Protein AF-0000000072549263 (afdb_homodimer)

Structure (mmCIF, N/CA/C/O backbone):
data_AF-0000000072549263-model_v1
#
loop_
_entity.id
_entity.type
_entity.pdbx_description
1 polymer 'Repressor protein'
#
loop_
_atom_site.group_PDB
_atom_site.id
_atom_site.type_symbol
_atom_site.label_atom_id
_atom_site.label_alt_id
_atom_site.label_comp_id
_atom_site.label_asym_id
_atom_site.label_entity_id
_atom_site.label_seq_id
_atom_site.pdbx_PDB_ins_code
_atom_site.Cartn_x
_atom_site.Cartn_y
_atom_site.Cartn_z
_atom_site.occupancy
_atom_site.B_iso_or_equiv
_atom_site.auth_seq_id
_atom_site.auth_comp_id
_atom_site.auth_asym_id
_atom_site.auth_atom_id
_atom_site.pdbx_PDB_model_num
ATOM 1 N N . MET A 1 1 ? -26.625 1.422 23.172 1 47.59 1 MET A N 1
ATOM 2 C CA . MET A 1 1 ? -27.391 1.879 22.016 1 47.59 1 MET A CA 1
ATOM 3 C C . MET A 1 1 ? -27.984 0.698 21.266 1 47.59 1 MET A C 1
ATOM 5 O O . MET A 1 1 ? -27.297 -0.292 21 1 47.59 1 MET A O 1
ATOM 9 N N . GLY A 1 2 ? -29.234 0.65 21.203 1 61.12 2 GLY A N 1
ATOM 10 C CA . GLY A 1 2 ? -29.891 -0.464 20.531 1 61.12 2 GLY A CA 1
ATOM 11 C C . GLY A 1 2 ? -29.547 -0.559 19.062 1 61.12 2 GLY A C 1
ATOM 12 O O . GLY A 1 2 ? -29.109 0.419 18.453 1 61.12 2 GLY A O 1
ATOM 13 N N . LYS A 1 3 ? -29.609 -1.632 18.422 1 66.19 3 LYS A N 1
ATOM 14 C CA . LYS A 1 3 ? -29.312 -1.928 17.016 1 66.19 3 LYS A CA 1
ATOM 15 C C . LYS A 1 3 ? -29.953 -0.903 16.094 1 66.19 3 LYS A C 1
ATOM 17 O O . LYS A 1 3 ? -29.344 -0.476 15.109 1 66.19 3 LYS A O 1
ATOM 22 N N . LYS A 1 4 ? -31.141 -0.53 16.391 1 68.31 4 LYS A N 1
ATOM 23 C CA . LYS A 1 4 ? -31.875 0.451 15.594 1 68.31 4 LYS A CA 1
ATOM 24 C C . LYS A 1 4 ? -31.203 1.82 15.664 1 68.31 4 LYS A C 1
ATOM 26 O O . LYS A 1 4 ? -31.109 2.523 14.656 1 68.31 4 LYS A O 1
ATOM 31 N N . GLU A 1 5 ? -30.766 2.271 16.812 1 77.12 5 GLU A N 1
ATOM 32 C CA . GLU A 1 5 ? -30.078 3.549 17 1 77.12 5 GLU A CA 1
ATOM 33 C C . GLU A 1 5 ? -28.75 3.576 16.25 1 77.12 5 GLU A C 1
ATOM 35 O O . GLU A 1 5 ? -28.391 4.594 15.648 1 77.12 5 GLU A O 1
ATOM 40 N N . GLU A 1 6 ? -28.109 2.506 16.281 1 81.38 6 GLU A N 1
ATOM 41 C CA . GLU A 1 6 ? -26.844 2.387 15.578 1 81.38 6 GLU A CA 1
ATOM 42 C C . GLU A 1 6 ? -27.031 2.496 14.07 1 81.38 6 GLU A C 1
ATOM 44 O O . GLU A 1 6 ? -26.219 3.123 13.383 1 81.38 6 GLU A O 1
ATOM 49 N N . THR A 1 7 ? -28.078 1.923 13.594 1 83.44 7 THR A N 1
ATOM 50 C CA . THR A 1 7 ? -28.375 1.986 12.164 1 83.44 7 THR A CA 1
ATOM 51 C C . THR A 1 7 ? -28.688 3.42 11.742 1 83.44 7 THR A C 1
ATOM 53 O O . THR A 1 7 ? -28.203 3.883 10.703 1 83.44 7 THR A O 1
ATOM 56 N N . ILE A 1 8 ? -29.406 4.086 12.602 1 85.06 8 ILE A N 1
ATOM 57 C CA . ILE A 1 8 ? -29.781 5.469 12.32 1 85.06 8 ILE A CA 1
ATOM 58 C C . ILE A 1 8 ? -28.531 6.344 12.305 1 85.06 8 ILE A C 1
ATOM 60 O O . ILE A 1 8 ? -28.359 7.18 11.414 1 85.06 8 ILE A O 1
ATOM 64 N N . ARG A 1 9 ? -27.703 6.105 13.25 1 87.75 9 ARG A N 1
ATOM 65 C CA . ARG A 1 9 ? -26.453 6.863 13.352 1 87.75 9 ARG A CA 1
ATOM 66 C C . ARG A 1 9 ? -25.578 6.641 12.117 1 87.75 9 ARG A C 1
ATOM 68 O O . ARG A 1 9 ? -25 7.586 11.594 1 87.75 9 ARG A O 1
ATOM 75 N N . ASN A 1 10 ? -25.594 5.461 11.688 1 90.25 10 ASN A N 1
ATOM 76 C CA . ASN A 1 10 ? -24.797 5.125 10.516 1 90.25 10 ASN A CA 1
ATOM 77 C C . ASN A 1 10 ? -25.328 5.785 9.25 1 90.25 10 ASN A C 1
ATOM 79 O O . ASN A 1 10 ? -24.562 6.32 8.453 1 90.25 10 ASN A O 1
ATOM 83 N N . ILE A 1 11 ? -26.609 5.781 9.133 1 92.44 11 ILE A N 1
ATOM 84 C CA . ILE A 1 11 ? -27.234 6.383 7.957 1 92.44 11 ILE A CA 1
ATOM 85 C C . ILE A 1 11 ? -27.047 7.898 7.992 1 92.44 11 ILE A C 1
ATOM 87 O O . ILE A 1 11 ? -26.703 8.508 6.977 1 92.44 11 ILE A O 1
ATOM 91 N N . SER A 1 12 ? -27.203 8.445 9.18 1 94 12 SER A N 1
ATOM 92 C CA . SER A 1 12 ? -27 9.875 9.352 1 94 12 SER A CA 1
ATOM 93 C C . SER A 1 12 ? -25.578 10.273 8.969 1 94 12 SER A C 1
ATOM 95 O O . SER A 1 12 ? -25.375 11.234 8.219 1 94 12 SER A O 1
ATOM 97 N N . GLY A 1 13 ? -24.656 9.531 9.508 1 94.94 13 GLY A N 1
ATOM 98 C CA . GLY A 1 13 ? -23.25 9.797 9.203 1 94.94 13 GLY A CA 1
ATOM 99 C C . GLY A 1 13 ? -22.938 9.734 7.723 1 94.94 13 GLY A C 1
ATOM 100 O O . GLY A 1 13 ? -22.219 10.586 7.195 1 94.94 13 GLY A O 1
ATOM 101 N N . ASN A 1 14 ? -23.531 8.789 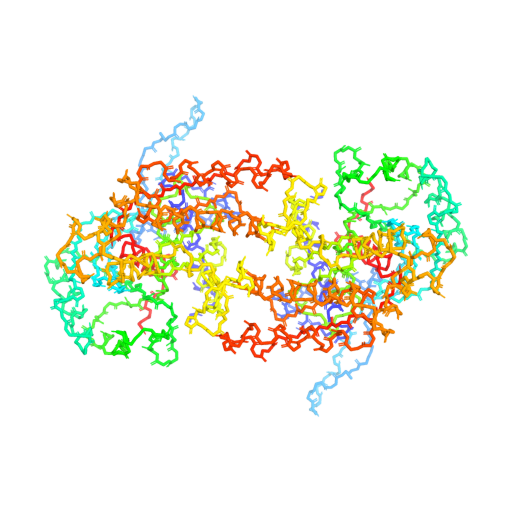7.062 1 94.88 14 ASN A N 1
ATOM 102 C CA . ASN A 1 14 ? -23.297 8.625 5.633 1 94.88 14 ASN A CA 1
ATOM 103 C C . ASN A 1 14 ? -23.922 9.773 4.832 1 94.88 14 ASN A C 1
ATOM 105 O O . ASN A 1 14 ? -23.344 10.219 3.838 1 94.88 14 ASN A O 1
ATOM 109 N N . ILE A 1 15 ? -25.031 10.195 5.246 1 95.31 15 ILE A N 1
ATOM 110 C CA . ILE A 1 15 ? -25.688 11.32 4.594 1 95.31 15 ILE A CA 1
ATOM 111 C C . ILE A 1 15 ? -24.844 12.578 4.758 1 95.31 15 ILE A C 1
ATOM 113 O O . ILE A 1 15 ? -24.594 13.297 3.785 1 95.31 15 ILE A O 1
ATOM 117 N N . LEU A 1 16 ? -24.406 12.805 5.969 1 96.38 16 LEU A N 1
ATOM 118 C CA . LEU A 1 16 ? -23.594 13.984 6.242 1 96.38 16 LEU A CA 1
ATOM 119 C C . LEU A 1 16 ? -22.297 13.953 5.445 1 96.38 16 LEU A C 1
ATOM 121 O O . LEU A 1 16 ? -21.891 14.969 4.871 1 96.38 16 LEU A O 1
ATOM 125 N N . LYS A 1 17 ? -21.656 12.781 5.465 1 95.31 17 LYS A N 1
ATOM 126 C CA . LYS A 1 17 ? -20.438 12.633 4.664 1 95.31 17 LYS A CA 1
ATOM 127 C C . LYS A 1 17 ? -20.703 12.977 3.201 1 95.31 17 LYS A C 1
ATOM 129 O O . LYS A 1 17 ? -19.906 13.688 2.578 1 95.31 17 LYS A O 1
ATOM 134 N N . THR A 1 18 ? -21.844 12.5 2.688 1 94.5 18 THR A N 1
ATOM 135 C CA . THR A 1 18 ? -22.219 12.773 1.305 1 94.5 18 THR A CA 1
ATOM 136 C C . THR A 1 18 ? -22.406 14.273 1.084 1 94.5 18 THR A C 1
ATOM 138 O O . THR A 1 18 ? -21.984 14.812 0.061 1 94.5 18 THR A O 1
ATOM 141 N N . LEU A 1 19 ? -22.984 14.922 2.033 1 94.69 19 LEU A N 1
ATOM 142 C CA . LEU A 1 19 ? -23.25 16.344 1.913 1 94.69 19 LEU A CA 1
ATOM 143 C C . LEU A 1 19 ? -21.969 17.156 2 1 94.69 19 LEU A C 1
ATOM 145 O O . LEU A 1 19 ? -21.859 18.234 1.399 1 94.69 19 LEU A O 1
ATOM 149 N N . PHE A 1 20 ? -21 16.672 2.789 1 95.06 20 PHE A N 1
ATOM 150 C CA . PHE A 1 20 ? -19.688 17.312 2.799 1 95.06 20 PHE A CA 1
ATOM 151 C C . PHE A 1 20 ? -19.031 17.219 1.429 1 95.06 20 PHE A C 1
ATOM 153 O O . PHE A 1 20 ? -18.406 18.172 0.963 1 95.06 20 PHE A O 1
ATOM 160 N N . ARG A 1 21 ? -19.219 16.062 0.81 1 93.5 21 ARG A N 1
ATOM 161 C CA . ARG A 1 21 ? -18.562 15.789 -0.471 1 93.5 21 ARG A CA 1
ATOM 162 C C . ARG A 1 21 ? -19.266 16.531 -1.604 1 93.5 21 ARG A C 1
ATOM 164 O O . ARG A 1 21 ? -18.625 16.969 -2.562 1 93.5 21 ARG A O 1
ATOM 171 N N . HIS A 1 22 ? -20.594 16.625 -1.344 1 90.5 22 HIS A N 1
ATOM 172 C CA . HIS A 1 22 ? -21.438 17.297 -2.326 1 90.5 22 HIS A CA 1
ATOM 173 C C . HIS A 1 22 ? -22.312 18.359 -1.67 1 90.5 22 HIS A C 1
ATOM 175 O O . HIS A 1 22 ? -23.453 18.094 -1.316 1 90.5 22 HIS A O 1
ATOM 181 N N . GLN A 1 23 ? -21.844 19.656 -1.488 1 81.94 23 GLN A N 1
ATOM 182 C CA . GLN A 1 23 ? -22.422 20.703 -0.657 1 81.94 23 GLN A CA 1
ATOM 183 C C . GLN A 1 23 ? -23.812 21.094 -1.14 1 81.94 23 GLN A C 1
ATOM 185 O O . GLN A 1 23 ? -24.625 21.609 -0.363 1 81.94 23 GLN A O 1
ATOM 190 N N . LYS A 1 24 ? -24.391 20.688 -2.252 1 85.12 24 LYS A N 1
ATOM 191 C CA . LYS A 1 24 ? -25.719 20.969 -2.799 1 85.12 24 LYS A CA 1
ATOM 192 C C . LYS A 1 24 ? -26.297 19.75 -3.504 1 85.12 24 LYS A C 1
ATOM 194 O O . LYS A 1 24 ? -26.156 19.594 -4.719 1 85.12 24 LYS A O 1
ATOM 199 N N . SER A 1 25 ? -26.859 18.938 -2.537 1 90.25 25 SER A N 1
ATOM 200 C CA . SER A 1 25 ? -27.359 17.688 -3.102 1 90.25 25 SER A CA 1
ATOM 201 C C . SER A 1 25 ? -28.859 17.562 -2.93 1 90.25 25 SER A C 1
ATOM 203 O O . SER A 1 25 ? -29.438 18.109 -1.984 1 90.25 25 SER A O 1
ATOM 205 N N . SER A 1 26 ? -29.469 16.938 -3.844 1 90.31 26 SER A N 1
ATOM 206 C CA . SER A 1 26 ? -30.891 16.625 -3.717 1 90.31 26 SER A CA 1
ATOM 207 C C . SER A 1 26 ? -31.109 15.305 -2.986 1 90.31 26 SER A C 1
ATOM 209 O O . SER A 1 26 ? -30.188 14.492 -2.873 1 90.31 26 SER A O 1
ATOM 211 N N . ARG A 1 27 ? -32.375 15.203 -2.463 1 90.06 27 ARG A N 1
ATOM 212 C CA . ARG A 1 27 ? -32.719 13.953 -1.811 1 90.06 27 ARG A CA 1
ATOM 213 C C . ARG A 1 27 ? -32.531 12.766 -2.754 1 90.06 27 ARG A C 1
ATOM 215 O O . ARG A 1 27 ? -32.062 11.711 -2.338 1 90.06 27 ARG A O 1
ATOM 222 N N . THR A 1 28 ? -32.812 13.008 -3.984 1 90.12 28 THR A N 1
ATOM 223 C CA . THR A 1 28 ? -32.688 11.953 -4.988 1 90.12 28 THR A CA 1
ATOM 224 C C . THR A 1 28 ? -31.234 11.562 -5.191 1 90.12 28 THR A C 1
ATOM 226 O O . THR A 1 28 ? -30.906 10.375 -5.27 1 90.12 28 THR A O 1
ATOM 229 N N . ARG A 1 29 ? -30.469 12.5 -5.25 1 90.75 29 ARG A N 1
ATOM 230 C CA . ARG A 1 29 ? -29.031 12.234 -5.438 1 90.75 29 ARG A CA 1
ATOM 231 C C . ARG A 1 29 ? -28.453 11.477 -4.246 1 90.75 29 ARG A C 1
ATOM 233 O O . ARG A 1 29 ? -27.672 10.547 -4.426 1 90.75 29 ARG A O 1
ATOM 240 N N . ILE A 1 30 ? -28.828 11.867 -3.119 1 93.5 30 ILE A N 1
ATOM 241 C CA . ILE A 1 30 ? -28.328 11.219 -1.906 1 93.5 30 ILE A CA 1
ATOM 242 C C . ILE A 1 30 ? -28.797 9.766 -1.872 1 93.5 30 ILE A C 1
ATOM 244 O O . ILE A 1 30 ? -28.016 8.867 -1.556 1 93.5 30 ILE A O 1
ATOM 248 N N . SER A 1 31 ? -30.047 9.609 -2.186 1 93.38 31 SER A N 1
ATOM 249 C CA . SER A 1 31 ? -30.625 8.266 -2.227 1 93.38 31 SER A CA 1
ATOM 250 C C . SER A 1 31 ? -29.859 7.367 -3.195 1 93.38 31 SER A C 1
ATOM 252 O O . SER A 1 31 ? -29.5 6.234 -2.855 1 93.38 31 SER A O 1
ATOM 254 N N . LYS A 1 32 ? -29.594 7.836 -4.332 1 91.56 32 LYS A N 1
ATOM 255 C CA . LYS A 1 32 ? -28.875 7.086 -5.352 1 91.56 32 LYS A CA 1
ATOM 256 C C . LYS A 1 32 ? -27.438 6.801 -4.906 1 91.56 32 LYS A C 1
ATOM 258 O O . LYS A 1 32 ? -26.953 5.676 -5.055 1 91.56 32 LYS A O 1
ATOM 263 N N . SER A 1 33 ? -26.844 7.762 -4.336 1 91 33 SER A N 1
ATOM 264 C CA . SER A 1 33 ? -25.453 7.648 -3.932 1 91 33 SER A CA 1
ATOM 265 C C . SER A 1 33 ? -25.281 6.617 -2.822 1 91 33 SER A C 1
ATOM 267 O O . SER A 1 33 ? -24.297 5.871 -2.812 1 91 33 SER A O 1
ATOM 269 N N . LEU A 1 34 ? -26.234 6.547 -1.96 1 92.56 34 LEU A N 1
ATOM 270 C CA . LEU A 1 34 ? -26.094 5.684 -0.789 1 92.56 34 LEU A CA 1
ATOM 271 C C . LEU A 1 34 ? -26.828 4.367 -0.994 1 92.56 34 LEU A C 1
ATOM 273 O O . LEU A 1 34 ? -26.734 3.457 -0.171 1 92.56 34 LEU A O 1
ATOM 277 N N . LYS A 1 35 ? -27.547 4.312 -2.059 1 90.62 35 LYS A N 1
ATOM 278 C CA . LYS A 1 35 ? -28.359 3.137 -2.352 1 90.62 35 LYS A CA 1
ATOM 279 C C . LYS A 1 35 ? -29.328 2.836 -1.208 1 90.62 35 LYS A C 1
ATOM 281 O O . LYS A 1 35 ? -29.406 1.699 -0.741 1 90.62 35 LYS A O 1
ATOM 286 N N . ILE A 1 36 ? -29.875 3.863 -0.693 1 91.12 36 ILE A N 1
ATOM 287 C CA . ILE A 1 36 ? -30.891 3.807 0.342 1 91.12 36 ILE A CA 1
ATOM 288 C C . ILE A 1 36 ? -32.219 4.289 -0.227 1 91.12 36 ILE A C 1
ATOM 290 O O . ILE A 1 36 ? -32.25 5.184 -1.073 1 91.12 36 ILE A O 1
ATOM 294 N N . THR A 1 37 ? -33.25 3.738 0.19 1 91.19 37 THR A N 1
ATOM 295 C CA . THR A 1 37 ? -34.562 4.031 -0.379 1 91.19 37 THR A CA 1
ATOM 296 C C . THR A 1 37 ? -34.906 5.504 -0.189 1 91.19 37 THR A C 1
ATOM 298 O O . THR A 1 37 ? -34.562 6.105 0.827 1 91.19 37 THR A O 1
ATOM 301 N N . PRO A 1 38 ? -35.656 6.066 -1.153 1 92.62 38 PRO A N 1
ATOM 302 C CA . PRO A 1 38 ? -36.094 7.465 -1.048 1 92.62 38 PRO A CA 1
ATOM 303 C C . PRO A 1 38 ? -36.875 7.75 0.226 1 92.62 38 PRO A C 1
ATOM 305 O O . PRO A 1 38 ? -36.719 8.805 0.837 1 92.62 38 PRO A O 1
ATOM 308 N N . ALA A 1 39 ? -37.656 6.852 0.618 1 92.62 39 ALA A N 1
ATOM 309 C CA . ALA A 1 39 ? -38.469 7.039 1.818 1 92.62 39 ALA A CA 1
ATOM 310 C C . ALA A 1 39 ? -37.562 7.203 3.055 1 92.62 39 ALA A C 1
ATOM 312 O O . ALA A 1 39 ? -37.781 8.102 3.867 1 92.62 39 ALA A O 1
ATOM 313 N N . THR A 1 40 ? -36.594 6.367 3.156 1 93.5 40 THR 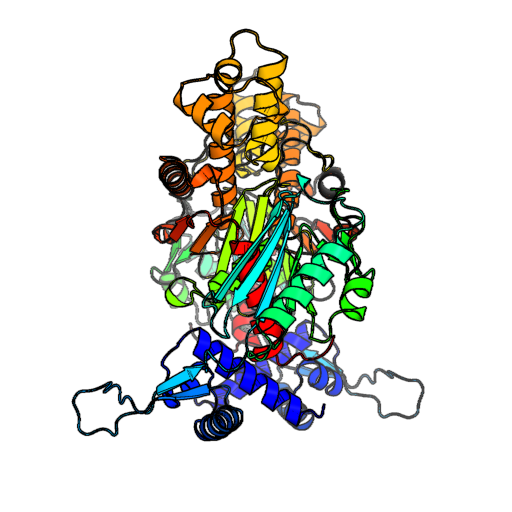A N 1
ATOM 314 C CA . THR A 1 40 ? -35.688 6.414 4.281 1 93.5 40 THR A CA 1
ATOM 315 C C . THR A 1 40 ? -34.875 7.711 4.258 1 93.5 40 THR A C 1
ATOM 317 O O . THR A 1 40 ? -34.688 8.344 5.301 1 93.5 40 THR A O 1
ATOM 320 N N . ILE A 1 41 ? -34.5 8.117 3.1 1 95.06 41 ILE A N 1
ATOM 321 C CA . ILE A 1 41 ? -33.719 9.336 2.951 1 95.06 41 ILE A CA 1
ATOM 322 C C . ILE A 1 41 ? -34.562 10.547 3.346 1 95.06 41 ILE A C 1
ATOM 324 O O . ILE A 1 41 ? -34.062 11.438 4.051 1 95.06 41 ILE A O 1
ATOM 328 N N . THR A 1 42 ? -35.719 10.523 2.918 1 93.12 42 THR A N 1
ATOM 329 C CA . THR A 1 42 ? -36.625 11.633 3.23 1 93.12 42 THR A CA 1
ATOM 330 C C . THR A 1 42 ? -36.812 11.758 4.738 1 93.12 42 THR A C 1
ATOM 332 O O . THR A 1 42 ? -36.75 12.859 5.289 1 93.12 42 THR A O 1
ATOM 335 N N . ASN A 1 43 ? -37 10.656 5.379 1 94.94 43 ASN A N 1
ATOM 336 C CA . ASN A 1 43 ? -37.156 10.648 6.828 1 94.94 43 ASN A CA 1
ATOM 337 C C . ASN A 1 43 ? -35.906 11.125 7.543 1 94.94 43 ASN A C 1
ATOM 339 O O . ASN A 1 43 ? -35.969 11.898 8.5 1 94.94 43 ASN A O 1
ATOM 343 N N . MET A 1 44 ? -34.844 10.664 7.066 1 95.44 44 MET A N 1
ATOM 344 C CA . MET A 1 44 ? -33.562 10.992 7.699 1 95.44 44 MET A CA 1
ATOM 345 C C . MET A 1 44 ? -33.219 12.461 7.492 1 95.44 44 MET A C 1
ATOM 347 O O . MET A 1 44 ? -32.719 13.117 8.398 1 95.44 44 MET A O 1
ATOM 351 N N . ILE A 1 45 ? -33.531 12.961 6.34 1 94.62 45 ILE A N 1
ATOM 352 C CA . ILE A 1 45 ? -33.25 14.367 6.059 1 94.62 45 ILE A CA 1
ATOM 353 C C . ILE A 1 45 ? -34.125 15.25 6.93 1 94.62 45 ILE A C 1
ATOM 355 O O . ILE A 1 45 ? -33.688 16.266 7.465 1 94.62 45 ILE A O 1
ATOM 359 N N . SER A 1 46 ? -35.344 14.836 7.047 1 94.38 46 SER A N 1
ATOM 360 C CA . SER A 1 46 ? -36.25 15.57 7.922 1 94.38 46 SER A CA 1
ATOM 361 C C . SER A 1 46 ? -35.719 15.594 9.359 1 94.38 46 SER A C 1
ATOM 363 O O . SER A 1 46 ? -35.812 16.625 10.031 1 94.38 46 SER A O 1
ATOM 365 N N . TYR A 1 47 ? -35.25 14.523 9.688 1 94.62 47 TYR A N 1
ATOM 366 C CA . TYR A 1 47 ? -34.656 14.422 11.023 1 94.62 47 TYR A CA 1
ATOM 367 C C . TYR A 1 47 ? -33.438 15.352 11.164 1 94.62 47 TYR A C 1
ATOM 369 O O . TYR A 1 47 ? -33.344 16.094 12.148 1 94.62 47 TYR A O 1
ATOM 377 N N . LEU A 1 48 ? -32.594 15.391 10.234 1 95.94 48 LEU A N 1
ATOM 378 C CA . LEU A 1 48 ? -31.359 16.188 10.266 1 95.94 48 LEU A CA 1
ATOM 379 C C . LEU A 1 48 ? -31.688 17.688 10.188 1 95.94 48 LEU A C 1
ATOM 381 O O . LEU A 1 48 ? -30.984 18.5 10.781 1 95.94 48 LEU A O 1
ATOM 385 N N . VAL A 1 49 ? -32.75 18 9.5 1 95 49 VAL A N 1
ATOM 386 C CA . VAL A 1 49 ? -33.219 19.375 9.43 1 95 49 VAL A CA 1
ATOM 387 C C . VAL A 1 49 ? -33.781 19.797 10.789 1 95 49 VAL A C 1
ATOM 389 O O . VAL A 1 49 ? -33.5 20.906 11.266 1 95 49 VAL A O 1
ATOM 392 N N . ALA A 1 50 ? -34.531 18.891 11.352 1 95.25 50 ALA A N 1
ATOM 393 C CA . ALA A 1 50 ? -35.062 19.172 12.672 1 95.25 50 ALA A CA 1
ATOM 394 C C . ALA A 1 50 ? -33.969 19.375 13.711 1 95.25 50 ALA A C 1
ATOM 396 O O . ALA A 1 50 ? -34.094 20.203 14.617 1 95.25 50 ALA A O 1
ATOM 397 N N . GLU A 1 51 ? -32.938 18.656 13.531 1 94.69 51 GLU A N 1
ATOM 398 C CA . GLU A 1 51 ? -31.797 18.766 14.438 1 94.69 51 GLU A CA 1
ATOM 399 C C . GLU A 1 51 ? -30.906 19.953 14.07 1 94.69 51 GLU A C 1
ATOM 401 O O . GLU A 1 51 ? -29.906 20.203 14.719 1 94.69 51 GLU A O 1
ATOM 406 N N . LYS A 1 52 ? -31.141 20.656 12.938 1 95.88 52 LYS A N 1
ATOM 407 C CA . LYS A 1 52 ? -30.453 21.844 12.453 1 95.88 52 LYS A CA 1
ATOM 408 C C . LYS A 1 52 ? -29.062 21.5 11.938 1 95.88 52 LYS A C 1
ATOM 410 O O . LYS A 1 52 ? -28.172 22.359 11.891 1 95.88 52 LYS A O 1
ATOM 415 N N . LYS A 1 53 ? -28.844 20.266 11.633 1 96.56 53 LYS A N 1
ATOM 416 C CA . LYS A 1 53 ? -27.562 19.828 11.109 1 96.56 53 LYS A CA 1
ATOM 417 C C . LYS A 1 53 ? -27.438 20.125 9.617 1 96.56 53 LYS A C 1
ATOM 419 O O . LYS A 1 53 ? -26.344 20.328 9.102 1 96.56 53 LYS A O 1
ATOM 424 N N . VAL A 1 54 ? -28.609 20.047 8.961 1 96.44 54 VAL A N 1
ATOM 425 C CA . VAL A 1 54 ? -28.656 20.328 7.531 1 96.44 54 VAL A CA 1
ATOM 426 C C . VAL A 1 54 ? -29.734 21.375 7.242 1 96.44 54 VAL A C 1
ATOM 428 O O . VAL A 1 54 ? -30.656 21.562 8.039 1 96.44 54 VAL A O 1
ATOM 431 N N . ILE A 1 55 ? -29.531 22.047 6.164 1 94.06 55 ILE A N 1
ATOM 432 C CA . ILE A 1 55 ? -30.484 23.078 5.719 1 94.06 55 ILE A CA 1
ATOM 433 C C . ILE A 1 55 ? -31 22.719 4.328 1 94.06 55 ILE A C 1
ATOM 435 O O . ILE A 1 55 ? -30.234 22.281 3.463 1 94.06 55 ILE A O 1
ATOM 439 N N . GLU A 1 56 ? -32.25 22.797 4.188 1 89.31 56 GLU A N 1
ATOM 440 C CA . GLU A 1 56 ? -32.844 22.641 2.871 1 89.31 56 GLU A CA 1
ATOM 441 C C . GLU A 1 56 ? -33.031 23.984 2.188 1 89.31 56 GLU A C 1
ATOM 443 O O . GLU A 1 56 ? -33.719 24.875 2.73 1 89.31 56 GLU A O 1
ATOM 448 N N . THR A 1 57 ? -32.156 24.203 1.182 1 77.12 57 THR A N 1
ATOM 449 C CA . THR A 1 57 ? -32.188 25.516 0.533 1 77.12 57 THR A CA 1
ATOM 450 C C . THR A 1 57 ? -33.25 25.547 -0.558 1 77.12 57 THR A C 1
ATOM 452 O O . THR A 1 57 ? -33.594 24.5 -1.123 1 77.12 57 THR A O 1
ATOM 455 N N . GLY A 1 58 ? -34.156 26.438 -0.643 1 62.66 58 GLY A N 1
ATOM 456 C CA . GLY A 1 58 ? -35.188 26.625 -1.65 1 62.66 58 GLY A CA 1
ATOM 457 C C . GLY A 1 58 ? -34.625 26.734 -3.057 1 62.66 58 GLY A C 1
ATOM 458 O O . GLY A 1 58 ? -35.406 26.922 -4.016 1 62.66 58 GLY A O 1
ATOM 459 N N . ASP A 1 59 ? -33.375 26.844 -3.271 1 54.44 59 ASP A N 1
ATOM 460 C CA . ASP A 1 59 ? -32.938 27.125 -4.633 1 54.44 59 ASP A CA 1
ATOM 461 C C . ASP A 1 59 ? -33.156 25.922 -5.547 1 54.44 59 ASP A C 1
ATOM 463 O O . ASP A 1 59 ? -32.969 24.781 -5.125 1 54.44 59 ASP A O 1
ATOM 467 N N . GLU A 1 60 ? -34.062 26.047 -6.496 1 47.06 60 GLU A N 1
ATOM 468 C CA . GLU A 1 60 ? -34.406 25.016 -7.477 1 47.06 60 GLU A CA 1
ATOM 469 C C . GLU A 1 60 ? -33.312 24.828 -8.5 1 47.06 60 GLU A C 1
ATOM 471 O O . GLU A 1 60 ? -32.812 25.797 -9.086 1 47.06 60 GLU A O 1
ATOM 476 N N . VAL A 1 61 ? -32.406 24.188 -8.289 1 42.94 61 VAL A N 1
ATOM 477 C CA . VAL A 1 61 ? -31.531 23.938 -9.43 1 42.94 61 VAL A CA 1
ATOM 478 C C . VAL A 1 61 ? -32.25 23.062 -10.453 1 42.94 61 VAL A C 1
ATOM 480 O O . VAL A 1 61 ? -32.844 22.047 -10.094 1 42.94 61 VAL A O 1
ATOM 483 N N . ARG A 1 62 ? -32.656 23.656 -11.648 1 42.03 62 ARG A N 1
ATOM 484 C CA . ARG A 1 62 ? -33.312 23.016 -12.789 1 42.03 62 ARG A CA 1
ATOM 485 C C . ARG A 1 62 ? -32.375 21.984 -13.422 1 42.03 62 ARG A C 1
ATOM 487 O O . ARG A 1 62 ? -31.312 22.328 -13.93 1 42.03 62 ARG A O 1
ATOM 494 N N . ASP A 1 63 ? -32.281 20.828 -12.883 1 41.25 63 ASP A N 1
ATOM 495 C CA . ASP A 1 63 ? -31.469 20.016 -13.773 1 41.25 63 ASP A CA 1
ATOM 496 C C . ASP A 1 63 ? -31.812 20.281 -15.234 1 41.25 63 ASP A C 1
ATOM 498 O O . ASP A 1 63 ? -30.938 20.344 -16.094 1 41.25 63 ASP A O 1
ATOM 502 N N . TYR A 1 64 ? -33 19.531 -15.797 1 38.09 64 TYR A N 1
ATOM 503 C CA . TYR A 1 64 ? -33.438 19.672 -17.172 1 38.09 64 TYR A CA 1
ATOM 504 C C . TYR A 1 64 ? -34.344 20.875 -17.344 1 38.09 64 TYR A C 1
ATOM 506 O O . TYR A 1 64 ? -34.969 21.312 -16.375 1 38.09 64 TYR A O 1
ATOM 514 N N . ILE A 1 65 ? -34.469 21.594 -18.594 1 38.44 65 ILE A N 1
ATOM 515 C CA . ILE A 1 65 ? -35.406 22.578 -19.172 1 38.44 65 ILE A CA 1
ATOM 516 C C . ILE A 1 65 ? -36.812 22.281 -18.734 1 38.44 65 ILE A C 1
ATOM 518 O O . ILE A 1 65 ? -37.75 23.031 -19.047 1 38.44 65 ILE A O 1
ATOM 522 N N . GLY A 1 66 ? -37.344 20.953 -18.688 1 39.59 66 GLY A N 1
ATOM 523 C CA . GLY A 1 66 ? -38.781 20.781 -18.641 1 39.59 66 GLY A CA 1
ATOM 524 C C . GLY A 1 66 ? -39.406 21.188 -17.312 1 39.59 66 GLY A C 1
ATOM 525 O O . GLY A 1 66 ? -38.688 21.547 -16.375 1 39.59 66 GLY A O 1
ATOM 526 N N . SER A 1 67 ? -40.781 21.422 -17.172 1 40.38 67 SER A N 1
ATOM 527 C CA . SER A 1 67 ? -41.75 21.781 -16.141 1 40.38 67 SER A CA 1
ATOM 528 C C . SER A 1 67 ? -41.406 21.094 -14.82 1 40.38 67 SER A C 1
ATOM 530 O O . SER A 1 67 ? -42.219 21.062 -13.898 1 40.38 67 SER A O 1
ATOM 532 N N . GLY A 1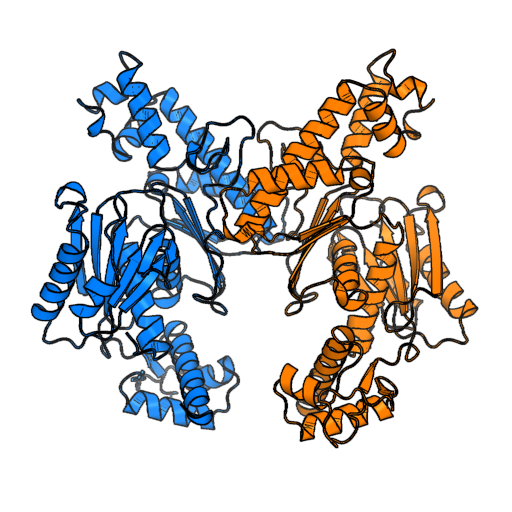 68 ? -40.406 20.359 -14.672 1 42.06 68 GLY A N 1
ATOM 533 C CA . GLY A 1 68 ? -40.312 19.547 -13.469 1 42.06 68 GLY A CA 1
ATOM 534 C C . GLY A 1 68 ? -40.031 20.359 -12.219 1 42.06 68 GLY A C 1
ATOM 535 O O . GLY A 1 68 ? -39.531 21.484 -12.297 1 42.06 68 GLY A O 1
ATOM 536 N N . ARG A 1 69 ? -40.75 20.109 -11.094 1 44.84 69 ARG A N 1
ATOM 537 C CA . ARG A 1 69 ? -40.688 20.734 -9.773 1 44.84 69 ARG A CA 1
ATOM 538 C C . ARG A 1 69 ? -39.25 21 -9.367 1 44.84 69 ARG A C 1
ATOM 540 O O . ARG A 1 69 ? -38.344 20.219 -9.688 1 44.84 69 ARG A O 1
ATOM 547 N N . SER A 1 70 ? -38.906 22.188 -9.07 1 51 70 SER A N 1
ATOM 548 C CA . SER A 1 70 ? -37.594 22.641 -8.594 1 51 70 SER A CA 1
ATOM 549 C C . SER A 1 70 ? -37.125 21.797 -7.418 1 51 70 SER A C 1
ATOM 551 O O . SER A 1 70 ? -37.875 21.531 -6.488 1 51 70 SER A O 1
ATOM 553 N N . ARG A 1 71 ? -36.188 20.891 -7.535 1 63.09 71 ARG A N 1
ATOM 554 C CA . ARG A 1 71 ? -35.719 20.031 -6.453 1 63.09 71 ARG A CA 1
ATOM 555 C C . ARG A 1 71 ? -35 20.828 -5.383 1 63.09 71 ARG A C 1
ATOM 557 O O . ARG A 1 71 ? -34.156 21.703 -5.695 1 63.09 71 ARG A O 1
ATOM 564 N N . ARG A 1 72 ? -35.438 20.812 -4.086 1 78.94 72 ARG A N 1
ATOM 565 C CA . ARG A 1 72 ? -34.812 21.422 -2.912 1 78.94 72 ARG A CA 1
ATOM 566 C C . ARG A 1 72 ? -33.406 20.859 -2.682 1 78.94 72 ARG A C 1
ATOM 568 O O . ARG A 1 72 ? -33.188 19.656 -2.805 1 78.94 72 ARG A O 1
ATOM 575 N N . LEU A 1 73 ? -32.406 21.828 -2.572 1 89.75 73 LEU A N 1
ATOM 576 C CA . LEU A 1 73 ? -31.031 21.406 -2.32 1 89.75 73 LEU A CA 1
ATOM 577 C C . LEU A 1 73 ? -30.734 21.359 -0.825 1 89.75 73 LEU A C 1
ATOM 579 O O . LEU A 1 73 ? -31.281 22.172 -0.062 1 89.75 73 LEU A O 1
ATOM 583 N N . ILE A 1 74 ? -30.094 20.391 -0.422 1 93.56 74 ILE A N 1
ATOM 584 C CA . ILE A 1 74 ? -29.734 20.156 0.971 1 93.56 74 ILE A CA 1
ATOM 585 C C . ILE A 1 74 ? -28.234 20.406 1.162 1 93.56 74 ILE A C 1
ATOM 587 O O . ILE A 1 74 ? -27.422 19.984 0.337 1 93.56 74 ILE A O 1
ATOM 591 N N . THR A 1 75 ? -27.875 21.188 2.213 1 94.62 75 THR A N 1
ATOM 592 C CA . THR A 1 75 ? -26.469 21.438 2.555 1 94.62 75 THR A CA 1
ATOM 593 C C . THR A 1 75 ? -26.25 21.312 4.059 1 94.62 75 THR A C 1
ATOM 595 O O . THR A 1 75 ? -27.203 21.344 4.836 1 94.62 75 THR A O 1
ATOM 598 N N . VAL A 1 76 ? -25.016 21.078 4.438 1 96 76 VAL A N 1
ATOM 599 C CA . VAL A 1 76 ? -24.641 21.078 5.848 1 96 76 VAL A CA 1
ATOM 600 C C . VAL A 1 76 ? -24.828 22.484 6.438 1 96 76 VAL A C 1
ATOM 602 O O . VAL A 1 76 ? -24.516 23.484 5.793 1 96 76 VAL A O 1
ATOM 605 N N . ASN A 1 77 ? -25.391 22.531 7.59 1 95.94 77 ASN A N 1
ATOM 606 C CA . ASN A 1 77 ? -25.469 23.797 8.312 1 95.94 77 ASN A CA 1
ATOM 607 C C . ASN A 1 77 ? -24.109 24.219 8.836 1 95.94 77 ASN A C 1
ATOM 609 O O . ASN A 1 77 ? -23.641 23.703 9.852 1 95.94 77 ASN A O 1
ATOM 613 N N . SER A 1 78 ? -23.516 25.188 8.18 1 95.19 78 SER A N 1
ATOM 614 C CA . SER A 1 78 ? -22.156 25.609 8.516 1 95.19 78 SER A CA 1
ATOM 615 C C . SER A 1 78 ? -22.094 26.203 9.922 1 95.19 78 SER A C 1
ATOM 617 O O . SER A 1 78 ? -21.031 26.203 10.547 1 95.19 78 SER A O 1
ATOM 619 N N . GLN A 1 79 ? -23.234 26.641 10.461 1 94.75 79 GLN A N 1
ATOM 620 C CA . GLN A 1 79 ? -23.25 27.328 11.742 1 94.75 79 GLN A CA 1
ATOM 621 C C . GLN A 1 79 ? -23.766 26.406 12.852 1 94.75 79 GLN A C 1
ATOM 623 O O . GLN A 1 79 ? -24.016 26.859 13.969 1 94.75 79 GLN A O 1
ATOM 628 N N . TYR A 1 80 ? -23.922 25.172 12.461 1 95.81 80 TYR A N 1
ATOM 629 C CA . TYR A 1 80 ? -24.422 24.219 13.453 1 95.81 80 TYR A CA 1
ATOM 630 C C . TYR A 1 80 ? -23.562 24.25 14.719 1 95.81 80 TYR A C 1
ATOM 632 O O . TYR A 1 80 ? -24.078 24.438 15.82 1 95.81 80 TYR A O 1
ATOM 640 N N . ARG A 1 81 ? -22.344 24.031 14.609 1 97.31 81 ARG A N 1
ATOM 641 C CA . ARG A 1 81 ? -21.344 24.094 15.68 1 97.31 81 ARG A CA 1
ATOM 642 C C . ARG A 1 81 ? -20.016 24.625 15.156 1 97.31 81 ARG A C 1
ATOM 644 O O . ARG A 1 81 ? -19.812 24.734 13.945 1 97.31 81 ARG A O 1
ATOM 651 N N . HIS A 1 82 ? -19.234 24.969 16.125 1 98.5 82 HIS A N 1
ATOM 652 C CA . HIS A 1 82 ? -17.844 25.359 15.836 1 98.5 82 HIS A CA 1
ATOM 653 C C . HIS A 1 82 ? -16.859 24.375 16.469 1 98.5 82 HIS A C 1
ATOM 655 O O . HIS A 1 82 ? -17.219 23.641 17.391 1 98.5 82 HIS A O 1
ATOM 661 N N . TYR A 1 83 ? -15.727 24.328 15.891 1 98.75 83 TYR A N 1
ATOM 662 C CA . TYR A 1 83 ? -14.75 23.328 16.328 1 98.75 83 TYR A CA 1
ATOM 663 C C . TYR A 1 83 ? -13.375 23.969 16.516 1 98.75 83 TYR A C 1
ATOM 665 O O . TYR A 1 83 ? -13 24.875 15.773 1 98.75 83 TYR A O 1
ATOM 673 N N . ILE A 1 84 ? -12.664 23.484 17.516 1 98.81 84 ILE A N 1
ATOM 674 C CA . ILE A 1 84 ? -11.297 23.922 17.797 1 98.81 84 ILE A CA 1
ATOM 675 C C . ILE A 1 84 ? -10.312 22.844 17.375 1 98.81 84 ILE A C 1
ATOM 677 O O . ILE A 1 84 ? -10.523 21.656 17.656 1 98.81 84 ILE A O 1
ATOM 681 N N . GLY A 1 85 ? -9.32 23.188 16.609 1 98.88 85 GLY A N 1
ATOM 682 C CA . GLY A 1 85 ? -8.188 22.328 16.312 1 98.88 85 GLY A CA 1
ATOM 683 C C . GLY A 1 85 ? -6.879 22.828 16.891 1 98.88 85 GLY A C 1
ATOM 684 O O . GLY A 1 85 ? -6.566 24.016 16.797 1 98.88 85 GLY A O 1
ATOM 685 N N . ILE A 1 86 ? -6.125 21.953 17.531 1 98.62 86 ILE A N 1
ATOM 686 C CA . ILE A 1 86 ? -4.793 22.25 18.047 1 98.62 86 ILE A CA 1
ATOM 687 C C . ILE A 1 86 ? -3.771 21.312 17.406 1 98.62 86 ILE A C 1
ATOM 689 O O . ILE A 1 86 ? -4.02 20.125 17.266 1 98.62 86 ILE A O 1
ATOM 693 N N . GLU A 1 87 ? -2.697 21.844 16.969 1 98.31 87 GLU A N 1
ATOM 694 C CA . GLU A 1 87 ? -1.558 21.047 16.547 1 98.31 87 GLU A CA 1
ATOM 695 C C . GLU A 1 87 ? -0.339 21.312 17.422 1 98.31 87 GLU A C 1
ATOM 697 O O . GLU A 1 87 ? -0.001 22.469 17.688 1 98.31 87 GLU A O 1
ATOM 702 N N . ILE A 1 88 ? 0.213 20.25 17.891 1 95.5 88 ILE A N 1
ATOM 703 C CA . ILE A 1 88 ? 1.521 20.297 18.531 1 95.5 88 ILE A CA 1
ATOM 704 C C . ILE A 1 88 ? 2.594 19.812 17.562 1 95.5 88 ILE A C 1
ATOM 706 O O . ILE A 1 88 ? 2.471 18.719 16.984 1 95.5 88 ILE A O 1
ATOM 710 N N . ASN A 1 89 ? 3.562 20.609 17.297 1 92.56 89 ASN A N 1
ATOM 711 C CA . ASN A 1 89 ? 4.668 20.156 16.469 1 92.56 89 ASN A CA 1
ATOM 712 C C . ASN A 1 89 ? 5.996 20.766 16.906 1 92.56 89 ASN A C 1
ATOM 714 O O . ASN A 1 89 ? 6.078 21.375 17.984 1 92.56 89 ASN A O 1
ATOM 718 N N . ALA A 1 90 ? 7.082 20.547 16.172 1 87.38 90 ALA A N 1
ATOM 719 C CA . ALA A 1 90 ? 8.438 20.922 16.562 1 87.38 90 ALA A CA 1
ATOM 720 C C . ALA A 1 90 ? 8.594 22.438 16.641 1 87.38 90 ALA A C 1
ATOM 722 O O . ALA A 1 90 ? 9.516 22.953 17.281 1 87.38 90 ALA A O 1
ATOM 723 N N . ASN A 1 91 ? 7.633 23.141 16 1 90.62 91 ASN A N 1
ATOM 724 C CA . ASN A 1 91 ? 7.754 24.594 15.945 1 90.62 91 ASN A CA 1
ATOM 725 C C . ASN A 1 91 ? 6.895 25.266 17 1 90.62 91 ASN A C 1
ATOM 727 O O . ASN A 1 91 ? 7.074 26.453 17.281 1 90.62 91 ASN A O 1
ATOM 731 N N . GLY A 1 92 ? 5.965 24.531 17.562 1 94.06 92 GLY A N 1
ATOM 732 C CA . GLY A 1 92 ? 5.129 25.109 18.609 1 94.06 92 GLY A CA 1
ATOM 733 C C . GLY A 1 92 ? 3.723 24.547 18.625 1 94.06 92 GLY A C 1
ATOM 734 O O . GLY A 1 92 ? 3.512 23.375 18.281 1 94.06 92 GLY A O 1
ATOM 735 N N . ILE A 1 93 ? 2.85 25.328 19.203 1 97.44 93 ILE A N 1
ATOM 736 C CA . ILE A 1 93 ? 1.442 24.953 19.328 1 97.44 93 ILE A CA 1
ATOM 737 C C . ILE A 1 93 ? 0.589 25.891 18.469 1 97.44 93 ILE A C 1
ATOM 739 O O . ILE A 1 93 ? 0.741 27.125 18.547 1 97.44 93 ILE A O 1
ATOM 743 N N . TYR A 1 94 ? -0.222 25.297 17.656 1 98.56 94 TYR A N 1
ATOM 744 C CA . TYR A 1 94 ? -1.061 26.047 16.719 1 98.56 94 TYR A CA 1
ATOM 745 C C . TYR A 1 94 ? -2.537 25.781 16.984 1 98.56 94 TYR A C 1
ATOM 747 O O . TYR A 1 94 ? -2.93 24.641 17.25 1 98.56 94 TYR A O 1
ATOM 755 N N . LEU A 1 95 ? -3.354 26.812 16.922 1 98.81 95 LEU A N 1
ATOM 756 C CA . LEU A 1 95 ? -4.789 26.719 17.172 1 98.81 95 LEU A CA 1
ATOM 757 C C . LEU A 1 95 ? -5.586 27.297 16 1 98.81 95 LEU A C 1
ATOM 759 O O . LEU A 1 95 ? -5.219 28.328 15.453 1 98.81 95 LEU A O 1
ATOM 763 N N . ALA A 1 96 ? -6.637 26.609 15.617 1 98.88 96 ALA A N 1
ATOM 764 C CA . ALA A 1 96 ? -7.598 27.109 14.633 1 98.88 96 ALA A CA 1
ATOM 765 C C . ALA A 1 96 ? -9.031 26.844 15.094 1 98.88 96 ALA A C 1
ATOM 767 O O . ALA A 1 96 ? -9.328 25.797 15.672 1 98.88 96 ALA A O 1
ATOM 768 N N . VAL A 1 97 ? -9.875 27.797 14.891 1 98.88 97 VAL A N 1
ATOM 769 C CA . VAL A 1 97 ? -11.312 27.641 15.102 1 98.88 97 VAL A CA 1
ATOM 770 C C . VAL A 1 97 ? -12.039 27.688 13.758 1 98.88 97 VAL A C 1
ATOM 772 O O . VAL A 1 97 ? -11.82 28.594 12.953 1 98.88 97 VAL A O 1
ATOM 775 N N . THR A 1 98 ? -12.828 26.688 13.539 1 98.69 98 THR A N 1
ATOM 776 C CA . THR A 1 98 ? -13.57 26.641 12.289 1 98.69 98 THR A CA 1
ATOM 777 C C . THR A 1 98 ? -15.062 26.453 12.555 1 98.69 98 THR A C 1
ATOM 779 O O . THR A 1 98 ? -15.461 26.062 13.656 1 98.69 98 THR A O 1
ATOM 782 N N . ASP A 1 99 ? -15.812 26.75 11.547 1 98.38 99 ASP A N 1
ATOM 783 C CA . ASP A 1 99 ? -17.203 26.297 11.594 1 98.38 99 ASP A CA 1
ATOM 784 C C . ASP A 1 99 ? -17.312 24.844 11.18 1 98.38 99 ASP A C 1
ATOM 786 O O . ASP A 1 99 ? -16.312 24.125 11.094 1 98.38 99 ASP A O 1
ATOM 790 N N . THR A 1 100 ? -18.531 24.391 10.914 1 97.94 100 THR A N 1
ATOM 791 C CA . THR A 1 100 ? -18.797 22.969 10.703 1 97.94 100 THR A CA 1
ATOM 792 C C . THR A 1 100 ? -18.203 22.5 9.375 1 97.94 100 THR A C 1
ATOM 794 O O . THR A 1 100 ? -17.828 21.328 9.234 1 97.94 100 THR A O 1
ATOM 797 N N . ILE A 1 101 ? -18.031 23.422 8.406 1 96.81 101 ILE A N 1
ATOM 798 C CA . ILE A 1 101 ? -17.594 23 7.086 1 96.81 101 ILE A CA 1
ATOM 799 C C . ILE A 1 101 ? -16.156 23.469 6.844 1 96.81 101 ILE A C 1
ATOM 801 O O . ILE A 1 101 ? -15.656 23.391 5.723 1 96.81 101 ILE A O 1
ATOM 805 N N . GLY A 1 102 ? -15.484 24.062 7.855 1 97.5 102 GLY A N 1
ATOM 806 C CA . GLY A 1 102 ? -14.047 24.266 7.77 1 97.5 102 GLY A CA 1
ATOM 807 C C . GLY A 1 102 ? -13.664 25.719 7.531 1 97.5 102 GLY A C 1
ATOM 808 O O . GLY A 1 102 ? -12.484 26.031 7.398 1 97.5 102 GLY A O 1
ATOM 809 N N . ASN A 1 103 ? -14.641 26.609 7.48 1 97.62 103 ASN A N 1
ATOM 810 C CA . ASN A 1 103 ? -14.289 28.031 7.379 1 97.62 103 ASN A CA 1
ATOM 811 C C . ASN A 1 103 ? -13.57 28.516 8.633 1 97.62 103 ASN A C 1
ATOM 813 O O . ASN A 1 103 ? -14.062 28.328 9.75 1 97.62 103 ASN A O 1
ATOM 817 N N . LEU A 1 104 ? -12.445 29.156 8.398 1 98.19 104 LEU A N 1
ATOM 818 C CA . LEU A 1 104 ? -11.602 29.609 9.5 1 98.19 104 LEU A CA 1
ATOM 819 C C . LEU A 1 104 ? -12.195 30.844 10.172 1 98.19 104 LEU A C 1
ATOM 821 O O . LEU A 1 104 ? -12.516 31.828 9.492 1 98.19 104 LEU A O 1
ATOM 825 N N . ILE A 1 105 ? -12.344 30.828 11.406 1 98.12 105 ILE A N 1
ATOM 826 C CA . ILE A 1 105 ? -12.844 31.953 12.188 1 98.12 105 ILE A CA 1
ATOM 827 C C . ILE A 1 105 ? -11.672 32.719 12.797 1 98.12 105 ILE A C 1
ATOM 829 O O . ILE A 1 105 ? -11.625 33.969 12.727 1 98.12 105 ILE A O 1
ATOM 833 N N . THR A 1 106 ? -10.789 31.984 13.391 1 98.06 106 THR A N 1
ATOM 834 C CA . THR A 1 106 ? -9.594 32.594 13.969 1 98.06 106 THR A CA 1
ATOM 835 C C . THR A 1 106 ? -8.477 31.562 14.094 1 98.06 106 THR A C 1
ATOM 837 O O . THR A 1 106 ? -8.719 30.359 13.961 1 98.06 106 THR A O 1
ATOM 840 N N . ASN A 1 107 ? -7.293 31.984 14.156 1 98.25 107 ASN A N 1
ATOM 841 C CA . ASN A 1 107 ? -6.129 31.156 14.43 1 98.25 107 ASN A CA 1
ATOM 842 C C . ASN A 1 107 ? -5.09 31.891 15.266 1 98.25 107 ASN A C 1
ATOM 844 O O . ASN A 1 107 ? -5.117 33.125 15.359 1 98.25 107 ASN A O 1
ATOM 848 N N . SER A 1 108 ? -4.293 31.203 16.016 1 97.94 108 SER A N 1
ATOM 849 C CA . SER A 1 108 ? -3.193 31.719 16.812 1 97.94 108 SER A CA 1
ATOM 850 C C . SER A 1 108 ? -2.119 30.656 17.031 1 97.94 108 SER A C 1
ATOM 852 O O . SER A 1 108 ? -2.322 29.484 16.703 1 97.94 108 SER A O 1
ATOM 854 N N . ASN A 1 109 ? -0.981 31.047 17.406 1 97.5 109 ASN A N 1
ATOM 855 C CA . ASN A 1 109 ? 0.089 30.094 17.672 1 97.5 109 ASN A CA 1
ATOM 856 C C . ASN A 1 109 ? 1.017 30.578 18.781 1 97.5 109 ASN A C 1
ATOM 858 O O . ASN A 1 109 ? 1.018 31.766 19.125 1 97.5 109 ASN A O 1
ATOM 862 N N . ILE A 1 110 ? 1.652 29.688 19.422 1 97.19 110 ILE A N 1
ATOM 863 C CA . ILE A 1 110 ? 2.725 29.906 20.391 1 97.19 110 ILE A CA 1
ATOM 864 C C . ILE A 1 110 ? 3.982 29.156 19.938 1 97.19 110 ILE A C 1
ATOM 866 O O . ILE A 1 110 ? 3.963 27.938 19.781 1 97.19 110 ILE A O 1
ATOM 870 N N . LYS A 1 111 ? 5.055 29.922 19.781 1 94.44 111 LYS A N 1
ATOM 871 C CA . LYS A 1 111 ? 6.309 29.328 19.344 1 94.44 111 LYS A CA 1
ATOM 872 C C . LYS A 1 111 ? 6.895 28.422 20.422 1 94.44 111 LYS A C 1
ATOM 874 O O . LYS A 1 111 ? 6.695 28.672 21.625 1 94.44 111 LYS A O 1
ATOM 879 N N . ILE A 1 112 ? 7.641 27.469 19.953 1 90.19 112 ILE A N 1
ATOM 880 C CA . ILE A 1 112 ? 8.227 26.484 20.859 1 90.19 112 ILE A CA 1
ATOM 881 C C . ILE A 1 112 ? 9.164 27.172 21.844 1 90.19 112 ILE A C 1
ATOM 883 O O . ILE A 1 112 ? 9.352 26.703 22.969 1 90.19 112 ILE A O 1
ATOM 887 N N . THR A 1 113 ? 9.719 28.297 21.531 1 89.62 113 THR A N 1
ATOM 888 C CA . THR A 1 113 ? 10.672 29.031 22.359 1 89.62 113 THR A CA 1
ATOM 889 C C . THR A 1 113 ? 9.945 29.875 23.406 1 89.62 113 THR A C 1
ATOM 891 O O . THR A 1 113 ? 10.578 30.422 24.312 1 89.62 113 THR A O 1
ATOM 894 N N . GLU A 1 114 ? 8.641 29.828 23.344 1 93.25 114 GLU A N 1
ATOM 895 C CA . GLU A 1 114 ? 7.883 30.75 24.188 1 93.25 114 GLU A CA 1
ATOM 896 C C . GLU A 1 114 ? 7.289 30.016 25.391 1 93.25 114 GLU A C 1
ATOM 898 O O . GLU A 1 114 ? 6.609 30.641 26.219 1 93.25 114 GLU A O 1
ATOM 903 N N . TYR A 1 115 ? 7.48 28.766 25.5 1 91.56 115 TYR A N 1
ATOM 904 C CA . TYR A 1 115 ? 6.984 28.031 26.656 1 91.56 115 TYR A CA 1
ATOM 905 C C . TYR A 1 115 ? 7.895 26.859 26.984 1 91.56 115 TYR A C 1
ATOM 907 O O . TYR A 1 115 ? 8.664 26.391 26.141 1 91.56 115 TYR A O 1
ATOM 915 N N . ASP A 1 116 ? 7.836 26.406 28.25 1 92.38 116 ASP A N 1
ATOM 916 C CA . ASP A 1 116 ? 8.531 25.219 28.719 1 92.38 116 ASP A CA 1
ATOM 917 C C . ASP A 1 116 ? 7.746 23.953 28.359 1 92.38 116 ASP A C 1
ATOM 919 O O . ASP A 1 116 ? 6.539 23.875 28.594 1 92.38 116 ASP A O 1
ATOM 923 N N . SER A 1 117 ? 8.484 22.984 27.781 1 89.94 117 SER A N 1
ATOM 924 C CA . SER A 1 117 ? 7.844 21.734 27.391 1 89.94 117 SER A CA 1
ATOM 925 C C . SER A 1 117 ? 7.086 21.109 28.562 1 89.94 117 SER A C 1
ATOM 927 O O . SER A 1 117 ? 6.07 20.438 28.359 1 89.94 117 SER A O 1
ATOM 929 N N . LYS A 1 118 ? 7.484 21.359 29.781 1 92.62 118 LYS A N 1
ATOM 930 C CA . LYS A 1 118 ? 6.836 20.828 30.984 1 92.62 118 LYS A CA 1
ATOM 931 C C . LYS A 1 118 ? 5.441 21.438 31.156 1 92.62 118 LYS A C 1
ATOM 933 O O . LYS A 1 118 ? 4.602 20.859 31.859 1 92.62 118 LYS A O 1
ATOM 938 N N . GLN A 1 119 ? 5.27 22.531 30.484 1 95.19 119 GLN A N 1
ATOM 939 C CA . GLN A 1 119 ? 4.016 23.266 30.656 1 95.19 119 GLN A CA 1
ATOM 940 C C . GLN A 1 119 ? 3.084 23.047 29.469 1 95.19 119 GLN A C 1
ATOM 942 O O . GLN A 1 119 ? 2.1 23.781 29.312 1 95.19 119 GLN A O 1
ATOM 947 N N . ILE A 1 120 ? 3.379 22.094 28.656 1 95 120 ILE A N 1
ATOM 948 C CA . ILE A 1 120 ? 2.66 21.906 27.406 1 95 120 ILE A CA 1
ATOM 949 C C . ILE A 1 120 ? 1.169 21.734 27.688 1 95 120 ILE A C 1
ATOM 951 O O . ILE A 1 120 ? 0.328 22.312 26.984 1 95 120 ILE A O 1
ATOM 955 N N . ASN A 1 121 ? 0.796 21.016 28.734 1 96.38 121 ASN A N 1
ATOM 956 C CA . ASN A 1 121 ? -0.605 20.781 29.062 1 96.38 121 ASN A CA 1
ATOM 957 C C . ASN A 1 121 ? -1.295 22.062 29.516 1 96.38 121 ASN A C 1
ATOM 959 O O . ASN A 1 121 ? -2.395 22.375 29.047 1 96.38 121 ASN A O 1
ATOM 963 N N . GLU A 1 122 ? -0.638 22.766 30.312 1 96.88 122 GLU A N 1
ATOM 964 C CA . GLU A 1 122 ? -1.176 24.016 30.812 1 96.88 122 GLU A CA 1
ATOM 965 C C . GLU A 1 122 ? -1.388 25.016 29.688 1 96.88 122 GLU A C 1
ATOM 967 O O . GLU A 1 122 ? -2.389 25.734 29.672 1 96.88 122 GLU A O 1
ATOM 972 N N . ILE A 1 123 ? -0.463 25.047 28.781 1 96.81 123 ILE A N 1
ATOM 973 C CA . ILE A 1 123 ? -0.53 25.969 27.656 1 96.81 123 ILE A CA 1
ATOM 974 C C . ILE A 1 123 ? -1.719 25.609 26.766 1 96.81 123 ILE A C 1
ATOM 976 O O . ILE A 1 123 ? -2.475 26.484 26.344 1 96.81 123 ILE A O 1
ATOM 980 N N . ILE A 1 124 ? -1.889 24.359 26.484 1 97.38 124 ILE A N 1
ATOM 981 C CA . ILE A 1 124 ? -2.994 23.906 25.641 1 97.38 124 ILE A CA 1
ATOM 982 C C . ILE A 1 124 ? -4.324 24.25 26.312 1 97.38 124 ILE A C 1
ATOM 984 O O . ILE A 1 124 ? -5.223 24.797 25.688 1 97.38 124 ILE A O 1
ATOM 988 N N . ILE A 1 125 ? -4.438 23.938 27.641 1 98.06 125 ILE A N 1
ATOM 989 C CA . ILE A 1 125 ? -5.652 24.203 28.391 1 98.06 125 ILE A CA 1
ATOM 990 C C . ILE A 1 125 ? -5.969 25.703 28.359 1 98.06 125 ILE A C 1
ATOM 992 O O . ILE A 1 125 ? -7.113 26.094 28.125 1 98.06 125 ILE A O 1
ATOM 996 N N . GLN A 1 126 ? -4.957 26.438 28.531 1 97.81 126 GLN A N 1
ATOM 997 C CA . GLN A 1 126 ? -5.129 27.891 28.531 1 97.81 126 GLN A CA 1
ATOM 998 C C . GLN A 1 126 ? -5.613 28.391 27.172 1 97.81 126 GLN A C 1
ATOM 1000 O O . GLN A 1 126 ? -6.555 29.188 27.094 1 97.81 126 GLN A O 1
ATOM 1005 N N . LEU A 1 127 ? -5.004 27.938 26.109 1 97.69 127 LEU A N 1
ATOM 1006 C CA . LEU A 1 127 ? -5.375 28.344 24.766 1 97.69 127 LEU A CA 1
ATOM 1007 C C . LEU A 1 127 ? -6.832 27.984 24.469 1 97.69 127 LEU A C 1
ATOM 1009 O O . LEU A 1 127 ? -7.578 28.812 23.938 1 97.69 127 LEU A O 1
ATOM 1013 N N . VAL A 1 128 ? -7.219 26.828 24.859 1 98.19 128 VAL A N 1
ATOM 1014 C CA . VAL A 1 128 ? -8.57 26.344 24.578 1 98.19 128 VAL A CA 1
ATOM 1015 C C . VAL A 1 128 ? -9.578 27.109 25.422 1 98.19 128 VAL A C 1
ATOM 1017 O O . VAL A 1 128 ? -10.602 27.578 24.922 1 98.19 128 VAL A O 1
ATOM 1020 N N . THR A 1 129 ? -9.305 27.25 26.734 1 97.75 129 THR A N 1
ATOM 1021 C CA . THR A 1 129 ? -10.227 27.922 27.641 1 97.75 129 THR A CA 1
ATOM 1022 C C . THR A 1 129 ? -10.406 29.391 27.25 1 97.75 129 THR A C 1
ATOM 1024 O O . THR A 1 129 ? -11.531 29.906 27.266 1 97.75 129 THR A O 1
ATOM 1027 N N . GLU A 1 130 ? -9.305 30.031 26.906 1 97.81 130 GLU A N 1
ATOM 1028 C CA . GLU A 1 130 ? -9.375 31.422 26.469 1 97.81 130 GLU A CA 1
ATOM 1029 C C . GLU A 1 130 ? -10.211 31.547 25.188 1 97.81 130 GLU A C 1
ATOM 1031 O O . GLU A 1 130 ? -10.969 32.5 25.031 1 97.81 130 GLU A O 1
ATOM 1036 N N . THR A 1 131 ? -10.055 30.609 24.297 1 98.06 131 THR A N 1
ATOM 1037 C CA . THR A 1 131 ? -10.812 30.609 23.062 1 98.06 131 THR A CA 1
ATOM 1038 C C . THR A 1 131 ? -12.305 30.422 23.328 1 98.06 131 THR A C 1
ATOM 1040 O O . THR A 1 131 ? -13.141 31.141 22.797 1 98.06 131 THR A O 1
ATOM 1043 N N . LEU A 1 132 ? -12.625 29.469 24.219 1 97.44 132 LEU A N 1
ATOM 1044 C CA . LEU A 1 132 ? -14.016 29.203 24.578 1 97.44 132 LEU A CA 1
ATOM 1045 C C . LEU A 1 132 ? -14.656 30.422 25.234 1 97.44 132 LEU A C 1
ATOM 1047 O O . LEU A 1 132 ? -15.82 30.734 24.984 1 97.44 132 LEU A O 1
ATOM 1051 N N . ASP A 1 133 ? -13.875 31.094 26.016 1 97.12 133 ASP A N 1
ATOM 1052 C CA . ASP A 1 133 ? -14.367 32.281 26.688 1 97.12 133 ASP A CA 1
ATOM 1053 C C . ASP A 1 133 ? -14.57 33.438 25.703 1 97.12 133 ASP A C 1
ATOM 1055 O O . ASP A 1 133 ? -15.609 34.094 25.719 1 97.12 133 ASP A O 1
ATOM 1059 N N . LYS A 1 134 ? -13.555 33.656 24.875 1 97.5 134 LYS A N 1
ATOM 1060 C CA . LYS A 1 134 ? -13.602 34.75 23.906 1 97.5 134 LYS A CA 1
ATOM 1061 C C . LYS A 1 134 ? -14.781 34.594 22.953 1 97.5 134 LYS A C 1
ATOM 1063 O O . LYS A 1 134 ? -15.398 35.594 22.547 1 97.5 134 LYS A O 1
ATOM 1068 N N . PHE A 1 135 ? -15.07 33.375 22.625 1 97.38 135 PHE A N 1
ATOM 1069 C CA . PHE A 1 135 ? -16.141 33.094 21.672 1 97.38 135 PHE A CA 1
ATOM 1070 C C . PHE A 1 135 ? -17.312 32.375 22.359 1 97.38 135 PHE A C 1
ATOM 1072 O O . PHE A 1 135 ? -17.891 31.453 21.812 1 97.38 135 PHE A O 1
ATOM 1079 N N . SER A 1 136 ? -17.578 32.781 23.516 1 95.69 136 SER A N 1
ATOM 1080 C CA . SER A 1 136 ? -18.625 32.156 24.328 1 95.69 136 SER A CA 1
ATOM 1081 C C . SER A 1 136 ? -19.984 32.25 23.656 1 95.69 136 SER A C 1
ATOM 1083 O O . SER A 1 136 ? -20.922 31.516 24 1 95.69 136 SER A O 1
ATOM 1085 N N . TYR A 1 137 ? -20.094 33.125 22.641 1 95.44 137 TYR A N 1
ATOM 1086 C CA . TYR A 1 137 ? -21.359 33.281 21.922 1 95.44 137 TYR A CA 1
ATOM 1087 C C . TYR A 1 137 ? -21.547 32.188 20.875 1 95.44 137 TYR A C 1
ATOM 1089 O O . TYR A 1 137 ? -22.641 32 20.344 1 95.44 137 TYR A O 1
ATOM 1097 N N . LEU A 1 138 ? -20.531 31.469 20.609 1 96.56 138 LEU A N 1
ATOM 1098 C CA . LEU A 1 138 ? -20.578 30.344 19.688 1 96.56 138 LEU A CA 1
ATOM 1099 C C . LEU A 1 138 ? -20.781 29.031 20.438 1 96.56 138 LEU A C 1
ATOM 1101 O O . LEU A 1 138 ? -20.391 28.906 21.594 1 96.56 138 LEU A O 1
ATOM 1105 N N . GLU A 1 139 ? -21.391 28.078 19.828 1 96.62 139 GLU A N 1
ATOM 1106 C CA . GLU A 1 139 ? -21.484 26.719 20.359 1 96.62 139 GLU A CA 1
ATOM 1107 C C . GLU A 1 139 ? -20.375 25.828 19.812 1 96.62 139 GLU A C 1
ATOM 1109 O O . GLU A 1 139 ? -20.266 25.641 18.594 1 96.62 139 GLU A O 1
ATOM 1114 N N . PHE A 1 140 ? -19.609 25.281 20.734 1 97.75 140 PHE A N 1
ATOM 1115 C CA . PHE A 1 140 ? -18.484 24.438 20.312 1 97.75 140 PHE A CA 1
ATOM 1116 C C . PHE A 1 140 ? -18.859 22.969 20.438 1 97.75 140 PHE A C 1
ATOM 1118 O O . PHE A 1 140 ? -19.453 22.547 21.438 1 97.75 140 PHE A O 1
ATOM 1125 N N . GLY A 1 141 ? -18.531 22.234 19.406 1 97.62 141 GLY A N 1
ATOM 1126 C CA . GLY A 1 141 ? -18.859 20.812 19.375 1 97.62 141 GLY A CA 1
ATOM 1127 C C . GLY A 1 141 ? -17.781 19.938 19.984 1 97.62 141 GLY A C 1
ATOM 1128 O O . GLY A 1 141 ? -18.078 19.031 20.781 1 97.62 141 GLY A O 1
ATOM 1129 N N . ALA A 1 142 ? -16.547 20.156 19.609 1 98.44 142 ALA A N 1
ATOM 1130 C CA . ALA A 1 142 ? -15.445 19.297 20.047 1 98.44 142 ALA A CA 1
ATOM 1131 C C . ALA A 1 142 ? -14.094 19.953 19.781 1 98.44 142 ALA A C 1
ATOM 1133 O O . ALA A 1 142 ? -14.016 20.984 19.109 1 98.44 142 ALA A O 1
ATOM 1134 N N . LEU A 1 143 ? -13.125 19.375 20.406 1 98.44 143 LEU A N 1
ATOM 1135 C CA . LEU A 1 143 ? -11.727 19.75 20.234 1 98.44 143 LEU A CA 1
ATOM 1136 C C . LEU A 1 143 ? -10.945 18.609 19.578 1 98.44 143 LEU A C 1
ATOM 1138 O O . LEU A 1 143 ? -11.023 17.469 20 1 98.44 143 LEU A O 1
ATOM 1142 N N . GLY A 1 144 ? -10.328 18.938 18.406 1 98.31 144 GLY A N 1
ATOM 1143 C CA . GLY A 1 144 ? -9.352 18.031 17.828 1 98.31 144 GLY A CA 1
ATOM 1144 C C . GLY A 1 144 ? -7.918 18.406 18.172 1 98.31 144 GLY A C 1
ATOM 1145 O O . GLY A 1 144 ? -7.566 19.578 18.172 1 98.31 144 GLY A O 1
ATOM 1146 N N . ILE A 1 145 ? -7.09 17.438 18.453 1 97.62 145 ILE A N 1
ATOM 1147 C CA . ILE A 1 145 ? -5.672 17.656 18.719 1 97.62 145 ILE A CA 1
ATOM 1148 C C . ILE A 1 145 ? -4.828 16.812 17.766 1 97.62 145 ILE A C 1
ATOM 1150 O O . ILE A 1 145 ? -4.957 15.586 17.734 1 97.62 145 ILE A O 1
ATOM 1154 N N . ALA A 1 146 ? -4.027 17.469 16.984 1 97.12 146 ALA A N 1
ATOM 1155 C CA . ALA A 1 146 ? -3.061 16.828 16.094 1 97.12 146 ALA A CA 1
ATOM 1156 C C . ALA A 1 146 ? -1.69 16.734 16.766 1 97.12 146 ALA A C 1
ATOM 1158 O O . ALA A 1 146 ? -1.113 17.734 17.172 1 97.12 146 ALA A O 1
ATOM 1159 N N . VAL A 1 147 ? -1.194 15.555 16.859 1 94.19 147 VAL A N 1
ATOM 1160 C CA . VAL A 1 147 ? 0.053 15.352 17.594 1 94.19 147 VAL A CA 1
ATOM 1161 C C . VAL A 1 147 ? 1.107 14.758 16.656 1 94.19 147 VAL A C 1
ATOM 1163 O O . VAL A 1 147 ? 0.772 14.078 15.68 1 94.19 147 VAL A O 1
ATOM 1166 N N . PRO A 1 148 ? 2.385 15.086 16.953 1 90.38 148 PRO A N 1
ATOM 1167 C CA . PRO A 1 148 ? 3.457 14.422 16.203 1 90.38 148 PRO A CA 1
ATOM 1168 C C . PRO A 1 148 ? 3.619 12.953 16.578 1 90.38 148 PRO A C 1
ATOM 1170 O O . PRO A 1 148 ? 3.27 12.547 17.688 1 90.38 148 PRO A O 1
ATOM 1173 N N . GLY A 1 149 ? 3.996 12.188 15.727 1 83.69 149 GLY A N 1
ATOM 1174 C CA . GLY A 1 149 ? 4.219 10.781 16.016 1 83.69 149 GLY A CA 1
ATOM 1175 C C . GLY A 1 149 ? 2.934 10.008 16.234 1 83.69 149 GLY A C 1
ATOM 1176 O O . GLY A 1 149 ? 1.958 10.188 15.508 1 83.69 149 GLY A O 1
ATOM 1177 N N . HIS A 1 150 ? 3.078 9.078 17.234 1 80.06 150 HIS A N 1
ATOM 1178 C CA . HIS A 1 150 ? 1.924 8.219 17.5 1 80.06 150 HIS A CA 1
ATOM 1179 C C . HIS A 1 150 ? 1.387 8.422 18.906 1 80.06 150 HIS A C 1
ATOM 1181 O O . HIS A 1 150 ? 2.162 8.547 19.859 1 80.06 150 HIS A O 1
ATOM 1187 N N . PHE A 1 151 ? 0.081 8.578 18.891 1 80.56 151 PHE A N 1
ATOM 1188 C CA . PHE A 1 151 ? -0.595 8.68 20.172 1 80.56 151 PHE A CA 1
ATOM 1189 C C . PHE A 1 151 ? -1.014 7.301 20.672 1 80.56 151 PHE A C 1
ATOM 1191 O O . PHE A 1 151 ? -1.592 6.512 19.922 1 80.56 151 PHE A O 1
ATOM 1198 N N . ASP A 1 152 ? -0.653 6.996 21.891 1 77.75 152 ASP A N 1
ATOM 1199 C CA . ASP A 1 152 ? -1.077 5.762 22.547 1 77.75 152 ASP A CA 1
ATOM 1200 C C . ASP A 1 152 ? -2.293 6 23.438 1 77.75 152 ASP A C 1
ATOM 1202 O O . ASP A 1 152 ? -2.172 6.574 24.516 1 77.75 152 ASP A O 1
ATOM 1206 N N . SER A 1 153 ? -3.373 5.469 22.969 1 76.94 153 SER A N 1
ATOM 1207 C CA . SER A 1 153 ? -4.617 5.715 23.688 1 76.94 153 SER A CA 1
ATOM 1208 C C . SER A 1 153 ? -4.605 5.031 25.047 1 76.94 153 SER A C 1
ATOM 1210 O O . SER A 1 153 ? -5.301 5.469 25.969 1 76.94 153 SER A O 1
ATOM 1212 N N . LYS A 1 154 ? -3.875 3.939 25.156 1 76.81 154 LYS A N 1
ATOM 1213 C CA . LYS A 1 154 ? -3.812 3.223 26.438 1 76.81 154 LYS A CA 1
ATOM 1214 C C . LYS A 1 154 ? -3.064 4.035 27.484 1 76.81 154 LYS A C 1
ATOM 1216 O O . LYS A 1 154 ? -3.549 4.203 28.609 1 76.81 154 LYS A O 1
ATOM 1221 N N . SER A 1 155 ? -1.977 4.637 27.094 1 75.19 155 SER A N 1
ATOM 1222 C CA . SER A 1 155 ? -1.159 5.375 28.062 1 75.19 155 SER A CA 1
ATOM 1223 C C . SER A 1 155 ? -1.559 6.848 28.109 1 75.19 155 SER A C 1
ATOM 1225 O O . SER A 1 155 ? -1.254 7.547 29.078 1 75.19 155 SER A O 1
ATOM 1227 N N . GLY A 1 156 ? -2.182 7.301 27 1 77.5 156 GLY A N 1
ATOM 1228 C CA . GLY A 1 156 ? -2.537 8.711 26.906 1 77.5 156 GLY A CA 1
ATOM 1229 C C . GLY A 1 156 ? -1.362 9.602 26.562 1 77.5 156 GLY A C 1
ATOM 1230 O O . GLY A 1 156 ? -1.397 10.812 26.797 1 77.5 156 GLY A O 1
ATOM 1231 N N . HIS A 1 157 ? -0.324 8.992 26.078 1 81.19 157 HIS A N 1
ATOM 1232 C CA . HIS A 1 157 ? 0.899 9.734 25.781 1 81.19 157 HIS A CA 1
ATOM 1233 C C . HIS A 1 157 ? 1.273 9.617 24.312 1 81.19 157 HIS A C 1
ATOM 1235 O O . HIS A 1 157 ? 0.752 8.75 23.594 1 81.19 157 HIS A O 1
ATOM 1241 N N . ILE A 1 158 ? 2.08 10.602 23.938 1 80.75 158 ILE A N 1
ATOM 1242 C CA . ILE A 1 158 ? 2.621 10.594 22.594 1 80.75 158 ILE A CA 1
ATOM 1243 C C . ILE A 1 158 ? 3.871 9.711 22.547 1 80.75 158 ILE A C 1
ATOM 1245 O O . ILE A 1 158 ? 4.793 9.891 23.344 1 80.75 158 ILE A O 1
ATOM 1249 N N . ILE A 1 159 ? 3.832 8.758 21.688 1 75.12 159 ILE A N 1
ATOM 1250 C CA . ILE A 1 159 ? 5.012 7.938 21.438 1 75.12 159 ILE A CA 1
ATOM 1251 C C . ILE A 1 159 ? 5.863 8.586 20.344 1 75.12 159 ILE A C 1
ATOM 1253 O O . ILE A 1 159 ? 5.469 8.617 19.188 1 75.12 159 ILE A O 1
ATOM 1257 N N . SER A 1 160 ? 6.949 9.172 20.781 1 71.06 160 SER A N 1
ATOM 1258 C CA . SER A 1 160 ? 7.852 9.867 19.875 1 71.06 160 SER A CA 1
ATOM 1259 C C . SER A 1 160 ? 9.297 9.789 20.359 1 71.06 160 SER A C 1
ATOM 1261 O O . SER A 1 160 ? 9.547 9.594 21.547 1 71.06 160 SER A O 1
ATOM 1263 N N . ASN A 1 161 ? 10.211 9.93 19.438 1 65.12 161 ASN A N 1
ATOM 1264 C CA . ASN A 1 161 ? 11.617 10.008 19.797 1 65.12 161 ASN A CA 1
ATOM 1265 C C . ASN A 1 161 ? 12 11.406 20.281 1 65.12 161 ASN A C 1
ATOM 1267 O O . ASN A 1 161 ? 13.102 11.609 20.797 1 65.12 161 ASN A O 1
ATOM 1271 N N . ASN A 1 162 ? 11.039 12.242 20.094 1 69.5 162 ASN A N 1
ATOM 1272 C CA . ASN A 1 162 ? 11.305 13.617 20.516 1 69.5 162 ASN A CA 1
ATOM 1273 C C . ASN A 1 162 ? 10.867 13.867 21.953 1 69.5 162 ASN A C 1
ATOM 1275 O O . ASN A 1 162 ? 9.68 13.781 22.266 1 69.5 162 ASN A O 1
ATOM 1279 N N . VAL A 1 163 ? 11.805 14.281 22.719 1 70.38 163 VAL A N 1
ATOM 1280 C CA . VAL A 1 163 ? 11.602 14.414 24.156 1 70.38 163 VAL A CA 1
ATOM 1281 C C . VAL A 1 163 ? 10.727 15.633 24.453 1 70.38 163 VAL A C 1
ATOM 1283 O O . VAL A 1 163 ? 10.172 15.766 25.547 1 70.38 163 VAL A O 1
ATOM 1286 N N . LYS A 1 164 ? 10.469 16.422 23.438 1 74.94 164 LYS A N 1
ATOM 1287 C CA . LYS A 1 164 ? 9.781 17.688 23.672 1 74.94 164 LYS A CA 1
ATOM 1288 C C . LYS A 1 164 ? 8.312 17.469 24 1 74.94 164 LYS A C 1
ATOM 1290 O O . LYS A 1 164 ? 7.656 18.359 24.562 1 74.94 164 LYS A O 1
ATOM 1295 N N . TRP A 1 165 ? 7.812 16.281 23.734 1 82.44 165 TRP A N 1
ATOM 1296 C CA . TRP A 1 165 ? 6.383 16.078 23.938 1 82.44 165 TRP A CA 1
ATOM 1297 C C . TRP A 1 165 ? 6.133 15.016 25 1 82.44 165 TRP A C 1
ATOM 1299 O O . TRP A 1 165 ? 5 14.555 25.188 1 82.44 165 TRP A O 1
ATOM 1309 N N . ILE A 1 166 ? 7.125 14.68 25.734 1 82.81 166 ILE A N 1
ATOM 1310 C CA . ILE A 1 166 ? 7.035 13.578 26.688 1 82.81 166 ILE A CA 1
ATOM 1311 C C . ILE A 1 166 ? 6.062 13.945 27.812 1 82.81 166 ILE A C 1
ATOM 1313 O O . ILE A 1 166 ? 5.477 13.062 28.438 1 82.81 166 ILE A O 1
ATOM 1317 N N . TYR A 1 167 ? 5.832 15.227 28 1 88.5 167 TYR A N 1
ATOM 1318 C CA . TYR A 1 167 ? 5.031 15.688 29.125 1 88.5 167 TYR A CA 1
ATOM 1319 C C . TYR A 1 167 ? 3.559 15.789 28.75 1 88.5 167 TYR A C 1
ATOM 1321 O O . TYR A 1 167 ? 2.701 16.016 29.594 1 88.5 167 TYR A O 1
ATOM 1329 N N . PHE A 1 168 ? 3.32 15.625 27.484 1 92.5 168 PHE A N 1
ATOM 1330 C CA . PHE A 1 168 ? 1.93 15.688 27.047 1 92.5 168 PHE A CA 1
ATOM 1331 C C . PHE A 1 168 ? 1.104 14.594 27.719 1 92.5 168 PHE A C 1
ATOM 1333 O O . PHE A 1 168 ? 1.491 13.422 27.719 1 92.5 168 PHE A O 1
ATOM 1340 N N . ASP A 1 169 ? -0.026 14.961 28.328 1 92.75 169 ASP A N 1
ATOM 1341 C CA . ASP A 1 169 ? -0.928 14.031 29 1 92.75 169 ASP A CA 1
ATOM 1342 C C . ASP A 1 169 ? -2.387 14.383 28.719 1 92.75 169 ASP A C 1
ATOM 1344 O O . ASP A 1 169 ? -2.916 15.352 29.266 1 92.75 169 ASP A O 1
ATOM 1348 N N . LEU A 1 170 ? -2.986 13.547 27.906 1 92.75 170 LEU A N 1
ATOM 1349 C CA . LEU A 1 170 ? -4.363 13.797 27.5 1 92.75 170 LEU A CA 1
ATOM 1350 C C . LEU A 1 170 ? -5.297 13.82 28.703 1 92.75 170 LEU A C 1
ATOM 1352 O O . LEU A 1 170 ? -6.273 14.57 28.719 1 92.75 170 LEU A O 1
ATOM 1356 N N . ALA A 1 171 ? -5.039 13.062 29.688 1 92 171 ALA A N 1
ATOM 1357 C CA . ALA A 1 171 ? -5.891 12.984 30.875 1 92 171 ALA A CA 1
ATOM 1358 C C . ALA A 1 171 ? -5.969 14.328 31.578 1 92 171 ALA A C 1
ATOM 1360 O O . ALA A 1 171 ? -7.031 14.727 32.062 1 92 171 ALA A O 1
ATOM 1361 N N . VAL A 1 172 ? -4.863 14.969 31.641 1 94.12 172 VAL A N 1
ATOM 1362 C CA . VAL A 1 172 ? -4.797 16.281 32.281 1 94.12 172 VAL A CA 1
ATOM 1363 C C . VAL A 1 172 ? -5.66 17.281 31.5 1 94.12 172 VAL A C 1
ATOM 1365 O O . VAL A 1 172 ? -6.398 18.062 32.094 1 94.12 172 VAL A O 1
ATOM 1368 N N . ILE A 1 173 ? -5.609 17.234 30.219 1 95.25 173 ILE A N 1
ATOM 1369 C CA . ILE A 1 173 ? -6.352 18.141 29.359 1 95.25 173 ILE A CA 1
ATOM 1370 C C . ILE A 1 173 ? -7.848 17.875 29.484 1 95.25 173 ILE A C 1
ATOM 1372 O O . ILE A 1 173 ? -8.648 18.797 29.609 1 95.25 173 ILE A O 1
ATOM 1376 N N . LYS A 1 174 ? -8.203 16.594 29.484 1 93.81 174 LYS A N 1
ATOM 1377 C CA . LYS A 1 174 ? -9.602 16.172 29.531 1 93.81 174 LYS A CA 1
ATOM 1378 C C . LYS A 1 174 ? -10.258 16.625 30.828 1 93.81 174 LYS A C 1
ATOM 1380 O O . LYS A 1 174 ? -11.461 16.875 30.875 1 93.81 174 LYS A O 1
ATOM 1385 N N . GLN A 1 175 ? -9.531 16.766 31.875 1 94.81 175 GLN A N 1
ATOM 1386 C CA . GLN A 1 175 ? -10.055 17.188 33.156 1 94.81 175 GLN A CA 1
ATOM 1387 C C . GLN A 1 175 ? -10.445 18.656 33.156 1 94.81 175 GLN A C 1
ATOM 1389 O O . GLN A 1 175 ? -11.336 19.078 33.875 1 94.81 175 GLN A O 1
ATOM 1394 N N . SER A 1 176 ? -9.828 19.359 32.281 1 95.19 176 SER A N 1
ATOM 1395 C CA . SER A 1 176 ? -10 20.812 32.312 1 95.19 176 SER A CA 1
ATOM 1396 C C . SER A 1 176 ? -10.891 21.281 31.156 1 95.19 176 SER A C 1
ATOM 1398 O O . SER A 1 176 ? -11.32 22.438 31.141 1 95.19 176 SER A O 1
ATOM 1400 N N . ILE A 1 177 ? -11.133 20.469 30.203 1 95.19 177 ILE A N 1
ATOM 1401 C CA . ILE A 1 177 ? -11.898 20.844 29.016 1 95.19 177 ILE A CA 1
ATOM 1402 C C . ILE A 1 177 ? -13.195 20.031 28.969 1 95.19 177 ILE A C 1
ATOM 1404 O O . ILE A 1 177 ? -13.172 18.797 29.031 1 95.19 177 ILE A O 1
ATOM 1408 N N . SER A 1 178 ? -14.312 20.703 28.781 1 91.12 178 SER A N 1
ATOM 1409 C CA . SER A 1 178 ? -15.625 20.078 28.953 1 91.12 178 SER A CA 1
ATOM 1410 C C . SER A 1 178 ? -16.156 19.516 27.641 1 91.12 178 SER A C 1
ATOM 1412 O O . SER A 1 178 ? -17.094 18.719 27.625 1 91.12 178 SER A O 1
ATOM 14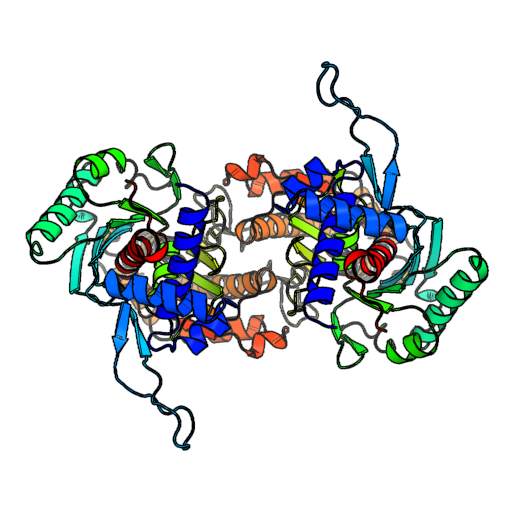14 N N . ILE A 1 179 ? -15.602 19.875 26.562 1 95.44 179 ILE A N 1
ATOM 1415 C CA . ILE A 1 179 ? -16.078 19.391 25.281 1 95.44 179 ILE A CA 1
ATOM 1416 C C . ILE A 1 179 ? -15.305 18.141 24.875 1 95.44 179 ILE A C 1
ATOM 1418 O O . ILE A 1 179 ? -14.18 17.922 25.344 1 95.44 179 ILE A O 1
ATOM 1422 N N . PRO A 1 180 ? -15.898 17.25 24 1 97.19 180 PRO A N 1
ATOM 1423 C CA . PRO A 1 180 ? -15.203 16.047 23.547 1 97.19 180 PRO A CA 1
ATOM 1424 C C . PRO A 1 180 ? -13.867 16.359 22.875 1 97.19 180 PRO A C 1
ATOM 1426 O O . PRO A 1 180 ? -13.742 17.359 22.188 1 97.19 180 PRO A O 1
ATOM 1429 N N . ILE A 1 181 ? -12.867 15.461 23.156 1 97.06 181 ILE A N 1
ATOM 1430 C CA . ILE A 1 181 ? -11.531 15.648 22.609 1 97.06 181 ILE A CA 1
ATOM 1431 C C . ILE A 1 181 ? -11.156 14.438 21.75 1 97.06 181 ILE A C 1
ATOM 1433 O O . ILE A 1 181 ? -11.336 13.297 22.172 1 97.06 181 ILE A O 1
ATOM 1437 N N . PHE A 1 182 ? -10.727 14.664 20.531 1 95.62 182 PHE A N 1
ATOM 1438 C CA . PHE A 1 182 ? -10.242 13.625 19.641 1 95.62 182 PHE A CA 1
ATOM 1439 C C . PHE A 1 182 ? -8.797 13.891 19.234 1 95.62 182 PHE A C 1
ATOM 1441 O O . PHE A 1 182 ? -8.406 15.031 19.016 1 95.62 182 PHE A O 1
ATOM 1448 N N . LEU A 1 183 ? -8.031 12.852 19.219 1 94.81 183 LEU A N 1
ATOM 1449 C CA . LEU A 1 183 ? -6.605 12.977 18.938 1 94.81 183 LEU A CA 1
ATOM 1450 C C . LEU A 1 183 ? -6.199 12.094 17.75 1 94.81 183 LEU A C 1
ATOM 1452 O O . LEU A 1 183 ? -6.703 10.984 17.609 1 94.81 183 LEU A O 1
ATOM 1456 N N . GLU A 1 184 ? -5.297 12.586 16.938 1 94 184 GLU A N 1
ATOM 1457 C CA . GLU A 1 184 ? -4.75 11.844 15.812 1 94 184 GLU A CA 1
ATOM 1458 C C . GLU A 1 184 ? -3.404 12.422 15.375 1 94 184 GLU A C 1
ATOM 1460 O O . GLU A 1 184 ? -3.041 13.531 15.766 1 94 184 GLU A O 1
ATOM 1465 N N . ASN A 1 185 ? -2.645 11.672 14.602 1 93.62 185 ASN A N 1
ATOM 1466 C CA . ASN A 1 185 ? -1.422 12.156 13.969 1 93.62 185 ASN A CA 1
ATOM 1467 C C . ASN A 1 185 ? -1.682 13.406 13.125 1 93.62 185 ASN A C 1
ATOM 1469 O O . ASN A 1 185 ? -2.693 13.484 12.43 1 93.62 185 ASN A O 1
ATOM 1473 N N . ASN A 1 186 ? -0.802 14.367 13.203 1 96.12 186 ASN A N 1
ATOM 1474 C CA . ASN A 1 186 ? -1.022 15.656 12.555 1 96.12 186 ASN A CA 1
ATOM 1475 C C . ASN A 1 186 ? -1.16 15.508 11.047 1 96.12 186 ASN A C 1
ATOM 1477 O O . ASN A 1 186 ? -1.985 16.188 10.422 1 96.12 186 ASN A O 1
ATOM 1481 N N . ILE A 1 187 ? -0.366 14.586 10.445 1 96.75 187 ILE A N 1
ATOM 1482 C CA . ILE A 1 187 ? -0.446 14.438 9 1 96.75 187 ILE A CA 1
ATOM 1483 C C . ILE A 1 187 ? -1.761 13.758 8.617 1 96.75 187 ILE A C 1
ATOM 1485 O O . ILE A 1 187 ? -2.395 14.133 7.629 1 96.75 187 ILE A O 1
ATOM 1489 N N . ASN A 1 188 ? -2.203 12.805 9.375 1 96.5 188 ASN A N 1
ATOM 1490 C CA . ASN A 1 188 ? -3.521 12.219 9.156 1 96.5 188 ASN A CA 1
ATOM 1491 C C . ASN A 1 188 ? -4.629 13.258 9.305 1 96.5 188 ASN A C 1
ATOM 1493 O O . ASN A 1 188 ? -5.605 13.234 8.547 1 96.5 188 ASN A O 1
ATOM 1497 N N . CYS A 1 189 ? -4.461 14.141 10.242 1 97.62 189 CYS A N 1
ATOM 1498 C CA . CYS A 1 189 ? -5.43 15.219 10.398 1 97.62 189 CYS A CA 1
ATOM 1499 C C . CYS A 1 189 ? -5.469 16.109 9.164 1 97.62 189 CYS A C 1
ATOM 1501 O O . CYS A 1 189 ? -6.547 16.5 8.703 1 97.62 189 CYS A O 1
ATOM 1503 N N . MET A 1 190 ? -4.293 16.406 8.664 1 98.44 190 MET A N 1
ATOM 1504 C CA . MET A 1 190 ? -4.23 17.219 7.457 1 98.44 190 MET A CA 1
ATOM 1505 C C . MET A 1 190 ? -4.941 16.531 6.297 1 98.44 190 MET A C 1
ATOM 1507 O O . MET A 1 190 ? -5.645 17.172 5.52 1 98.44 190 MET A O 1
ATOM 1511 N N . ALA A 1 191 ? -4.766 15.25 6.195 1 98.19 191 ALA A N 1
ATOM 1512 C CA . ALA A 1 191 ? -5.438 14.477 5.152 1 98.19 191 ALA A CA 1
ATOM 1513 C C . ALA A 1 191 ? -6.953 14.531 5.316 1 98.19 191 ALA A C 1
ATOM 1515 O O . ALA A 1 191 ? -7.68 14.75 4.348 1 98.19 191 ALA A O 1
ATOM 1516 N N . ILE A 1 192 ? -7.398 14.367 6.535 1 98.06 192 ILE A N 1
ATOM 1517 C CA . ILE A 1 192 ? -8.828 14.461 6.809 1 98.06 192 ILE A CA 1
ATOM 1518 C C . ILE A 1 192 ? -9.344 15.844 6.434 1 98.06 192 ILE A C 1
ATOM 1520 O O . ILE A 1 192 ? -10.422 15.977 5.848 1 98.06 192 ILE A O 1
ATOM 1524 N N . GLY A 1 193 ? -8.555 16.844 6.762 1 98.25 193 GLY A N 1
ATOM 1525 C CA . GLY A 1 193 ? -8.914 18.203 6.406 1 98.25 193 GLY A CA 1
ATOM 1526 C C . GLY A 1 193 ? -9.086 18.406 4.91 1 98.25 193 GLY A C 1
ATOM 1527 O O . GLY A 1 193 ? -10.039 19.047 4.473 1 98.25 193 GLY A O 1
ATOM 1528 N N . SER A 1 194 ? -8.156 17.812 4.145 1 97.56 194 SER A N 1
ATOM 1529 C CA . SER A 1 194 ? -8.258 17.906 2.691 1 97.56 194 SER A CA 1
ATOM 1530 C C . SER A 1 194 ? -9.523 17.234 2.186 1 97.56 194 SER A C 1
ATOM 1532 O O . SER A 1 194 ? -10.195 17.75 1.287 1 97.56 194 SER A O 1
ATOM 1534 N N . TYR A 1 195 ? -9.867 16.156 2.764 1 97.62 195 TYR A N 1
ATOM 1535 C CA . TYR A 1 195 ? -11.016 15.375 2.338 1 97.62 195 TYR A CA 1
ATOM 1536 C C . TYR A 1 195 ? -12.32 16.078 2.699 1 97.62 195 TYR A C 1
ATOM 1538 O O . TYR A 1 195 ? -13.219 16.203 1.862 1 97.62 195 TYR A O 1
ATOM 1546 N N . LEU A 1 196 ? -12.391 16.609 3.91 1 97.19 196 LEU A N 1
ATOM 1547 C CA . LEU A 1 196 ? -13.656 17.109 4.438 1 97.19 196 LEU A CA 1
ATOM 1548 C C . LEU A 1 196 ? -13.867 18.562 4.043 1 97.19 196 LEU A C 1
ATOM 1550 O O . LEU A 1 196 ? -14.969 18.953 3.658 1 97.19 196 LEU A O 1
ATOM 1554 N N . PHE A 1 197 ? -12.836 19.344 4.125 1 97.19 197 PHE A N 1
ATOM 1555 C CA . PHE A 1 197 ? -12.992 20.797 4.012 1 97.19 197 PHE A CA 1
ATOM 1556 C C . PHE A 1 197 ? -12.703 21.25 2.588 1 97.19 197 PHE A C 1
ATOM 1558 O O . PHE A 1 197 ? -13.031 22.391 2.219 1 97.19 197 PHE A O 1
ATOM 1565 N N . HIS A 1 198 ? -12.094 20.375 1.771 1 95.5 198 HIS A N 1
ATOM 1566 C CA . HIS A 1 198 ? -11.812 20.703 0.376 1 95.5 198 HIS A CA 1
ATOM 1567 C C . HIS A 1 198 ? -12.297 19.578 -0.55 1 95.5 198 HIS A C 1
ATOM 1569 O O . HIS A 1 198 ? -11.508 19.016 -1.312 1 95.5 198 HIS A O 1
ATOM 1575 N N . PRO A 1 199 ? -13.602 19.328 -0.558 1 93.12 199 PRO A N 1
ATOM 1576 C CA . PRO A 1 199 ? -14.148 18.219 -1.322 1 93.12 199 PRO A CA 1
ATOM 1577 C C . PRO A 1 199 ? -13.961 18.375 -2.83 1 93.12 199 PRO A C 1
ATOM 1579 O O . PRO A 1 199 ? -13.875 17.391 -3.557 1 93.12 199 PRO A O 1
ATOM 1582 N N . GLU A 1 200 ? -13.852 19.562 -3.295 1 91.62 200 GLU A N 1
ATOM 1583 C CA . GLU A 1 200 ? -13.742 19.828 -4.727 1 91.62 200 GLU A CA 1
ATOM 1584 C C . GLU A 1 200 ? -12.391 19.375 -5.273 1 91.62 200 GLU A C 1
ATOM 1586 O O . GLU A 1 200 ? -12.266 19.062 -6.457 1 91.62 200 GLU A O 1
ATOM 1591 N N . SER A 1 201 ? -11.516 19.266 -4.402 1 92.62 201 SER A N 1
ATOM 1592 C CA . SER A 1 201 ? -10.164 18.984 -4.883 1 92.62 201 SER A CA 1
ATOM 1593 C C . SER A 1 201 ? -9.719 17.594 -4.477 1 92.62 201 SER A C 1
ATOM 1595 O O . SER A 1 201 ? -8.688 17.094 -4.945 1 92.62 201 SER A O 1
ATOM 1597 N N . SER A 1 202 ? -10.414 16.969 -3.602 1 94.88 202 SER A N 1
ATOM 1598 C CA . SER A 1 202 ? -9.914 15.703 -3.061 1 94.88 202 SER A CA 1
ATOM 1599 C C . SER A 1 202 ? -10.781 14.531 -3.51 1 94.88 202 SER A C 1
ATOM 1601 O O . SER A 1 202 ? -12.008 14.625 -3.523 1 94.88 202 SER A O 1
ATOM 1603 N N . PRO A 1 203 ? -10.141 13.469 -3.984 1 96.06 203 PRO A N 1
ATOM 1604 C CA . PRO A 1 203 ? -10.867 12.227 -4.258 1 96.06 203 PRO A CA 1
ATOM 1605 C C . PRO A 1 203 ? -11.102 11.391 -3.002 1 96.06 203 PRO A C 1
ATOM 1607 O O . PRO A 1 203 ? -10.766 11.828 -1.896 1 96.06 203 PRO A O 1
ATOM 1610 N N . GLU A 1 204 ? -11.742 10.219 -3.188 1 95.69 204 GLU A N 1
ATOM 1611 C CA . GLU A 1 204 ? -12.062 9.328 -2.076 1 95.69 204 GLU A CA 1
ATOM 1612 C C . GLU A 1 204 ? -10.812 8.656 -1.525 1 95.69 204 GLU A C 1
ATOM 1614 O O . GLU A 1 204 ? -10.797 8.203 -0.379 1 95.69 204 GLU A O 1
ATOM 1619 N N . GLN A 1 205 ? -9.82 8.531 -2.424 1 95.25 205 GLN A N 1
ATOM 1620 C CA . GLN A 1 205 ? -8.531 7.965 -2.051 1 95.25 205 GLN A CA 1
ATOM 1621 C C . GLN A 1 205 ? -7.383 8.828 -2.572 1 95.25 205 GLN A C 1
ATOM 1623 O O . GLN A 1 205 ? -7.426 9.305 -3.709 1 95.25 205 GLN A O 1
ATOM 1628 N N . PHE A 1 206 ? -6.422 9.109 -1.695 1 97.19 206 PHE A N 1
ATOM 1629 C CA . PHE A 1 206 ? -5.254 9.867 -2.121 1 97.19 206 PHE A CA 1
ATOM 1630 C C . PHE A 1 206 ? -4.105 9.695 -1.134 1 97.19 206 PHE A C 1
ATOM 1632 O O . PHE A 1 206 ? -4.301 9.18 -0.031 1 97.19 206 PHE A O 1
ATOM 1639 N N . LEU A 1 207 ? -2.912 10.078 -1.562 1 97.75 207 LEU A N 1
ATOM 1640 C CA . LEU A 1 207 ? -1.751 10.172 -0.684 1 97.75 207 LEU A CA 1
ATOM 1641 C C . LEU A 1 207 ? -1.556 11.602 -0.191 1 97.75 207 LEU A C 1
ATOM 1643 O O . LEU A 1 207 ? -1.728 12.555 -0.955 1 97.75 207 LEU A O 1
ATOM 1647 N N . PHE A 1 208 ? -1.322 11.758 1.062 1 98.5 208 PHE A N 1
ATOM 1648 C CA . PHE A 1 208 ? -0.923 13.047 1.629 1 98.5 208 PHE A CA 1
ATOM 1649 C C . PHE A 1 208 ? 0.489 12.969 2.197 1 98.5 208 PHE A C 1
ATOM 1651 O O . PHE A 1 208 ? 0.702 12.398 3.27 1 98.5 208 PHE A O 1
ATOM 1658 N N . ILE A 1 209 ? 1.434 13.555 1.509 1 98.69 209 ILE A N 1
ATOM 1659 C CA . ILE A 1 209 ? 2.842 13.5 1.889 1 98.69 209 ILE A CA 1
ATOM 1660 C C . ILE A 1 209 ? 3.248 14.805 2.566 1 98.69 209 ILE A C 1
ATOM 1662 O O . ILE A 1 209 ? 3.008 15.891 2.031 1 98.69 209 ILE A O 1
ATOM 1666 N N . HIS A 1 210 ? 3.773 14.648 3.725 1 98.38 210 HIS A N 1
ATOM 1667 C CA . HIS A 1 210 ? 4.293 15.789 4.465 1 98.38 210 HIS A CA 1
ATOM 1668 C C . HIS A 1 210 ? 5.812 15.719 4.598 1 98.38 210 HIS A C 1
ATOM 1670 O O . HIS A 1 210 ? 6.355 14.695 5.02 1 98.38 210 HIS A O 1
ATOM 1676 N N . ILE A 1 211 ? 6.438 16.766 4.176 1 98.06 211 ILE A N 1
ATOM 1677 C CA . ILE A 1 211 ? 7.879 16.922 4.359 1 98.06 211 ILE A CA 1
ATOM 1678 C C . ILE A 1 211 ? 8.156 18.062 5.344 1 98.06 211 ILE A C 1
ATOM 1680 O O . ILE A 1 211 ? 7.949 19.234 5.027 1 98.06 211 ILE A O 1
ATOM 1684 N N . GLY A 1 212 ? 8.492 17.75 6.5 1 95.94 212 GLY A N 1
ATOM 1685 C CA . GLY A 1 212 ? 8.875 18.656 7.57 1 95.94 212 GLY A CA 1
ATOM 1686 C C . GLY A 1 212 ? 10.109 18.219 8.32 1 95.94 212 GLY A C 1
ATOM 1687 O O . GLY A 1 212 ? 11.141 17.922 7.711 1 95.94 212 GLY A O 1
ATOM 1688 N N . PRO A 1 213 ? 10.047 18.234 9.641 1 92.69 213 PRO A N 1
ATOM 1689 C CA . PRO A 1 213 ? 11.203 17.688 10.367 1 92.69 213 PRO A CA 1
ATOM 1690 C C . PRO A 1 213 ? 11.555 16.266 9.938 1 92.69 213 PRO A C 1
ATOM 1692 O O . PRO A 1 213 ? 12.727 15.898 9.938 1 92.69 213 PRO A O 1
ATOM 1695 N N . GLY A 1 214 ? 10.578 15.531 9.656 1 94.06 214 GLY A N 1
ATOM 1696 C CA . GLY A 1 214 ? 10.664 14.227 9.023 1 94.06 214 GLY A CA 1
ATOM 1697 C C . GLY A 1 214 ? 9.766 14.094 7.809 1 94.06 214 GLY A C 1
ATOM 1698 O O . GLY A 1 214 ? 9.398 15.094 7.191 1 94.06 214 GLY A O 1
ATOM 1699 N N . LEU A 1 215 ? 9.547 12.914 7.371 1 96.94 215 LEU A N 1
ATOM 1700 C CA . LEU A 1 215 ? 8.594 12.656 6.297 1 96.94 215 LEU A CA 1
ATOM 1701 C C . LEU A 1 215 ? 7.543 11.641 6.734 1 96.94 215 LEU A C 1
ATOM 1703 O O . LEU A 1 215 ? 7.863 10.664 7.418 1 96.94 215 LEU A O 1
ATOM 1707 N N . PHE A 1 216 ? 6.324 11.898 6.355 1 96.56 216 PHE A N 1
ATOM 1708 C CA . PHE A 1 216 ? 5.215 10.992 6.621 1 96.56 216 PHE A CA 1
ATOM 1709 C C . PHE A 1 216 ? 4.227 10.992 5.457 1 96.56 216 PHE A C 1
ATOM 1711 O O . PHE A 1 216 ? 4.043 12.016 4.793 1 96.56 216 PHE A O 1
ATOM 1718 N N . CYS A 1 217 ? 3.699 9.867 5.18 1 97.56 217 CYS A N 1
ATOM 1719 C CA . CYS A 1 217 ? 2.684 9.734 4.141 1 97.56 217 CYS A CA 1
ATOM 1720 C C . CYS A 1 217 ? 1.4 9.133 4.707 1 97.56 217 CYS A C 1
ATOM 1722 O O . CYS A 1 217 ? 1.416 8.039 5.262 1 97.56 217 CYS A O 1
ATOM 1724 N N . SER A 1 218 ? 0.355 9.891 4.648 1 96.81 218 SER A N 1
ATOM 1725 C CA . SER A 1 218 ? -0.961 9.344 4.973 1 96.81 218 SER A CA 1
ATOM 1726 C C . SER A 1 218 ? -1.59 8.664 3.762 1 96.81 218 SER A C 1
ATOM 1728 O O . SER A 1 218 ? -1.712 9.273 2.695 1 96.81 218 SER A O 1
ATOM 1730 N N . PHE A 1 219 ? -1.875 7.402 3.861 1 95.94 219 PHE A N 1
ATOM 1731 C CA . PHE A 1 219 ? -2.623 6.664 2.852 1 95.94 219 PHE A CA 1
ATOM 1732 C C . PHE A 1 219 ? -4.125 6.781 3.098 1 95.94 219 PHE A C 1
ATOM 1734 O O . PHE A 1 219 ? -4.727 5.902 3.723 1 95.94 219 PHE A O 1
ATOM 1741 N N . PHE A 1 220 ? -4.711 7.852 2.566 1 96.5 220 PHE A N 1
ATOM 1742 C CA . PHE A 1 220 ? -6.078 8.203 2.93 1 96.5 220 PHE A CA 1
ATOM 1743 C C . PHE A 1 220 ? -7.078 7.395 2.109 1 96.5 220 PHE A C 1
ATOM 1745 O O . PHE A 1 220 ? -6.953 7.301 0.886 1 96.5 220 PHE A O 1
ATOM 1752 N N . ASP A 1 221 ? -7.965 6.852 2.75 1 94.5 221 ASP A N 1
ATOM 1753 C CA . ASP A 1 221 ? -9.094 6.125 2.18 1 94.5 221 ASP A CA 1
ATOM 1754 C C . ASP A 1 221 ? -10.391 6.453 2.916 1 94.5 221 ASP A C 1
ATOM 1756 O O . ASP A 1 221 ? -10.531 6.156 4.105 1 94.5 221 ASP A O 1
ATOM 1760 N N . SER A 1 222 ? -11.312 7.051 2.201 1 95 222 SER A N 1
ATOM 1761 C CA . SER A 1 222 ? -12.547 7.539 2.809 1 95 222 SER A CA 1
ATOM 1762 C C . SER A 1 222 ? -13.344 6.395 3.428 1 95 222 SER A C 1
ATOM 1764 O O . SER A 1 222 ? -14.203 6.625 4.289 1 95 222 SER A O 1
ATOM 1766 N N . GLU A 1 223 ? -13.086 5.137 3.074 1 90.62 223 GLU A N 1
ATOM 1767 C CA . GLU A 1 223 ? -13.812 3.99 3.609 1 90.62 223 GLU A CA 1
ATOM 1768 C C . GLU A 1 223 ? -13.203 3.514 4.926 1 90.62 223 GLU A C 1
ATOM 1770 O O . GLU A 1 223 ? -13.836 2.76 5.672 1 90.62 223 GLU A O 1
ATOM 1775 N N . HIS A 1 224 ? -11.984 3.969 5.172 1 91.19 224 HIS A N 1
ATOM 1776 C CA . HIS A 1 224 ? -11.281 3.479 6.355 1 91.19 224 HIS A CA 1
ATOM 1777 C C . HIS A 1 224 ? -10.641 4.625 7.125 1 91.19 224 HIS A C 1
ATOM 1779 O O . HIS A 1 224 ? -9.469 4.535 7.52 1 91.19 224 HIS A O 1
ATOM 1785 N N . ILE A 1 225 ? -11.414 5.621 7.309 1 90.88 225 ILE A N 1
ATOM 1786 C CA . ILE A 1 225 ? -10.875 6.781 8.008 1 90.88 225 ILE A CA 1
ATOM 1787 C C . ILE A 1 225 ? -10.578 6.418 9.461 1 90.88 225 ILE A C 1
ATOM 1789 O O . ILE A 1 225 ? -11.438 5.871 10.156 1 90.88 225 ILE A O 1
ATOM 1793 N N . LEU A 1 226 ? -9.359 6.598 9.977 1 81.25 226 LEU A N 1
ATOM 1794 C CA . LEU A 1 226 ? -8.938 6.469 11.367 1 81.25 226 LEU A CA 1
ATOM 1795 C C . LEU A 1 226 ? -8.922 5.004 11.805 1 81.25 226 LEU A C 1
ATOM 1797 O O . LEU A 1 226 ? -9.078 4.703 12.984 1 81.25 226 LEU A O 1
ATOM 1801 N N . GLN A 1 227 ? -8.781 4.105 10.844 1 77.06 227 GLN A N 1
ATOM 1802 C CA . GLN A 1 227 ? -8.859 2.686 11.18 1 77.06 227 GLN A CA 1
ATOM 1803 C C . GLN A 1 227 ? -7.473 2.057 11.25 1 77.06 227 GLN A C 1
ATOM 1805 O O . GLN A 1 227 ? -7.328 0.904 11.664 1 77.06 227 GLN A O 1
ATOM 1810 N N . ASN A 1 228 ? -6.508 2.834 10.898 1 72.06 228 ASN A N 1
ATOM 1811 C CA . ASN A 1 228 ? -5.168 2.262 10.914 1 72.06 228 ASN A CA 1
ATOM 1812 C C . ASN A 1 228 ? -4.66 2.064 12.344 1 72.06 228 ASN A C 1
ATOM 1814 O O . ASN A 1 228 ? -4.555 3.025 13.109 1 72.06 228 ASN A O 1
ATOM 1818 N N . LYS A 1 229 ? -4.391 0.801 12.633 1 71.69 229 LYS A N 1
ATOM 1819 C CA . LYS A 1 229 ? -3.938 0.479 13.984 1 71.69 229 LYS A CA 1
ATOM 1820 C C . LYS A 1 229 ? -2.414 0.424 14.055 1 71.69 229 LYS A C 1
ATOM 1822 O O . LYS A 1 229 ? -1.834 0.491 15.141 1 71.69 229 LYS A O 1
ATOM 1827 N N . ASN A 1 230 ? -1.838 0.277 12.93 1 81.25 230 ASN A N 1
ATOM 1828 C CA . ASN A 1 230 ? -0.38 0.23 12.875 1 81.25 230 ASN A CA 1
ATOM 1829 C C . ASN A 1 230 ? 0.217 1.612 12.625 1 81.25 230 ASN A C 1
ATOM 1831 O O . ASN A 1 230 ? 0.193 2.111 11.5 1 81.25 230 ASN A O 1
ATOM 1835 N N . PHE A 1 231 ? 0.828 2.158 13.617 1 80.12 231 PHE A N 1
ATOM 1836 C CA . PHE A 1 231 ? 1.274 3.547 13.602 1 80.12 231 PHE A CA 1
ATOM 1837 C C . PHE A 1 231 ? 2.498 3.713 12.711 1 80.12 231 PHE A C 1
ATOM 1839 O O . PHE A 1 231 ? 2.885 4.836 12.383 1 80.12 231 PHE A O 1
ATOM 1846 N N . TYR A 1 232 ? 2.996 2.658 12.273 1 84.06 232 TYR A N 1
ATOM 1847 C CA . TYR A 1 232 ? 4.23 2.766 11.5 1 84.06 232 TYR A CA 1
ATOM 1848 C C . TYR A 1 232 ? 3.93 2.861 10.008 1 84.06 232 TYR A C 1
ATOM 1850 O O . TYR A 1 232 ? 4.809 3.205 9.211 1 84.06 232 TYR A O 1
ATOM 1858 N N . ILE A 1 233 ? 2.701 2.516 9.703 1 88.75 233 ILE A N 1
ATOM 1859 C CA . ILE A 1 233 ? 2.299 2.684 8.312 1 88.75 233 ILE A CA 1
ATOM 1860 C C . ILE A 1 233 ? 2.322 4.164 7.941 1 88.75 233 ILE A C 1
ATOM 1862 O O . ILE A 1 233 ? 1.72 4.992 8.625 1 88.75 233 ILE A O 1
ATOM 1866 N N . GLY A 1 234 ? 3.145 4.5 6.969 1 92.81 234 GLY A N 1
ATOM 1867 C CA . GLY A 1 234 ? 3.223 5.879 6.516 1 92.81 234 GLY A CA 1
ATOM 1868 C C . GLY A 1 234 ? 4.52 6.562 6.906 1 92.81 234 GLY A C 1
ATOM 1869 O O . GLY A 1 234 ? 4.824 7.656 6.426 1 92.81 234 GLY A O 1
ATOM 1870 N N . GLU A 1 235 ? 5.309 5.91 7.738 1 93.25 235 GLU A N 1
ATOM 1871 C CA . GLU A 1 235 ? 6.605 6.461 8.109 1 93.25 235 GLU A CA 1
ATOM 1872 C C . GLU A 1 235 ? 7.609 6.336 6.969 1 93.25 235 GLU A C 1
ATOM 1874 O O . GLU A 1 235 ? 8.695 5.781 7.148 1 93.25 235 GLU A O 1
ATOM 1879 N N . ILE A 1 236 ? 7.273 6.973 5.871 1 96.81 236 ILE A N 1
ATOM 1880 C CA . ILE A 1 236 ? 8.055 6.812 4.648 1 96.81 236 ILE A CA 1
ATOM 1881 C C . ILE A 1 236 ? 9.43 7.445 4.828 1 96.81 236 ILE A C 1
ATOM 1883 O O . ILE A 1 236 ? 10.367 7.121 4.098 1 96.81 236 ILE A O 1
ATOM 1887 N N . GLY A 1 237 ? 9.547 8.367 5.766 1 96.94 237 GLY A N 1
ATOM 1888 C CA . GLY A 1 237 ? 10.852 8.938 6.078 1 96.94 237 GLY A CA 1
ATOM 1889 C C . GLY A 1 237 ? 11.875 7.902 6.484 1 96.94 237 GLY A C 1
ATOM 1890 O O . GLY A 1 237 ? 13.078 8.109 6.32 1 96.94 237 GLY A O 1
ATOM 1891 N N . HIS A 1 238 ? 11.406 6.766 6.934 1 95.62 238 HIS A N 1
ATOM 1892 C CA . HIS A 1 238 ? 12.297 5.73 7.438 1 95.62 238 HIS A CA 1
ATOM 1893 C C . HIS A 1 238 ? 12.422 4.578 6.449 1 95.62 238 HIS A C 1
ATOM 1895 O O . HIS A 1 238 ? 12.945 3.516 6.785 1 95.62 238 HIS A O 1
ATOM 1901 N N . THR A 1 239 ? 11.93 4.734 5.27 1 97.25 239 THR A N 1
ATOM 1902 C CA . THR A 1 239 ? 12.297 3.811 4.203 1 97.25 239 THR A CA 1
ATOM 1903 C C . THR A 1 239 ? 13.742 4.023 3.773 1 97.25 239 THR A C 1
ATOM 1905 O O . THR A 1 239 ? 14.219 5.16 3.707 1 97.25 239 THR A O 1
ATOM 1908 N N . VAL A 1 240 ? 14.398 2.953 3.49 1 98.06 240 VAL A N 1
ATOM 1909 C CA . VAL A 1 240 ? 15.805 3.012 3.098 1 98.06 240 VAL A CA 1
ATOM 1910 C C . VAL A 1 240 ? 15.906 3.266 1.595 1 98.06 240 VAL A C 1
ATOM 1912 O O . VAL A 1 240 ? 15.359 2.51 0.791 1 98.06 240 VAL A O 1
ATOM 1915 N N . VAL A 1 241 ? 16.656 4.312 1.208 1 98.19 241 VAL A N 1
ATOM 1916 C CA . VAL A 1 241 ? 16.781 4.672 -0.2 1 98.19 241 VAL A CA 1
ATOM 1917 C C . VAL A 1 241 ? 18.234 4.523 -0.636 1 98.19 241 VAL A C 1
ATOM 1919 O O . VAL A 1 241 ? 18.547 4.539 -1.832 1 98.19 241 VAL A O 1
ATOM 1922 N N . ASP A 1 242 ? 19.094 4.383 0.305 1 97.75 242 ASP A N 1
ATOM 1923 C CA . ASP A 1 242 ? 20.531 4.23 0.062 1 97.75 242 ASP A CA 1
ATOM 1924 C C . ASP A 1 242 ? 21.188 3.352 1.13 1 97.75 242 ASP A C 1
ATOM 1926 O O . ASP A 1 242 ? 21.438 3.809 2.244 1 97.75 242 ASP A O 1
ATOM 1930 N N . LEU A 1 243 ? 21.562 2.133 0.779 1 96 243 LEU A N 1
ATOM 1931 C CA . LEU A 1 243 ? 22.094 1.171 1.739 1 96 243 LEU A CA 1
ATOM 1932 C C . LEU A 1 243 ? 23.375 1.695 2.385 1 96 243 LEU A C 1
ATOM 1934 O O . LEU A 1 243 ? 23.734 1.282 3.492 1 96 243 LEU A O 1
ATOM 1938 N N . ASN A 1 244 ? 24 2.572 1.722 1 95.25 244 ASN A N 1
ATOM 1939 C CA . ASN A 1 244 ? 25.266 3.107 2.217 1 95.25 244 ASN A CA 1
ATOM 1940 C C . ASN A 1 244 ? 25.109 4.555 2.684 1 95.25 244 ASN A C 1
ATOM 1942 O O . ASN A 1 244 ? 26.109 5.281 2.781 1 95.25 244 ASN A O 1
ATOM 1946 N N . GLY A 1 245 ? 23.922 4.984 2.951 1 97.06 245 GLY A N 1
ATOM 1947 C CA . GLY A 1 245 ? 23.641 6.363 3.32 1 97.06 245 GLY A CA 1
ATOM 1948 C C . GLY A 1 245 ? 23.953 6.668 4.773 1 97.06 245 GLY A C 1
ATOM 1949 O O . GLY A 1 245 ? 24.547 5.848 5.469 1 97.06 245 GLY A O 1
ATOM 1950 N N . PRO A 1 246 ? 23.625 7.848 5.191 1 97.06 246 PRO A N 1
ATOM 1951 C CA . PRO A 1 246 ? 23.906 8.266 6.566 1 97.06 246 PRO A CA 1
ATOM 1952 C C . PRO A 1 246 ? 23.109 7.473 7.602 1 97.06 246 PRO A C 1
ATOM 1954 O O . PRO A 1 246 ? 22.062 6.922 7.289 1 97.06 246 PRO A O 1
ATOM 1957 N N . SER A 1 247 ? 23.609 7.477 8.836 1 96.56 247 SER A N 1
ATOM 1958 C CA . SER A 1 247 ? 22.891 6.859 9.945 1 96.56 247 SER A CA 1
ATOM 1959 C C . SER A 1 247 ? 21.656 7.672 10.32 1 96.56 247 SER A C 1
ATOM 1961 O O . SER A 1 247 ? 21.703 8.898 10.359 1 96.56 247 SER A O 1
ATOM 1963 N N . CYS A 1 248 ? 20.641 6.977 10.523 1 94.94 248 CYS A N 1
ATOM 1964 C CA . CYS A 1 248 ? 19.391 7.586 10.945 1 94.94 248 CYS A CA 1
ATOM 1965 C C . CYS A 1 248 ? 19.141 7.352 12.43 1 94.94 248 CYS A C 1
ATOM 1967 O O . CYS A 1 248 ? 19.656 6.387 13.008 1 94.94 248 CYS A O 1
ATOM 1969 N N . GLU A 1 249 ? 18.375 8.172 13.055 1 89.44 249 GLU A N 1
ATOM 1970 C CA . GLU A 1 249 ? 18.062 8.023 14.469 1 89.44 249 GLU A CA 1
ATOM 1971 C C . GLU A 1 249 ? 17.234 6.762 14.727 1 89.44 249 GLU A C 1
ATOM 1973 O O . GLU A 1 249 ? 17.141 6.297 15.859 1 89.44 249 GLU A O 1
ATOM 1978 N N . CYS A 1 250 ? 16.656 6.168 13.688 1 89.75 250 CYS A N 1
ATOM 1979 C CA . CYS A 1 250 ? 15.852 4.965 13.859 1 89.75 250 CYS A CA 1
ATOM 1980 C C . CYS A 1 250 ? 16.734 3.727 13.945 1 89.75 250 CYS A C 1
ATOM 1982 O O . CYS A 1 250 ? 16.25 2.627 14.211 1 89.75 250 CYS A O 1
ATOM 1984 N N . GLY A 1 251 ? 18.016 3.842 13.703 1 90.62 251 GLY A N 1
ATOM 1985 C CA . GLY A 1 251 ? 18.953 2.738 13.797 1 90.62 251 GLY A CA 1
ATOM 1986 C C . GLY A 1 251 ? 19.391 2.205 12.445 1 90.62 251 GLY A C 1
ATOM 1987 O O . GLY A 1 251 ? 20.375 1.467 12.344 1 90.62 251 GLY A O 1
ATOM 1988 N N . LYS A 1 252 ? 18.781 2.635 11.367 1 93.94 252 LYS A N 1
ATOM 1989 C CA . LYS A 1 252 ? 19.125 2.191 10.023 1 93.94 252 LYS A CA 1
ATOM 1990 C C . LYS A 1 252 ? 20.047 3.191 9.336 1 93.94 252 LYS A C 1
ATOM 1992 O O . LYS A 1 252 ? 20.406 4.219 9.922 1 93.94 252 LYS A O 1
ATOM 1997 N N . ARG A 1 253 ? 20.469 2.807 8.195 1 95.56 253 ARG A N 1
ATOM 1998 C CA . ARG A 1 253 ? 21.219 3.705 7.324 1 95.56 253 ARG A CA 1
ATOM 1999 C C . ARG A 1 253 ? 20.438 4.012 6.047 1 95.56 253 ARG A C 1
ATOM 2001 O O . ARG A 1 253 ? 19.75 3.143 5.512 1 95.56 253 ARG A O 1
ATOM 2008 N N . GLY A 1 254 ? 20.578 5.23 5.625 1 97.5 254 GLY A N 1
ATOM 2009 C CA . GLY A 1 254 ? 20.109 5.59 4.297 1 97.5 254 GLY A CA 1
ATOM 2010 C C . GLY A 1 254 ? 18.609 5.812 4.23 1 97.5 254 GLY A C 1
ATOM 2011 O O . GLY A 1 254 ? 18 5.641 3.174 1 97.5 254 GLY A O 1
ATOM 2012 N N . CYS A 1 255 ? 17.984 6.188 5.375 1 98 255 CYS A N 1
ATOM 2013 C CA . CYS A 1 255 ? 16.562 6.523 5.359 1 98 255 CYS A CA 1
ATOM 2014 C C . CYS A 1 255 ? 16.312 7.777 4.527 1 98 255 CYS A C 1
ATOM 2016 O O . CYS A 1 255 ? 17.125 8.695 4.512 1 98 255 CYS A O 1
ATOM 2018 N N . LEU A 1 256 ? 15.18 7.812 3.938 1 98.69 256 LEU A N 1
ATOM 2019 C CA . LEU A 1 256 ? 14.805 8.898 3.043 1 98.69 256 LEU A CA 1
ATOM 2020 C C . LEU A 1 256 ? 14.914 10.25 3.752 1 98.69 256 LEU A C 1
ATOM 2022 O O . LEU A 1 256 ? 15.414 11.219 3.18 1 98.69 256 LEU A O 1
ATOM 2026 N N . GLN A 1 257 ? 14.508 10.359 5.012 1 98.12 257 GLN A N 1
ATOM 2027 C CA . GLN A 1 257 ? 14.453 11.641 5.707 1 98.12 257 GLN A CA 1
ATOM 2028 C C . GLN A 1 257 ? 15.852 12.203 5.941 1 98.12 257 GLN A C 1
ATOM 2030 O O . GLN A 1 257 ? 16.031 13.414 6.074 1 98.12 257 GLN A O 1
ATOM 2035 N N . THR A 1 258 ? 16.875 11.336 5.965 1 98.31 258 THR A N 1
ATOM 2036 C CA . THR A 1 258 ? 18.25 11.805 6.176 1 98.31 258 THR A CA 1
ATOM 2037 C C . THR A 1 258 ? 18.734 12.602 4.973 1 98.31 258 THR A C 1
ATOM 2039 O O . THR A 1 258 ? 19.75 13.297 5.051 1 98.31 258 THR A O 1
ATOM 2042 N N . TYR A 1 259 ? 18 12.594 3.9 1 98.5 259 TYR A N 1
ATOM 2043 C CA . TYR A 1 259 ? 18.422 13.281 2.682 1 98.5 259 TYR A CA 1
ATOM 2044 C C . TYR A 1 259 ? 17.594 14.539 2.445 1 98.5 259 TYR A C 1
ATOM 2046 O O . TYR A 1 259 ? 18.078 15.5 1.854 1 98.5 259 TYR A O 1
ATOM 2054 N N . ILE A 1 260 ? 16.312 14.508 2.9 1 98.44 260 ILE A N 1
ATOM 2055 C CA . ILE A 1 260 ? 15.5 15.555 2.299 1 98.44 260 ILE A CA 1
ATOM 2056 C C . ILE A 1 260 ? 14.586 16.172 3.357 1 98.44 260 ILE A C 1
ATOM 2058 O O . ILE A 1 260 ? 13.812 17.078 3.062 1 98.44 260 ILE A O 1
ATOM 2062 N N . SER A 1 261 ? 14.578 15.711 4.594 1 98 261 SER A N 1
ATOM 2063 C CA . SER A 1 261 ? 13.773 16.359 5.629 1 98 261 SER A CA 1
ATOM 2064 C C . SER A 1 261 ? 14.336 17.734 5.98 1 98 261 SER A C 1
ATOM 2066 O O . SER A 1 261 ? 15.523 18 5.785 1 98 261 SER A O 1
ATOM 2068 N N . ASP A 1 262 ? 13.492 18.609 6.516 1 97.31 262 ASP A N 1
ATOM 2069 C CA . ASP A 1 262 ? 13.938 19.938 6.926 1 97.31 262 ASP A CA 1
ATOM 2070 C C . ASP A 1 262 ? 15.047 19.844 7.969 1 97.31 262 ASP A C 1
ATOM 2072 O O . ASP A 1 262 ? 16.047 20.562 7.875 1 97.31 262 ASP A O 1
ATOM 2076 N N . THR A 1 263 ? 14.875 18.922 8.891 1 95.25 263 THR A N 1
ATOM 2077 C CA . THR A 1 263 ? 15.828 18.781 9.977 1 95.25 263 THR A CA 1
ATOM 2078 C C . THR A 1 263 ? 17.203 18.422 9.438 1 95.25 263 THR A C 1
ATOM 2080 O O . THR A 1 263 ? 18.219 19.031 9.812 1 95.25 263 THR A O 1
ATOM 2083 N N . TRP A 1 264 ? 17.266 17.516 8.57 1 97.31 264 TRP A N 1
ATOM 2084 C CA . TRP A 1 264 ? 18.562 17.031 8.078 1 97.31 264 TRP A CA 1
ATOM 2085 C C . TRP A 1 264 ? 19.203 18.047 7.148 1 97.31 264 TRP A C 1
ATOM 2087 O O . TRP A 1 264 ? 20.422 18.219 7.152 1 97.31 264 TRP A O 1
ATOM 2097 N N . LEU A 1 265 ? 18.406 18.766 6.371 1 98.25 265 LEU A N 1
ATOM 2098 C CA . LEU A 1 265 ? 18.953 19.828 5.527 1 98.25 265 LEU A CA 1
ATOM 2099 C C . LEU A 1 265 ? 19.531 20.938 6.375 1 98.25 265 LEU A C 1
ATOM 2101 O O . LEU A 1 265 ? 20.625 21.438 6.086 1 98.25 265 LEU A O 1
ATOM 2105 N N . ILE A 1 266 ? 18.859 21.328 7.426 1 97.81 266 ILE A N 1
ATOM 2106 C CA . ILE A 1 266 ? 19.328 22.359 8.328 1 97.81 266 ILE A CA 1
ATOM 2107 C C . ILE A 1 266 ? 20.594 21.891 9.047 1 97.81 266 ILE A C 1
ATOM 2109 O O . ILE A 1 266 ? 21.562 22.641 9.164 1 97.81 266 ILE A O 1
ATOM 2113 N N . ASN A 1 267 ? 20.594 20.641 9.477 1 97.19 267 ASN A N 1
ATOM 2114 C CA . ASN A 1 267 ? 21.766 20.094 10.141 1 97.19 267 ASN A CA 1
ATOM 2115 C C . ASN A 1 267 ? 22.969 20.078 9.211 1 97.19 267 ASN A C 1
ATOM 2117 O O . ASN A 1 267 ? 24.094 20.359 9.641 1 97.19 267 ASN A O 1
ATOM 2121 N N . ASN A 1 268 ? 22.766 19.703 7.996 1 97.19 268 ASN A N 1
ATOM 2122 C CA . ASN A 1 268 ? 23.844 19.75 7.016 1 97.19 268 ASN A CA 1
ATOM 2123 C C . ASN A 1 268 ? 24.391 21.172 6.852 1 97.19 268 ASN A C 1
ATOM 2125 O O . ASN A 1 268 ? 25.594 21.359 6.742 1 97.19 268 ASN A O 1
ATOM 2129 N N . ALA A 1 269 ? 23.5 22.141 6.832 1 98 269 ALA A N 1
ATOM 2130 C CA . ALA A 1 269 ? 23.922 23.547 6.734 1 98 269 ALA A CA 1
ATOM 2131 C C . ALA A 1 269 ? 24.703 23.969 7.973 1 98 269 ALA A C 1
ATOM 2133 O O . ALA A 1 269 ? 25.688 24.688 7.867 1 98 269 ALA A O 1
ATOM 2134 N N . ARG A 1 270 ? 24.219 23.531 9.086 1 97.62 270 ARG A N 1
ATOM 2135 C CA . ARG A 1 270 ? 24.938 23.828 10.328 1 97.62 270 ARG A CA 1
ATOM 2136 C C . ARG A 1 270 ? 26.328 23.219 10.312 1 97.62 270 ARG A C 1
ATOM 2138 O O . ARG A 1 270 ? 27.297 23.875 10.734 1 97.62 270 ARG A O 1
ATOM 2145 N N . PHE A 1 271 ? 26.391 21.969 9.883 1 96.31 271 PHE A N 1
ATOM 2146 C CA . PHE A 1 271 ? 27.672 21.312 9.734 1 96.31 271 PHE A CA 1
ATOM 2147 C C . PHE A 1 271 ? 28.609 22.125 8.852 1 96.31 271 PHE A C 1
ATOM 2149 O O . PHE A 1 271 ? 29.781 22.328 9.188 1 96.31 271 PHE A O 1
ATOM 2156 N N . LEU A 1 272 ? 28.078 22.562 7.75 1 95.38 272 LEU A N 1
ATOM 2157 C CA . LEU A 1 272 ? 28.859 23.391 6.824 1 95.38 272 LEU A CA 1
ATOM 2158 C C . LEU A 1 272 ? 29.312 24.672 7.5 1 95.38 272 LEU A C 1
ATOM 2160 O O . LEU A 1 272 ? 30.469 25.078 7.359 1 95.38 272 LEU A O 1
ATOM 2164 N N . PHE A 1 273 ? 28.453 25.328 8.219 1 96.25 273 PHE A N 1
ATOM 2165 C CA . PHE A 1 273 ? 28.734 26.578 8.93 1 96.25 273 PHE A CA 1
ATOM 2166 C C . PHE A 1 273 ? 29.875 26.375 9.914 1 96.25 273 PHE A C 1
ATOM 2168 O O . PHE A 1 273 ? 30.781 27.219 9.984 1 96.25 273 PHE A O 1
ATOM 2175 N N . GLU A 1 274 ? 29.891 25.312 10.586 1 96.06 274 GLU A N 1
ATOM 2176 C CA . GLU A 1 274 ? 30.828 25.078 11.672 1 96.06 274 GLU A CA 1
ATOM 2177 C C . GLU A 1 274 ? 32.188 24.609 11.133 1 96.06 274 GLU A C 1
ATOM 2179 O O . GLU A 1 274 ? 33.219 24.875 11.75 1 96.06 274 GLU A O 1
ATOM 2184 N N . ASN A 1 275 ? 32.25 23.984 9.938 1 94.75 275 ASN A N 1
ATOM 2185 C CA . ASN A 1 275 ? 33.469 23.281 9.539 1 94.75 275 ASN A CA 1
ATOM 2186 C C . ASN A 1 275 ? 34.094 23.938 8.32 1 94.75 275 ASN A C 1
ATOM 2188 O O . ASN A 1 275 ? 35.25 23.641 8 1 94.75 275 ASN A O 1
ATOM 2192 N N . VAL A 1 276 ? 33.438 24.672 7.582 1 93.12 276 VAL A N 1
ATOM 2193 C CA . VAL A 1 276 ? 33.969 25.266 6.363 1 93.12 276 VAL A CA 1
ATOM 2194 C C . VAL A 1 276 ? 34.031 26.781 6.496 1 93.12 276 VAL A C 1
ATOM 2196 O O . VAL A 1 276 ? 32.969 27.438 6.535 1 93.12 276 VAL A O 1
ATOM 2199 N N . GLN A 1 277 ? 35.281 27.141 6.395 1 87.88 277 GLN A N 1
ATOM 2200 C CA . GLN A 1 277 ? 35.469 28.594 6.441 1 87.88 277 GLN A CA 1
ATOM 2201 C C . GLN A 1 277 ? 35.062 29.234 5.117 1 87.88 277 GLN A C 1
ATOM 2203 O O . GLN A 1 277 ? 35.312 28.688 4.047 1 87.88 277 GLN A O 1
ATOM 2208 N N . GLY A 1 278 ? 34.344 30.312 5.059 1 88.44 278 GLY A N 1
ATOM 2209 C CA . GLY A 1 278 ? 34 31.031 3.846 1 88.44 278 GLY A CA 1
ATOM 2210 C C . GLY A 1 278 ? 32.719 30.516 3.193 1 88.44 278 GLY A C 1
ATOM 2211 O O . GLY A 1 278 ? 32.438 30.844 2.045 1 88.44 278 GLY A O 1
ATOM 2212 N N . SER A 1 279 ? 32.125 29.531 3.842 1 91.62 279 SER A N 1
ATOM 2213 C CA . SER A 1 279 ? 30.875 29.031 3.287 1 91.62 279 SER A CA 1
ATOM 2214 C C . SER A 1 279 ? 29.859 30.172 3.084 1 91.62 279 SER A C 1
ATOM 2216 O O . SER A 1 279 ? 29.875 31.156 3.826 1 91.62 279 SER A O 1
ATOM 2218 N N . ILE A 1 280 ? 29.047 30.016 2.105 1 95.88 280 ILE A N 1
ATOM 2219 C CA . ILE A 1 280 ? 28.016 31 1.787 1 95.88 280 ILE A CA 1
ATOM 2220 C C . ILE A 1 280 ? 27.078 31.156 2.975 1 95.88 280 ILE A C 1
ATOM 2222 O O . ILE A 1 280 ? 26.594 32.25 3.246 1 95.88 280 ILE A O 1
ATOM 2226 N N . ILE A 1 281 ? 26.828 30.109 3.754 1 96.19 281 ILE A N 1
ATOM 2227 C CA . ILE A 1 281 ? 25.906 30.125 4.879 1 96.19 281 ILE A CA 1
ATOM 2228 C C . ILE A 1 281 ? 26.344 31.172 5.902 1 96.19 281 ILE A C 1
ATOM 2230 O O . ILE A 1 281 ? 25.516 31.828 6.531 1 96.19 281 ILE A O 1
ATOM 2234 N N . LYS A 1 282 ? 27.656 31.375 6.062 1 95.31 282 LYS A N 1
ATOM 2235 C CA . LYS A 1 282 ? 28.203 32.281 7.051 1 95.31 282 LYS A CA 1
ATOM 2236 C C . LYS A 1 282 ? 27.938 33.75 6.656 1 95.31 282 LYS A C 1
ATOM 2238 O O . LYS A 1 282 ? 28.031 34.656 7.492 1 95.31 282 LYS A O 1
ATOM 2243 N N . THR A 1 283 ? 27.734 33.969 5.43 1 96 283 THR A N 1
ATOM 2244 C CA . THR A 1 283 ? 27.391 35.312 4.984 1 96 283 THR A CA 1
ATOM 2245 C C . THR A 1 283 ? 25.906 35.594 5.223 1 96 283 THR A C 1
ATOM 2247 O O . THR A 1 283 ? 25.484 36.75 5.152 1 96 283 THR A O 1
ATOM 2250 N N . LEU A 1 284 ? 25.125 34.625 5.496 1 96.94 284 LEU A N 1
ATOM 2251 C CA . LEU A 1 284 ? 23.672 34.75 5.594 1 96.94 284 LEU A CA 1
ATOM 2252 C C . LEU A 1 284 ? 23.234 34.844 7.047 1 96.94 284 LEU A C 1
ATOM 2254 O O . LEU A 1 284 ? 22.203 35.438 7.348 1 96.94 284 LEU A O 1
ATOM 2258 N N . VAL A 1 285 ? 23.984 34.188 7.918 1 96.69 285 VAL A N 1
ATOM 2259 C CA . VAL A 1 285 ? 23.641 34.219 9.336 1 96.69 285 VAL A CA 1
ATOM 2260 C C . VAL A 1 285 ? 24.922 34.344 10.172 1 96.69 285 VAL A C 1
ATOM 2262 O O . VAL A 1 285 ? 26 33.938 9.727 1 96.69 285 VAL A O 1
ATOM 2265 N N . GLU A 1 286 ? 24.75 34.812 11.438 1 95 286 GLU A N 1
ATOM 2266 C CA . GLU A 1 286 ? 25.891 35 12.328 1 95 286 GLU A CA 1
ATOM 2267 C C . GLU A 1 286 ? 26.125 33.781 13.219 1 95 286 GLU A C 1
ATOM 2269 O O . GLU A 1 286 ? 27.25 33.531 13.625 1 95 286 GLU A O 1
ATOM 2274 N N . LYS A 1 287 ? 25.031 33.125 13.477 1 95.69 287 LYS A N 1
ATOM 2275 C CA . LYS A 1 287 ? 25.078 31.969 14.375 1 95.69 287 LYS A CA 1
ATOM 2276 C C . LYS A 1 287 ? 24.406 30.75 13.766 1 95.69 287 LYS A C 1
ATOM 2278 O O . LYS A 1 287 ? 23.422 30.891 13.031 1 95.69 287 LYS A O 1
ATOM 2283 N N . PRO A 1 288 ? 24.953 29.594 14.086 1 95.25 288 PRO A N 1
ATOM 2284 C CA . PRO A 1 288 ? 24.359 28.375 13.523 1 95.25 288 PRO A CA 1
ATOM 2285 C C . PRO A 1 288 ? 22.906 28.188 13.953 1 95.25 288 PRO A C 1
ATOM 2287 O O . PRO A 1 288 ? 22.109 27.609 13.195 1 95.25 288 PRO A O 1
ATOM 2290 N N . GLU A 1 289 ? 22.484 28.672 15.125 1 92.56 289 GLU A N 1
ATOM 2291 C CA . GLU A 1 289 ? 21.125 28.516 15.656 1 92.56 289 GLU A CA 1
ATOM 2292 C C . GLU A 1 289 ? 20.125 29.281 14.805 1 92.56 289 GLU A C 1
ATOM 2294 O O . GLU A 1 289 ? 18.922 29.031 14.883 1 92.56 289 GLU A O 1
ATOM 2299 N N . ASP A 1 290 ? 20.625 30.203 13.961 1 95.12 290 ASP A N 1
ATOM 2300 C CA . ASP A 1 290 ? 19.75 31.047 13.148 1 95.12 290 ASP A CA 1
ATOM 2301 C C . ASP A 1 290 ? 19.484 30.422 11.781 1 95.12 290 ASP A C 1
ATOM 2303 O O . ASP A 1 290 ? 18.75 30.984 10.969 1 95.12 290 ASP A O 1
ATOM 2307 N N . ILE A 1 291 ? 20.078 29.266 11.539 1 97.12 291 ILE A N 1
ATOM 2308 C CA . ILE A 1 291 ? 19.906 28.609 10.25 1 97.12 291 ILE A CA 1
ATOM 2309 C C . ILE A 1 291 ? 18.516 28 10.164 1 97.12 291 ILE A C 1
ATOM 2311 O O . ILE A 1 291 ? 18.156 27.141 10.969 1 97.12 291 ILE A O 1
ATOM 2315 N N . THR A 1 292 ? 17.734 28.484 9.25 1 96.12 292 THR A N 1
ATOM 2316 C CA . THR A 1 292 ? 16.406 28 8.93 1 96.12 292 THR A CA 1
ATOM 2317 C C . THR A 1 292 ? 16.359 27.438 7.512 1 96.12 292 THR A C 1
ATOM 2319 O O . THR A 1 292 ? 17.359 27.484 6.789 1 96.12 292 THR A O 1
ATOM 2322 N N . LEU A 1 293 ? 15.242 26.906 7.184 1 96.81 293 LEU A N 1
ATOM 2323 C CA . LEU A 1 293 ? 15.086 26.391 5.828 1 96.81 293 LEU A CA 1
ATOM 2324 C C . LEU A 1 293 ? 15.234 27.516 4.805 1 96.81 293 LEU A C 1
ATOM 2326 O O . LEU A 1 293 ? 15.75 27.297 3.707 1 96.81 293 LEU A O 1
ATOM 2330 N N . ASP A 1 294 ? 14.797 28.703 5.188 1 97.38 294 ASP A N 1
ATOM 2331 C CA . ASP A 1 294 ? 14.961 29.875 4.32 1 97.38 294 ASP A CA 1
ATOM 2332 C C . ASP A 1 294 ? 16.438 30.141 4.051 1 97.38 294 ASP A C 1
ATOM 2334 O O . ASP A 1 294 ? 16.828 30.469 2.924 1 97.38 294 ASP A O 1
ATOM 2338 N N . VAL A 1 295 ? 17.203 30.016 5.086 1 97.94 295 VAL A N 1
ATOM 2339 C CA . VAL A 1 295 ? 18.641 30.234 4.953 1 97.94 295 VAL A CA 1
ATOM 2340 C C . VAL A 1 295 ? 19.25 29.172 4.035 1 97.94 295 VAL A C 1
ATOM 2342 O O . VAL A 1 295 ? 20.062 29.484 3.16 1 97.94 295 VAL A O 1
ATOM 2345 N N . VAL A 1 296 ? 18.844 27.938 4.195 1 98.25 296 VAL A N 1
ATOM 2346 C CA . VAL A 1 296 ? 19.297 26.828 3.371 1 98.25 296 VAL A CA 1
ATOM 2347 C C . VAL A 1 296 ? 18.969 27.094 1.906 1 98.25 296 VAL A C 1
ATOM 2349 O O . VAL A 1 296 ? 19.812 26.938 1.027 1 98.25 296 VAL A O 1
ATOM 2352 N N . TYR A 1 297 ? 17.766 27.562 1.623 1 97.94 297 TYR A N 1
ATOM 2353 C CA . TYR A 1 297 ? 17.312 27.844 0.262 1 97.94 297 TYR A CA 1
ATOM 2354 C C . TYR A 1 297 ? 18.125 29 -0.339 1 97.94 297 TYR A C 1
ATOM 2356 O O . TYR A 1 297 ? 18.484 28.953 -1.516 1 97.94 297 TYR A O 1
ATOM 2364 N N . ASN A 1 298 ? 18.297 30 0.497 1 98.06 298 ASN A N 1
ATOM 2365 C CA . ASN A 1 298 ? 19.094 31.125 0.014 1 98.06 298 ASN A CA 1
ATOM 2366 C C . ASN A 1 298 ? 20.5 30.703 -0.364 1 98.06 298 ASN A C 1
ATOM 2368 O O . ASN A 1 298 ? 21.062 31.172 -1.361 1 98.06 298 ASN A O 1
ATOM 2372 N N . ALA A 1 299 ? 21.094 29.875 0.447 1 98.06 299 ALA A N 1
ATOM 2373 C CA . ALA A 1 299 ? 22.422 29.344 0.113 1 98.06 299 ALA A CA 1
ATOM 2374 C C . ALA A 1 299 ? 22.375 28.562 -1.198 1 98.06 299 ALA A C 1
ATOM 2376 O O . ALA A 1 299 ? 23.297 28.656 -2.014 1 98.06 299 ALA A O 1
ATOM 2377 N N . TYR A 1 300 ? 21.344 27.766 -1.392 1 97.88 300 TYR A N 1
ATOM 2378 C CA . TYR A 1 300 ? 21.125 27.047 -2.637 1 97.88 300 TYR A CA 1
ATOM 2379 C C . TYR A 1 300 ? 21.062 28 -3.82 1 97.88 300 TYR A C 1
ATOM 2381 O O . TYR A 1 300 ? 21.734 27.797 -4.832 1 97.88 300 TYR A O 1
ATOM 2389 N N . ARG A 1 301 ? 20.328 29.078 -3.695 1 97.5 301 ARG A N 1
ATOM 2390 C CA . ARG A 1 301 ? 20.141 30.062 -4.754 1 97.5 301 ARG A CA 1
ATOM 2391 C C . ARG A 1 301 ? 21.438 30.781 -5.074 1 97.5 301 ARG A C 1
ATOM 2393 O O . ARG A 1 301 ? 21.688 31.141 -6.227 1 97.5 301 ARG A O 1
ATOM 2400 N N . LEU A 1 302 ? 22.188 30.922 -4.062 1 97.5 302 LEU A N 1
ATOM 2401 C CA . LEU A 1 302 ? 23.438 31.656 -4.219 1 97.5 302 LEU A CA 1
ATOM 2402 C C . LEU A 1 302 ? 24.547 30.75 -4.734 1 97.5 302 LEU A C 1
ATOM 2404 O O . LEU A 1 302 ? 25.688 31.203 -4.945 1 97.5 302 LEU A O 1
ATOM 2408 N N . GLY A 1 303 ? 24.266 29.438 -4.871 1 96.81 303 GLY A N 1
ATOM 2409 C CA . GLY A 1 303 ? 25.172 28.547 -5.574 1 96.81 303 GLY A CA 1
ATOM 2410 C C . GLY A 1 303 ? 26.125 27.812 -4.645 1 96.81 303 GLY A C 1
ATOM 2411 O O . GLY A 1 303 ? 27.234 27.438 -5.047 1 96.81 303 GLY A O 1
ATOM 2412 N N . ASP A 1 304 ? 25.797 27.734 -3.369 1 96.5 304 ASP A N 1
ATOM 2413 C CA . ASP A 1 304 ? 26.625 26.922 -2.479 1 96.5 304 ASP A CA 1
ATOM 2414 C C . ASP A 1 304 ? 26.656 25.453 -2.934 1 96.5 304 ASP A C 1
ATOM 2416 O O . ASP A 1 304 ? 25.641 24.766 -2.863 1 96.5 304 ASP A O 1
ATOM 2420 N N . GLY A 1 305 ? 27.781 24.984 -3.301 1 96.38 305 GLY A N 1
ATOM 2421 C CA . GLY A 1 305 ? 27.922 23.672 -3.912 1 96.38 305 GLY A CA 1
ATOM 2422 C C . GLY A 1 305 ? 27.484 22.547 -2.998 1 96.38 305 GLY A C 1
ATOM 2423 O O . GLY A 1 305 ? 26.859 21.578 -3.443 1 96.38 305 GLY A O 1
ATOM 2424 N N . PHE A 1 306 ? 27.844 22.641 -1.704 1 96.94 306 PHE A N 1
ATOM 2425 C CA . PHE A 1 306 ? 27.484 21.609 -0.734 1 96.94 306 PHE A CA 1
ATOM 2426 C C . PHE A 1 306 ?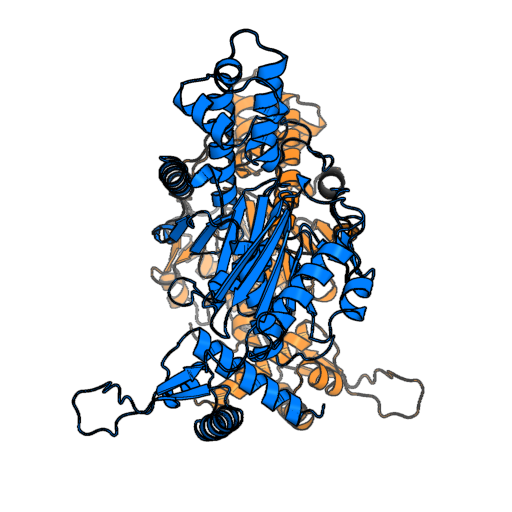 25.984 21.547 -0.54 1 96.94 306 PHE A C 1
ATOM 2428 O O . PHE A 1 306 ? 25.391 20.453 -0.584 1 96.94 306 PHE A O 1
ATOM 2435 N N . ILE A 1 307 ? 25.359 22.641 -0.374 1 97.81 307 ILE A N 1
ATOM 2436 C CA . ILE A 1 307 ? 23.922 22.703 -0.147 1 97.81 307 ILE A CA 1
ATOM 2437 C C . ILE A 1 307 ? 23.172 22.25 -1.401 1 97.81 307 ILE A C 1
ATOM 2439 O O . ILE A 1 307 ? 22.188 21.531 -1.313 1 97.81 307 ILE A O 1
ATOM 2443 N N . ILE A 1 308 ? 23.688 22.656 -2.584 1 98.12 308 ILE A N 1
ATOM 2444 C CA . ILE A 1 308 ? 23.094 22.234 -3.85 1 98.12 308 ILE A CA 1
ATOM 2445 C C . ILE A 1 308 ? 23.109 20.719 -3.953 1 98.12 308 ILE A C 1
ATOM 2447 O O . ILE A 1 308 ? 22.094 20.094 -4.266 1 98.12 308 ILE A O 1
ATOM 2451 N N . GLU A 1 309 ? 24.188 20.188 -3.65 1 98.06 309 GLU A N 1
ATOM 2452 C CA . GLU A 1 309 ? 24.312 18.734 -3.729 1 98.06 309 GLU A CA 1
ATOM 2453 C C . GLU A 1 309 ? 23.344 18.047 -2.787 1 98.06 309 GLU A C 1
ATOM 2455 O O . GLU A 1 309 ? 22.703 17.062 -3.164 1 98.06 309 GLU A O 1
ATOM 2460 N N . LYS A 1 310 ? 23.219 18.5 -1.554 1 98.12 310 LYS A N 1
ATOM 2461 C CA . LYS A 1 310 ? 22.328 17.906 -0.565 1 98.12 310 LYS A CA 1
ATOM 2462 C C . LYS A 1 310 ? 20.875 18 -1.005 1 98.12 310 LYS A C 1
ATOM 2464 O O . LYS A 1 310 ? 20.141 17 -0.958 1 98.12 310 LYS A O 1
ATOM 2469 N N . ILE A 1 311 ? 20.469 19.125 -1.49 1 98.5 311 ILE A N 1
ATOM 2470 C CA . ILE A 1 311 ? 19.078 19.328 -1.871 1 98.5 311 ILE A CA 1
ATOM 2471 C C . ILE A 1 311 ? 18.75 18.531 -3.131 1 98.5 311 ILE A C 1
ATOM 2473 O O . ILE A 1 311 ? 17.734 17.828 -3.195 1 98.5 311 ILE A O 1
ATOM 2477 N N . GLU A 1 312 ? 19.656 18.562 -4.129 1 98.31 312 GLU A N 1
ATOM 2478 C CA . GLU A 1 312 ? 19.438 17.875 -5.391 1 98.31 312 GLU A CA 1
ATOM 2479 C C . GLU A 1 312 ? 19.375 16.359 -5.184 1 98.31 312 GLU A C 1
ATOM 2481 O O . GLU A 1 312 ? 18.484 15.688 -5.727 1 98.31 312 GLU A O 1
ATOM 2486 N N . SER A 1 313 ? 20.297 15.836 -4.398 1 98.06 313 SER A N 1
ATOM 2487 C CA . SER A 1 313 ? 20.266 14.414 -4.078 1 98.06 313 SER A CA 1
ATOM 2488 C C . SER A 1 313 ? 19 14.055 -3.322 1 98.06 313 SER A C 1
ATOM 2490 O O . SER A 1 313 ? 18.391 13.016 -3.586 1 98.06 313 SER A O 1
ATOM 2492 N N . GLY A 1 314 ? 18.625 14.898 -2.375 1 98.5 314 GLY A N 1
ATOM 2493 C CA . GLY A 1 314 ? 17.391 14.695 -1.638 1 98.5 314 GLY A CA 1
ATOM 2494 C C . GLY A 1 314 ? 16.172 14.648 -2.531 1 98.5 314 GLY A C 1
ATOM 2495 O O . GLY A 1 314 ? 15.297 13.797 -2.348 1 98.5 314 GLY A O 1
ATOM 2496 N N . ILE A 1 315 ? 16.141 15.523 -3.502 1 98.62 315 ILE A N 1
ATOM 2497 C CA . ILE A 1 315 ? 15.023 15.594 -4.441 1 98.62 315 ILE A CA 1
ATOM 2498 C C . ILE A 1 315 ? 14.977 14.32 -5.289 1 98.62 315 ILE A C 1
ATOM 2500 O O . ILE A 1 315 ? 13.906 13.766 -5.531 1 98.62 315 ILE A O 1
ATOM 2504 N N . ASP A 1 316 ? 16.141 13.852 -5.703 1 98.31 316 ASP A N 1
ATOM 2505 C CA . ASP A 1 316 ? 16.219 12.617 -6.48 1 98.31 316 ASP A CA 1
ATOM 2506 C C . ASP A 1 316 ? 15.648 11.438 -5.695 1 98.31 316 ASP A C 1
ATOM 2508 O O . ASP A 1 316 ? 14.844 10.664 -6.215 1 98.31 316 ASP A O 1
ATOM 2512 N N . PHE A 1 317 ? 16.031 11.352 -4.449 1 98.62 317 PHE A N 1
ATOM 2513 C CA . PHE A 1 317 ? 15.555 10.258 -3.613 1 98.62 317 PHE A CA 1
ATOM 2514 C C . PHE A 1 317 ? 14.07 10.398 -3.311 1 98.62 317 PHE A C 1
ATOM 2516 O O . PHE A 1 317 ? 13.336 9.406 -3.281 1 98.62 317 PHE A O 1
ATOM 2523 N N . LEU A 1 318 ? 13.641 11.586 -3.092 1 98.69 318 LEU A N 1
ATOM 2524 C CA . LEU A 1 318 ? 12.227 11.836 -2.824 1 98.69 318 LEU A CA 1
ATOM 2525 C C . LEU A 1 318 ? 11.367 11.391 -4 1 98.69 318 LEU A C 1
ATOM 2527 O O . LEU A 1 318 ? 10.398 10.648 -3.82 1 98.69 318 LEU A O 1
ATOM 2531 N N . THR A 1 319 ? 11.734 11.828 -5.207 1 98.31 319 THR A N 1
ATOM 2532 C CA . THR A 1 319 ? 10.93 11.539 -6.395 1 98.31 319 THR A CA 1
ATOM 2533 C C . THR A 1 319 ? 10.945 10.047 -6.699 1 98.31 319 THR A C 1
ATOM 2535 O O . THR A 1 319 ? 9.922 9.484 -7.098 1 98.31 319 THR A O 1
ATOM 2538 N N . THR A 1 320 ? 12.07 9.422 -6.484 1 97.75 320 THR A N 1
ATOM 2539 C CA . THR A 1 320 ? 12.172 7.973 -6.641 1 97.75 320 THR A CA 1
ATOM 2540 C C . THR A 1 320 ? 11.266 7.258 -5.641 1 97.75 320 THR A C 1
ATOM 2542 O O . THR A 1 320 ? 10.562 6.312 -5.996 1 97.75 320 THR A O 1
ATOM 2545 N N . SER A 1 321 ? 11.266 7.754 -4.41 1 98.25 321 SER A N 1
ATOM 2546 C CA . SER A 1 321 ? 10.445 7.168 -3.361 1 98.25 321 SER A CA 1
ATOM 2547 C C . SER A 1 321 ? 8.961 7.312 -3.676 1 98.25 321 SER A C 1
ATOM 2549 O O . SER A 1 321 ? 8.172 6.395 -3.436 1 98.25 321 SER A O 1
ATOM 2551 N N . ILE A 1 322 ? 8.578 8.461 -4.184 1 97.62 322 ILE A N 1
ATOM 2552 C CA . ILE A 1 322 ? 7.188 8.688 -4.574 1 97.62 322 ILE A CA 1
ATOM 2553 C C . ILE A 1 322 ? 6.793 7.707 -5.672 1 97.62 322 ILE A C 1
ATOM 2555 O O . ILE A 1 322 ? 5.754 7.051 -5.582 1 97.62 322 ILE A O 1
ATOM 2559 N N . ALA A 1 323 ? 7.621 7.562 -6.664 1 96.06 323 ALA A N 1
ATOM 2560 C CA . ALA A 1 323 ? 7.348 6.645 -7.77 1 96.06 323 ALA A CA 1
ATOM 2561 C C . ALA A 1 323 ? 7.25 5.203 -7.273 1 96.06 323 ALA A C 1
ATOM 2563 O O . ALA A 1 323 ? 6.34 4.469 -7.668 1 96.06 323 ALA A O 1
ATOM 2564 N N . ASN A 1 324 ? 8.219 4.809 -6.43 1 97.06 324 ASN A N 1
ATOM 2565 C CA . ASN A 1 324 ? 8.172 3.471 -5.852 1 97.06 324 ASN A CA 1
ATOM 2566 C C . ASN A 1 324 ? 6.875 3.234 -5.082 1 97.06 324 ASN A C 1
ATOM 2568 O O . ASN A 1 324 ? 6.277 2.162 -5.184 1 97.06 324 ASN A O 1
ATOM 2572 N N . THR A 1 325 ? 6.465 4.258 -4.301 1 96.88 325 THR A N 1
ATOM 2573 C CA . THR A 1 325 ? 5.238 4.164 -3.518 1 96.88 325 THR A CA 1
ATOM 2574 C C . THR A 1 325 ? 4.035 3.922 -4.422 1 96.88 325 THR A C 1
ATOM 2576 O O . THR A 1 325 ? 3.156 3.119 -4.094 1 96.88 325 THR A O 1
ATOM 2579 N N . LEU A 1 326 ? 4.035 4.488 -5.582 1 94.25 326 LEU A N 1
ATOM 2580 C CA . LEU A 1 326 ? 2.906 4.402 -6.5 1 94.25 326 LEU A CA 1
ATOM 2581 C C . LEU A 1 326 ? 2.857 3.037 -7.18 1 94.25 326 LEU A C 1
ATOM 2583 O O . LEU A 1 326 ? 1.831 2.658 -7.75 1 94.25 326 LEU A O 1
ATOM 2587 N N . ILE A 1 327 ? 3.936 2.281 -7.133 1 93.38 327 ILE A N 1
ATOM 2588 C CA . ILE A 1 327 ? 3.965 0.917 -7.648 1 93.38 327 ILE A CA 1
ATOM 2589 C C . ILE A 1 327 ? 3.346 -0.035 -6.629 1 93.38 327 ILE A C 1
ATOM 2591 O O . ILE A 1 327 ? 2.803 -1.081 -6.996 1 93.38 327 ILE A O 1
ATOM 2595 N N . ILE A 1 328 ? 3.4 0.366 -5.398 1 93.88 328 ILE A N 1
ATOM 2596 C CA . ILE A 1 328 ? 2.922 -0.454 -4.293 1 93.88 328 ILE A CA 1
ATOM 2597 C C . ILE A 1 328 ? 1.477 -0.088 -3.963 1 93.88 328 ILE A C 1
ATOM 2599 O O . ILE A 1 328 ? 0.669 -0.959 -3.631 1 93.88 328 ILE A O 1
ATOM 2603 N N . TYR A 1 329 ? 1.167 1.178 -4.066 1 92.31 329 TYR A N 1
ATOM 2604 C CA . TYR A 1 329 ? -0.141 1.708 -3.695 1 92.31 329 TYR A CA 1
ATOM 2605 C C . TYR A 1 329 ? -0.743 2.518 -4.84 1 92.31 329 TYR A C 1
ATOM 2607 O O . TYR A 1 329 ? -0.173 3.527 -5.258 1 92.31 329 TYR A O 1
ATOM 2615 N N . ASP A 1 330 ? -1.882 2.086 -5.297 1 88.88 330 ASP A N 1
ATOM 2616 C CA . ASP A 1 330 ? -2.525 2.713 -6.449 1 88.88 330 ASP A CA 1
ATOM 2617 C C . ASP A 1 330 ? -3.225 4.012 -6.047 1 88.88 330 ASP A C 1
ATOM 2619 O O . ASP A 1 330 ? -4.293 3.982 -5.434 1 88.88 330 ASP A O 1
ATOM 2623 N N . SER A 1 331 ? -2.59 5.125 -6.316 1 92.12 331 SER A N 1
ATOM 2624 C CA . SER A 1 331 ? -3.199 6.43 -6.07 1 92.12 331 SER A CA 1
ATOM 2625 C C . SER A 1 331 ? -3.111 7.324 -7.301 1 92.12 331 SER A C 1
ATOM 2627 O O . SER A 1 331 ? -2.068 7.391 -7.953 1 92.12 331 SER A O 1
ATOM 2629 N N . LYS A 1 332 ? -4.199 8.016 -7.578 1 92.19 332 LYS A N 1
ATOM 2630 C CA . LYS A 1 332 ? -4.219 8.922 -8.727 1 92.19 332 LYS A CA 1
ATOM 2631 C C . LYS A 1 332 ? -3.998 10.367 -8.281 1 92.19 332 LYS A C 1
ATOM 2633 O O . LYS A 1 332 ? -3.857 11.266 -9.117 1 92.19 332 LYS A O 1
ATOM 2638 N N . LYS A 1 333 ? -4.02 10.609 -6.996 1 96.88 333 LYS A N 1
ATOM 2639 C CA . LYS A 1 333 ? -3.861 11.953 -6.453 1 96.88 333 LYS A CA 1
ATOM 2640 C C . LYS A 1 333 ? -2.875 11.969 -5.289 1 96.88 333 LYS A C 1
ATOM 2642 O O . LYS A 1 333 ? -2.918 11.086 -4.426 1 96.88 333 LYS A O 1
ATOM 2647 N N . ILE A 1 334 ? -1.949 12.906 -5.328 1 98 334 ILE A N 1
ATOM 2648 C CA . ILE A 1 334 ? -1.006 13.125 -4.238 1 98 334 ILE A CA 1
ATOM 2649 C C . ILE A 1 334 ? -1.048 14.594 -3.805 1 98 334 ILE A C 1
ATOM 2651 O O . ILE A 1 334 ? -0.925 15.492 -4.637 1 98 334 ILE A O 1
ATOM 2655 N N . PHE A 1 335 ? -1.307 14.805 -2.541 1 98.69 335 PHE A N 1
ATOM 2656 C CA . PHE A 1 335 ? -1.083 16.109 -1.944 1 98.69 335 PHE A CA 1
ATOM 2657 C C . PHE A 1 335 ? 0.277 16.172 -1.257 1 98.69 335 PHE A C 1
ATOM 2659 O O . PHE A 1 335 ? 0.652 15.242 -0.535 1 98.69 335 PHE A O 1
ATOM 2666 N N . ILE A 1 336 ? 1.031 17.234 -1.494 1 98.62 336 ILE A N 1
ATOM 2667 C CA . ILE A 1 336 ? 2.326 17.391 -0.844 1 98.62 336 ILE A CA 1
ATOM 2668 C C . ILE A 1 336 ? 2.334 18.688 -0.022 1 98.62 336 ILE A C 1
ATOM 2670 O O . ILE A 1 336 ? 2.094 19.766 -0.555 1 98.62 336 ILE A O 1
ATOM 2674 N N . ASN A 1 337 ? 2.465 18.516 1.249 1 98.56 337 ASN A N 1
ATOM 2675 C CA . ASN A 1 337 ? 2.662 19.625 2.18 1 98.56 337 ASN A CA 1
ATOM 2676 C C . ASN A 1 337 ? 4.129 19.781 2.576 1 98.56 337 ASN A C 1
ATOM 2678 O O . ASN A 1 337 ? 4.664 18.938 3.299 1 98.56 337 ASN A O 1
ATOM 2682 N N . SER A 1 338 ? 4.816 20.828 2.064 1 98.38 338 SER A N 1
ATOM 2683 C CA . SER A 1 338 ? 6.25 21.031 2.266 1 98.38 338 SER A CA 1
ATOM 2684 C C . SER A 1 338 ? 6.641 22.484 2.088 1 98.38 338 SER A C 1
ATOM 2686 O O . SER A 1 338 ? 6.324 23.109 1.067 1 98.38 338 SER A O 1
ATOM 2688 N N . GLN A 1 339 ? 7.289 23.016 3.113 1 97.75 339 GLN A N 1
ATOM 2689 C CA . GLN A 1 339 ? 7.836 24.359 2.941 1 97.75 339 GLN A CA 1
ATOM 2690 C C . GLN A 1 339 ? 8.914 24.375 1.859 1 97.75 339 GLN A C 1
ATOM 2692 O O . GLN A 1 339 ? 8.906 25.25 0.993 1 97.75 339 GLN A O 1
ATOM 2697 N N . LEU A 1 340 ? 9.75 23.422 1.851 1 97.69 340 LEU A N 1
ATOM 2698 C CA . LEU A 1 340 ? 10.859 23.312 0.907 1 97.69 340 LEU A CA 1
ATOM 2699 C C . LEU A 1 340 ? 10.352 23.328 -0.531 1 97.69 340 LEU A C 1
ATOM 2701 O O . LEU A 1 340 ? 10.859 24.094 -1.359 1 97.69 340 LEU A O 1
ATOM 2705 N N . LEU A 1 341 ? 9.305 22.562 -0.794 1 98.25 341 LEU A N 1
ATOM 2706 C CA . LEU A 1 341 ? 8.852 22.375 -2.17 1 98.25 341 LEU A CA 1
ATOM 2707 C C . LEU A 1 341 ? 7.977 23.547 -2.619 1 98.25 341 LEU A C 1
ATOM 2709 O O . LEU A 1 341 ? 7.562 23.609 -3.781 1 98.25 341 LEU A O 1
ATOM 2713 N N . ASN A 1 342 ? 7.742 24.484 -1.682 1 97.94 342 ASN A N 1
ATOM 2714 C CA . ASN A 1 342 ? 7.02 25.703 -2.045 1 97.94 342 ASN A CA 1
ATOM 2715 C C . ASN A 1 342 ? 7.969 26.781 -2.533 1 97.94 342 ASN A C 1
ATOM 2717 O O . ASN A 1 342 ? 7.527 27.797 -3.09 1 97.94 342 ASN A O 1
ATOM 2721 N N . TYR A 1 343 ? 9.297 26.562 -2.312 1 97.75 343 TYR A N 1
ATOM 2722 C CA . TYR A 1 343 ? 10.242 27.516 -2.904 1 97.75 343 TYR A CA 1
ATOM 2723 C C . TYR A 1 343 ? 10.227 27.422 -4.426 1 97.75 343 TYR A C 1
ATOM 2725 O O . TYR A 1 343 ? 9.953 26.359 -4.984 1 97.75 343 TYR A O 1
ATOM 2733 N N . PRO A 1 344 ? 10.492 28.469 -5.086 1 96.56 344 PRO A N 1
ATOM 2734 C CA . PRO A 1 344 ? 10.391 28.516 -6.547 1 96.56 344 PRO A CA 1
ATOM 2735 C C . PRO A 1 344 ? 11.219 27.422 -7.23 1 96.56 344 PRO A C 1
ATOM 2737 O O . PRO A 1 344 ? 12.383 27.234 -6.887 1 96.56 344 PRO A O 1
ATOM 2740 N N . GLY A 1 345 ? 10.602 26.734 -8.125 1 96.38 345 GLY A N 1
ATOM 2741 C CA . GLY A 1 345 ? 11.289 25.797 -9.008 1 96.38 345 GLY A CA 1
ATOM 2742 C C . GLY A 1 345 ? 11.25 24.375 -8.508 1 96.38 345 GLY A C 1
ATOM 2743 O O . GLY A 1 345 ? 11.352 23.422 -9.297 1 96.38 345 GLY A O 1
ATOM 2744 N N . PHE A 1 346 ? 11.07 24.156 -7.266 1 97.88 346 PHE A N 1
ATOM 2745 C CA . PHE A 1 346 ? 11.203 22.812 -6.703 1 97.88 346 PHE A CA 1
ATOM 2746 C C . PHE A 1 346 ? 9.992 21.953 -7.047 1 97.88 346 PHE A C 1
ATOM 2748 O O . PHE A 1 346 ? 10.133 20.766 -7.344 1 97.88 346 PHE A O 1
ATOM 2755 N N . SER A 1 347 ? 8.773 22.516 -7 1 97.69 347 SER A N 1
ATOM 2756 C CA . SER A 1 347 ? 7.566 21.75 -7.316 1 97.69 347 SER A CA 1
ATOM 2757 C C . SER A 1 347 ? 7.605 21.234 -8.75 1 97.69 347 SER A C 1
ATOM 2759 O O . SER A 1 347 ? 7.301 20.062 -9 1 97.69 347 SER A O 1
ATOM 2761 N N . GLU A 1 348 ? 8 22.078 -9.695 1 97.06 348 GLU A N 1
ATOM 2762 C CA . GLU A 1 348 ? 8.117 21.672 -11.094 1 97.06 348 GLU A CA 1
ATOM 2763 C C . GLU A 1 348 ? 9.156 20.578 -11.273 1 97.06 348 GLU A C 1
ATOM 2765 O O . GLU A 1 348 ? 8.93 19.609 -12.008 1 97.06 348 GLU A O 1
ATOM 2770 N N . LYS A 1 349 ? 10.242 20.797 -10.617 1 97.44 349 LYS A N 1
ATOM 2771 C CA . LYS A 1 349 ? 11.32 19.812 -10.688 1 97.44 349 LYS A CA 1
ATOM 2772 C C . LYS A 1 349 ? 10.852 18.438 -10.195 1 97.44 349 LYS A C 1
ATOM 2774 O O . LYS A 1 349 ? 11.078 17.422 -10.859 1 97.44 349 LYS A O 1
ATOM 2779 N N . VAL A 1 350 ? 10.203 18.391 -9.07 1 97.81 350 VAL A N 1
ATOM 2780 C CA . VAL A 1 350 ? 9.703 17.156 -8.492 1 97.81 350 VAL A CA 1
ATOM 2781 C C . VAL A 1 350 ? 8.695 16.5 -9.438 1 97.81 350 VAL A C 1
ATOM 2783 O O . VAL A 1 350 ? 8.766 15.305 -9.711 1 97.81 350 VAL A O 1
ATOM 2786 N N . ASN A 1 351 ? 7.754 17.297 -9.938 1 96.12 351 ASN A N 1
ATOM 2787 C CA . ASN A 1 351 ? 6.75 16.781 -10.859 1 96.12 351 ASN A CA 1
ATOM 2788 C C . ASN A 1 351 ? 7.391 16.125 -12.086 1 96.12 351 ASN A C 1
ATOM 2790 O O . ASN A 1 351 ? 7.004 15.031 -12.484 1 96.12 351 ASN A O 1
ATOM 2794 N N . ASN A 1 352 ? 8.352 16.797 -12.68 1 95.5 352 ASN A N 1
ATOM 2795 C CA . ASN A 1 352 ? 9.031 16.297 -13.867 1 95.5 352 ASN A CA 1
ATOM 2796 C C . ASN A 1 352 ? 9.773 15 -13.586 1 95.5 352 ASN A C 1
ATOM 2798 O O . ASN A 1 352 ? 9.719 14.062 -14.383 1 95.5 352 ASN A O 1
ATOM 2802 N N . LEU A 1 353 ? 10.445 14.984 -12.5 1 95.94 353 LEU A N 1
ATOM 2803 C CA . LEU A 1 353 ? 11.242 13.805 -12.156 1 95.94 353 LEU A CA 1
ATOM 2804 C C . LEU A 1 353 ? 10.344 12.609 -11.852 1 95.94 353 LEU A C 1
ATOM 2806 O O . LEU A 1 353 ? 10.656 11.484 -12.227 1 95.94 353 LEU A O 1
ATOM 2810 N N . VAL A 1 354 ? 9.219 12.828 -11.156 1 95.25 354 VAL A N 1
ATOM 2811 C CA . VAL A 1 354 ? 8.281 11.75 -10.875 1 95.25 354 VAL A CA 1
ATOM 2812 C C . VAL A 1 354 ? 7.703 11.219 -12.18 1 95.25 354 VAL A C 1
ATOM 2814 O O . VAL A 1 354 ? 7.617 10 -12.383 1 95.25 354 VAL A O 1
ATOM 2817 N N . ASP A 1 355 ? 7.34 12.109 -13.062 1 91.75 355 ASP A N 1
ATOM 2818 C CA . ASP A 1 355 ? 6.809 11.719 -14.367 1 91.75 355 ASP A CA 1
ATOM 2819 C C . ASP A 1 355 ? 7.805 10.844 -15.133 1 91.75 355 ASP A C 1
ATOM 2821 O O . ASP A 1 355 ? 7.418 9.844 -15.734 1 91.75 355 ASP A O 1
ATOM 2825 N N . ASN A 1 356 ? 9.039 11.242 -15.078 1 91.06 356 ASN A N 1
ATOM 2826 C CA . ASN A 1 356 ? 10.086 10.492 -15.766 1 91.06 356 ASN A CA 1
ATOM 2827 C C . ASN A 1 356 ? 10.227 9.086 -15.195 1 91.06 356 ASN A C 1
ATOM 2829 O O . ASN A 1 356 ? 10.445 8.125 -15.938 1 91.06 356 ASN A O 1
ATOM 2833 N N . GLN A 1 357 ? 10.07 8.969 -13.922 1 90.69 357 GLN A N 1
ATOM 2834 C CA . GLN A 1 357 ? 10.219 7.68 -13.25 1 90.69 357 GLN A CA 1
ATOM 2835 C C . GLN A 1 357 ? 9.047 6.758 -13.57 1 90.69 357 GLN A C 1
ATOM 2837 O O . GLN A 1 357 ? 9.164 5.535 -13.461 1 90.69 357 GLN A O 1
ATOM 2842 N N . LEU A 1 358 ? 7.918 7.32 -13.984 1 87.94 358 LEU A N 1
ATOM 2843 C CA . LEU A 1 358 ? 6.707 6.527 -14.148 1 87.94 358 LEU A CA 1
ATOM 2844 C C . LEU A 1 358 ? 6.383 6.332 -15.625 1 87.94 358 LEU A C 1
ATOM 2846 O O . LEU A 1 358 ? 5.309 5.828 -15.969 1 87.94 358 LEU A O 1
ATOM 2850 N N . GLN A 1 359 ? 7.234 6.648 -16.5 1 82.25 359 GLN A N 1
ATOM 2851 C CA . GLN A 1 359 ? 6.996 6.59 -17.938 1 82.25 359 GLN A CA 1
ATOM 2852 C C . GLN A 1 359 ? 6.684 5.164 -18.391 1 82.25 359 GLN A C 1
ATOM 2854 O O . GLN A 1 359 ? 5.98 4.957 -19.375 1 82.25 359 GLN A O 1
ATOM 2859 N N . PHE A 1 360 ? 7.129 4.223 -17.672 1 78.44 360 PHE A N 1
ATOM 2860 C CA . PHE A 1 360 ? 6.926 2.826 -18.047 1 78.44 360 PHE A CA 1
ATOM 2861 C C . PHE A 1 360 ? 5.512 2.373 -17.703 1 78.44 360 PHE A C 1
ATOM 2863 O O . PHE A 1 360 ? 5.07 1.311 -18.141 1 78.44 360 PHE A O 1
ATOM 2870 N N . ILE A 1 361 ? 4.785 3.166 -16.906 1 71.88 361 ILE A N 1
ATOM 2871 C CA . ILE A 1 361 ? 3.404 2.875 -16.547 1 71.88 361 ILE A CA 1
ATOM 2872 C C . ILE A 1 361 ? 2.451 3.688 -17.406 1 71.88 361 ILE A C 1
ATOM 2874 O O . ILE A 1 361 ? 2.314 4.898 -17.234 1 71.88 361 ILE A O 1
ATOM 2878 N N . PRO A 1 362 ? 1.84 3.02 -18.406 1 63.75 362 PRO A N 1
ATOM 2879 C CA . PRO A 1 362 ? 0.95 3.805 -19.266 1 63.75 362 PRO A CA 1
ATOM 2880 C C . PRO A 1 362 ? -0.182 4.473 -18.484 1 63.75 362 PRO A C 1
ATOM 2882 O O . PRO A 1 362 ? -0.59 5.586 -18.812 1 63.75 362 PRO A O 1
ATOM 2885 N N . SER A 1 363 ? -0.833 3.809 -17.516 1 58.03 363 SER A N 1
ATOM 2886 C CA . SER A 1 363 ? -1.993 4.312 -16.781 1 58.03 363 SER A CA 1
ATOM 2887 C C . SER A 1 363 ? -1.633 5.535 -15.945 1 58.03 363 SER A C 1
ATOM 2889 O O . SER A 1 363 ? -2.5 6.344 -15.617 1 58.03 363 SER A O 1
ATOM 2891 N N . LYS A 1 364 ? -0.375 5.648 -15.5 1 57.59 364 LYS A N 1
ATOM 2892 C CA . LYS A 1 364 ? -0.01 6.754 -14.617 1 57.59 364 LYS A CA 1
ATOM 2893 C C . LYS A 1 364 ? 0.015 8.078 -15.375 1 57.59 364 LYS A C 1
ATOM 2895 O O . LYS A 1 364 ? 0.299 9.125 -14.797 1 57.59 364 LYS A O 1
ATOM 2900 N N . ASN A 1 365 ? -0.469 8.016 -16.609 1 62 365 ASN A N 1
ATOM 2901 C CA . ASN A 1 365 ? -0.472 9.234 -17.406 1 62 365 ASN A CA 1
ATOM 2902 C C . ASN A 1 365 ? -1.497 10.242 -16.875 1 62 365 ASN A C 1
ATOM 2904 O O . ASN A 1 365 ? -1.483 11.406 -17.281 1 62 365 ASN A O 1
ATOM 2908 N N . ASN A 1 366 ? -2.1 9.852 -15.695 1 78.31 366 ASN A N 1
ATOM 2909 C CA . ASN A 1 366 ? -3.066 10.812 -15.172 1 78.31 366 ASN A CA 1
ATOM 2910 C C . ASN A 1 366 ? -2.828 11.109 -13.695 1 78.31 366 ASN A C 1
ATOM 2912 O O . ASN A 1 366 ? -3.766 11.43 -12.961 1 78.31 366 ASN A O 1
ATOM 2916 N N . LEU A 1 367 ? -1.57 11 -13.273 1 88.88 367 LEU A N 1
ATOM 2917 C CA . LEU A 1 367 ? -1.261 11.305 -11.883 1 88.88 367 LEU A CA 1
ATOM 2918 C C . LEU A 1 367 ? -1.377 12.797 -11.602 1 88.88 367 LEU A C 1
ATOM 2920 O O . LEU A 1 367 ? -0.849 13.617 -12.359 1 88.88 367 LEU A O 1
ATOM 2924 N N . ASP A 1 368 ? -2.105 13.172 -10.602 1 95.12 368 ASP A N 1
ATOM 2925 C CA . ASP A 1 368 ? -2.281 14.555 -10.172 1 95.12 368 ASP A CA 1
ATOM 2926 C C . ASP A 1 368 ? -1.528 14.828 -8.875 1 95.12 368 ASP A C 1
ATOM 2928 O O . ASP A 1 368 ? -1.977 14.43 -7.797 1 95.12 368 ASP A O 1
ATOM 2932 N N . ILE A 1 369 ? -0.394 15.438 -9.023 1 97 369 ILE A N 1
ATOM 2933 C CA . ILE A 1 369 ? 0.361 15.859 -7.852 1 97 369 ILE A CA 1
ATOM 2934 C C . ILE A 1 369 ? 0.068 17.328 -7.551 1 97 369 ILE A C 1
ATOM 2936 O O . ILE A 1 369 ? 0.363 18.203 -8.367 1 97 369 ILE A O 1
ATOM 2940 N N . GLU A 1 370 ? -0.488 17.578 -6.449 1 97.81 370 GLU A N 1
ATOM 2941 C CA . GLU A 1 370 ? -0.792 18.953 -6.043 1 97.81 370 GLU A CA 1
ATOM 2942 C C . GLU A 1 370 ? 0.091 19.391 -4.879 1 97.81 370 GLU A C 1
ATOM 2944 O O . GLU A 1 370 ? 0.03 18.812 -3.791 1 97.81 370 GLU A O 1
ATOM 2949 N N . PHE A 1 371 ? 0.9 20.375 -5.125 1 98.19 371 PHE A N 1
ATOM 2950 C CA . PHE A 1 371 ? 1.688 21 -4.07 1 98.19 371 PHE A CA 1
ATOM 2951 C C . PHE A 1 371 ? 0.868 22.047 -3.332 1 98.19 371 PHE A C 1
ATOM 2953 O O . PHE A 1 371 ? 0.549 23.094 -3.891 1 98.19 371 PHE A O 1
ATOM 2960 N N . LEU A 1 372 ? 0.586 21.766 -2.086 1 98.12 372 LEU A N 1
ATOM 2961 C CA . LEU A 1 372 ? -0.241 22.672 -1.31 1 98.12 372 LEU A CA 1
ATOM 2962 C C . LEU A 1 372 ? 0.557 23.906 -0.891 1 98.12 372 LEU A C 1
ATOM 2964 O O . LEU A 1 372 ? 1.729 23.797 -0.526 1 98.12 372 LEU A O 1
ATOM 2968 N N . SER A 1 373 ? -0.128 25.062 -0.978 1 97.62 373 SER A N 1
ATOM 2969 C CA . SER A 1 373 ? 0.512 26.234 -0.408 1 97.62 373 SER A CA 1
ATOM 2970 C C . SER A 1 373 ? 0.865 26.016 1.06 1 97.62 373 SER A C 1
ATOM 2972 O O . SER A 1 373 ? 0.062 25.484 1.825 1 97.62 373 SER A O 1
ATOM 2974 N N . PHE A 1 374 ? 2.068 26.453 1.359 1 96.44 374 PHE A N 1
ATOM 2975 C CA . PHE A 1 374 ? 2.521 26.172 2.717 1 96.44 374 PHE A CA 1
ATOM 2976 C C . PHE A 1 374 ? 1.772 27.031 3.727 1 96.44 374 PHE A C 1
ATOM 2978 O O . PHE A 1 374 ? 1.716 28.25 3.586 1 96.44 374 PHE A O 1
ATOM 2985 N N . ASN A 1 375 ? 1.073 26.406 4.652 1 97.12 375 ASN A N 1
ATOM 2986 C CA . ASN A 1 375 ? 0.267 27.016 5.703 1 97.12 375 ASN A CA 1
ATOM 2987 C C . ASN A 1 375 ? 0.591 26.406 7.07 1 97.12 375 ASN A C 1
ATOM 2989 O O . ASN A 1 375 ? 0.311 25.234 7.324 1 97.12 375 ASN A O 1
ATOM 2993 N N . ILE A 1 376 ? 1.115 27.297 7.98 1 96.75 376 ILE A N 1
ATOM 2994 C CA . ILE A 1 376 ? 1.599 26.797 9.266 1 96.75 376 ILE A CA 1
ATOM 2995 C C . ILE A 1 376 ? 0.419 26.344 10.117 1 96.75 376 ILE A C 1
ATOM 2997 O O . ILE A 1 376 ? 0.604 25.656 11.133 1 96.75 376 ILE A O 1
ATOM 3001 N N . PHE A 1 377 ? -0.84 26.609 9.742 1 98.44 377 PHE A N 1
ATOM 3002 C CA . PHE A 1 377 ? -2.01 26.266 10.547 1 98.44 377 PHE A CA 1
ATOM 3003 C C . PHE A 1 377 ? -2.709 25.031 9.969 1 98.44 377 PHE A C 1
ATOM 3005 O O . PHE A 1 377 ? -3.758 24.625 10.469 1 98.44 377 PHE A O 1
ATOM 3012 N N . ARG A 1 378 ? -2.195 24.406 8.914 1 98.44 378 ARG A N 1
ATOM 3013 C CA . ARG A 1 378 ? -2.873 23.297 8.242 1 98.44 378 ARG A CA 1
ATOM 3014 C C . ARG A 1 378 ? -3.148 22.156 9.211 1 98.44 378 ARG A C 1
ATOM 3016 O O . ARG A 1 378 ? -4.219 21.547 9.164 1 98.44 378 ARG A O 1
ATOM 3023 N N . GLY A 1 379 ? -2.141 21.875 10.047 1 98.5 379 GLY A N 1
ATOM 3024 C CA . GLY A 1 379 ? -2.33 20.828 11.031 1 98.5 379 GLY A CA 1
ATOM 3025 C C . GLY A 1 379 ? -3.453 21.109 12.008 1 98.5 379 GLY A C 1
ATOM 3026 O O . GLY A 1 379 ? -4.25 20.234 12.336 1 98.5 379 GLY A O 1
ATOM 3027 N N . ALA A 1 380 ? -3.547 22.359 12.469 1 98.88 380 ALA A N 1
ATOM 3028 C CA . ALA A 1 380 ? -4.602 22.766 13.398 1 98.88 380 ALA A CA 1
ATOM 3029 C C . ALA A 1 380 ? -5.973 22.719 12.727 1 98.88 380 ALA A C 1
ATOM 3031 O O . ALA A 1 380 ? -6.941 22.25 13.32 1 98.88 380 ALA A O 1
ATOM 3032 N N . ILE A 1 381 ? -6 23.172 11.516 1 98.81 381 ILE A N 1
ATOM 3033 C CA . ILE A 1 381 ? -7.242 23.094 10.75 1 98.81 381 ILE A CA 1
ATOM 3034 C C . ILE A 1 381 ? -7.629 21.641 10.523 1 98.81 381 ILE A C 1
ATOM 3036 O O . ILE A 1 381 ? -8.805 21.281 10.648 1 98.81 381 ILE A O 1
ATOM 3040 N N . GLY A 1 382 ? -6.602 20.828 10.219 1 98.81 382 GLY A N 1
ATOM 3041 C CA . GLY A 1 382 ? -6.828 19.391 10.117 1 98.81 382 GLY A CA 1
ATOM 3042 C C . GLY A 1 382 ? -7.383 18.797 11.391 1 98.81 382 GLY A C 1
ATOM 3043 O O . GLY A 1 382 ? -8.258 17.922 11.344 1 98.81 382 GLY A O 1
ATOM 3044 N N . ALA A 1 383 ? -6.887 19.25 12.492 1 98.69 383 ALA A N 1
ATOM 3045 C CA . ALA A 1 383 ? -7.375 18.781 13.781 1 98.69 383 ALA A CA 1
ATOM 3046 C C . ALA A 1 383 ? -8.836 19.156 13.992 1 98.69 383 ALA A C 1
ATOM 3048 O O . ALA A 1 383 ? -9.617 18.391 14.547 1 98.69 383 ALA A O 1
ATOM 3049 N N . ALA A 1 384 ? -9.195 20.344 13.555 1 98.81 384 ALA A N 1
ATOM 3050 C CA . ALA A 1 384 ? -10.602 20.75 13.609 1 98.81 384 ALA A CA 1
ATOM 3051 C C . ALA A 1 384 ? -11.469 19.812 12.766 1 98.81 384 ALA A C 1
ATOM 3053 O O . ALA A 1 384 ? -12.57 19.453 13.164 1 98.81 384 ALA A O 1
ATOM 3054 N N . SER A 1 385 ? -10.93 19.438 11.617 1 98.69 385 SER A N 1
ATOM 3055 C CA . SER A 1 385 ? -11.664 18.516 10.758 1 98.69 385 SER A CA 1
ATOM 3056 C C . SER A 1 385 ? -11.836 17.156 11.414 1 98.69 385 SER A C 1
ATOM 3058 O O . SER A 1 385 ? -12.859 16.484 11.227 1 98.69 385 SER A O 1
ATOM 3060 N N . LEU A 1 386 ? -10.836 16.719 12.141 1 98.19 386 LEU A N 1
ATOM 3061 C CA . LEU A 1 386 ? -10.93 15.492 12.93 1 98.19 386 LEU A CA 1
ATOM 3062 C C . LEU A 1 386 ? -12.094 15.57 13.914 1 98.19 386 LEU A C 1
ATOM 3064 O O . LEU A 1 386 ? -12.859 14.617 14.055 1 98.19 386 LEU A O 1
ATOM 3068 N N . ALA A 1 387 ? -12.211 16.688 14.562 1 98.38 387 ALA A N 1
ATOM 3069 C CA . ALA A 1 387 ? -13.297 16.922 15.523 1 98.38 387 ALA A CA 1
ATOM 3070 C C . ALA A 1 387 ? -14.656 16.875 14.828 1 98.38 387 ALA A C 1
ATOM 3072 O O . ALA A 1 387 ? -15.602 16.266 15.328 1 98.38 387 ALA A O 1
ATOM 3073 N N . VAL A 1 388 ? -14.734 17.516 13.68 1 98.06 388 VAL A N 1
ATOM 3074 C CA . VAL A 1 388 ? -15.969 17.531 12.898 1 98.06 388 VAL A CA 1
ATOM 3075 C C . VAL A 1 388 ? -16.359 16.094 12.523 1 98.06 388 VAL A C 1
ATOM 3077 O O . VAL A 1 388 ? -17.5 15.688 12.711 1 98.06 388 VAL A O 1
ATOM 3080 N N . TYR A 1 389 ? -15.406 15.375 12.055 1 97.81 389 TYR A N 1
ATOM 3081 C CA . TYR A 1 389 ? -15.656 14.016 11.586 1 97.81 389 TYR A CA 1
ATOM 3082 C C . TYR A 1 389 ? -16.188 13.133 12.711 1 97.81 389 TYR A C 1
ATOM 3084 O O . TYR A 1 389 ? -17.203 12.445 12.547 1 97.81 389 TYR A O 1
ATOM 3092 N N . ASN A 1 390 ? -15.531 13.211 13.828 1 96.88 390 ASN A N 1
ATOM 3093 C CA . ASN A 1 390 ? -15.891 12.344 14.945 1 96.88 390 ASN A CA 1
ATOM 3094 C C . ASN A 1 390 ? -17.188 12.797 15.617 1 96.88 390 ASN A C 1
ATOM 3096 O O . ASN A 1 390 ? -18.078 11.992 15.867 1 96.88 390 ASN A O 1
ATOM 3100 N N . HIS A 1 391 ? -17.344 14.062 15.844 1 96.69 391 HIS A N 1
ATOM 3101 C CA . HIS A 1 391 ? -18.438 14.594 16.641 1 96.69 391 HIS A CA 1
ATOM 3102 C C . HIS A 1 391 ? -19.688 14.789 15.789 1 96.69 391 HIS A C 1
ATOM 3104 O O . HIS A 1 391 ? -20.781 14.383 16.172 1 96.69 391 HIS A O 1
ATOM 3110 N N . PHE A 1 392 ? -19.484 15.422 14.625 1 96.69 392 PHE A N 1
ATOM 3111 C CA . PHE A 1 392 ? -20.625 15.82 13.812 1 96.69 392 PHE A CA 1
ATOM 3112 C C . PHE A 1 392 ? -21.078 14.672 12.922 1 96.69 392 PHE A C 1
ATOM 3114 O O . PHE A 1 392 ? -22.281 14.383 12.836 1 96.69 392 PHE A O 1
ATOM 3121 N N . ILE A 1 393 ? -20.156 13.961 12.344 1 95.88 393 ILE A N 1
ATOM 3122 C CA . ILE A 1 393 ? -20.5 12.938 11.359 1 95.88 393 ILE A CA 1
ATOM 3123 C C . ILE A 1 393 ? -20.734 11.602 12.062 1 95.88 393 ILE A C 1
ATOM 3125 O O . ILE A 1 393 ? -21.766 10.969 11.867 1 95.88 393 ILE A O 1
ATOM 3129 N N . LEU A 1 394 ? -19.797 11.219 12.922 1 93.88 394 LEU A N 1
ATOM 3130 C CA . LEU A 1 394 ? -19.906 9.922 13.57 1 93.88 394 LEU A CA 1
ATOM 3131 C C . LEU A 1 394 ? -20.75 10.016 14.836 1 93.88 394 LEU A C 1
ATOM 3133 O O . LEU A 1 394 ? -21.156 9 15.391 1 93.88 394 LEU A O 1
ATOM 3137 N N . GLU A 1 395 ? -21 11.195 15.336 1 92.5 395 GLU A N 1
ATOM 3138 C CA . GLU A 1 395 ? -21.812 11.469 16.516 1 92.5 395 GLU A CA 1
ATOM 3139 C C . GLU A 1 395 ? -21.188 10.828 17.766 1 92.5 395 GLU A C 1
ATOM 3141 O O . GLU A 1 395 ? -21.906 10.25 18.578 1 92.5 395 GLU A O 1
ATOM 3146 N N . ASN A 1 396 ? -19.859 10.883 17.719 1 86.5 396 ASN A N 1
ATOM 3147 C CA . ASN A 1 396 ? -19.156 10.492 18.938 1 86.5 396 ASN A CA 1
ATOM 3148 C C . ASN A 1 396 ? -19.109 11.625 19.953 1 86.5 396 ASN A C 1
ATOM 3150 O O . ASN A 1 396 ? -18.609 12.711 19.641 1 86.5 396 ASN A O 1
ATOM 3154 N N . ASN A 1 397 ? -19.734 11.445 21.109 1 79.56 397 ASN A N 1
ATOM 3155 C CA . ASN A 1 397 ? -19.781 12.516 22.109 1 79.56 397 ASN A CA 1
ATOM 3156 C C . ASN A 1 397 ? -18.953 12.18 23.344 1 79.56 397 ASN A C 1
ATOM 3158 O O . ASN A 1 397 ? -18.938 12.93 24.312 1 79.56 397 ASN A O 1
ATOM 3162 N N . SER A 1 398 ? -18.375 10.961 23.219 1 66.44 398 SER A N 1
ATOM 3163 C CA . SER A 1 398 ? -17.719 10.555 24.453 1 66.44 398 SER A CA 1
ATOM 3164 C C . SER A 1 398 ? -16.281 11.055 24.531 1 66.44 398 SER A C 1
ATOM 3166 O O . SER A 1 398 ? -15.586 11.094 23.516 1 66.44 398 SER A O 1
ATOM 3168 N N . ASN A 1 399 ? -16.031 11.781 25.719 1 60.22 399 ASN A N 1
ATOM 3169 C CA . ASN A 1 399 ? -14.672 12.156 26.062 1 60.22 399 ASN A CA 1
ATOM 3170 C C . ASN A 1 399 ? -13.859 10.945 26.516 1 60.22 399 ASN A C 1
ATOM 3172 O O . ASN A 1 399 ? -14.367 10.086 27.234 1 60.22 399 ASN A O 1
ATOM 3176 N N . MET B 1 1 ? -30.438 -10.602 -14.977 1 48.16 1 MET B N 1
ATOM 3177 C CA . MET B 1 1 ? -30.656 -11.211 -13.672 1 48.16 1 MET B CA 1
ATOM 3178 C C . MET B 1 1 ? -31.328 -10.227 -12.719 1 48.16 1 MET B C 1
ATOM 3180 O O . MET B 1 1 ? -30.938 -9.062 -12.648 1 48.16 1 MET B O 1
ATOM 3184 N N . GLY B 1 2 ? -32.469 -10.539 -12.281 1 61.47 2 GLY B N 1
ATOM 3185 C CA . GLY B 1 2 ? -33.219 -9.648 -11.406 1 61.47 2 GLY B CA 1
ATOM 3186 C C . GLY B 1 2 ? -32.5 -9.383 -10.086 1 61.47 2 GLY B C 1
ATOM 3187 O O . GLY B 1 2 ? -31.625 -10.156 -9.68 1 61.47 2 GLY B O 1
ATOM 3188 N N . LYS B 1 3 ? -32.688 -8.352 -9.406 1 66.44 3 LYS B N 1
ATOM 3189 C CA . LYS B 1 3 ? -32.094 -7.922 -8.141 1 66.44 3 LYS B CA 1
ATOM 3190 C C . LYS B 1 3 ? -32.125 -9.047 -7.113 1 66.44 3 LYS B C 1
ATOM 3192 O O . LYS B 1 3 ? -31.141 -9.234 -6.375 1 66.44 3 LYS B O 1
ATOM 3197 N N . LYS B 1 4 ? -33.188 -9.742 -7.07 1 68.06 4 LYS B N 1
ATOM 3198 C CA . LYS B 1 4 ? -33.344 -10.859 -6.145 1 68.06 4 LYS B CA 1
ATOM 3199 C C . LYS B 1 4 ? -32.344 -11.969 -6.461 1 68.06 4 LYS B C 1
ATOM 3201 O O . LYS B 1 4 ? -31.766 -12.562 -5.551 1 68.06 4 LYS B O 1
ATOM 3206 N N . GLU B 1 5 ? -32.125 -12.328 -7.695 1 77.38 5 GLU B N 1
ATOM 3207 C CA . GLU B 1 5 ? -31.188 -13.352 -8.117 1 77.38 5 GLU B CA 1
ATOM 3208 C C . GLU B 1 5 ? -29.75 -12.945 -7.781 1 77.38 5 GLU B C 1
ATOM 3210 O O . GLU B 1 5 ? -28.953 -13.773 -7.359 1 77.38 5 GLU B O 1
ATOM 3215 N N . GLU B 1 6 ? -29.484 -11.734 -7.953 1 81.69 6 GLU B N 1
ATOM 3216 C CA . GLU B 1 6 ? -28.172 -11.203 -7.637 1 81.69 6 GLU B CA 1
ATOM 3217 C C . GLU B 1 6 ? -27.875 -11.297 -6.141 1 81.69 6 GLU B C 1
ATOM 3219 O O . GLU B 1 6 ? -26.75 -11.617 -5.742 1 81.69 6 GLU B O 1
ATOM 3224 N N . THR B 1 7 ? -28.859 -11.047 -5.348 1 83.62 7 THR B N 1
ATOM 3225 C CA . THR B 1 7 ? -28.703 -11.133 -3.9 1 83.62 7 THR B CA 1
ATOM 3226 C C . THR B 1 7 ? -28.422 -12.57 -3.473 1 83.62 7 THR B C 1
ATOM 3228 O O . THR B 1 7 ? -27.547 -12.82 -2.645 1 83.62 7 THR B O 1
ATOM 3231 N N . ILE B 1 8 ? -29.141 -13.453 -4.125 1 85.25 8 ILE B N 1
ATOM 3232 C CA . ILE B 1 8 ? -28.969 -14.867 -3.809 1 85.25 8 ILE B CA 1
ATOM 3233 C C . ILE B 1 8 ? -27.562 -15.328 -4.195 1 85.25 8 ILE B C 1
ATOM 3235 O O . ILE B 1 8 ? -26.906 -16.031 -3.43 1 85.25 8 ILE B O 1
ATOM 3239 N N . ARG B 1 9 ? -27.156 -14.891 -5.328 1 87.75 9 ARG B N 1
ATOM 3240 C CA . ARG B 1 9 ? -25.828 -15.234 -5.812 1 87.75 9 ARG B CA 1
ATOM 3241 C C . ARG B 1 9 ? -24.75 -14.703 -4.871 1 87.75 9 ARG B C 1
ATOM 3243 O O . ARG B 1 9 ? -23.781 -15.406 -4.578 1 87.75 9 ARG B O 1
ATOM 3250 N N . ASN B 1 10 ? -25 -13.57 -4.402 1 90.31 10 ASN B N 1
ATOM 3251 C CA . ASN B 1 10 ? -24.031 -12.945 -3.502 1 90.31 10 ASN B CA 1
ATOM 3252 C C . ASN B 1 10 ? -23.953 -13.68 -2.166 1 90.31 10 ASN B C 1
ATOM 3254 O O . ASN B 1 10 ? -22.875 -13.93 -1.644 1 90.31 10 ASN B O 1
ATOM 3258 N N . ILE B 1 11 ? -25.094 -14.062 -1.678 1 92.38 11 ILE B N 1
ATOM 3259 C CA . ILE B 1 11 ? -25.141 -14.773 -0.402 1 92.38 11 ILE B CA 1
ATOM 3260 C C . ILE B 1 11 ? -24.516 -16.156 -0.557 1 92.38 11 ILE B C 1
ATOM 3262 O O . ILE B 1 11 ? -23.734 -16.594 0.292 1 92.38 11 ILE B O 1
ATOM 3266 N N . SER B 1 12 ? -24.844 -16.781 -1.673 1 94.06 12 SER B N 1
ATOM 3267 C CA . SER B 1 12 ? -24.266 -18.078 -1.963 1 94.06 12 SER B CA 1
ATOM 3268 C C . SER B 1 12 ? -22.734 -18.016 -2.02 1 94.06 12 SER B C 1
ATOM 3270 O O . SER B 1 12 ? -22.062 -18.844 -1.407 1 94.06 12 SER B O 1
ATOM 3272 N N . GLY B 1 13 ? -22.281 -17.047 -2.766 1 94.94 13 GLY B N 1
ATOM 3273 C CA . GLY B 1 13 ? -20.844 -16.859 -2.883 1 94.94 13 GLY B CA 1
ATOM 3274 C C . GLY B 1 13 ? -20.156 -16.641 -1.546 1 94.94 13 GLY B C 1
ATOM 3275 O O . GLY B 1 13 ? -19.094 -17.203 -1.288 1 94.94 13 GLY B O 1
ATOM 3276 N N . ASN B 1 14 ? -20.781 -15.898 -0.705 1 94.81 14 ASN B N 1
ATOM 3277 C CA . ASN B 1 14 ? -20.219 -15.609 0.609 1 94.81 14 ASN B CA 1
ATOM 3278 C C . ASN B 1 14 ? -20.203 -16.859 1.497 1 94.81 14 ASN B C 1
ATOM 3280 O O . ASN B 1 14 ? -19.266 -17.062 2.266 1 94.81 14 ASN B O 1
ATOM 3284 N N . ILE B 1 15 ? -21.219 -17.594 1.401 1 95.25 15 ILE B N 1
ATOM 3285 C CA . ILE B 1 15 ? -21.281 -18.844 2.164 1 95.25 15 ILE B CA 1
ATOM 3286 C C . ILE B 1 15 ? -20.172 -19.781 1.709 1 95.25 15 ILE B C 1
ATOM 3288 O O . ILE B 1 15 ? -19.453 -20.359 2.533 1 95.25 15 ILE B O 1
ATOM 3292 N N . LEU B 1 16 ? -20.062 -19.938 0.408 1 96.31 16 LEU B N 1
ATOM 3293 C CA . LEU B 1 16 ? -19.047 -20.828 -0.137 1 96.31 16 LEU B CA 1
ATOM 3294 C C . LEU B 1 16 ? -17.641 -20.359 0.259 1 96.31 16 LEU B C 1
ATOM 3296 O O . LEU B 1 16 ? -16.812 -21.172 0.647 1 96.31 16 LEU B O 1
ATOM 3300 N N . LYS B 1 17 ? -17.422 -19.047 0.114 1 95.19 17 LYS B N 1
ATOM 3301 C CA . LYS B 1 17 ? -16.141 -18.5 0.538 1 95.19 17 LYS B CA 1
ATOM 3302 C C . LYS B 1 17 ? -15.852 -18.844 1.997 1 95.19 17 LYS B C 1
ATOM 3304 O O . LYS B 1 17 ? -14.734 -19.25 2.336 1 95.19 17 LYS B O 1
ATOM 3309 N N . THR B 1 18 ? -16.875 -18.719 2.84 1 94.38 18 THR B N 1
ATOM 3310 C CA . THR B 1 18 ? -16.734 -19.031 4.258 1 94.38 18 THR B CA 1
ATOM 3311 C C . THR B 1 18 ? -16.391 -20.5 4.457 1 94.38 18 THR B C 1
ATOM 3313 O O . THR B 1 18 ? -15.547 -20.828 5.289 1 94.38 18 THR B O 1
ATOM 3316 N N . LEU B 1 19 ? -16.984 -21.328 3.674 1 94.56 19 LEU B N 1
ATOM 3317 C CA . LEU B 1 19 ? -16.781 -22.766 3.805 1 94.56 19 LEU B CA 1
ATOM 3318 C C . LEU B 1 19 ? -15.383 -23.156 3.318 1 94.56 19 LEU B C 1
ATOM 3320 O O . LEU B 1 19 ? -14.789 -24.109 3.816 1 94.56 19 LEU B O 1
ATOM 3324 N N . PHE B 1 20 ? -14.867 -22.422 2.309 1 94.94 20 PHE B N 1
ATOM 3325 C CA . PHE B 1 20 ? -13.484 -22.641 1.898 1 94.94 20 PHE B CA 1
ATOM 3326 C C . PHE B 1 20 ? -12.523 -22.297 3.025 1 94.94 20 PHE B C 1
ATOM 3328 O O . PHE B 1 20 ? -11.531 -22.984 3.252 1 94.94 20 PHE B O 1
ATOM 3335 N N . ARG B 1 21 ? -12.859 -21.219 3.73 1 93.31 21 ARG B N 1
ATOM 3336 C CA . ARG B 1 21 ? -11.984 -20.703 4.785 1 93.31 21 ARG B CA 1
ATOM 3337 C C . ARG B 1 21 ? -12.078 -21.578 6.035 1 93.31 21 ARG B C 1
ATOM 3339 O O . ARG B 1 21 ? -11.086 -21.75 6.742 1 93.31 21 ARG B O 1
ATOM 3346 N N . HIS B 1 22 ? -13.336 -22.047 6.191 1 90.25 22 HIS B N 1
ATOM 3347 C CA . HIS B 1 22 ? -13.617 -22.906 7.34 1 90.25 22 HIS B CA 1
ATOM 3348 C C . HIS B 1 22 ? -14.281 -24.203 6.914 1 90.25 22 HIS B C 1
ATOM 3350 O O . HIS B 1 22 ? -15.508 -24.312 6.902 1 90.25 22 HIS B O 1
ATOM 3356 N N . GLN B 1 23 ? -13.531 -25.25 6.59 1 82.19 23 GLN B N 1
ATOM 3357 C CA . GLN B 1 23 ? -13.953 -26.469 5.898 1 82.19 23 GLN B CA 1
ATOM 3358 C C . GLN B 1 23 ? -14.992 -27.234 6.715 1 82.19 23 GLN B C 1
ATOM 3360 O O . GLN B 1 23 ? -15.75 -28.031 6.168 1 82.19 23 GLN B O 1
ATOM 3365 N N . LYS B 1 24 ? -15.18 -27.016 7.988 1 84.5 24 LYS B N 1
ATOM 3366 C CA . LYS B 1 24 ? -16.172 -27.656 8.828 1 84.5 24 LYS B CA 1
ATOM 3367 C C . LYS B 1 24 ? -16.891 -26.641 9.719 1 84.5 24 LYS B C 1
ATOM 3369 O O . LYS B 1 24 ? -16.422 -26.344 10.82 1 84.5 24 LYS B O 1
ATOM 3374 N N . SER B 1 25 ? -17.969 -26.109 8.984 1 89.88 25 SER B N 1
ATOM 3375 C CA . SER B 1 25 ? -18.641 -25.047 9.719 1 89.88 25 SER B CA 1
ATOM 3376 C C . SER B 1 25 ? -20.109 -25.406 9.992 1 89.88 25 SER B C 1
ATOM 3378 O O . SER B 1 25 ? -20.719 -26.172 9.234 1 89.88 25 SER B O 1
ATOM 3380 N N . SER B 1 26 ? -20.594 -24.922 11.039 1 90 26 SER B N 1
ATOM 3381 C CA . SER B 1 26 ? -22.016 -25.062 11.336 1 90 26 SER B CA 1
ATOM 3382 C C . SER B 1 26 ? -22.828 -23.906 10.766 1 90 26 SER B C 1
ATOM 3384 O O . SER B 1 26 ? -22.266 -22.859 10.43 1 90 26 SER B O 1
ATOM 3386 N N . ARG B 1 27 ? -24.141 -24.234 10.641 1 89.88 27 ARG B N 1
ATOM 3387 C CA . ARG B 1 27 ? -25.031 -23.172 10.172 1 89.88 27 ARG B CA 1
ATOM 3388 C C . ARG B 1 27 ? -24.953 -21.953 11.07 1 89.88 27 ARG B C 1
ATOM 3390 O O . ARG B 1 27 ? -24.953 -20.812 10.586 1 89.88 27 ARG B O 1
ATOM 3397 N N . THR B 1 28 ? -24.797 -22.203 12.32 1 90 28 THR B N 1
ATOM 3398 C CA . THR B 1 28 ? -24.719 -21.125 13.289 1 90 28 THR B CA 1
ATOM 3399 C C . THR B 1 28 ? -23.438 -20.297 13.086 1 90 28 THR B C 1
ATOM 3401 O O . THR B 1 28 ? -23.484 -19.062 13.117 1 90 28 THR B O 1
ATOM 3404 N N . ARG B 1 29 ? -22.438 -20.938 12.883 1 90.56 29 ARG B N 1
ATOM 3405 C CA . ARG B 1 29 ? -21.172 -20.266 12.664 1 90.56 29 ARG B CA 1
ATOM 3406 C C . ARG B 1 29 ? -21.219 -19.422 11.391 1 90.56 29 ARG B C 1
ATOM 3408 O O . ARG B 1 29 ? -20.719 -18.281 11.375 1 90.56 29 ARG B O 1
ATOM 3415 N N . ILE B 1 30 ? -21.75 -19.953 10.398 1 93.31 30 ILE B N 1
ATOM 3416 C CA . ILE B 1 30 ? -21.859 -19.25 9.125 1 93.31 30 ILE B CA 1
ATOM 3417 C C . ILE B 1 30 ? -22.719 -18 9.289 1 93.31 30 ILE B C 1
ATOM 3419 O O . ILE B 1 30 ? -22.375 -16.922 8.805 1 93.31 30 ILE B O 1
ATOM 3423 N N . SER B 1 31 ? -23.828 -18.219 9.961 1 93.25 31 SER B N 1
ATOM 3424 C CA . SER B 1 31 ? -24.734 -17.109 10.219 1 93.25 31 SER B CA 1
ATOM 3425 C C . SER B 1 31 ? -24.031 -15.984 10.969 1 93.25 31 SER B C 1
ATOM 3427 O O . SER B 1 31 ? -24.156 -14.82 10.594 1 93.25 31 SER B O 1
ATOM 3429 N N . LYS B 1 32 ? -23.328 -16.297 11.961 1 91.44 32 LYS B N 1
ATOM 3430 C CA . LYS B 1 32 ? -22.594 -15.32 12.766 1 91.44 32 LYS B CA 1
ATOM 3431 C C . LYS B 1 32 ? -21.516 -14.633 11.945 1 91.44 32 LYS B C 1
ATOM 3433 O O . LYS B 1 32 ? -21.359 -13.414 11.992 1 91.44 32 LYS B O 1
ATOM 3438 N N . SER B 1 33 ? -20.844 -15.398 11.188 1 90.88 33 SER B N 1
ATOM 3439 C CA . SER B 1 33 ? -19.719 -14.883 10.398 1 90.88 33 SER B CA 1
ATOM 3440 C C . SER B 1 33 ? -20.203 -13.898 9.336 1 90.88 33 SER B C 1
ATOM 3442 O O . SER B 1 33 ? -19.531 -12.891 9.086 1 90.88 33 SER B O 1
ATOM 3444 N N . LEU B 1 34 ? -21.328 -14.156 8.789 1 92.5 34 LEU B N 1
ATOM 3445 C CA . LEU B 1 34 ? -21.797 -13.352 7.668 1 92.5 34 LEU B CA 1
ATOM 3446 C C . LEU B 1 34 ? -22.812 -12.312 8.133 1 92.5 34 LEU B C 1
ATOM 3448 O O . LEU B 1 34 ? -23.234 -11.445 7.359 1 92.5 34 LEU B O 1
ATOM 3452 N N . LYS B 1 35 ? -23.172 -12.43 9.359 1 90.44 35 LYS B N 1
ATOM 3453 C CA . LYS B 1 35 ? -24.188 -11.539 9.922 1 90.44 35 LYS B CA 1
ATOM 3454 C C . LYS B 1 35 ? -25.484 -11.594 9.117 1 90.44 35 LYS B C 1
ATOM 3456 O O . LYS B 1 35 ? -26.031 -10.562 8.742 1 90.44 35 LYS B O 1
ATOM 3461 N N . ILE B 1 36 ? -25.812 -12.773 8.727 1 91.12 36 ILE B N 1
ATOM 3462 C CA . ILE B 1 36 ? -27.062 -13.078 8.031 1 91.12 36 ILE B CA 1
ATOM 3463 C C . ILE B 1 36 ? -27.953 -13.914 8.938 1 91.12 36 ILE B C 1
ATOM 3465 O O . ILE B 1 36 ? -27.469 -14.742 9.719 1 91.12 36 ILE B O 1
ATOM 3469 N N . THR B 1 37 ? -29.172 -13.703 8.852 1 91.06 37 THR B N 1
ATOM 3470 C CA . THR B 1 37 ? -30.109 -14.352 9.766 1 91.06 37 THR B CA 1
ATOM 3471 C C . THR B 1 37 ? -30.047 -15.875 9.617 1 91.06 37 THR B C 1
ATOM 3473 O O . THR B 1 37 ? -29.828 -16.391 8.516 1 91.06 37 THR B O 1
ATOM 3476 N N . PRO B 1 38 ? -30.281 -16.594 10.734 1 92.62 38 PRO B N 1
ATOM 3477 C CA . PRO B 1 38 ? -30.281 -18.062 10.695 1 92.62 38 PRO B CA 1
ATOM 3478 C C . PRO B 1 38 ? -31.281 -18.625 9.688 1 92.62 38 PRO B C 1
ATOM 3480 O O . PRO B 1 38 ? -30.984 -19.609 9.008 1 92.62 38 PRO B O 1
ATOM 3483 N N . ALA B 1 39 ? -32.375 -18.016 9.562 1 92.56 39 ALA B N 1
ATOM 3484 C CA . ALA B 1 39 ? -33.375 -18.5 8.641 1 92.56 39 ALA B CA 1
ATOM 3485 C C . ALA B 1 39 ? -32.875 -18.438 7.195 1 92.56 39 ALA B C 1
ATOM 3487 O O . ALA B 1 39 ? -33.062 -19.406 6.441 1 92.56 39 ALA B O 1
ATOM 3488 N N . THR B 1 40 ? -32.281 -17.359 6.859 1 93.44 40 THR B N 1
ATOM 3489 C CA . THR B 1 40 ? -31.75 -17.172 5.516 1 93.44 40 THR B CA 1
ATOM 3490 C C . THR B 1 40 ? -30.609 -18.172 5.25 1 93.44 40 THR B C 1
ATOM 3492 O O . THR B 1 40 ? -30.547 -18.766 4.172 1 93.44 40 THR B O 1
ATOM 3495 N N . ILE B 1 41 ? -29.828 -18.391 6.242 1 95 41 ILE B N 1
ATOM 3496 C CA . ILE B 1 41 ? -28.703 -19.312 6.105 1 95 41 ILE B CA 1
ATOM 3497 C C . ILE B 1 41 ? -29.219 -20.734 5.914 1 95 41 ILE B C 1
ATOM 3499 O O . ILE B 1 41 ? -28.719 -21.469 5.066 1 95 41 ILE B O 1
ATOM 3503 N N . THR B 1 42 ? -30.172 -21.031 6.664 1 93 42 THR B N 1
ATOM 3504 C CA . THR B 1 42 ? -30.734 -22.375 6.57 1 93 42 THR B CA 1
ATOM 3505 C C . THR B 1 42 ? -31.312 -22.625 5.18 1 93 42 THR B C 1
ATOM 3507 O O . THR B 1 42 ? -31.062 -23.688 4.586 1 93 42 THR B O 1
ATOM 3510 N N . ASN B 1 43 ? -31.984 -21.672 4.66 1 94.88 43 ASN B N 1
ATOM 3511 C CA . ASN B 1 43 ? -32.562 -21.781 3.322 1 94.88 43 ASN B CA 1
ATOM 3512 C C . ASN B 1 43 ? -31.469 -21.891 2.254 1 94.88 43 ASN B C 1
ATOM 3514 O O . ASN B 1 43 ? -31.562 -22.688 1.329 1 94.88 43 ASN B O 1
ATOM 3518 N N . MET B 1 44 ? -30.516 -21.109 2.434 1 95.44 44 MET B N 1
ATOM 3519 C CA . MET B 1 44 ? -29.438 -21.062 1.448 1 95.44 44 MET B CA 1
ATOM 3520 C C . MET B 1 44 ? -28.625 -22.359 1.481 1 95.44 44 MET B C 1
ATOM 3522 O O . MET B 1 44 ? -28.203 -22.859 0.436 1 95.44 44 MET B O 1
ATOM 3526 N N . ILE B 1 45 ? -28.391 -22.859 2.645 1 94.56 45 ILE B N 1
ATOM 3527 C CA . ILE B 1 45 ? -27.641 -24.109 2.773 1 94.56 45 ILE B CA 1
ATOM 3528 C C . ILE B 1 45 ? -28.438 -25.25 2.156 1 94.56 45 ILE B C 1
ATOM 3530 O O . ILE B 1 45 ? -27.875 -26.109 1.468 1 94.56 45 ILE B O 1
ATOM 3534 N N . SER B 1 46 ? -29.703 -25.219 2.402 1 94.25 46 SER B N 1
ATOM 3535 C CA . SER B 1 46 ? -30.547 -26.234 1.791 1 94.25 46 SER B CA 1
ATOM 3536 C C . SER B 1 46 ? -30.484 -26.172 0.269 1 94.25 46 SER B C 1
ATOM 3538 O O . SER B 1 46 ? -30.422 -27.203 -0.402 1 94.25 46 SER B O 1
ATOM 3540 N N . TYR B 1 47 ? -30.453 -25.016 -0.142 1 94.56 47 TYR B N 1
ATOM 3541 C CA . TYR B 1 47 ? -30.328 -24.797 -1.579 1 94.56 47 TYR B CA 1
ATOM 3542 C C . TYR B 1 47 ? -29 -25.328 -2.102 1 94.56 47 TYR B C 1
ATOM 3544 O O . TYR B 1 47 ? -28.969 -26.047 -3.107 1 94.56 47 TYR B O 1
ATOM 3552 N N . LEU B 1 48 ? -27.938 -25.062 -1.453 1 95.94 48 LEU B N 1
ATOM 3553 C CA . LEU B 1 48 ? -26.594 -25.453 -1.87 1 95.94 48 LEU B CA 1
ATOM 3554 C C . LEU B 1 48 ? -26.422 -26.969 -1.77 1 95.94 48 LEU B C 1
ATOM 3556 O O . LEU B 1 48 ? -25.703 -27.562 -2.574 1 95.94 48 LEU B O 1
ATOM 3560 N N . VAL B 1 49 ? -27.094 -27.562 -0.83 1 94.94 49 VAL B N 1
ATOM 3561 C CA . VAL B 1 49 ? -27.078 -29.016 -0.694 1 94.94 49 VAL B CA 1
ATOM 3562 C C . VAL B 1 49 ? -27.844 -29.641 -1.855 1 94.94 49 VAL B C 1
ATOM 3564 O O . VAL B 1 49 ? -27.375 -30.625 -2.445 1 94.94 49 VAL B O 1
ATOM 3567 N N . ALA B 1 50 ? -28.953 -29.031 -2.145 1 95.19 50 ALA B N 1
ATOM 3568 C CA . ALA B 1 50 ? -29.75 -29.531 -3.26 1 95.19 50 ALA B CA 1
ATOM 3569 C C . ALA B 1 50 ? -28.984 -29.438 -4.574 1 95.19 50 ALA B C 1
ATOM 3571 O O . ALA B 1 50 ? -29.109 -30.297 -5.441 1 95.19 50 ALA B O 1
ATOM 3572 N N . GLU B 1 51 ? -28.219 -28.438 -4.664 1 94.62 51 GLU B N 1
ATOM 3573 C CA . GLU B 1 51 ? -27.406 -28.234 -5.859 1 94.62 51 GLU B CA 1
ATOM 3574 C C . GLU B 1 51 ? -26.125 -29.062 -5.812 1 94.62 51 GLU B C 1
ATOM 3576 O O . GLU B 1 51 ? -25.312 -29.031 -6.738 1 94.62 51 GLU B O 1
ATOM 3581 N N . LYS B 1 52 ? -25.797 -29.75 -4.695 1 95.88 52 LYS B N 1
ATOM 3582 C CA . LYS B 1 52 ? -24.672 -30.656 -4.477 1 95.88 52 LYS B CA 1
ATOM 3583 C C . LYS B 1 52 ? -23.359 -29.891 -4.367 1 95.88 52 LYS B C 1
ATOM 3585 O O . LYS B 1 52 ? -22.297 -30.438 -4.602 1 95.88 52 LYS B O 1
ATOM 3590 N N . LYS B 1 53 ? -23.453 -28.625 -4.07 1 96.5 53 LYS B N 1
ATOM 3591 C CA . LYS B 1 53 ? -22.266 -27.797 -3.922 1 96.5 53 LYS B CA 1
ATOM 3592 C C . LYS B 1 53 ? -21.641 -27.984 -2.537 1 96.5 53 LYS B C 1
ATOM 3594 O O . LYS B 1 53 ? -20.438 -27.828 -2.369 1 96.5 53 LYS B O 1
ATOM 3599 N N . VAL B 1 54 ? -22.547 -28.234 -1.579 1 96.31 54 VAL B N 1
ATOM 3600 C CA . VAL B 1 54 ? -22.094 -28.438 -0.208 1 96.31 54 VAL B CA 1
ATOM 3601 C C . VAL B 1 54 ? -22.688 -29.734 0.334 1 96.31 54 VAL B C 1
ATOM 3603 O O . VAL B 1 54 ? -23.688 -30.234 -0.175 1 96.31 54 VAL B O 1
ATOM 3606 N N . ILE B 1 55 ? -21.984 -30.281 1.279 1 93.88 55 ILE B N 1
ATOM 3607 C CA . ILE B 1 55 ? -22.422 -31.516 1.928 1 93.88 55 ILE B CA 1
ATOM 3608 C C . ILE B 1 55 ? -22.609 -31.281 3.424 1 93.88 55 ILE B C 1
ATOM 3610 O O . ILE B 1 55 ? -21.797 -30.594 4.055 1 93.88 55 ILE B O 1
ATOM 3614 N N . GLU B 1 56 ? -23.656 -31.719 3.912 1 89.12 56 GLU B N 1
ATOM 3615 C CA . GLU B 1 56 ? -23.891 -31.703 5.355 1 89.12 56 GLU B CA 1
ATOM 3616 C C . GLU B 1 56 ? -23.438 -33 6 1 89.12 56 GLU B C 1
ATOM 3618 O O . GLU B 1 56 ? -23.922 -34.094 5.641 1 89.12 56 GLU B O 1
ATOM 3623 N N . THR B 1 57 ? -22.281 -32.875 6.691 1 76.88 57 THR B N 1
ATOM 3624 C CA . THR B 1 57 ? -21.719 -34.094 7.262 1 76.88 57 THR B CA 1
ATOM 3625 C C . THR B 1 57 ? -22.375 -34.406 8.602 1 76.88 57 THR B C 1
ATOM 3627 O O . THR B 1 57 ? -22.859 -33.531 9.289 1 76.88 57 THR B O 1
ATOM 3630 N N . GLY B 1 58 ? -22.906 -35.531 8.883 1 62.25 58 GLY B N 1
ATOM 3631 C CA . GLY B 1 58 ? -23.516 -36 10.117 1 62.25 58 GLY B CA 1
ATOM 3632 C C . GLY B 1 58 ? -22.594 -35.875 11.32 1 62.25 58 GLY B C 1
ATOM 3633 O O . GLY B 1 58 ? -22.969 -36.219 12.445 1 62.25 58 GLY B O 1
ATOM 3634 N N . ASP B 1 59 ? -21.344 -35.531 11.172 1 54.41 59 ASP B N 1
ATOM 3635 C CA . ASP B 1 59 ? -20.484 -35.594 12.359 1 54.41 59 ASP B CA 1
ATOM 3636 C C . ASP B 1 59 ? -20.812 -34.438 13.32 1 54.41 59 ASP B C 1
ATOM 3638 O O . ASP B 1 59 ? -21.109 -33.344 12.891 1 54.41 59 ASP B O 1
ATOM 3642 N N . GLU B 1 60 ? -21.344 -34.781 14.469 1 47.91 60 GLU B N 1
ATOM 3643 C CA . GLU B 1 60 ? -21.719 -33.844 15.523 1 47.91 60 GLU B CA 1
ATOM 3644 C C . GLU B 1 60 ? -20.469 -33.312 16.234 1 47.91 60 GLU B C 1
ATOM 3646 O O . GLU B 1 60 ? -19.578 -34.062 16.594 1 47.91 60 GLU B O 1
ATOM 3651 N N . VAL B 1 61 ? -19.891 -32.406 15.859 1 43.56 61 VAL B N 1
ATOM 3652 C CA . VAL B 1 61 ? -18.859 -31.875 16.719 1 43.56 61 VAL B CA 1
ATOM 3653 C C . VAL B 1 61 ? -19.5 -31.188 17.938 1 43.56 61 VAL B C 1
ATOM 3655 O O . VAL B 1 61 ? -20.438 -30.406 17.781 1 43.56 61 VAL B O 1
ATOM 3658 N N . ARG B 1 62 ? -19.328 -31.766 19.188 1 43.16 62 ARG B N 1
ATOM 3659 C CA . ARG B 1 62 ? -19.797 -31.281 20.484 1 43.16 62 ARG B CA 1
ATOM 3660 C C . ARG B 1 62 ? -19.062 -30 20.875 1 43.16 62 ARG B C 1
ATOM 3662 O O . ARG B 1 62 ? -17.844 -30 21.031 1 43.16 62 ARG B O 1
ATOM 3669 N N . ASP B 1 63 ? -19.5 -28.891 20.359 1 41.78 63 ASP B N 1
ATOM 3670 C CA . ASP B 1 63 ? -18.734 -27.828 21.016 1 41.78 63 ASP B CA 1
ATOM 3671 C C . ASP B 1 63 ? -18.547 -28.109 22.5 1 41.78 63 ASP B C 1
ATOM 3673 O O . ASP B 1 63 ? -17.5 -27.797 23.078 1 41.78 63 ASP B O 1
ATOM 3677 N N . TYR B 1 64 ? -19.719 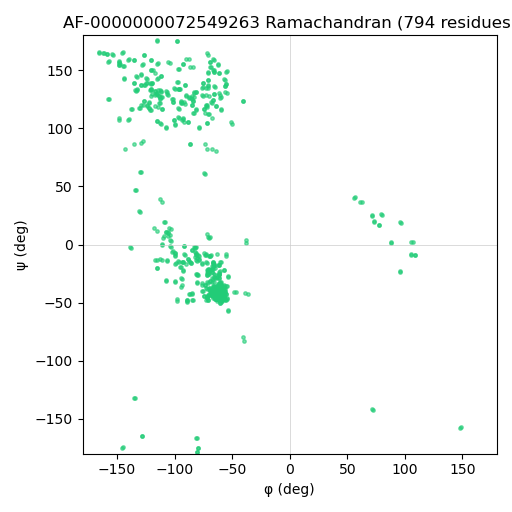-27.797 23.391 1 38.38 64 TYR B N 1
ATOM 3678 C CA . TYR B 1 64 ? -19.672 -28 24.828 1 38.38 64 TYR B CA 1
ATOM 3679 C C . TYR B 1 64 ? -20.062 -29.438 25.188 1 38.38 64 TYR B C 1
ATOM 3681 O O . TYR B 1 64 ? -20.75 -30.109 24.422 1 38.38 64 TYR B O 1
ATOM 3689 N N . ILE B 1 65 ? -19.578 -30.109 26.406 1 38.75 65 ILE B N 1
ATOM 3690 C CA . ILE B 1 65 ? -19.906 -31.312 27.156 1 38.75 65 ILE B CA 1
ATOM 3691 C C . ILE B 1 65 ? -21.422 -31.516 27.172 1 38.75 65 ILE B C 1
ATOM 3693 O O . ILE B 1 65 ? -21.922 -32.5 27.719 1 38.75 65 ILE B O 1
ATOM 3697 N N . GLY B 1 66 ? -22.328 -30.438 27.359 1 39.5 66 GLY B N 1
ATOM 3698 C CA . GLY B 1 66 ? -23.703 -30.734 27.75 1 39.5 66 GLY B CA 1
ATOM 3699 C C . GLY B 1 66 ? -24.516 -31.344 26.625 1 39.5 66 GLY B C 1
ATOM 3700 O O . GLY B 1 66 ? -24.016 -31.516 25.516 1 39.5 66 GLY B O 1
ATOM 3701 N N . SER B 1 67 ? -25.75 -31.984 26.891 1 40.12 67 SER B N 1
ATOM 3702 C CA . SER B 1 67 ? -26.812 -32.656 26.141 1 40.12 67 SER B CA 1
ATOM 3703 C C . SER B 1 67 ? -27.078 -31.953 24.812 1 40.12 67 SER B C 1
ATOM 3705 O O . SER B 1 67 ? -28.078 -32.219 24.156 1 40.12 67 SER B O 1
ATOM 3707 N N . GLY B 1 68 ? -26.406 -30.969 24.406 1 41.78 68 GLY B N 1
ATOM 3708 C CA . GLY B 1 68 ? -26.906 -30.219 23.266 1 41.78 68 GLY B CA 1
ATOM 3709 C C . GLY B 1 68 ? -26.766 -30.969 21.953 1 41.78 68 GLY B C 1
ATOM 3710 O O . GLY B 1 68 ? -25.953 -31.891 21.844 1 41.78 68 GLY B O 1
ATOM 3711 N N . ARG B 1 69 ? -27.812 -30.984 21.094 1 44.62 69 ARG B N 1
ATOM 3712 C CA . ARG B 1 69 ? -27.938 -31.625 19.781 1 44.62 69 ARG B CA 1
ATOM 3713 C C . ARG B 1 69 ? -26.656 -31.469 18.969 1 44.62 69 ARG B C 1
ATOM 3715 O O . ARG B 1 69 ? -25.984 -30.438 19.047 1 44.62 69 ARG B O 1
ATOM 3722 N N . SER B 1 70 ? -26.078 -32.5 18.531 1 50.31 70 SER B N 1
ATOM 3723 C CA . SER B 1 70 ? -24.906 -32.594 17.672 1 50.31 70 SER B CA 1
ATOM 3724 C C . SER B 1 70 ? -25.047 -31.703 16.438 1 50.31 70 SER B C 1
ATOM 3726 O O . SER B 1 70 ? -26.094 -31.703 15.789 1 50.31 70 SER B O 1
ATOM 3728 N N . ARG B 1 71 ? -24.422 -30.562 16.328 1 62.41 71 ARG B N 1
ATOM 3729 C CA . ARG B 1 71 ? -24.578 -29.656 15.195 1 62.41 71 ARG B CA 1
ATOM 3730 C C . ARG B 1 71 ? -23.984 -30.266 13.93 1 62.41 71 ARG B C 1
ATOM 3732 O O . ARG B 1 71 ? -22.891 -30.844 13.953 1 62.41 71 ARG B O 1
ATOM 3739 N N . ARG B 1 72 ? -24.781 -30.422 12.828 1 77.56 72 ARG B N 1
ATOM 3740 C CA . ARG B 1 72 ? -24.375 -30.875 11.508 1 77.56 72 ARG B CA 1
ATOM 3741 C C . ARG B 1 72 ? -23.328 -29.938 10.898 1 77.56 72 ARG B C 1
ATOM 3743 O O . ARG B 1 72 ? -23.469 -28.719 10.984 1 77.56 72 ARG B O 1
ATOM 3750 N N . LEU B 1 73 ? -22.141 -30.562 10.469 1 88.94 73 LEU B N 1
ATOM 3751 C CA . LEU B 1 73 ? -21.094 -29.75 9.852 1 88.94 73 LEU B CA 1
ATOM 3752 C C . LEU B 1 73 ? -21.281 -29.688 8.344 1 88.94 73 LEU B C 1
ATOM 3754 O O . LEU B 1 73 ? -21.75 -30.656 7.73 1 88.94 73 LEU B O 1
ATOM 3758 N N . ILE B 1 74 ? -21.109 -28.578 7.816 1 93.25 74 ILE B N 1
ATOM 3759 C CA . ILE B 1 74 ? -21.25 -28.312 6.391 1 93.25 74 ILE B CA 1
ATOM 3760 C C . ILE B 1 74 ? -19.875 -28.109 5.77 1 93.25 74 ILE B C 1
ATOM 3762 O O . ILE B 1 74 ? -19.016 -27.438 6.348 1 93.25 74 ILE B O 1
ATOM 3766 N N . THR B 1 75 ? -19.609 -28.797 4.629 1 94.44 75 THR B N 1
ATOM 3767 C CA . THR B 1 75 ? -18.359 -28.625 3.893 1 94.44 75 THR B CA 1
ATOM 3768 C C . THR B 1 75 ? -18.625 -28.5 2.395 1 94.44 75 THR B C 1
ATOM 3770 O O . THR B 1 75 ? -19.703 -28.859 1.919 1 94.44 75 THR B O 1
ATOM 3773 N N . VAL B 1 76 ? -17.672 -27.922 1.688 1 95.88 76 VAL B N 1
ATOM 3774 C CA . VAL B 1 76 ? -17.75 -27.875 0.23 1 95.88 76 VAL B CA 1
ATOM 3775 C C . VAL B 1 76 ? -17.656 -29.281 -0.342 1 95.88 76 VAL B C 1
ATOM 3777 O O . VAL B 1 76 ? -16.875 -30.109 0.135 1 95.88 76 VAL B O 1
ATOM 3780 N N . ASN B 1 77 ? -18.484 -29.547 -1.29 1 95.88 77 ASN B N 1
ATOM 3781 C CA . ASN B 1 77 ? -18.375 -30.812 -2.01 1 95.88 77 ASN B CA 1
ATOM 3782 C C . ASN B 1 77 ? -17.156 -30.844 -2.922 1 95.88 77 ASN B C 1
ATOM 3784 O O . ASN B 1 77 ? -17.172 -30.25 -4.004 1 95.88 77 ASN B O 1
ATOM 3788 N N . SER B 1 78 ? -16.141 -31.562 -2.504 1 95.12 78 SER B N 1
ATOM 3789 C CA . SER B 1 78 ? -14.875 -31.562 -3.232 1 95.12 78 SER B CA 1
ATOM 3790 C C . SER B 1 78 ? -15.047 -32.188 -4.621 1 95.12 78 SER B C 1
ATOM 3792 O O . SER B 1 78 ? -14.258 -31.891 -5.527 1 95.12 78 SER B O 1
ATOM 3794 N N . GLN B 1 79 ? -16.109 -32.938 -4.84 1 94.69 79 GLN B N 1
ATOM 3795 C CA . GLN B 1 79 ? -16.281 -33.688 -6.094 1 94.69 79 GLN B CA 1
ATOM 3796 C C . GLN B 1 79 ? -17.344 -33 -6.969 1 94.69 79 GLN B C 1
ATOM 3798 O O . GLN B 1 79 ? -17.766 -33.562 -7.98 1 94.69 79 GLN B O 1
ATOM 3803 N N . TYR B 1 80 ? -17.75 -31.844 -6.488 1 95.75 80 TYR B N 1
ATOM 3804 C CA . TYR B 1 80 ? -18.766 -31.141 -7.258 1 95.75 80 TYR B CA 1
ATOM 3805 C C . TYR B 1 80 ? -18.344 -30.969 -8.711 1 95.75 80 TYR B C 1
ATOM 3807 O O . TYR B 1 80 ? -19.062 -31.359 -9.625 1 95.75 80 TYR B O 1
ATOM 3815 N N . ARG B 1 81 ? -17.25 -30.391 -8.953 1 97.25 81 ARG B N 1
ATOM 3816 C CA . ARG B 1 81 ? -16.625 -30.203 -10.258 1 97.25 81 ARG B CA 1
ATOM 3817 C C . ARG B 1 81 ? -15.109 -30.266 -10.164 1 97.25 81 ARG B C 1
ATOM 3819 O O . ARG B 1 81 ? -14.547 -30.25 -9.07 1 97.25 81 ARG B O 1
ATOM 3826 N N . HIS B 1 82 ? -14.562 -30.422 -11.328 1 98.5 82 HIS B N 1
ATOM 3827 C CA . HIS B 1 82 ? -13.117 -30.344 -11.469 1 98.5 82 HIS B CA 1
ATOM 3828 C C . HIS B 1 82 ? -12.703 -29.141 -12.312 1 98.5 82 HIS B C 1
ATOM 3830 O O . HIS B 1 82 ? -13.508 -28.609 -13.062 1 98.5 82 HIS B O 1
ATOM 3836 N N . TYR B 1 83 ? -11.523 -28.734 -12.086 1 98.75 83 TYR B N 1
ATOM 3837 C CA . TYR B 1 83 ? -11.062 -27.516 -12.742 1 98.75 83 TYR B CA 1
ATOM 3838 C C . TYR B 1 83 ? -9.672 -27.703 -13.344 1 98.75 83 TYR B C 1
ATOM 3840 O O . TYR B 1 83 ? -8.844 -28.422 -12.773 1 98.75 83 TYR B O 1
ATOM 3848 N N . ILE B 1 84 ? -9.445 -27.078 -14.461 1 98.81 84 ILE B N 1
ATOM 3849 C CA . ILE B 1 84 ? -8.156 -27.094 -15.141 1 98.81 84 ILE B CA 1
ATOM 3850 C C . ILE B 1 84 ? -7.469 -25.734 -14.977 1 98.81 84 ILE B C 1
ATOM 3852 O O . ILE B 1 84 ? -8.102 -24.688 -15.125 1 98.81 84 ILE B O 1
ATOM 3856 N N . GLY B 1 85 ? -6.242 -25.75 -14.555 1 98.88 85 GLY B N 1
ATOM 3857 C CA . GLY B 1 85 ? -5.391 -24.562 -14.547 1 98.88 85 GLY B CA 1
ATOM 3858 C C . GLY B 1 85 ? -4.215 -24.672 -15.5 1 98.88 85 GLY B C 1
ATOM 3859 O O . GLY B 1 85 ? -3.543 -25.703 -15.547 1 98.88 85 GLY B O 1
ATOM 3860 N N . ILE B 1 86 ? -3.975 -23.641 -16.281 1 98.62 86 ILE B N 1
ATOM 3861 C CA . ILE B 1 86 ? -2.818 -23.547 -17.172 1 98.62 86 ILE B CA 1
ATOM 3862 C C . ILE B 1 86 ? -1.985 -22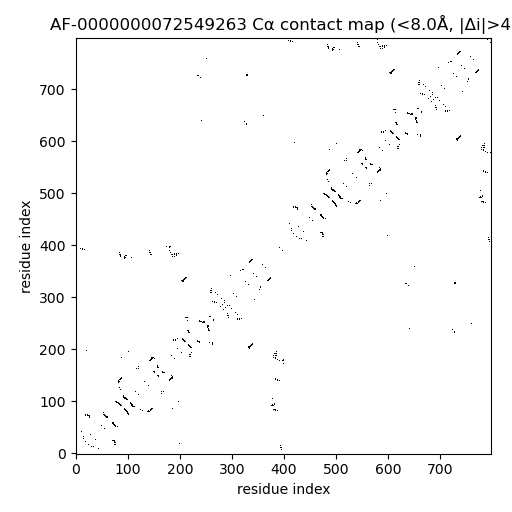.328 -16.797 1 98.62 86 ILE B C 1
ATOM 3864 O O . ILE B 1 86 ? -2.531 -21.25 -16.531 1 98.62 86 ILE B O 1
ATOM 3868 N N . GLU B 1 87 ? -0.72 -22.484 -16.703 1 98.31 87 GLU B N 1
ATOM 3869 C CA . GLU B 1 87 ? 0.192 -21.359 -16.594 1 98.31 87 GLU B CA 1
ATOM 3870 C C . GLU B 1 87 ? 1.128 -21.281 -17.797 1 98.31 87 GLU B C 1
ATOM 3872 O O . GLU B 1 87 ? 1.709 -22.281 -18.203 1 98.31 87 GLU B O 1
ATOM 3877 N N . ILE B 1 88 ? 1.171 -20.125 -18.344 1 95.44 88 ILE B N 1
ATOM 3878 C CA . ILE B 1 88 ? 2.188 -19.797 -19.344 1 95.44 88 ILE B CA 1
ATOM 3879 C C . ILE B 1 88 ? 3.293 -18.969 -18.688 1 95.44 88 ILE B C 1
ATOM 3881 O O . ILE B 1 88 ? 3.021 -17.938 -18.062 1 95.44 88 ILE B O 1
ATOM 3885 N N . ASN B 1 89 ? 4.492 -19.422 -18.75 1 92.5 89 ASN B N 1
ATOM 3886 C CA . ASN B 1 89 ? 5.602 -18.625 -18.25 1 92.5 89 ASN B CA 1
ATOM 3887 C C . ASN B 1 89 ? 6.863 -18.828 -19.078 1 92.5 89 ASN B C 1
ATOM 3889 O O . ASN B 1 89 ? 6.812 -19.422 -20.156 1 92.5 89 ASN B O 1
ATOM 3893 N N . ALA B 1 90 ? 7.992 -18.25 -18.688 1 87.25 90 ALA B N 1
ATOM 3894 C CA . ALA B 1 90 ? 9.227 -18.203 -19.469 1 87.25 90 ALA B CA 1
ATOM 3895 C C . ALA B 1 90 ? 9.805 -19.609 -19.641 1 87.25 90 ALA B C 1
ATOM 3897 O O . ALA B 1 90 ? 10.617 -19.844 -20.547 1 87.25 90 ALA B O 1
ATOM 3898 N N . ASN B 1 91 ? 9.328 -20.547 -18.797 1 90.5 91 ASN B N 1
ATOM 3899 C CA . ASN B 1 91 ? 9.891 -21.891 -18.844 1 90.5 91 ASN B CA 1
ATOM 3900 C C . ASN B 1 91 ? 9.016 -22.844 -19.641 1 90.5 91 ASN B C 1
ATOM 3902 O O . ASN B 1 91 ? 9.461 -23.938 -20.016 1 90.5 91 ASN B O 1
ATOM 3906 N N . GLY B 1 92 ? 7.781 -22.453 -19.859 1 94.06 92 GLY B N 1
ATOM 3907 C CA . GLY B 1 92 ? 6.898 -23.297 -20.656 1 94.06 92 GLY B CA 1
ATOM 3908 C C . GLY B 1 92 ? 5.441 -23.188 -20.25 1 94.06 92 GLY B C 1
ATOM 3909 O O . GLY B 1 92 ? 5 -22.125 -19.797 1 94.06 92 GLY B O 1
ATOM 3910 N N . ILE B 1 93 ? 4.723 -24.219 -20.578 1 97.44 93 ILE B N 1
ATOM 3911 C CA . ILE B 1 93 ? 3.299 -24.297 -20.281 1 97.44 93 ILE B CA 1
ATOM 3912 C C . ILE B 1 93 ? 3.049 -25.406 -19.266 1 97.44 93 ILE B C 1
ATOM 3914 O O . ILE B 1 93 ? 3.535 -26.531 -19.438 1 97.44 93 ILE B O 1
ATOM 3918 N N . TYR B 1 94 ? 2.367 -25.047 -18.219 1 98.56 94 TYR B N 1
ATOM 3919 C CA . TYR B 1 94 ? 2.098 -25.969 -17.141 1 98.56 94 TYR B CA 1
ATOM 3920 C C . TYR B 1 94 ? 0.599 -26.172 -16.953 1 98.56 94 TYR B C 1
ATOM 3922 O O . TYR B 1 94 ? -0.177 -25.219 -17.031 1 98.56 94 TYR B O 1
ATOM 3930 N N . LEU B 1 95 ? 0.193 -27.406 -16.703 1 98.81 95 LEU B N 1
ATOM 3931 C CA . LEU B 1 95 ? -1.213 -27.75 -16.531 1 98.81 95 LEU B CA 1
ATOM 3932 C C . LEU B 1 95 ? -1.434 -28.484 -15.211 1 98.81 95 LEU B C 1
ATOM 3934 O O . LEU B 1 95 ? -0.632 -29.344 -14.828 1 98.81 95 LEU B O 1
ATOM 3938 N N . ALA B 1 96 ? -2.484 -28.141 -14.516 1 98.88 96 ALA B N 1
ATOM 3939 C CA . ALA B 1 96 ? -2.928 -28.859 -13.32 1 98.88 96 ALA B CA 1
ATOM 3940 C C . ALA B 1 96 ? -4.438 -29.078 -13.344 1 98.88 96 ALA B C 1
ATOM 3942 O O . ALA B 1 96 ? -5.191 -28.203 -13.766 1 98.88 96 ALA B O 1
ATOM 3943 N N . VAL B 1 97 ? -4.867 -30.219 -12.945 1 98.88 97 VAL B N 1
ATOM 3944 C CA . VAL B 1 97 ? -6.281 -30.531 -12.734 1 98.88 97 VAL B CA 1
ATOM 3945 C C . VAL B 1 97 ? -6.547 -30.719 -11.242 1 98.88 97 VAL B C 1
ATOM 3947 O O . VAL B 1 97 ? -5.844 -31.484 -10.578 1 98.88 97 VAL B O 1
ATOM 3950 N N . THR B 1 98 ? -7.496 -30 -10.773 1 98.69 98 THR B N 1
ATOM 3951 C CA . THR B 1 98 ? -7.832 -30.125 -9.359 1 98.69 98 THR B CA 1
ATOM 3952 C C . THR B 1 98 ? -9.32 -30.406 -9.18 1 98.69 98 THR B C 1
ATOM 3954 O O . THR B 1 98 ? -10.109 -30.203 -10.102 1 98.69 98 THR B O 1
ATOM 3957 N N . ASP B 1 99 ? -9.625 -30.875 -8.008 1 98.38 99 ASP B N 1
ATOM 3958 C CA . ASP B 1 99 ? -11.039 -30.859 -7.633 1 98.38 99 ASP B CA 1
ATOM 3959 C C . ASP B 1 99 ? -11.469 -29.484 -7.137 1 98.38 99 ASP B C 1
ATOM 3961 O O . ASP B 1 99 ? -10.742 -28.5 -7.312 1 98.38 99 ASP B O 1
ATOM 3965 N N . THR B 1 100 ? -12.633 -29.422 -6.52 1 97.94 100 THR B N 1
ATOM 3966 C CA . THR B 1 100 ? -13.234 -28.125 -6.184 1 97.94 100 THR B CA 1
ATOM 3967 C C . THR B 1 100 ? -12.453 -27.453 -5.062 1 97.94 100 THR B C 1
ATOM 3969 O O . THR B 1 100 ? -12.438 -26.219 -4.973 1 97.94 100 THR B O 1
ATOM 3972 N N . ILE B 1 101 ? -11.758 -28.234 -4.219 1 96.75 101 ILE B N 1
ATOM 3973 C CA . ILE B 1 101 ? -11.102 -27.625 -3.059 1 96.75 101 ILE B CA 1
ATOM 3974 C C . ILE B 1 101 ? -9.594 -27.625 -3.26 1 96.75 101 ILE B C 1
ATOM 3976 O O . ILE B 1 101 ? -8.836 -27.359 -2.326 1 96.75 101 ILE B O 1
ATOM 3980 N N . GLY B 1 102 ? -9.086 -28.016 -4.457 1 97.44 102 GLY B N 1
ATOM 3981 C CA . GLY B 1 102 ? -7.691 -27.781 -4.797 1 97.44 102 GLY B CA 1
ATOM 3982 C C . GLY B 1 102 ? -6.84 -29.031 -4.738 1 97.44 102 GLY B C 1
ATOM 3983 O O . GLY B 1 102 ? -5.629 -28.984 -4.969 1 97.44 102 GLY B O 1
ATOM 3984 N N . ASN B 1 103 ? -7.438 -30.188 -4.441 1 97.62 103 ASN B N 1
ATOM 3985 C CA . ASN B 1 103 ? -6.656 -31.422 -4.508 1 97.62 103 ASN B CA 1
ATOM 3986 C C . ASN B 1 103 ? -6.215 -31.734 -5.934 1 97.62 103 ASN B C 1
ATOM 3988 O O . ASN B 1 103 ? -7.035 -31.75 -6.852 1 97.62 103 ASN B O 1
ATOM 3992 N N . LEU B 1 104 ? -4.93 -32 -6.059 1 98.19 104 LEU B N 1
ATOM 3993 C CA . LEU B 1 104 ? -4.344 -32.219 -7.379 1 98.19 104 LEU B CA 1
ATOM 3994 C C . LEU B 1 104 ? -4.699 -33.625 -7.902 1 98.19 104 LEU B C 1
ATOM 3996 O O . LEU B 1 104 ? -4.508 -34.594 -7.203 1 98.19 104 LEU B O 1
ATOM 4000 N N . ILE B 1 105 ? -5.195 -33.688 -9.055 1 98.12 105 ILE B N 1
ATOM 4001 C CA . ILE B 1 105 ? -5.539 -34.969 -9.703 1 98.12 105 ILE B CA 1
ATOM 4002 C C . ILE B 1 105 ? -4.414 -35.375 -10.656 1 98.12 105 ILE B C 1
ATOM 4004 O O . ILE B 1 105 ? -3.979 -36.531 -10.648 1 98.12 105 ILE B O 1
ATOM 4008 N N . THR B 1 106 ? -3.992 -34.438 -11.438 1 98.06 106 THR B N 1
ATOM 4009 C CA . THR B 1 106 ? -2.887 -34.656 -12.359 1 98.06 106 THR B CA 1
ATOM 4010 C C . THR B 1 106 ? -2.223 -33.344 -12.75 1 98.06 106 THR B C 1
ATOM 4012 O O . THR B 1 106 ? -2.773 -32.281 -12.516 1 98.06 106 THR B O 1
ATOM 4015 N N . ASN B 1 107 ? -1.037 -33.406 -13.164 1 98.25 107 ASN B N 1
ATOM 4016 C CA . ASN B 1 107 ? -0.312 -32.25 -13.719 1 98.25 107 ASN B CA 1
ATOM 4017 C C . ASN B 1 107 ? 0.614 -32.688 -14.852 1 98.25 107 ASN B C 1
ATOM 4019 O O . ASN B 1 107 ? 0.939 -33.875 -14.992 1 98.25 107 ASN B O 1
ATOM 4023 N N . SER B 1 108 ? 0.921 -31.828 -15.758 1 97.88 108 SER B N 1
ATOM 4024 C CA . SER B 1 108 ? 1.848 -32.031 -16.859 1 97.88 108 SER B CA 1
ATOM 4025 C C . SER B 1 108 ? 2.441 -30.688 -17.328 1 97.88 108 SER B C 1
ATOM 4027 O O . SER B 1 108 ? 1.997 -29.625 -16.906 1 97.88 108 SER B O 1
ATOM 4029 N N . ASN B 1 109 ? 3.48 -30.734 -18.047 1 97.5 109 ASN B N 1
ATOM 4030 C CA . ASN B 1 109 ? 4.094 -29.516 -18.547 1 97.5 109 ASN B CA 1
ATOM 4031 C C . ASN B 1 109 ? 4.766 -29.75 -19.906 1 97.5 109 ASN B C 1
ATOM 4033 O O . ASN B 1 109 ? 5.031 -30.891 -20.281 1 97.5 109 ASN B O 1
ATOM 4037 N N . ILE B 1 110 ? 4.887 -28.734 -20.656 1 97.19 110 ILE B N 1
ATOM 4038 C CA . ILE B 1 110 ? 5.652 -28.656 -21.891 1 97.19 110 ILE B CA 1
ATOM 4039 C C . ILE B 1 110 ? 6.703 -27.562 -21.797 1 97.19 110 ILE B C 1
ATOM 4041 O O . ILE B 1 110 ? 6.363 -26.391 -21.562 1 97.19 110 ILE B O 1
ATOM 4045 N N . LYS B 1 111 ? 7.953 -27.953 -21.984 1 94.38 111 LYS B N 1
ATOM 4046 C CA . LYS B 1 111 ? 9.039 -26.984 -21.891 1 94.38 111 LYS B CA 1
ATOM 4047 C C . LYS B 1 111 ? 8.992 -26 -23.047 1 94.38 111 LYS B C 1
ATOM 4049 O O . LYS B 1 111 ? 8.547 -26.344 -24.156 1 94.38 111 LYS B O 1
ATOM 4054 N N . ILE B 1 112 ? 9.5 -24.844 -22.781 1 90.06 112 ILE B N 1
ATOM 4055 C CA . ILE B 1 112 ? 9.477 -23.766 -23.766 1 90.06 112 ILE B CA 1
ATOM 4056 C C . ILE B 1 112 ? 10.258 -24.188 -25 1 90.06 112 ILE B C 1
ATOM 4058 O O . ILE B 1 112 ? 9.969 -23.719 -26.109 1 90.06 112 ILE B O 1
ATOM 4062 N N . THR B 1 113 ? 11.211 -25.078 -24.906 1 89.5 113 THR B N 1
ATOM 4063 C CA . THR B 1 113 ? 12.07 -25.516 -26 1 89.5 113 THR B CA 1
ATOM 4064 C C . THR B 1 113 ? 11.367 -26.578 -26.844 1 89.5 113 THR B C 1
ATOM 4066 O O . THR B 1 113 ? 11.852 -26.953 -27.906 1 89.5 113 THR B O 1
ATOM 4069 N N . GLU B 1 114 ? 10.18 -26.938 -26.406 1 93.12 114 GLU B N 1
ATOM 4070 C CA . GLU B 1 114 ? 9.531 -28.078 -27.047 1 93.12 114 GLU B CA 1
ATOM 4071 C C . GLU B 1 114 ? 8.43 -27.625 -28 1 93.12 114 GLU B C 1
ATOM 4073 O O . GLU B 1 114 ? 7.762 -28.453 -28.625 1 93.12 114 GLU B O 1
ATOM 4078 N N . TYR B 1 115 ? 8.195 -26.359 -28.078 1 91.31 115 TYR B N 1
ATOM 4079 C CA . TYR B 1 115 ? 7.195 -25.875 -29.016 1 91.31 115 TYR B CA 1
ATOM 4080 C C . TYR B 1 115 ? 7.57 -24.484 -29.547 1 91.31 115 TYR B C 1
ATOM 4082 O O . TYR B 1 115 ? 8.367 -23.781 -28.922 1 91.31 115 TYR B O 1
ATOM 4090 N N . ASP B 1 116 ? 7.016 -24.141 -30.719 1 92.19 116 ASP B N 1
ATOM 4091 C CA . ASP B 1 116 ? 7.156 -22.812 -31.297 1 92.19 116 ASP B CA 1
ATOM 4092 C C . ASP B 1 116 ? 6.156 -21.828 -30.688 1 92.19 116 ASP B C 1
ATOM 4094 O O . ASP B 1 116 ? 4.969 -22.141 -30.562 1 92.19 116 ASP B O 1
ATOM 4098 N N . SER B 1 117 ? 6.695 -20.672 -30.297 1 89.69 117 SER B N 1
ATOM 4099 C CA . SER B 1 117 ? 5.844 -19.656 -29.672 1 89.69 117 SER B CA 1
ATOM 4100 C C . SER B 1 117 ? 4.637 -19.344 -30.562 1 89.69 117 SER B C 1
ATOM 4102 O O . SER B 1 117 ? 3.566 -19 -30.062 1 89.69 117 SER B O 1
ATOM 4104 N N . LYS B 1 118 ? 4.727 -19.5 -31.844 1 92.5 118 LYS B N 1
ATOM 4105 C CA . LYS B 1 118 ? 3.641 -19.25 -32.781 1 92.5 118 LYS B CA 1
ATOM 4106 C C . LYS B 1 118 ? 2.506 -20.25 -32.594 1 92.5 118 LYS B C 1
ATOM 4108 O O . LYS B 1 118 ? 1.369 -20 -33 1 92.5 118 LYS B O 1
ATOM 4113 N N . GLN B 1 119 ? 2.875 -21.328 -31.938 1 95.12 119 GLN B N 1
ATOM 4114 C CA . GLN B 1 119 ? 1.904 -22.406 -31.797 1 95.12 119 GLN B CA 1
ATOM 4115 C C . GLN B 1 119 ? 1.33 -22.438 -30.375 1 95.12 119 GLN B C 1
ATOM 4117 O O . GLN B 1 119 ? 0.698 -23.422 -29.984 1 95.12 119 GLN B O 1
ATOM 4122 N N . ILE B 1 120 ? 1.543 -21.406 -29.641 1 94.94 120 ILE B N 1
ATOM 4123 C CA . ILE B 1 120 ? 1.188 -21.391 -28.234 1 94.94 120 ILE B CA 1
ATOM 4124 C C . ILE B 1 120 ? -0.302 -21.688 -28.062 1 94.94 120 ILE B C 1
ATOM 4126 O O . ILE B 1 120 ? -0.696 -22.453 -27.188 1 94.94 120 ILE B O 1
ATOM 4130 N N . ASN B 1 121 ? -1.16 -21.156 -28.938 1 96.31 121 ASN B N 1
ATOM 4131 C CA . ASN B 1 121 ? -2.6 -21.375 -28.844 1 96.31 121 ASN B CA 1
ATOM 4132 C C . ASN B 1 121 ? -2.967 -22.828 -29.125 1 96.31 121 ASN B C 1
ATOM 4134 O O . ASN B 1 121 ? -3.742 -23.438 -28.391 1 96.31 121 ASN B O 1
ATOM 4138 N N . GLU B 1 122 ? -2.387 -23.328 -30.109 1 96.81 122 GLU B N 1
ATOM 4139 C CA . GLU B 1 122 ? -2.641 -24.719 -30.5 1 96.81 122 GLU B CA 1
ATOM 4140 C C . GLU B 1 122 ? -2.207 -25.688 -29.406 1 96.81 122 GLU B C 1
ATOM 4142 O O . GLU B 1 122 ? -2.895 -26.672 -29.125 1 96.81 122 GLU B O 1
ATOM 4147 N N . ILE B 1 123 ? -1.098 -25.391 -28.797 1 96.81 123 ILE B N 1
ATOM 4148 C CA . ILE B 1 123 ? -0.561 -26.234 -27.75 1 96.81 123 ILE B CA 1
ATOM 4149 C C . ILE B 1 123 ? -1.498 -26.203 -26.547 1 96.81 123 ILE B C 1
ATOM 4151 O O . ILE B 1 123 ? -1.802 -27.25 -25.953 1 96.81 123 ILE B O 1
ATOM 4155 N N . ILE B 1 124 ? -1.947 -25.062 -26.156 1 97.31 124 ILE B N 1
ATOM 4156 C CA . ILE B 1 124 ? -2.854 -24.922 -25.031 1 97.31 124 ILE B CA 1
ATOM 4157 C C . ILE B 1 124 ? -4.152 -25.688 -25.312 1 97.31 124 ILE B C 1
ATOM 4159 O O . ILE B 1 124 ? -4.621 -26.453 -24.469 1 97.31 124 ILE B O 1
ATOM 4163 N N . ILE B 1 125 ? -4.719 -25.484 -26.516 1 98.06 125 ILE B N 1
ATOM 4164 C CA . ILE B 1 125 ? -5.961 -26.141 -26.906 1 98.06 125 ILE B CA 1
ATOM 4165 C C . ILE B 1 125 ? -5.789 -27.656 -26.859 1 98.06 125 ILE B C 1
ATOM 4167 O O . ILE B 1 125 ? -6.641 -28.359 -26.328 1 98.06 125 ILE B O 1
ATOM 4171 N N . GLN B 1 126 ? -4.688 -28.062 -27.344 1 97.75 126 GLN B N 1
ATOM 4172 C CA . GLN B 1 126 ? -4.406 -29.5 -27.359 1 97.75 126 GLN B CA 1
ATOM 4173 C C . GLN B 1 126 ? -4.312 -30.062 -25.938 1 97.75 126 GLN B C 1
ATOM 4175 O O . GLN B 1 126 ? -4.906 -31.094 -25.641 1 97.75 126 GLN B O 1
ATOM 4180 N N . LEU B 1 127 ? -3.588 -29.391 -25.078 1 97.69 127 LEU B N 1
ATOM 4181 C CA . LEU B 1 127 ? -3.42 -29.828 -23.703 1 97.69 127 LEU B CA 1
ATOM 4182 C C . LEU B 1 127 ? -4.766 -29.922 -23 1 97.69 127 LEU B C 1
ATOM 4184 O O . LEU B 1 127 ? -5.047 -30.906 -22.312 1 97.69 127 LEU B O 1
ATOM 4188 N N . VAL B 1 128 ? -5.59 -28.953 -23.203 1 98.19 128 VAL B N 1
ATOM 4189 C CA . VAL B 1 128 ? -6.879 -28.891 -22.516 1 98.19 128 VAL B CA 1
ATOM 4190 C C . VAL B 1 128 ? -7.816 -29.953 -23.078 1 98.19 128 VAL B C 1
ATOM 4192 O O . VAL B 1 128 ? -8.453 -30.688 -22.328 1 98.19 128 VAL B O 1
ATOM 4195 N N . THR B 1 129 ? -7.887 -30.078 -24.422 1 97.69 129 THR B N 1
ATOM 4196 C CA . THR B 1 129 ? -8.789 -31.031 -25.062 1 97.69 129 THR B CA 1
ATOM 4197 C C . THR B 1 129 ? -8.391 -32.469 -24.703 1 97.69 129 THR B C 1
ATOM 4199 O O . THR B 1 129 ? -9.258 -33.281 -24.406 1 97.69 129 THR B O 1
ATOM 4202 N N . GLU B 1 130 ? -7.098 -32.719 -24.719 1 97.81 130 GLU B N 1
ATOM 4203 C CA . GLU B 1 130 ? -6.617 -34.031 -24.328 1 97.81 130 GLU B CA 1
ATOM 4204 C C . GLU B 1 130 ? -6.977 -34.344 -22.875 1 97.81 130 GLU B C 1
ATOM 4206 O O . GLU B 1 130 ? -7.324 -35.5 -22.562 1 97.81 130 GLU B O 1
ATOM 4211 N N . THR B 1 131 ? -6.867 -33.375 -22.031 1 98 131 THR B N 1
ATOM 4212 C CA . THR B 1 131 ? -7.203 -33.562 -20.625 1 98 131 THR B CA 1
ATOM 4213 C C . THR B 1 131 ? -8.695 -33.812 -20.453 1 98 131 THR B C 1
ATOM 4215 O O . THR B 1 131 ? -9.086 -34.75 -19.734 1 98 131 THR B O 1
ATOM 4218 N N . LEU B 1 132 ? -9.523 -33.062 -21.172 1 97.38 132 LEU B N 1
ATOM 4219 C CA . LEU B 1 132 ? -10.969 -33.25 -21.094 1 97.38 132 LEU B CA 1
ATOM 4220 C C . LEU B 1 132 ? -11.375 -34.625 -21.609 1 97.38 132 LEU B C 1
ATOM 4222 O O . LEU B 1 132 ? -12.266 -35.25 -21.047 1 97.38 132 LEU B O 1
ATOM 4226 N N . ASP B 1 133 ? -10.672 -35.062 -22.594 1 97.06 133 ASP B N 1
ATOM 4227 C CA . ASP B 1 133 ? -10.961 -36.375 -23.172 1 97.06 133 ASP B CA 1
ATOM 4228 C C . ASP B 1 133 ? -10.516 -37.5 -22.219 1 97.06 133 ASP B C 1
ATOM 4230 O O . ASP B 1 133 ? -11.273 -38.438 -21.969 1 97.06 133 ASP B O 1
ATOM 4234 N N . LYS B 1 134 ? -9.297 -37.375 -21.719 1 97.44 134 LYS B N 1
ATOM 4235 C CA . LYS B 1 134 ? -8.727 -38.375 -20.828 1 97.44 134 LYS B CA 1
ATOM 4236 C C . LYS B 1 134 ? -9.578 -38.531 -19.578 1 97.44 134 LYS B C 1
ATOM 4238 O O . LYS B 1 134 ? -9.719 -39.656 -19.062 1 97.44 134 LYS B O 1
ATOM 4243 N N . PHE B 1 135 ? -10.117 -37.438 -19.125 1 97.31 135 PHE B N 1
ATOM 4244 C CA . PHE B 1 135 ? -10.906 -37.438 -17.891 1 97.31 135 PHE B CA 1
ATOM 4245 C C . PHE B 1 135 ? -12.375 -37.188 -18.188 1 97.31 135 PHE B C 1
ATOM 4247 O O . PHE B 1 135 ? -13.031 -36.438 -17.453 1 97.31 135 PHE B O 1
ATOM 4254 N N . SER B 1 136 ? -12.836 -37.688 -19.234 1 95.69 136 SER B N 1
ATOM 4255 C CA . SER B 1 136 ? -14.195 -37.438 -19.688 1 95.69 136 SER B CA 1
ATOM 4256 C C . SER B 1 136 ? -15.219 -37.906 -18.656 1 95.69 136 SER B C 1
ATOM 4258 O O . SER B 1 136 ? -16.375 -37.531 -18.703 1 95.69 136 SER B O 1
ATOM 4260 N N . TYR B 1 137 ? -14.766 -38.719 -17.688 1 95.44 137 TYR B N 1
ATOM 4261 C CA . TYR B 1 137 ? -15.664 -39.219 -16.656 1 95.44 137 TYR B CA 1
ATOM 4262 C C . TYR B 1 137 ? -15.859 -38.188 -15.547 1 95.44 137 TYR B C 1
ATOM 4264 O O . TYR B 1 137 ? -16.75 -38.344 -14.711 1 95.44 137 TYR B O 1
ATOM 4272 N N . LEU B 1 138 ? -15.078 -37.188 -15.562 1 96.5 138 LEU B N 1
ATOM 4273 C CA . LEU B 1 138 ? -15.203 -36.094 -14.609 1 96.5 138 LEU B CA 1
ATOM 4274 C C . LEU B 1 138 ? -15.992 -34.938 -15.211 1 96.5 138 LEU B C 1
ATOM 4276 O O . LEU B 1 138 ? -16 -34.75 -16.438 1 96.5 138 LEU B O 1
ATOM 4280 N N . GLU B 1 139 ? -16.672 -34.188 -14.414 1 96.56 139 GLU B N 1
ATOM 4281 C CA . GLU B 1 139 ? -17.312 -32.938 -14.836 1 96.56 139 GLU B CA 1
ATOM 4282 C C . GLU B 1 139 ? -16.406 -31.734 -14.586 1 96.56 139 GLU B C 1
ATOM 4284 O O . GLU B 1 139 ? -16.031 -31.453 -13.445 1 96.56 139 GLU B O 1
ATOM 4289 N N . PHE B 1 140 ? -16.125 -31.031 -15.664 1 97.75 140 PHE B N 1
ATOM 4290 C CA . PHE B 1 140 ? -15.25 -29.875 -15.547 1 97.75 140 PHE B CA 1
ATOM 4291 C C . PHE B 1 140 ? -16.062 -28.578 -15.492 1 97.75 140 PHE B C 1
ATOM 4293 O O . PHE B 1 140 ? -17.016 -28.406 -16.266 1 97.75 140 PHE B O 1
ATOM 4300 N N . GLY B 1 141 ? -15.695 -27.719 -14.555 1 97.62 141 GLY B N 1
ATOM 4301 C CA . GLY B 1 141 ? -16.422 -26.469 -14.367 1 97.62 141 GLY B CA 1
ATOM 4302 C C . GLY B 1 141 ? -15.883 -25.344 -15.219 1 97.62 141 GLY B C 1
ATOM 4303 O O . GLY B 1 141 ? -16.641 -24.609 -15.852 1 97.62 141 GLY B O 1
ATOM 4304 N N . ALA B 1 142 ? -14.578 -25.172 -15.219 1 98.44 142 ALA B N 1
ATOM 4305 C CA . ALA B 1 142 ? -13.961 -24.031 -15.914 1 98.44 142 ALA B CA 1
ATOM 4306 C C . ALA B 1 142 ? -12.461 -24.234 -16.078 1 98.44 142 ALA B C 1
ATOM 4308 O O . ALA B 1 142 ? -11.891 -25.172 -15.5 1 98.44 142 ALA B O 1
ATOM 4309 N N . LEU B 1 143 ? -11.93 -23.438 -16.922 1 98.44 143 LEU B N 1
ATOM 4310 C CA . LEU B 1 143 ? -10.5 -23.344 -17.172 1 98.44 143 LEU B CA 1
ATOM 4311 C C . LEU B 1 143 ? -9.938 -22 -16.703 1 98.44 143 LEU B C 1
ATOM 4313 O O . LEU B 1 143 ? -10.477 -20.953 -17.047 1 98.44 143 LEU B O 1
ATOM 4317 N N . GLY B 1 144 ? -8.953 -22.078 -15.789 1 98.31 144 GLY B N 1
ATOM 4318 C CA . GLY B 1 144 ? -8.172 -20.891 -15.477 1 98.31 144 GLY B CA 1
ATOM 4319 C C . GLY B 1 144 ? -6.848 -20.828 -16.219 1 98.31 144 GLY B C 1
ATOM 4320 O O . GLY B 1 144 ? -6.176 -21.859 -16.391 1 98.31 144 GLY B O 1
ATOM 4321 N N . ILE B 1 145 ? -6.465 -19.672 -16.688 1 97.56 145 ILE B N 1
ATOM 4322 C CA . ILE B 1 145 ? -5.188 -19.469 -17.359 1 97.56 145 ILE B CA 1
ATOM 4323 C C . ILE B 1 145 ? -4.402 -18.359 -16.641 1 97.56 145 ILE B C 1
ATOM 4325 O O . ILE B 1 145 ? -4.879 -17.234 -16.531 1 97.56 145 ILE B O 1
ATOM 4329 N N . ALA B 1 146 ? -3.252 -18.719 -16.156 1 97.06 146 ALA B N 1
ATOM 4330 C CA . ALA B 1 146 ? -2.311 -17.781 -15.547 1 97.06 146 ALA B CA 1
ATOM 4331 C C . ALA B 1 146 ? -1.286 -17.297 -16.578 1 97.06 146 ALA B C 1
ATOM 4333 O O . ALA B 1 146 ? -0.567 -18.109 -17.172 1 97.06 146 ALA B O 1
ATOM 4334 N N . VAL B 1 147 ? -1.228 -16.031 -16.75 1 94.19 147 VAL B N 1
ATOM 4335 C CA . VAL B 1 147 ? -0.363 -15.492 -17.797 1 94.19 147 VAL B CA 1
ATOM 4336 C C . VAL B 1 147 ? 0.681 -14.562 -17.172 1 94.19 147 VAL B C 1
ATOM 4338 O O . VAL B 1 147 ? 0.448 -13.977 -16.109 1 94.19 147 VAL B O 1
ATOM 4341 N N . PRO B 1 148 ? 1.859 -14.508 -17.828 1 90.31 148 PRO B N 1
ATOM 4342 C CA . PRO B 1 148 ? 2.848 -13.516 -17.391 1 90.31 148 PRO B CA 1
ATOM 4343 C C . PRO B 1 148 ? 2.441 -12.086 -17.734 1 90.31 148 PRO B C 1
ATOM 4345 O O . PRO B 1 148 ? 1.694 -11.859 -18.688 1 90.31 148 PRO B O 1
ATOM 4348 N N . GLY B 1 149 ? 2.785 -11.203 -16.984 1 83.5 149 GLY B N 1
ATOM 4349 C CA . GLY B 1 149 ? 2.479 -9.812 -17.266 1 83.5 149 GLY B CA 1
ATOM 4350 C C . GLY B 1 149 ? 1.01 -9.477 -17.078 1 83.5 149 GLY B C 1
ATOM 4351 O O . GLY B 1 149 ? 0.377 -9.922 -16.125 1 83.5 149 GLY B O 1
ATOM 4352 N N . HIS B 1 150 ? 0.58 -8.578 -18.031 1 79.81 150 HIS B N 1
ATOM 4353 C CA . HIS B 1 150 ? -0.803 -8.133 -17.906 1 79.81 150 HIS B CA 1
ATOM 4354 C C . HIS B 1 150 ? -1.625 -8.562 -19.125 1 79.81 150 HIS B C 1
ATOM 4356 O O . HIS B 1 150 ? -1.153 -8.477 -20.25 1 79.81 150 HIS B O 1
ATOM 4362 N N . PHE B 1 151 ? -2.75 -9.109 -18.75 1 80.38 151 PHE B N 1
ATOM 4363 C CA . PHE B 1 151 ? -3.699 -9.469 -19.797 1 80.38 151 PHE B CA 1
ATOM 4364 C C . PHE B 1 151 ? -4.645 -8.305 -20.094 1 80.38 151 PHE B C 1
ATOM 4366 O O . PHE B 1 151 ? -5.203 -7.707 -19.172 1 80.38 151 PHE B O 1
ATOM 4373 N N . ASP B 1 152 ? -4.754 -7.953 -21.328 1 77.75 152 ASP B N 1
ATOM 4374 C CA . ASP B 1 152 ? -5.707 -6.934 -21.781 1 77.75 152 ASP B CA 1
ATOM 4375 C C . ASP B 1 152 ? -6.992 -7.574 -22.297 1 77.75 152 ASP B C 1
ATOM 4377 O O . ASP B 1 152 ? -7.016 -8.133 -23.391 1 77.75 152 ASP B O 1
ATOM 4381 N N . SER B 1 153 ? -7.996 -7.395 -21.516 1 77 153 SER B N 1
ATOM 4382 C CA . SER B 1 153 ? -9.258 -8.039 -21.859 1 77 153 SER B CA 1
ATOM 4383 C C . SER B 1 153 ? -9.844 -7.453 -23.141 1 77 153 SER B C 1
ATOM 4385 O O . SER B 1 153 ? -10.602 -8.125 -23.844 1 77 153 SER B O 1
ATOM 4387 N N . LYS B 1 154 ? -9.555 -6.188 -23.406 1 76.94 154 LYS B N 1
ATOM 4388 C CA . LYS B 1 154 ? -10.078 -5.547 -24.609 1 76.94 154 LYS B CA 1
ATOM 4389 C C . LYS B 1 154 ? -9.453 -6.137 -25.859 1 76.94 154 LYS B C 1
ATOM 4391 O O . LYS B 1 154 ? -10.156 -6.504 -26.797 1 76.94 154 LYS B O 1
ATOM 4396 N N . SER B 1 155 ? -8.164 -6.355 -25.812 1 75.06 155 SER B N 1
ATOM 4397 C CA . SER B 1 155 ? -7.469 -6.852 -27 1 75.06 155 SER B CA 1
ATOM 4398 C C . SER B 1 155 ? -7.395 -8.375 -27 1 75.06 155 SER B C 1
ATOM 4400 O O . SER B 1 155 ? -7.184 -8.992 -28.047 1 75.06 155 SER B O 1
ATOM 4402 N N . GLY B 1 156 ? -7.52 -8.945 -25.781 1 77.38 156 GLY B N 1
ATOM 4403 C CA . GLY B 1 156 ? -7.391 -10.391 -25.656 1 77.38 156 GLY B CA 1
ATOM 4404 C C . GLY B 1 156 ? -5.949 -10.867 -25.703 1 77.38 156 GLY B C 1
ATOM 4405 O O . GLY B 1 156 ? -5.68 -12.039 -25.969 1 77.38 156 GLY B O 1
ATOM 4406 N N . HIS B 1 157 ? -5.051 -9.945 -25.5 1 80.75 157 HIS B N 1
ATOM 4407 C CA . HIS B 1 157 ? -3.631 -10.258 -25.609 1 80.75 157 HIS B CA 1
ATOM 4408 C C . HIS B 1 157 ? -2.904 -9.969 -24.297 1 80.75 157 HIS B C 1
ATOM 4410 O O . HIS B 1 157 ? -3.436 -9.266 -23.438 1 80.75 157 HIS B O 1
ATOM 4416 N N . ILE B 1 158 ? -1.771 -10.656 -24.234 1 80.44 158 ILE B N 1
ATOM 4417 C CA . ILE B 1 158 ? -0.892 -10.414 -23.094 1 80.44 158 ILE B CA 1
ATOM 4418 C C . ILE B 1 158 ? -0.01 -9.195 -23.375 1 80.44 158 ILE B C 1
ATOM 4420 O O . ILE B 1 158 ? 0.656 -9.125 -24.406 1 80.44 158 ILE B O 1
ATOM 4424 N N . ILE B 1 159 ? -0.091 -8.25 -22.516 1 74.81 159 ILE B N 1
ATOM 4425 C CA . ILE B 1 159 ? 0.805 -7.102 -22.578 1 74.81 159 ILE B CA 1
ATOM 4426 C C . ILE B 1 159 ? 2.084 -7.402 -21.797 1 74.81 159 ILE B C 1
ATOM 4428 O O . ILE B 1 159 ? 2.061 -7.5 -20.562 1 74.81 159 ILE B O 1
ATOM 4432 N N . SER B 1 160 ? 3.137 -7.656 -22.547 1 70.81 160 SER B N 1
ATOM 4433 C CA . SER B 1 160 ? 4.426 -8 -21.969 1 70.81 160 SER B CA 1
ATOM 4434 C C . SER B 1 160 ? 5.578 -7.516 -22.828 1 70.81 160 SER B C 1
ATOM 4436 O O . SER B 1 160 ? 5.41 -7.312 -24.031 1 70.81 160 SER B O 1
ATOM 4438 N N . ASN B 1 161 ? 6.699 -7.309 -22.203 1 65.19 161 ASN B N 1
ATOM 4439 C CA . ASN B 1 161 ? 7.906 -6.969 -22.953 1 65.19 161 ASN B CA 1
ATOM 4440 C C . ASN B 1 161 ? 8.531 -8.203 -23.594 1 65.19 161 ASN B C 1
ATOM 4442 O O . ASN B 1 161 ? 9.43 -8.086 -24.422 1 65.19 161 ASN B O 1
ATOM 4446 N N . ASN B 1 162 ? 7.984 -9.289 -23.172 1 69.5 162 ASN B N 1
ATOM 4447 C CA . ASN B 1 162 ? 8.523 -10.539 -23.703 1 69.5 162 ASN B CA 1
ATOM 4448 C C . ASN B 1 162 ? 7.785 -10.977 -24.969 1 69.5 162 ASN B C 1
ATOM 4450 O O . ASN B 1 162 ? 6.59 -11.258 -24.922 1 69.5 162 ASN B O 1
ATOM 4454 N N . VAL B 1 163 ? 8.539 -11.094 -25.984 1 70.19 163 VAL B N 1
ATOM 4455 C CA . VAL B 1 163 ? 7.98 -11.344 -27.312 1 70.19 163 VAL B CA 1
ATOM 4456 C C . VAL B 1 163 ? 7.48 -12.781 -27.406 1 70.19 163 VAL B C 1
ATOM 4458 O O . VAL B 1 163 ? 6.707 -13.117 -28.312 1 70.19 163 VAL B O 1
ATOM 4461 N N . LYS B 1 164 ? 7.762 -13.57 -26.406 1 74.44 164 LYS B N 1
ATOM 4462 C CA . LYS B 1 164 ? 7.453 -14.992 -26.484 1 74.44 164 LYS B CA 1
ATOM 4463 C C . LYS B 1 164 ? 5.949 -15.242 -26.391 1 74.44 164 LYS B C 1
ATOM 4465 O O . LYS B 1 164 ? 5.461 -16.297 -26.781 1 74.44 164 LYS B O 1
ATOM 4470 N N . TRP B 1 165 ? 5.219 -14.242 -25.938 1 82.38 165 TRP B N 1
ATOM 4471 C CA . TRP B 1 165 ? 3.799 -14.477 -25.688 1 82.38 165 TRP B CA 1
ATOM 4472 C C . TRP B 1 165 ? 2.941 -13.625 -26.625 1 82.38 165 TRP B C 1
ATOM 4474 O O . TRP B 1 165 ? 1.721 -13.555 -26.469 1 82.38 165 TRP B O 1
ATOM 4484 N N . ILE B 1 166 ? 3.537 -13.047 -27.594 1 82.69 166 ILE B N 1
ATOM 4485 C CA . ILE B 1 166 ? 2.852 -12.078 -28.438 1 82.69 166 ILE B CA 1
ATOM 4486 C C . ILE B 1 166 ? 1.766 -12.781 -29.25 1 82.69 166 ILE B C 1
ATOM 4488 O O . ILE B 1 166 ? 0.784 -12.156 -29.656 1 82.69 166 ILE B O 1
ATOM 4492 N N . TYR B 1 167 ? 1.888 -14.094 -29.406 1 88.38 167 TYR B N 1
ATOM 4493 C CA . TYR B 1 167 ? 0.978 -14.828 -30.281 1 88.38 167 TYR B CA 1
ATOM 4494 C C . TYR B 1 167 ? -0.22 -15.352 -29.5 1 88.38 167 TYR B C 1
ATOM 4496 O O . TYR B 1 167 ? -1.175 -15.867 -30.078 1 88.38 167 TYR B O 1
ATOM 4504 N N . PHE B 1 168 ? -0.137 -15.203 -28.219 1 92.38 168 PHE B N 1
ATOM 4505 C CA . PHE B 1 168 ? -1.259 -15.656 -27.422 1 92.38 168 PHE B CA 1
ATOM 4506 C C . PHE B 1 168 ? -2.531 -14.898 -27.781 1 92.38 168 PHE B C 1
ATOM 4508 O O . PHE B 1 168 ? -2.533 -13.672 -27.828 1 92.38 168 PHE B O 1
ATOM 4515 N N . ASP B 1 169 ? -3.615 -15.625 -28.031 1 92.62 169 ASP B N 1
ATOM 4516 C CA . ASP B 1 169 ? -4.91 -15.055 -28.391 1 92.62 169 ASP B CA 1
ATOM 4517 C C . ASP B 1 169 ? -6.051 -15.812 -27.719 1 92.62 169 ASP B C 1
ATOM 4519 O O . ASP B 1 169 ? -6.391 -16.922 -28.125 1 92.62 169 ASP B O 1
ATOM 4523 N N . LEU B 1 170 ? -6.617 -15.164 -26.75 1 92.69 170 LEU B N 1
ATOM 4524 C CA . LEU B 1 170 ? -7.676 -15.797 -25.969 1 92.69 170 LEU B CA 1
ATOM 4525 C C . LEU B 1 170 ? -8.859 -16.172 -26.859 1 92.69 170 LEU B C 1
ATOM 4527 O O . LEU B 1 170 ? -9.531 -17.172 -26.625 1 92.69 170 LEU B O 1
ATOM 4531 N N . ALA B 1 171 ? -9.133 -15.414 -27.844 1 91.94 171 ALA B N 1
ATOM 4532 C CA . ALA B 1 171 ? -10.273 -15.648 -28.734 1 91.94 171 ALA B CA 1
ATOM 4533 C C . ALA B 1 171 ? -10.133 -16.984 -29.453 1 91.94 171 ALA B C 1
ATOM 4535 O O . ALA B 1 171 ? -11.125 -17.703 -29.641 1 91.94 171 ALA B O 1
ATOM 4536 N N . VAL B 1 172 ? -8.953 -17.266 -29.844 1 94.12 172 VAL B N 1
ATOM 4537 C CA . VAL B 1 172 ? -8.68 -18.516 -30.531 1 94.12 172 VAL B CA 1
ATOM 4538 C C . VAL B 1 172 ? -8.938 -19.688 -29.594 1 94.12 172 VAL B C 1
ATOM 4540 O O . VAL B 1 172 ? -9.547 -20.688 -29.984 1 94.12 172 VAL B O 1
ATOM 4543 N N . ILE B 1 173 ? -8.547 -19.578 -28.375 1 95.19 173 ILE B N 1
ATOM 4544 C CA . ILE B 1 173 ? -8.703 -20.625 -27.375 1 95.19 173 ILE B CA 1
ATOM 4545 C C . ILE B 1 173 ? -10.18 -20.828 -27.047 1 95.19 173 ILE B C 1
ATOM 4547 O O . ILE B 1 173 ? -10.672 -21.953 -26.984 1 95.19 173 ILE B O 1
ATOM 4551 N N . LYS B 1 174 ? -10.883 -19.703 -26.891 1 93.75 174 LYS B N 1
ATOM 4552 C CA . LYS B 1 174 ? -12.297 -19.734 -26.516 1 93.75 174 LYS B CA 1
ATOM 4553 C C . LYS B 1 174 ? -13.133 -20.422 -27.594 1 93.75 174 LYS B C 1
ATOM 4555 O O . LYS B 1 174 ? -14.164 -21.031 -27.297 1 93.75 174 LYS B O 1
ATOM 4560 N N . GLN B 1 175 ? -12.719 -20.375 -28.812 1 94.69 175 GLN B N 1
ATOM 4561 C CA . GLN B 1 175 ? -13.438 -21 -29.922 1 94.69 175 GLN B CA 1
ATOM 4562 C C . GLN B 1 175 ? -13.344 -22.516 -29.859 1 94.69 175 GLN B C 1
ATOM 4564 O O . GLN B 1 175 ? -14.234 -23.219 -30.328 1 94.69 175 GLN B O 1
ATOM 4569 N N . SER B 1 176 ? -12.32 -22.953 -29.219 1 95.06 176 SER B N 1
ATOM 4570 C CA . SER B 1 176 ? -12.055 -24.391 -29.266 1 95.06 176 SER B CA 1
ATOM 4571 C C . SER B 1 176 ? -12.398 -25.062 -27.938 1 95.06 176 SER B C 1
ATOM 4573 O O . SER B 1 176 ? -12.43 -26.281 -27.844 1 95.06 176 SER B O 1
ATOM 4575 N N . ILE B 1 177 ? -12.594 -24.297 -26.922 1 95.12 177 ILE B N 1
ATOM 4576 C CA . ILE B 1 177 ? -12.836 -24.828 -25.594 1 95.12 177 ILE B CA 1
ATOM 4577 C C . ILE B 1 177 ? -14.242 -24.453 -25.141 1 95.12 177 ILE B C 1
ATOM 4579 O O . ILE B 1 177 ? -14.617 -23.281 -25.141 1 95.12 177 ILE B O 1
ATOM 4583 N N . SER B 1 178 ? -15.016 -25.406 -24.672 1 91.31 178 SER B N 1
ATOM 4584 C CA . SER B 1 178 ? -16.438 -25.234 -24.438 1 91.31 178 SER B CA 1
ATOM 4585 C C . SER B 1 178 ? -16.719 -24.797 -22.984 1 91.31 178 SER B C 1
ATOM 4587 O O . SER B 1 178 ? -17.797 -24.312 -22.672 1 91.31 178 SER B O 1
ATOM 4589 N N . ILE B 1 179 ? -15.781 -24.938 -22.141 1 95.44 179 ILE B N 1
ATOM 4590 C CA . ILE B 1 179 ? -16 -24.547 -20.75 1 95.44 179 ILE B CA 1
ATOM 4591 C C . ILE B 1 179 ? -15.555 -23.109 -20.531 1 95.44 179 ILE B C 1
ATOM 4593 O O . ILE B 1 179 ? -14.734 -22.578 -21.281 1 95.44 179 ILE B O 1
ATOM 4597 N N . PRO B 1 180 ? -16.125 -22.391 -19.484 1 97.25 180 PRO B N 1
ATOM 4598 C CA . PRO B 1 180 ? -15.719 -21.016 -19.203 1 97.25 180 PRO B CA 1
ATOM 4599 C C . PRO B 1 180 ? -14.219 -20.875 -18.953 1 97.25 180 PRO B C 1
ATOM 4601 O O . PRO B 1 180 ? -13.602 -21.766 -18.359 1 97.25 180 PRO B O 1
ATOM 4604 N N . ILE B 1 181 ? -13.664 -19.75 -19.469 1 97.06 181 ILE B N 1
ATOM 4605 C CA . ILE B 1 181 ? -12.234 -19.5 -19.312 1 97.06 181 ILE B CA 1
ATOM 4606 C C . ILE B 1 181 ? -12.016 -18.188 -18.547 1 97.06 181 ILE B C 1
ATOM 4608 O O . ILE B 1 181 ? -12.641 -17.172 -18.844 1 97.06 181 ILE B O 1
ATOM 4612 N N . PHE B 1 182 ? -11.203 -18.234 -17.531 1 95.62 182 PHE B N 1
ATOM 4613 C CA . PHE B 1 182 ? -10.82 -17.047 -16.766 1 95.62 182 PHE B CA 1
ATOM 4614 C C . PHE B 1 182 ? -9.312 -16.844 -16.797 1 95.62 182 PHE B C 1
ATOM 4616 O O . PHE B 1 182 ? -8.547 -17.812 -16.734 1 95.62 182 PHE B O 1
ATOM 4623 N N . LEU B 1 183 ? -8.906 -15.625 -16.938 1 94.69 183 LEU B N 1
ATOM 4624 C CA . LEU B 1 183 ? -7.492 -15.305 -17.078 1 94.69 183 LEU B CA 1
ATOM 4625 C C . LEU B 1 183 ? -7.062 -14.289 -16.016 1 94.69 183 LEU B C 1
ATOM 4627 O O . LEU B 1 183 ? -7.82 -13.375 -15.688 1 94.69 183 LEU B O 1
ATOM 4631 N N . GLU B 1 184 ? -5.863 -14.445 -15.523 1 94 184 GLU B N 1
ATOM 4632 C CA . GLU B 1 184 ? -5.266 -13.523 -14.562 1 94 184 GLU B CA 1
ATOM 4633 C C . GLU B 1 184 ? -3.744 -13.641 -14.555 1 94 184 GLU B C 1
ATOM 4635 O O . GLU B 1 184 ? -3.191 -14.609 -15.086 1 94 184 GLU B O 1
ATOM 4640 N N . ASN B 1 185 ? -3.053 -12.672 -14 1 93.56 185 ASN B N 1
ATOM 4641 C CA . ASN B 1 185 ? -1.615 -12.742 -13.766 1 93.56 185 ASN B CA 1
ATOM 4642 C C . ASN B 1 185 ? -1.235 -13.969 -12.945 1 93.56 185 ASN B C 1
ATOM 4644 O O . ASN B 1 185 ? -1.932 -14.32 -11.992 1 93.56 185 ASN B O 1
ATOM 4648 N N . ASN B 1 186 ? -0.172 -14.617 -13.32 1 96.12 186 ASN B N 1
ATOM 4649 C CA . ASN B 1 186 ? 0.206 -15.883 -12.695 1 96.12 186 ASN B CA 1
ATOM 4650 C C . ASN B 1 186 ? 0.458 -15.719 -11.195 1 96.12 186 ASN B C 1
ATOM 4652 O O . ASN B 1 186 ? 0.08 -16.578 -10.398 1 96.12 186 ASN B O 1
ATOM 4656 N N . ILE B 1 187 ? 1.067 -14.57 -10.812 1 96.75 187 ILE B N 1
ATOM 4657 C CA . ILE B 1 187 ? 1.365 -14.398 -9.398 1 96.75 187 ILE B CA 1
ATOM 4658 C C . ILE B 1 187 ? 0.073 -14.125 -8.625 1 96.75 187 ILE B C 1
ATOM 4660 O O . ILE B 1 187 ? -0.11 -14.633 -7.516 1 96.75 187 ILE B O 1
ATOM 4664 N N . ASN B 1 188 ? -0.825 -13.391 -9.18 1 96.56 188 ASN B N 1
ATOM 4665 C CA . ASN B 1 188 ? -2.141 -13.219 -8.57 1 96.56 188 ASN B CA 1
ATOM 4666 C C . ASN B 1 188 ? -2.875 -14.547 -8.438 1 96.56 188 ASN B C 1
ATOM 4668 O O . ASN B 1 188 ? -3.553 -14.789 -7.438 1 96.56 188 ASN B O 1
ATOM 4672 N N . CYS B 1 189 ? -2.729 -15.383 -9.43 1 97.62 189 CYS B N 1
ATOM 4673 C CA . CYS B 1 189 ? -3.328 -16.719 -9.359 1 97.62 189 CYS B CA 1
ATOM 4674 C C . CYS B 1 189 ? -2.744 -17.516 -8.195 1 97.62 189 CYS B C 1
ATOM 4676 O O . CYS B 1 189 ? -3.479 -18.188 -7.469 1 97.62 189 CYS B O 1
ATOM 4678 N N . MET B 1 190 ? -1.439 -17.422 -8.078 1 98.44 190 MET B N 1
ATOM 4679 C CA . MET B 1 190 ? -0.795 -18.125 -6.969 1 98.44 190 MET B CA 1
ATOM 4680 C C . MET B 1 190 ? -1.322 -17.625 -5.625 1 98.44 190 MET B C 1
ATOM 4682 O O . MET B 1 190 ? -1.549 -18.422 -4.711 1 98.44 190 MET B O 1
ATOM 4686 N N . ALA B 1 191 ? -1.512 -16.344 -5.52 1 98.19 191 ALA B N 1
ATOM 4687 C CA . ALA B 1 191 ? -2.057 -15.766 -4.293 1 98.19 191 ALA B CA 1
ATOM 4688 C C . ALA B 1 191 ? -3.467 -16.281 -4.023 1 98.19 191 ALA B C 1
ATOM 4690 O O . ALA B 1 191 ? -3.787 -16.672 -2.896 1 98.19 191 ALA B O 1
ATOM 4691 N N . ILE B 1 192 ? -4.27 -16.312 -5.055 1 98.06 192 ILE B N 1
ATOM 4692 C CA . ILE B 1 192 ? -5.625 -16.844 -4.914 1 98.06 192 ILE B CA 1
ATOM 4693 C C . ILE B 1 192 ? -5.57 -18.297 -4.469 1 98.06 192 ILE B C 1
ATOM 4695 O O . ILE B 1 192 ? -6.344 -18.719 -3.607 1 98.06 192 ILE B O 1
ATOM 4699 N N . GLY B 1 193 ? -4.645 -19.031 -5.047 1 98.25 193 GLY B N 1
ATOM 4700 C CA . GLY B 1 193 ? -4.461 -20.422 -4.664 1 98.25 193 GLY B CA 1
ATOM 4701 C C . GLY B 1 193 ? -4.129 -20.594 -3.191 1 98.25 193 GLY B C 1
ATOM 4702 O O . GLY B 1 193 ? -4.68 -21.469 -2.527 1 98.25 193 GLY B O 1
ATOM 4703 N N . SER B 1 194 ? -3.238 -19.719 -2.703 1 97.56 194 SER B N 1
ATOM 4704 C CA . SER B 1 194 ? -2.889 -19.766 -1.287 1 97.56 194 SER B CA 1
ATOM 4705 C C . SER B 1 194 ? -4.105 -19.484 -0.409 1 97.56 194 SER B C 1
ATOM 4707 O O . SER B 1 194 ? -4.301 -20.141 0.619 1 97.56 194 SER B O 1
ATOM 4709 N N . TYR B 1 195 ? -4.902 -18.594 -0.812 1 97.56 195 TYR B N 1
ATOM 4710 C CA . TYR B 1 195 ? -6.066 -18.172 -0.04 1 97.56 195 TYR B CA 1
ATOM 4711 C C . TYR B 1 195 ? -7.145 -19.266 -0.046 1 97.56 195 TYR B C 1
ATOM 4713 O O . TYR B 1 195 ? -7.68 -19.609 1.005 1 97.56 195 TYR B O 1
ATOM 4721 N N . LEU B 1 196 ? -7.391 -19.828 -1.218 1 97.12 196 LEU B N 1
ATOM 4722 C CA . LEU B 1 196 ? -8.539 -20.719 -1.383 1 97.12 196 LEU B CA 1
ATOM 4723 C C . LEU B 1 196 ? -8.18 -22.141 -1.012 1 97.12 196 LEU B C 1
ATOM 4725 O O . LEU B 1 196 ? -8.953 -22.844 -0.347 1 97.12 196 LEU B O 1
ATOM 4729 N N . PHE B 1 197 ? -7.035 -22.594 -1.423 1 97.19 197 PHE B N 1
ATOM 4730 C CA . PHE B 1 197 ? -6.707 -24 -1.332 1 97.19 197 PHE B CA 1
ATOM 4731 C C . PHE B 1 197 ? -5.898 -24.297 -0.074 1 97.19 197 PHE B C 1
ATOM 4733 O O . PHE B 1 197 ? -5.75 -25.453 0.323 1 97.19 197 PHE B O 1
ATOM 4740 N N . HIS B 1 198 ? -5.363 -23.234 0.564 1 95.44 198 HIS B N 1
ATOM 4741 C CA . HIS B 1 198 ? -4.617 -23.391 1.808 1 95.44 198 HIS B CA 1
ATOM 4742 C C . HIS B 1 198 ? -5.129 -22.438 2.879 1 95.44 198 HIS B C 1
ATOM 4744 O O . HIS B 1 198 ? -4.363 -21.625 3.412 1 95.44 198 HIS B O 1
ATOM 4750 N N . PRO B 1 199 ? -6.379 -22.594 3.27 1 93.06 199 PRO B N 1
ATOM 4751 C CA . PRO B 1 199 ? -7 -21.641 4.207 1 93.06 199 PRO B CA 1
ATOM 4752 C C . PRO B 1 199 ? -6.352 -21.672 5.586 1 93.06 199 PRO B C 1
ATOM 4754 O O . PRO B 1 199 ? -6.363 -20.672 6.301 1 93.06 199 PRO B O 1
ATOM 4757 N N . GLU B 1 200 ? -5.758 -22.75 5.957 1 91.5 200 GLU B N 1
ATOM 4758 C CA . GLU B 1 200 ? -5.172 -22.891 7.285 1 91.5 200 GLU B CA 1
ATOM 4759 C C . GLU B 1 200 ? -3.926 -22.031 7.438 1 91.5 200 GLU B C 1
ATOM 4761 O O . GLU B 1 200 ? -3.574 -21.625 8.555 1 91.5 200 GLU B O 1
ATOM 4766 N N . SER B 1 201 ? -3.406 -21.719 6.352 1 92.5 201 SER B N 1
ATOM 4767 C CA . SER B 1 201 ? -2.129 -21.016 6.434 1 92.5 201 SER B CA 1
ATOM 4768 C C . SER B 1 201 ? -2.264 -19.562 5.988 1 92.5 201 SER B C 1
ATOM 4770 O O . SER B 1 201 ? -1.344 -18.766 6.168 1 92.5 201 SER B O 1
ATOM 4772 N N . SER B 1 202 ? -3.34 -19.234 5.383 1 94.81 202 SER B N 1
ATOM 4773 C CA . SER B 1 202 ? -3.424 -17.906 4.777 1 94.81 202 SER B CA 1
ATOM 4774 C C . SER B 1 202 ? -4.43 -17.031 5.512 1 94.81 202 SER B C 1
ATOM 4776 O O . SER B 1 202 ? -5.516 -17.484 5.875 1 94.81 202 SER B O 1
ATOM 4778 N N . PRO B 1 203 ? -4.031 -15.812 5.844 1 96 203 PRO B N 1
ATOM 4779 C CA . PRO B 1 203 ? -4.988 -14.836 6.371 1 96 203 PRO B CA 1
ATOM 4780 C C . PRO B 1 203 ? -5.809 -14.164 5.273 1 96 203 PRO B C 1
ATOM 4782 O O . PRO B 1 203 ? -5.691 -14.523 4.098 1 96 203 PRO B O 1
ATOM 4785 N N . GLU B 1 204 ? -6.695 -13.227 5.688 1 95.69 204 GLU B N 1
ATOM 4786 C CA . GLU B 1 204 ? -7.578 -12.531 4.758 1 95.69 204 GLU B CA 1
ATOM 4787 C C . GLU B 1 204 ? -6.801 -11.539 3.9 1 95.69 204 GLU B C 1
ATOM 4789 O O . GLU B 1 204 ? -7.254 -11.156 2.82 1 95.69 204 GLU B O 1
ATOM 4794 N N . GLN B 1 205 ? -5.688 -11.086 4.473 1 95.19 205 GLN B N 1
ATOM 4795 C CA . GLN B 1 205 ? -4.785 -10.18 3.768 1 95.19 205 GLN B CA 1
ATOM 4796 C C . GLN B 1 205 ? -3.334 -10.633 3.902 1 95.19 205 GLN B C 1
ATOM 4798 O O . GLN B 1 205 ? -2.904 -11.047 4.98 1 95.19 205 GLN B O 1
ATOM 4803 N N . PHE B 1 206 ? -2.629 -10.641 2.781 1 97.25 206 PHE B N 1
ATOM 4804 C CA . PHE B 1 206 ? -1.213 -10.992 2.824 1 97.25 206 PHE B CA 1
ATOM 4805 C C . PHE B 1 206 ? -0.502 -10.523 1.56 1 97.25 206 PHE B C 1
ATOM 4807 O O . PHE B 1 206 ? -1.149 -10.133 0.583 1 97.25 206 PHE B O 1
ATOM 4814 N N . LEU B 1 207 ? 0.816 -10.508 1.616 1 97.69 207 LEU B N 1
ATOM 4815 C CA . LEU B 1 207 ? 1.65 -10.281 0.44 1 97.69 207 LEU B CA 1
ATOM 4816 C C . LEU B 1 207 ? 2.121 -11.609 -0.151 1 97.69 207 LEU B C 1
ATOM 4818 O O . LEU B 1 207 ? 2.473 -12.531 0.586 1 97.69 207 LEU B O 1
ATOM 4822 N N . PHE B 1 208 ? 2.021 -11.75 -1.424 1 98.5 208 PHE B N 1
ATOM 4823 C CA . PHE B 1 208 ? 2.611 -12.875 -2.139 1 98.5 208 PHE B CA 1
ATOM 4824 C C . PHE B 1 208 ? 3.709 -12.398 -3.082 1 98.5 208 PHE B C 1
ATOM 4826 O O . PHE B 1 208 ? 3.426 -11.836 -4.145 1 98.5 208 PHE B O 1
ATOM 4833 N N . ILE B 1 209 ? 4.945 -12.648 -2.719 1 98.69 209 ILE B N 1
ATOM 4834 C CA . ILE B 1 209 ? 6.098 -12.188 -3.482 1 98.69 209 ILE B CA 1
ATOM 4835 C C . ILE B 1 209 ? 6.672 -13.344 -4.305 1 98.69 209 ILE B C 1
ATOM 4837 O O . ILE B 1 209 ? 6.93 -14.422 -3.775 1 98.69 209 ILE B O 1
ATOM 4841 N N . HIS B 1 210 ? 6.766 -13.078 -5.562 1 98.38 210 HIS B N 1
ATOM 4842 C CA . HIS B 1 210 ? 7.375 -14.047 -6.473 1 98.38 210 HIS B CA 1
ATOM 4843 C C . HIS B 1 210 ? 8.695 -13.523 -7.031 1 98.38 210 HIS B C 1
ATOM 4845 O O . HIS B 1 210 ? 8.758 -12.398 -7.543 1 98.38 210 HIS B O 1
ATOM 4851 N N . ILE B 1 211 ? 9.703 -14.32 -6.859 1 98.06 211 ILE B N 1
ATOM 4852 C CA . ILE B 1 211 ? 11.008 -14.031 -7.449 1 98.06 211 ILE B CA 1
ATOM 4853 C C . ILE B 1 211 ? 11.32 -15.07 -8.523 1 98.06 211 ILE B C 1
ATOM 4855 O O . ILE B 1 211 ? 11.586 -16.234 -8.219 1 98.06 211 ILE B O 1
ATOM 4859 N N . GLY B 1 212 ? 11.211 -14.734 -9.711 1 96 212 GLY B N 1
ATOM 4860 C CA . GLY B 1 212 ? 11.523 -15.531 -10.883 1 96 212 GLY B CA 1
ATOM 4861 C C . GLY B 1 212 ? 12.305 -14.766 -11.938 1 96 212 GLY B C 1
ATOM 4862 O O . GLY B 1 212 ? 13.32 -14.141 -11.633 1 96 212 GLY B O 1
ATOM 4863 N N . PRO B 1 213 ? 11.859 -14.852 -13.188 1 92.69 213 PRO B N 1
ATOM 4864 C CA . PRO B 1 213 ? 12.539 -14.023 -14.18 1 92.69 213 PRO B CA 1
ATOM 4865 C C . PRO B 1 213 ? 12.555 -12.539 -13.805 1 92.69 213 PRO B C 1
ATOM 4867 O O . PRO B 1 213 ? 13.5 -11.828 -14.133 1 92.69 213 PRO B O 1
ATOM 4870 N N . GLY B 1 214 ? 11.531 -12.125 -13.227 1 94 214 GLY B N 1
ATOM 4871 C CA . GLY B 1 214 ? 11.391 -10.82 -12.578 1 94 214 GLY B CA 1
ATOM 4872 C C . GLY B 1 214 ? 10.883 -10.914 -11.156 1 94 214 GLY B C 1
ATOM 4873 O O . GLY B 1 214 ? 11.031 -11.945 -10.5 1 94 214 GLY B O 1
ATOM 4874 N N . LEU B 1 215 ? 10.445 -9.844 -10.625 1 96.94 215 LEU B N 1
ATOM 4875 C CA . LEU B 1 215 ? 9.812 -9.836 -9.312 1 96.94 215 LEU B CA 1
ATOM 4876 C C . LEU B 1 215 ? 8.422 -9.211 -9.383 1 96.94 215 LEU B C 1
ATOM 4878 O O . LEU B 1 215 ? 8.227 -8.211 -10.078 1 96.94 215 LEU B O 1
ATOM 4882 N N . PHE B 1 216 ? 7.508 -9.805 -8.688 1 96.56 216 PHE B N 1
ATOM 4883 C CA . PHE B 1 216 ? 6.148 -9.297 -8.578 1 96.56 216 PHE B CA 1
ATOM 4884 C C . PHE B 1 216 ? 5.586 -9.539 -7.184 1 96.56 216 PHE B C 1
ATOM 4886 O O . PHE B 1 216 ? 5.914 -10.539 -6.543 1 96.56 216 PHE B O 1
ATOM 4893 N N . CYS B 1 217 ? 4.848 -8.609 -6.715 1 97.62 217 CYS B N 1
ATOM 4894 C CA . CYS B 1 217 ? 4.184 -8.75 -5.422 1 97.62 217 CYS B CA 1
ATOM 4895 C C . CYS B 1 217 ? 2.674 -8.594 -5.57 1 97.62 217 CYS B C 1
ATOM 4897 O O . CYS B 1 217 ? 2.195 -7.562 -6.047 1 97.62 217 CYS B O 1
ATOM 4899 N N . SER B 1 218 ? 1.965 -9.625 -5.254 1 96.81 218 SER B N 1
ATOM 4900 C CA . SER B 1 218 ? 0.512 -9.523 -5.164 1 96.81 218 SER B CA 1
ATOM 4901 C C . SER B 1 218 ? 0.079 -9.008 -3.793 1 96.81 218 SER B C 1
ATOM 4903 O O . SER B 1 218 ? 0.456 -9.57 -2.764 1 96.81 218 SER B O 1
ATOM 4905 N N . PHE B 1 219 ? -0.591 -7.898 -3.756 1 95.94 219 PHE B N 1
ATOM 4906 C CA . PHE B 1 219 ? -1.21 -7.375 -2.545 1 95.94 219 PHE B CA 1
ATOM 4907 C C . PHE B 1 219 ? -2.609 -7.953 -2.359 1 95.94 219 PHE B C 1
ATOM 4909 O O . PHE B 1 219 ? -3.6 -7.328 -2.746 1 95.94 219 PHE B O 1
ATOM 4916 N N . PHE B 1 220 ? -2.672 -9.125 -1.727 1 96.5 220 PHE B N 1
ATOM 4917 C CA . PHE B 1 220 ? -3.914 -9.891 -1.696 1 96.5 220 PHE B CA 1
ATOM 4918 C C . PHE B 1 220 ? -4.832 -9.391 -0.588 1 96.5 220 PHE B C 1
ATOM 4920 O O . PHE B 1 220 ? -4.395 -9.211 0.551 1 96.5 220 PHE B O 1
ATOM 4927 N N . ASP B 1 221 ? -5.98 -9.164 -0.934 1 94.5 221 ASP B N 1
ATOM 4928 C CA . ASP B 1 221 ? -7.066 -8.781 -0.033 1 94.5 221 ASP B CA 1
ATOM 4929 C C . ASP B 1 221 ? -8.352 -9.523 -0.381 1 94.5 221 ASP B C 1
ATOM 4931 O O . ASP B 1 221 ? -8.906 -9.344 -1.467 1 94.5 221 ASP B O 1
ATOM 4935 N N . SER B 1 222 ? -8.812 -10.336 0.54 1 95.06 222 SER B N 1
ATOM 4936 C CA . SER B 1 222 ? -9.961 -11.203 0.292 1 95.06 222 SER B CA 1
ATOM 4937 C C . SER B 1 222 ? -11.211 -10.383 -0.025 1 95.06 222 SER B C 1
ATOM 4939 O O . SER B 1 222 ? -12.164 -10.898 -0.614 1 95.06 222 SER B O 1
ATOM 4941 N N . GLU B 1 223 ? -11.25 -9.094 0.299 1 90.56 223 GLU B N 1
ATOM 4942 C CA . GLU B 1 223 ? -12.414 -8.242 0.046 1 90.56 223 GLU B CA 1
ATOM 4943 C C . GLU B 1 223 ? -12.375 -7.664 -1.366 1 90.56 223 GLU B C 1
ATOM 4945 O O . GLU B 1 223 ? -13.391 -7.172 -1.866 1 90.56 223 GLU B O 1
ATOM 4950 N N . HIS B 1 224 ? -11.195 -7.742 -1.98 1 91.06 224 HIS B N 1
ATOM 4951 C CA . HIS B 1 224 ? -11.047 -7.117 -3.289 1 91.06 224 HIS B CA 1
ATOM 4952 C C . HIS B 1 224 ? -10.328 -8.047 -4.266 1 91.06 224 HIS B C 1
ATOM 4954 O O . HIS B 1 224 ? -9.414 -7.621 -4.973 1 91.06 224 HIS B O 1
ATOM 4960 N N . ILE B 1 225 ? -10.789 -9.234 -4.254 1 91 225 ILE B N 1
ATOM 4961 C CA . ILE B 1 225 ? -10.148 -10.211 -5.129 1 91 225 ILE B CA 1
ATOM 4962 C C . ILE B 1 225 ? -10.406 -9.844 -6.59 1 91 225 ILE B C 1
ATOM 4964 O O . ILE B 1 225 ? -11.547 -9.617 -6.984 1 91 225 ILE B O 1
ATOM 4968 N N . LEU B 1 226 ? -9.383 -9.672 -7.441 1 81.38 226 LEU B N 1
ATOM 4969 C CA . LEU B 1 226 ? -9.43 -9.484 -8.891 1 81.38 226 LEU B CA 1
ATOM 4970 C C . LEU B 1 226 ? -9.977 -8.109 -9.242 1 81.38 226 LEU B C 1
ATOM 4972 O O . LEU B 1 226 ? -10.555 -7.918 -10.312 1 81.38 226 LEU B O 1
ATOM 4976 N N . GLN B 1 227 ? -9.836 -7.152 -8.32 1 76.75 227 GLN B N 1
ATOM 4977 C CA . GLN B 1 227 ? -10.43 -5.84 -8.555 1 76.75 227 GLN B CA 1
ATOM 4978 C C . GLN B 1 227 ? -9.375 -4.828 -8.992 1 76.75 227 GLN B C 1
ATOM 4980 O O . GLN B 1 227 ? -9.711 -3.705 -9.375 1 76.75 227 GLN B O 1
ATOM 4985 N N . ASN B 1 228 ? -8.156 -5.277 -8.953 1 72.12 228 ASN B N 1
ATOM 4986 C CA . ASN B 1 228 ? -7.113 -4.328 -9.336 1 72.12 228 ASN B CA 1
ATOM 4987 C C . ASN B 1 228 ? -7.121 -4.055 -10.836 1 72.12 228 ASN B C 1
ATOM 4989 O O . ASN B 1 228 ? -6.934 -4.973 -11.641 1 72.12 228 ASN B O 1
ATOM 4993 N N . LYS B 1 229 ? -7.363 -2.789 -11.125 1 71.75 229 LYS B N 1
ATOM 4994 C CA . LYS B 1 229 ? -7.434 -2.406 -12.531 1 71.75 229 LYS B CA 1
ATOM 4995 C C . LYS B 1 229 ? -6.086 -1.896 -13.039 1 71.75 229 LYS B C 1
ATOM 4997 O O . LYS B 1 229 ? -5.848 -1.845 -14.242 1 71.75 229 LYS B O 1
ATOM 5002 N N . ASN B 1 230 ? -5.281 -1.52 -12.117 1 81.31 230 ASN B N 1
ATOM 5003 C CA . ASN B 1 230 ? -3.955 -1.026 -12.484 1 81.31 230 ASN B CA 1
ATOM 5004 C C . ASN B 1 230 ? -2.918 -2.146 -12.477 1 81.31 230 ASN B C 1
ATOM 5006 O O . ASN B 1 230 ? -2.475 -2.58 -11.406 1 81.31 230 ASN B O 1
ATOM 5010 N N . PHE B 1 231 ? -2.49 -2.539 -13.617 1 79.94 231 PHE B N 1
ATOM 5011 C CA . PHE B 1 231 ? -1.654 -3.723 -13.789 1 79.94 231 PHE B CA 1
ATOM 5012 C C . PHE B 1 231 ? -0.238 -3.461 -13.289 1 79.94 231 PHE B C 1
ATOM 5014 O O . PHE B 1 231 ? 0.551 -4.395 -13.125 1 79.94 231 PHE B O 1
ATOM 5021 N N . TYR B 1 232 ? 0.031 -2.277 -12.992 1 84.06 232 TYR B N 1
ATOM 5022 C CA . TYR B 1 232 ? 1.399 -1.962 -12.594 1 84.06 232 TYR B CA 1
ATOM 5023 C C . TYR B 1 232 ? 1.575 -2.096 -11.086 1 84.06 232 TYR B C 1
ATOM 5025 O O . TYR B 1 232 ? 2.703 -2.127 -10.586 1 84.06 232 TYR B O 1
ATOM 5033 N N . ILE B 1 233 ? 0.437 -2.119 -10.438 1 89 233 ILE B N 1
ATOM 5034 C CA . ILE B 1 233 ? 0.514 -2.338 -8.992 1 89 233 ILE B CA 1
ATOM 5035 C C . ILE B 1 233 ? 1.085 -3.727 -8.711 1 89 233 ILE B C 1
ATOM 5037 O O . ILE B 1 233 ? 0.585 -4.727 -9.234 1 89 233 ILE B O 1
ATOM 5041 N N . GLY B 1 234 ? 2.207 -3.752 -8.031 1 92.88 234 GLY B N 1
ATOM 5042 C CA . GLY B 1 234 ? 2.822 -5.023 -7.688 1 92.88 234 GLY B CA 1
ATOM 5043 C C . GLY B 1 234 ? 4.098 -5.301 -8.461 1 92.88 234 GLY B C 1
ATOM 5044 O O . GLY B 1 234 ? 4.84 -6.23 -8.133 1 92.88 234 GLY B O 1
ATOM 5045 N N . GLU B 1 235 ? 4.379 -4.48 -9.453 1 93.19 235 GLU B N 1
ATOM 5046 C CA . GLU B 1 235 ? 5.621 -4.633 -10.203 1 93.19 235 GLU B CA 1
ATOM 5047 C C . GLU B 1 235 ? 6.82 -4.152 -9.391 1 93.19 235 GLU B C 1
ATOM 5049 O O . GLU B 1 235 ? 7.586 -3.305 -9.852 1 93.19 235 GLU B O 1
ATOM 5054 N N . ILE B 1 236 ? 7.02 -4.812 -8.273 1 96.81 236 ILE B N 1
ATOM 5055 C CA . ILE B 1 236 ? 8.031 -4.363 -7.32 1 96.81 236 ILE B CA 1
ATOM 5056 C C . ILE B 1 236 ? 9.422 -4.559 -7.914 1 96.81 236 ILE B C 1
ATOM 5058 O O . ILE B 1 236 ? 10.383 -3.936 -7.461 1 96.81 236 ILE B O 1
ATOM 5062 N N . GLY B 1 237 ? 9.531 -5.441 -8.883 1 96.88 237 GLY B N 1
ATOM 5063 C CA . GLY B 1 237 ? 10.797 -5.602 -9.578 1 96.88 237 GLY B CA 1
ATOM 5064 C C . GLY B 1 237 ? 11.305 -4.32 -10.219 1 96.88 237 GLY B C 1
ATOM 5065 O O . GLY B 1 237 ? 12.508 -4.148 -10.414 1 96.88 237 GLY B O 1
ATOM 5066 N N . HIS B 1 238 ? 10.406 -3.402 -10.461 1 95.5 238 HIS B N 1
ATOM 5067 C CA . HIS B 1 238 ? 10.758 -2.168 -11.148 1 95.5 238 HIS B CA 1
ATOM 5068 C C . HIS B 1 238 ? 10.805 -0.988 -10.188 1 95.5 238 HIS B C 1
ATOM 5070 O O . HIS B 1 238 ? 10.867 0.167 -10.609 1 95.5 238 HIS B O 1
ATOM 5076 N N . THR B 1 239 ? 10.75 -1.23 -8.922 1 97.19 239 THR B N 1
ATOM 5077 C CA . THR B 1 239 ? 11.102 -0.192 -7.961 1 97.19 239 THR B CA 1
ATOM 5078 C C . THR B 1 239 ? 12.609 0.063 -7.973 1 97.19 239 THR B C 1
ATOM 5080 O O . THR B 1 239 ? 13.398 -0.873 -8.094 1 97.19 239 THR B O 1
ATOM 5083 N N . VAL B 1 240 ? 12.961 1.298 -7.852 1 98.06 240 VAL B N 1
ATOM 5084 C CA . VAL B 1 240 ? 14.367 1.684 -7.879 1 98.06 240 VAL B CA 1
ATOM 5085 C C . VAL B 1 240 ? 14.969 1.542 -6.48 1 98.06 240 VAL B C 1
ATOM 5087 O O . VAL B 1 240 ? 14.469 2.133 -5.52 1 98.06 240 VAL B O 1
ATOM 5090 N N . VAL B 1 241 ? 16.062 0.778 -6.367 1 98.19 241 VAL B N 1
ATOM 5091 C CA . VAL B 1 241 ? 16.703 0.54 -5.074 1 98.19 241 VAL B CA 1
ATOM 5092 C C . VAL B 1 241 ? 18.109 1.142 -5.066 1 98.19 241 VAL B C 1
ATOM 5094 O O . VAL B 1 241 ? 18.719 1.273 -4.008 1 98.19 241 VAL B O 1
ATOM 5097 N N . ASP B 1 242 ? 18.578 1.493 -6.207 1 97.75 242 ASP B N 1
ATOM 5098 C CA . ASP B 1 242 ? 19.906 2.082 -6.375 1 97.75 242 ASP B CA 1
ATOM 5099 C C . ASP B 1 242 ? 19.922 3.064 -7.543 1 97.75 242 ASP B C 1
ATOM 5101 O O . ASP B 1 242 ? 19.984 2.656 -8.703 1 97.75 242 ASP B O 1
ATOM 5105 N N . LEU B 1 243 ? 20.016 4.359 -7.266 1 96.06 243 LEU B N 1
ATOM 5106 C CA . LEU B 1 243 ? 19.938 5.391 -8.289 1 96.06 243 LEU B CA 1
ATOM 5107 C C . LEU B 1 243 ? 21.078 5.246 -9.297 1 96.06 243 LEU B C 1
ATOM 5109 O O . LEU B 1 243 ? 20.969 5.695 -10.438 1 96.06 243 LEU B O 1
ATOM 5113 N N . ASN B 1 244 ? 22.094 4.633 -8.875 1 95.38 244 ASN B N 1
ATOM 5114 C CA . ASN B 1 244 ? 23.266 4.477 -9.734 1 95.38 244 ASN B CA 1
ATOM 5115 C C . ASN B 1 244 ? 23.422 3.035 -10.203 1 95.38 244 ASN B C 1
ATOM 5117 O O . ASN B 1 244 ? 24.516 2.631 -10.609 1 95.38 244 ASN B O 1
ATOM 5121 N N . GLY B 1 245 ? 22.406 2.25 -10.148 1 97 245 GLY B N 1
ATOM 5122 C CA . GLY B 1 245 ? 22.453 0.836 -10.484 1 97 245 GLY B CA 1
ATOM 5123 C C . GLY B 1 245 ? 22.406 0.575 -11.977 1 97 245 GLY B C 1
ATOM 5124 O O . GLY B 1 245 ? 22.516 1.505 -12.781 1 97 245 GLY B O 1
ATOM 5125 N N . PRO B 1 246 ? 22.344 -0.662 -12.328 1 97.06 246 PRO B N 1
ATOM 5126 C CA . PRO B 1 246 ? 22.344 -1.038 -13.742 1 97.06 246 PRO B CA 1
ATOM 5127 C C . PRO B 1 246 ? 21.078 -0.57 -14.477 1 97.06 246 PRO B C 1
ATOM 5129 O O . PRO B 1 246 ? 20.047 -0.341 -13.844 1 97.06 246 PRO B O 1
ATOM 5132 N N . SER B 1 247 ? 21.188 -0.495 -15.789 1 96.5 247 SER B N 1
ATOM 5133 C CA . SER B 1 247 ? 20.031 -0.176 -16.625 1 96.5 247 SER B CA 1
ATOM 5134 C C . SER B 1 247 ? 19.047 -1.336 -16.656 1 96.5 247 SER B C 1
ATOM 5136 O O . SER B 1 247 ? 19.438 -2.498 -16.734 1 96.5 247 SER B O 1
ATOM 5138 N N . CYS B 1 248 ? 17.844 -0.988 -16.562 1 94.81 248 CYS B N 1
ATOM 5139 C CA . CYS B 1 248 ? 16.766 -1.964 -16.625 1 94.81 248 CYS B CA 1
ATOM 5140 C C . CYS B 1 248 ? 16.047 -1.882 -17.969 1 94.81 248 CYS B C 1
ATOM 5142 O O . CYS B 1 248 ? 16.047 -0.836 -18.625 1 94.81 248 CYS B O 1
ATOM 5144 N N . GLU B 1 249 ? 15.406 -2.922 -18.375 1 89.25 249 GLU B N 1
ATOM 5145 C CA . GLU B 1 249 ? 14.672 -2.939 -1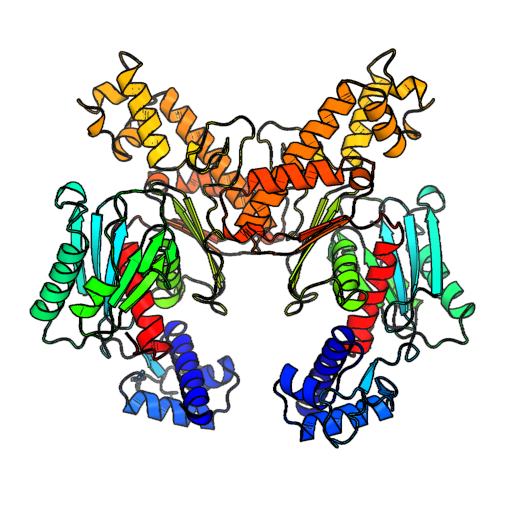9.641 1 89.25 249 GLU B CA 1
ATOM 5146 C C . GLU B 1 249 ? 13.477 -1.993 -19.594 1 89.25 249 GLU B C 1
ATOM 5148 O O . GLU B 1 249 ? 12.93 -1.629 -20.641 1 89.25 249 GLU B O 1
ATOM 5153 N N . CYS B 1 250 ? 13.07 -1.557 -18.422 1 89.5 250 CYS B N 1
ATOM 5154 C CA . CYS B 1 250 ? 11.93 -0.657 -18.297 1 89.5 250 CYS B CA 1
ATOM 5155 C C . CYS B 1 250 ? 12.344 0.785 -18.578 1 89.5 250 CYS B C 1
ATOM 5157 O O . CYS B 1 250 ? 11.492 1.674 -18.641 1 89.5 250 CYS B O 1
ATOM 5159 N N . GLY B 1 251 ? 13.609 1.076 -18.703 1 90.44 251 GLY B N 1
ATOM 5160 C CA . GLY B 1 251 ? 14.102 2.408 -19.016 1 90.44 251 GLY B CA 1
ATOM 5161 C C . GLY B 1 251 ? 14.719 3.105 -17.812 1 90.44 251 GLY B C 1
ATOM 5162 O O . GLY B 1 251 ? 15.414 4.113 -17.969 1 90.44 251 GLY B O 1
ATOM 5163 N N . LYS B 1 252 ? 14.602 2.553 -16.641 1 93.75 252 LYS B N 1
ATOM 5164 C CA . LYS B 1 252 ? 15.172 3.141 -15.43 1 93.75 252 LYS B CA 1
ATOM 5165 C C . LYS B 1 252 ? 16.516 2.502 -15.086 1 93.75 252 LYS B C 1
ATOM 5167 O O . LYS B 1 252 ? 16.984 1.611 -15.797 1 93.75 252 LYS B O 1
ATOM 5172 N N . ARG B 1 253 ? 17.109 3.043 -14.086 1 95.5 253 ARG B N 1
ATOM 5173 C CA . ARG B 1 253 ? 18.312 2.455 -13.508 1 95.5 253 ARG B CA 1
ATOM 5174 C C . ARG B 1 253 ? 18.062 1.991 -12.078 1 95.5 253 ARG B C 1
ATOM 5176 O O . ARG B 1 253 ? 17.312 2.637 -11.328 1 95.5 253 ARG B O 1
ATOM 5183 N N . GLY B 1 254 ? 18.656 0.891 -11.758 1 97.5 254 GLY B N 1
ATOM 5184 C CA . GLY B 1 254 ? 18.719 0.472 -10.367 1 97.5 254 GLY B CA 1
ATOM 5185 C C . GLY B 1 254 ? 17.438 -0.194 -9.891 1 97.5 254 GLY B C 1
ATOM 5186 O O . GLY B 1 254 ? 17.141 -0.176 -8.695 1 97.5 254 GLY B O 1
ATOM 5187 N N . CYS B 1 255 ? 16.656 -0.785 -10.828 1 97.94 255 CYS B N 1
ATOM 5188 C CA . CYS B 1 255 ? 15.469 -1.535 -10.422 1 97.94 255 CYS B CA 1
ATOM 5189 C C . CYS B 1 255 ? 15.852 -2.768 -9.617 1 97.94 255 CYS B C 1
ATOM 5191 O O . CYS B 1 255 ? 16.875 -3.393 -9.883 1 97.94 255 CYS B O 1
ATOM 5193 N N . LEU B 1 256 ? 15.008 -3.121 -8.719 1 98.69 256 LEU B N 1
ATOM 5194 C CA . LEU B 1 256 ? 15.258 -4.23 -7.805 1 98.69 256 LEU B CA 1
ATOM 5195 C C . LEU B 1 256 ? 15.555 -5.512 -8.57 1 98.69 256 LEU B C 1
ATOM 5197 O O . LEU B 1 256 ? 16.469 -6.258 -8.211 1 98.69 256 LEU B O 1
ATOM 5201 N N . GLN B 1 257 ? 14.867 -5.801 -9.664 1 98.06 257 GLN B N 1
ATOM 5202 C CA . GLN B 1 257 ? 15.008 -7.07 -10.375 1 98.06 257 GLN B CA 1
ATOM 5203 C C . GLN B 1 257 ? 16.375 -7.188 -11.023 1 98.06 257 GLN B C 1
ATOM 5205 O O . GLN B 1 257 ? 16.875 -8.289 -11.25 1 98.06 257 GLN B O 1
ATOM 5210 N N . THR B 1 258 ? 17.031 -6.047 -11.305 1 98.31 258 THR B N 1
ATOM 5211 C CA . THR B 1 258 ? 18.359 -6.09 -11.922 1 98.31 258 THR B CA 1
ATOM 5212 C C . THR B 1 258 ? 19.391 -6.645 -10.945 1 98.31 258 THR B C 1
ATOM 5214 O O . THR B 1 258 ? 20.5 -7.004 -11.344 1 98.31 258 THR B O 1
ATOM 5217 N N . TYR B 1 259 ? 19.031 -6.82 -9.711 1 98.5 259 TYR B N 1
ATOM 5218 C CA . TYR B 1 259 ? 19.969 -7.289 -8.695 1 98.5 259 TYR B CA 1
ATOM 5219 C C . TYR B 1 259 ? 19.672 -8.727 -8.297 1 98.5 259 TYR B C 1
ATOM 5221 O O . TYR B 1 259 ? 20.578 -9.477 -7.914 1 98.5 259 TYR B O 1
ATOM 5229 N N . ILE B 1 260 ? 18.375 -9.102 -8.352 1 98.5 260 ILE B N 1
ATOM 5230 C CA . ILE B 1 260 ? 18.109 -10.328 -7.594 1 98.5 260 ILE B CA 1
ATOM 5231 C C . ILE B 1 260 ? 17.172 -11.234 -8.375 1 98.5 260 ILE B C 1
ATOM 5233 O O . ILE B 1 260 ? 16.812 -12.32 -7.906 1 98.5 260 ILE B O 1
ATOM 5237 N N . SER B 1 261 ? 16.672 -10.867 -9.531 1 98 261 SER B N 1
ATOM 5238 C CA . SER B 1 261 ? 15.836 -11.773 -10.32 1 98 261 SER B CA 1
ATOM 5239 C C . SER B 1 261 ? 16.656 -12.93 -10.875 1 98 261 SER B C 1
ATOM 5241 O O . SER B 1 261 ? 17.875 -12.82 -11.039 1 98 261 SER B O 1
ATOM 5243 N N . ASP B 1 262 ? 16 -14.031 -11.195 1 97.31 262 ASP B N 1
ATOM 5244 C CA . ASP B 1 262 ? 16.688 -15.18 -11.773 1 97.31 262 ASP B CA 1
ATOM 5245 C C . ASP B 1 262 ? 17.375 -14.805 -13.086 1 97.31 262 ASP B C 1
ATOM 5247 O O . ASP B 1 262 ? 18.531 -15.172 -13.312 1 97.31 262 ASP B O 1
ATOM 5251 N N . THR B 1 263 ? 16.672 -14.031 -13.867 1 95.25 263 THR B N 1
ATOM 5252 C CA . THR B 1 263 ? 17.188 -13.656 -15.18 1 95.25 263 THR B CA 1
ATOM 5253 C C . THR B 1 263 ? 18.484 -12.867 -15.039 1 95.25 263 THR B C 1
ATOM 5255 O O . THR B 1 263 ? 19.469 -13.164 -15.719 1 95.25 263 THR B O 1
ATOM 5258 N N . TRP B 1 264 ? 18.516 -11.945 -14.188 1 97.31 264 TRP B N 1
ATOM 5259 C CA . TRP B 1 264 ? 19.688 -11.078 -14.07 1 97.31 264 TRP B CA 1
ATOM 5260 C C . TRP B 1 264 ? 20.844 -11.812 -13.406 1 97.31 264 TRP B C 1
ATOM 5262 O O . TRP B 1 264 ? 22 -11.602 -13.766 1 97.31 264 TRP B O 1
ATOM 5272 N N . LEU B 1 265 ? 20.562 -12.695 -12.461 1 98.25 265 LEU B N 1
ATOM 5273 C CA . LEU B 1 265 ? 21.609 -13.5 -11.859 1 98.25 265 LEU B CA 1
ATOM 5274 C C . LEU B 1 265 ? 22.25 -14.43 -12.891 1 98.25 265 LEU B C 1
ATOM 5276 O O . LEU B 1 265 ? 23.469 -14.562 -12.945 1 98.25 265 LEU B O 1
ATOM 5280 N N . ILE B 1 266 ? 21.438 -15.047 -13.711 1 97.75 266 ILE B N 1
ATOM 5281 C CA . ILE B 1 266 ? 21.922 -15.938 -14.758 1 97.75 266 ILE B CA 1
ATOM 5282 C C . ILE B 1 266 ? 22.719 -15.141 -15.789 1 97.75 266 ILE B C 1
ATOM 5284 O O . ILE B 1 266 ? 23.797 -15.57 -16.219 1 97.75 266 ILE B O 1
ATOM 5288 N N . ASN B 1 267 ? 22.219 -13.977 -16.141 1 97.12 267 ASN B N 1
ATOM 5289 C CA . ASN B 1 267 ? 22.922 -13.117 -17.094 1 97.12 267 ASN B CA 1
ATOM 5290 C C . ASN B 1 267 ? 24.297 -12.703 -16.547 1 97.12 267 ASN B C 1
ATOM 5292 O O . ASN B 1 267 ? 25.266 -12.648 -17.297 1 97.12 267 ASN B O 1
ATOM 5296 N N . ASN B 1 268 ? 24.344 -12.359 -15.305 1 97.19 268 ASN B N 1
ATOM 5297 C CA . ASN B 1 268 ? 25.609 -12.031 -14.68 1 97.19 268 ASN B CA 1
ATOM 5298 C C . ASN B 1 268 ? 26.594 -13.211 -14.742 1 97.19 268 ASN B C 1
ATOM 5300 O O . ASN B 1 268 ? 27.781 -13.016 -15 1 97.19 268 ASN B O 1
ATOM 5304 N N . ALA B 1 269 ? 26.078 -14.398 -14.516 1 98 269 ALA B N 1
ATOM 5305 C CA . ALA B 1 269 ? 26.906 -15.602 -14.602 1 98 269 ALA B CA 1
ATOM 5306 C C . ALA B 1 269 ? 27.391 -15.828 -16.031 1 98 269 ALA B C 1
ATOM 5308 O O . ALA B 1 269 ? 28.547 -16.219 -16.25 1 98 269 ALA B O 1
ATOM 5309 N N . ARG B 1 270 ? 26.5 -15.609 -16.938 1 97.62 270 ARG B N 1
ATOM 5310 C CA . ARG B 1 270 ? 26.891 -15.742 -18.344 1 97.62 270 ARG B CA 1
ATOM 5311 C C . ARG B 1 270 ? 27.984 -14.742 -18.703 1 97.62 270 ARG B C 1
ATOM 5313 O O . ARG B 1 270 ? 28.922 -15.094 -19.422 1 97.62 270 ARG B O 1
ATOM 5320 N N . PHE B 1 271 ? 27.766 -13.516 -18.25 1 96.31 271 PHE B N 1
ATOM 5321 C CA . PHE B 1 271 ? 28.781 -12.484 -18.453 1 96.31 271 PHE B CA 1
ATOM 5322 C C . PHE B 1 271 ? 30.125 -12.938 -17.906 1 96.31 271 PHE B C 1
ATOM 5324 O O . PHE B 1 271 ? 31.156 -12.789 -18.578 1 96.31 271 PHE B O 1
ATOM 5331 N N . LEU B 1 272 ? 30.109 -13.477 -16.719 1 95.44 272 LEU B N 1
ATOM 5332 C CA . LEU B 1 272 ? 31.328 -13.984 -16.094 1 95.44 272 LEU B CA 1
ATOM 5333 C C . LEU B 1 272 ? 31.938 -15.109 -16.938 1 95.44 272 LEU B C 1
ATOM 5335 O O . LEU B 1 272 ? 33.156 -15.133 -17.156 1 95.44 272 LEU B O 1
ATOM 5339 N N . PHE B 1 273 ? 31.141 -16.016 -17.406 1 96.31 273 PHE B N 1
ATOM 5340 C CA . PHE B 1 273 ? 31.562 -17.156 -18.219 1 96.31 273 PHE B CA 1
ATOM 5341 C C . PHE B 1 273 ? 32.281 -16.672 -19.484 1 96.31 273 PHE B C 1
ATOM 5343 O O . PHE B 1 273 ? 33.344 -17.188 -19.844 1 96.31 273 PHE B O 1
ATOM 5350 N N . GLU B 1 274 ? 31.75 -15.68 -20.078 1 96.12 274 GLU B N 1
ATOM 5351 C CA . GLU B 1 274 ? 32.219 -15.219 -21.375 1 96.12 274 GLU B CA 1
ATOM 5352 C C . GLU B 1 274 ? 33.469 -14.352 -21.234 1 96.12 274 GLU B C 1
ATOM 5354 O O . GLU B 1 274 ? 34.312 -14.305 -22.125 1 96.12 274 GLU B O 1
ATOM 5359 N N . ASN B 1 275 ? 33.688 -13.672 -20.078 1 94.81 275 ASN B N 1
ATOM 5360 C CA . ASN B 1 275 ? 34.688 -12.617 -20.016 1 94.81 275 ASN B CA 1
ATOM 5361 C C . ASN B 1 275 ? 35.844 -12.984 -19.062 1 94.81 275 ASN B C 1
ATOM 5363 O O . ASN B 1 275 ? 36.875 -12.344 -19.062 1 94.81 275 ASN B O 1
ATOM 5367 N N . VAL B 1 276 ? 35.656 -13.859 -18.203 1 93.12 276 VAL B N 1
ATOM 5368 C CA . VAL B 1 276 ? 36.688 -14.195 -17.219 1 93.12 276 VAL B CA 1
ATOM 5369 C C . VAL B 1 276 ? 37.125 -15.641 -17.422 1 93.12 276 VAL B C 1
ATOM 5371 O O . VAL B 1 276 ? 36.375 -16.578 -17.188 1 93.12 276 VAL B O 1
ATOM 5374 N N . GLN B 1 277 ? 38.406 -15.609 -17.703 1 88.38 277 GLN B N 1
ATOM 5375 C CA . GLN B 1 277 ? 39 -16.938 -17.859 1 88.38 277 GLN B CA 1
ATOM 5376 C C . GLN B 1 277 ? 39.219 -17.609 -16.5 1 88.38 277 GLN B C 1
ATOM 5378 O O . GLN B 1 277 ? 39.594 -16.938 -15.539 1 88.38 277 GLN B O 1
ATOM 5383 N N . GLY B 1 278 ? 38.906 -18.828 -16.297 1 88.62 278 GLY B N 1
ATOM 5384 C CA . GLY B 1 278 ? 39.156 -19.562 -15.062 1 88.62 278 GLY B CA 1
ATOM 5385 C C . GLY B 1 278 ? 38.031 -19.422 -14.047 1 88.62 278 GLY B C 1
ATOM 5386 O O . GLY B 1 278 ? 38.188 -19.766 -12.883 1 88.62 278 GLY B O 1
ATOM 5387 N N . SER B 1 279 ? 37 -18.703 -14.453 1 91.62 279 SER B N 1
ATOM 5388 C CA . SER B 1 279 ? 35.875 -18.578 -13.539 1 91.62 279 SER B CA 1
ATOM 5389 C C . SER B 1 279 ? 35.344 -19.953 -13.102 1 91.62 279 SER B C 1
ATOM 5391 O O . SER B 1 279 ? 35.438 -20.922 -13.852 1 91.62 279 SER B O 1
ATOM 5393 N N . ILE B 1 280 ? 34.844 -20 -11.922 1 95.88 280 ILE B N 1
ATOM 5394 C CA . ILE B 1 280 ? 34.281 -21.234 -11.359 1 95.88 280 ILE B CA 1
ATOM 5395 C C . ILE B 1 280 ? 33.125 -21.719 -12.234 1 95.88 280 ILE B C 1
ATOM 5397 O O . ILE B 1 280 ? 32.938 -22.922 -12.398 1 95.88 280 ILE B O 1
ATOM 5401 N N . ILE B 1 281 ? 32.375 -20.859 -12.875 1 96.25 281 ILE B N 1
ATOM 5402 C CA . ILE B 1 281 ? 31.219 -21.203 -13.688 1 96.25 281 ILE B CA 1
ATOM 5403 C C . ILE B 1 281 ? 31.641 -22.109 -14.836 1 96.25 281 ILE B C 1
ATOM 5405 O O . ILE B 1 281 ? 30.906 -23.016 -15.234 1 96.25 281 ILE B O 1
ATOM 5409 N N . LYS B 1 282 ? 32.844 -21.906 -15.367 1 95.38 282 LYS B N 1
ATOM 5410 C CA . LYS B 1 282 ? 33.344 -22.656 -16.516 1 95.38 282 LYS B CA 1
ATOM 5411 C C . LYS B 1 282 ? 33.656 -24.109 -16.125 1 95.38 282 LYS B C 1
ATOM 5413 O O . LYS B 1 282 ? 33.75 -24.969 -17 1 95.38 282 LYS B O 1
ATOM 5418 N N . THR B 1 283 ? 33.875 -24.312 -14.898 1 96.06 283 THR B N 1
ATOM 5419 C CA . THR B 1 283 ? 34.094 -25.688 -14.43 1 96.06 283 THR B CA 1
ATOM 5420 C C . THR B 1 283 ? 32.781 -26.406 -14.242 1 96.06 283 THR B C 1
ATOM 5422 O O . THR B 1 283 ? 32.75 -27.641 -14.109 1 96.06 283 THR B O 1
ATOM 5425 N N . LEU B 1 284 ? 31.688 -25.719 -14.242 1 96.94 284 LEU B N 1
ATOM 5426 C CA . LEU B 1 284 ? 30.375 -26.281 -13.922 1 96.94 284 LEU B CA 1
ATOM 5427 C C . LEU B 1 284 ? 29.594 -26.578 -15.188 1 96.94 284 LEU B C 1
ATOM 5429 O O . LEU B 1 284 ? 28.734 -27.469 -15.195 1 96.94 284 LEU B O 1
ATOM 5433 N N . VAL B 1 285 ? 29.812 -25.781 -16.219 1 96.69 285 VAL B N 1
ATOM 5434 C CA . VAL B 1 285 ? 29.109 -25.984 -17.469 1 96.69 285 VAL B CA 1
ATOM 5435 C C . VAL B 1 285 ? 30.047 -25.75 -18.641 1 96.69 285 VAL B C 1
ATOM 5437 O O . VAL B 1 285 ? 31.047 -25.016 -18.516 1 96.69 285 VAL B O 1
ATOM 5440 N N . GLU B 1 286 ? 29.703 -26.312 -19.828 1 95.06 286 GLU B N 1
ATOM 5441 C CA . GLU B 1 286 ? 30.547 -26.188 -21.016 1 95.06 286 GLU B CA 1
ATOM 5442 C C . GLU B 1 286 ? 30.125 -25 -21.875 1 95.06 286 GLU B C 1
ATOM 5444 O O . GLU B 1 286 ? 30.953 -24.422 -22.578 1 95.06 286 GLU B O 1
ATOM 5449 N N . LYS B 1 287 ? 28.859 -24.703 -21.797 1 95.69 287 LYS B N 1
ATOM 5450 C CA . LYS B 1 287 ? 28.312 -23.641 -22.625 1 95.69 287 LYS B CA 1
ATOM 5451 C C . LYS B 1 287 ? 27.5 -22.641 -21.781 1 95.69 287 LYS B C 1
ATOM 5453 O O . LYS B 1 287 ? 26.859 -23.031 -20.797 1 95.69 287 LYS B O 1
ATOM 5458 N N . PRO B 1 288 ? 27.562 -21.391 -22.203 1 95.25 288 PRO B N 1
ATOM 5459 C CA . PRO B 1 288 ? 26.812 -20.391 -21.438 1 95.25 288 PRO B CA 1
ATOM 5460 C C . PRO B 1 288 ? 25.312 -20.656 -21.422 1 95.25 288 PRO B C 1
ATOM 5462 O O . PRO B 1 288 ? 24.625 -20.312 -20.438 1 95.25 288 PRO B O 1
ATOM 5465 N N . GLU B 1 289 ? 24.734 -21.297 -22.453 1 92.56 289 GLU B N 1
ATOM 5466 C CA . GLU B 1 289 ? 23.297 -21.578 -22.547 1 92.56 289 GLU B CA 1
ATOM 5467 C C . GLU B 1 289 ? 22.859 -22.578 -21.484 1 92.56 289 GLU B C 1
ATOM 5469 O O . GLU B 1 289 ? 21.656 -22.688 -21.203 1 92.56 289 GLU B O 1
ATOM 5474 N N . ASP B 1 290 ? 23.828 -23.266 -20.859 1 95.12 290 ASP B N 1
ATOM 5475 C CA . ASP B 1 290 ? 23.531 -24.297 -19.875 1 95.12 290 ASP B CA 1
ATOM 5476 C C . ASP B 1 290 ? 23.5 -23.719 -18.453 1 95.12 290 ASP B C 1
ATOM 5478 O O . ASP B 1 290 ? 23.219 -24.422 -17.5 1 95.12 290 ASP B O 1
ATOM 5482 N N . ILE B 1 291 ? 23.766 -22.438 -18.344 1 97.12 291 ILE B N 1
ATOM 5483 C CA . ILE B 1 291 ? 23.781 -21.797 -17.031 1 97.12 291 ILE B CA 1
ATOM 5484 C C . ILE B 1 291 ? 22.359 -21.625 -16.531 1 97.12 291 ILE B C 1
ATOM 5486 O O . ILE B 1 291 ? 21.547 -20.938 -17.156 1 97.12 291 ILE B O 1
ATOM 5490 N N . THR B 1 292 ? 22.047 -22.281 -15.453 1 96.19 292 THR B N 1
ATOM 5491 C CA . THR B 1 292 ? 20.781 -22.203 -14.742 1 96.19 292 THR B CA 1
ATOM 5492 C C . THR B 1 292 ? 20.984 -21.609 -13.352 1 96.19 292 THR B C 1
ATOM 5494 O O . THR B 1 292 ? 22.109 -21.328 -12.945 1 96.19 292 THR B O 1
ATOM 5497 N N . LEU B 1 293 ? 19.906 -21.438 -12.695 1 96.81 293 LEU B N 1
ATOM 5498 C CA . LEU B 1 293 ? 20 -20.938 -11.328 1 96.81 293 LEU B CA 1
ATOM 5499 C C . LEU B 1 293 ? 20.766 -21.922 -10.445 1 96.81 293 LEU B C 1
ATOM 5501 O O . LEU B 1 293 ? 21.484 -21.5 -9.531 1 96.81 293 LEU B O 1
ATOM 5505 N N . ASP B 1 294 ? 20.609 -23.188 -10.734 1 97.38 294 ASP B N 1
ATOM 5506 C CA . ASP B 1 294 ? 21.359 -24.219 -10 1 97.38 294 ASP B CA 1
ATOM 5507 C C . ASP B 1 294 ? 22.859 -24.016 -10.18 1 97.38 294 ASP B C 1
ATOM 5509 O O . ASP B 1 294 ? 23.625 -24.156 -9.227 1 97.38 294 ASP B O 1
ATOM 5513 N N . VAL B 1 295 ? 23.234 -23.703 -11.375 1 97.94 295 VAL B N 1
ATOM 5514 C CA . VAL B 1 295 ? 24.641 -23.484 -11.672 1 97.94 295 VAL B CA 1
ATOM 5515 C C . VAL B 1 295 ? 25.125 -22.25 -10.922 1 97.94 295 VAL B C 1
ATOM 5517 O O . VAL B 1 295 ? 26.219 -22.25 -10.328 1 97.94 295 VAL B O 1
ATOM 5520 N N . VAL B 1 296 ? 24.328 -21.203 -10.906 1 98.25 296 VAL B N 1
ATOM 5521 C CA . VAL B 1 296 ? 24.656 -19.969 -10.203 1 98.25 296 VAL B CA 1
ATOM 5522 C C . VAL B 1 296 ? 24.844 -20.25 -8.711 1 98.25 296 VAL B C 1
ATOM 5524 O O . VAL B 1 296 ? 25.828 -19.812 -8.109 1 98.25 296 VAL B O 1
ATOM 5527 N N . TYR B 1 297 ? 23.984 -21.047 -8.117 1 97.94 297 TYR B N 1
ATOM 5528 C CA . TYR B 1 297 ? 24.062 -21.391 -6.699 1 97.94 297 TYR B CA 1
ATOM 5529 C C . TYR B 1 297 ? 25.297 -22.219 -6.406 1 97.94 297 TYR B C 1
ATOM 5531 O O . TYR B 1 297 ? 25.969 -22.016 -5.383 1 97.94 297 TYR B O 1
ATOM 5539 N N . ASN B 1 298 ? 25.531 -23.156 -7.301 1 98.06 298 ASN B N 1
ATOM 5540 C CA . ASN B 1 298 ? 26.719 -23.969 -7.117 1 98.06 298 ASN B CA 1
ATOM 5541 C C . ASN B 1 298 ? 27.984 -23.125 -7.145 1 98.06 298 ASN B C 1
ATOM 5543 O O . ASN B 1 298 ? 28.922 -23.359 -6.367 1 98.06 298 ASN B O 1
ATOM 5547 N N . ALA B 1 299 ? 28.031 -22.188 -8.047 1 98.06 299 ALA B N 1
ATOM 5548 C CA . ALA B 1 299 ? 29.172 -21.266 -8.086 1 98.06 299 ALA B CA 1
ATOM 5549 C C . ALA B 1 299 ? 29.281 -20.469 -6.781 1 98.06 299 ALA B C 1
ATOM 5551 O O . ALA B 1 299 ? 30.375 -20.25 -6.27 1 98.06 299 ALA B O 1
ATOM 5552 N N . TYR B 1 300 ? 28.156 -20.031 -6.27 1 97.88 300 TYR B N 1
ATOM 5553 C CA . TYR B 1 300 ? 28.094 -19.359 -4.984 1 97.88 300 TYR B CA 1
ATOM 5554 C C . TYR B 1 300 ? 28.656 -20.234 -3.873 1 97.88 300 TYR B C 1
ATOM 5556 O O . TYR B 1 300 ? 29.5 -19.781 -3.092 1 97.88 300 TYR B O 1
ATOM 5564 N N . ARG B 1 301 ? 28.297 -21.469 -3.84 1 97.5 301 ARG B N 1
ATOM 5565 C CA . ARG B 1 301 ? 28.719 -22.422 -2.812 1 97.5 301 ARG B CA 1
ATOM 5566 C C . ARG B 1 301 ? 30.203 -22.703 -2.91 1 97.5 301 ARG B C 1
ATOM 5568 O O . ARG B 1 301 ? 30.875 -22.906 -1.895 1 97.5 301 ARG B O 1
ATOM 5575 N N . LEU B 1 302 ? 30.641 -22.656 -4.09 1 97.56 302 LEU B N 1
ATOM 5576 C CA . LEU B 1 302 ? 32.062 -22.969 -4.332 1 97.56 302 LEU B CA 1
ATOM 5577 C C . LEU B 1 302 ? 32.938 -21.75 -4.113 1 97.56 302 LEU B C 1
ATOM 5579 O O . LEU B 1 302 ? 34.156 -21.828 -4.266 1 97.56 302 LEU B O 1
ATOM 5583 N N . GLY B 1 303 ? 32.312 -20.578 -3.848 1 96.81 303 GLY B N 1
ATOM 5584 C CA . GLY B 1 303 ? 33.094 -19.438 -3.398 1 96.81 303 GLY B CA 1
ATOM 5585 C C . GLY B 1 303 ? 33.469 -18.484 -4.527 1 96.81 303 GLY B C 1
ATOM 5586 O O . GLY B 1 303 ? 34.469 -17.781 -4.441 1 96.81 303 GLY B O 1
ATOM 5587 N N . ASP B 1 304 ? 32.781 -18.562 -5.648 1 96.5 304 ASP B N 1
ATOM 5588 C CA . ASP B 1 304 ? 33.031 -17.578 -6.699 1 96.5 304 ASP B CA 1
ATOM 5589 C C . ASP B 1 304 ? 32.75 -16.156 -6.211 1 96.5 304 ASP B C 1
ATOM 5591 O O . ASP B 1 304 ? 31.594 -15.805 -5.957 1 96.5 304 ASP B O 1
ATOM 5595 N N . GLY B 1 305 ? 33.719 -15.344 -6.164 1 96.38 305 GLY B N 1
ATOM 5596 C CA . GLY B 1 305 ? 33.625 -14.023 -5.559 1 96.38 305 GLY B CA 1
ATOM 5597 C C . GLY B 1 305 ? 32.625 -13.117 -6.262 1 96.38 305 GLY B C 1
ATOM 5598 O O . GLY B 1 305 ? 31.906 -12.375 -5.613 1 96.38 305 GLY B O 1
ATOM 5599 N N . PHE B 1 306 ? 32.625 -13.172 -7.605 1 96.94 306 PHE B N 1
ATOM 5600 C CA . PHE B 1 306 ? 31.719 -12.344 -8.391 1 96.94 306 PHE B CA 1
ATOM 5601 C C . PHE B 1 306 ? 30.266 -12.742 -8.141 1 96.94 306 PHE B C 1
ATOM 5603 O O . PHE B 1 306 ? 29.422 -11.883 -7.883 1 96.94 306 PHE B O 1
ATOM 5610 N N . ILE B 1 307 ? 29.984 -13.977 -8.172 1 97.75 307 ILE B N 1
ATOM 5611 C CA . ILE B 1 307 ? 28.625 -14.492 -7.984 1 97.75 307 ILE B CA 1
ATOM 5612 C C . ILE B 1 307 ? 28.172 -14.227 -6.551 1 97.75 307 ILE B C 1
ATOM 5614 O O . ILE B 1 307 ? 27.031 -13.836 -6.32 1 97.75 307 ILE B O 1
ATOM 5618 N N . ILE B 1 308 ? 29.109 -14.391 -5.582 1 98.12 308 ILE B N 1
ATOM 5619 C CA . ILE B 1 308 ? 28.797 -14.125 -4.184 1 98.12 308 ILE B CA 1
ATOM 5620 C C . ILE B 1 308 ? 28.375 -12.664 -4.02 1 98.12 308 ILE B C 1
ATOM 5622 O O . ILE B 1 308 ? 27.359 -12.367 -3.398 1 98.12 308 ILE B O 1
ATOM 5626 N N . GLU B 1 309 ? 29.109 -11.844 -4.598 1 98.06 309 GLU B N 1
ATOM 5627 C CA . GLU B 1 309 ? 28.812 -10.414 -4.492 1 98.06 309 GLU B CA 1
ATOM 5628 C C . GLU B 1 309 ? 27.453 -10.094 -5.082 1 98.06 309 GLU B C 1
ATOM 5630 O O . GLU B 1 309 ? 26.672 -9.328 -4.496 1 98.06 309 GLU B O 1
ATOM 5635 N N . LYS B 1 310 ? 27.125 -10.633 -6.25 1 98.12 310 LYS B N 1
ATOM 5636 C CA . LYS B 1 310 ? 25.844 -10.367 -6.914 1 98.12 310 LYS B CA 1
ATOM 5637 C C . LYS B 1 310 ? 24.672 -10.875 -6.082 1 98.12 310 LYS B C 1
ATOM 5639 O O . LYS B 1 310 ? 23.688 -10.156 -5.875 1 98.12 310 LYS B O 1
ATOM 5644 N N . ILE B 1 311 ? 24.797 -12.047 -5.547 1 98.5 311 ILE B N 1
ATOM 5645 C CA . ILE B 1 311 ? 23.703 -12.648 -4.793 1 98.5 311 ILE B CA 1
ATOM 5646 C C . ILE B 1 311 ? 23.531 -11.922 -3.461 1 98.5 311 ILE B C 1
ATOM 5648 O O . ILE B 1 311 ? 22.406 -11.57 -3.078 1 98.5 311 ILE B O 1
ATOM 5652 N N . GLU B 1 312 ? 24.641 -11.656 -2.766 1 98.31 312 GLU B N 1
ATOM 5653 C CA . GLU B 1 312 ? 24.594 -11 -1.461 1 98.31 312 GLU B CA 1
ATOM 5654 C C . GLU B 1 312 ? 24.016 -9.594 -1.573 1 98.31 312 GLU B C 1
ATOM 5656 O O . GLU B 1 312 ? 23.172 -9.195 -0.771 1 98.31 312 GLU B O 1
ATOM 5661 N N . SER B 1 313 ? 24.484 -8.844 -2.564 1 98 313 SER B N 1
ATOM 5662 C CA . SER B 1 313 ? 23.922 -7.512 -2.793 1 98 313 SER B CA 1
ATOM 5663 C C . SER B 1 313 ? 22.438 -7.582 -3.141 1 98 313 SER B C 1
ATOM 5665 O O . SER B 1 313 ? 21.656 -6.766 -2.666 1 98 313 SER B O 1
ATOM 5667 N N . GLY B 1 314 ? 22.109 -8.547 -3.982 1 98.5 314 GLY B N 1
ATOM 5668 C CA . GLY B 1 314 ? 20.703 -8.758 -4.328 1 98.5 314 GLY B CA 1
ATOM 5669 C C . GLY B 1 314 ? 19.828 -9.039 -3.121 1 98.5 314 GLY B C 1
ATOM 5670 O O . GLY B 1 314 ? 18.719 -8.5 -3.008 1 98.5 314 GLY B O 1
ATOM 5671 N N . ILE B 1 315 ? 20.344 -9.836 -2.215 1 98.62 315 ILE B N 1
ATOM 5672 C CA . ILE B 1 315 ? 19.609 -10.195 -1.002 1 98.62 315 ILE B CA 1
ATOM 5673 C C . ILE B 1 315 ? 19.438 -8.961 -0.122 1 98.62 315 ILE B C 1
ATOM 5675 O O . ILE B 1 315 ? 18.359 -8.742 0.442 1 98.62 315 ILE B O 1
ATOM 5679 N N . ASP B 1 316 ? 20.469 -8.141 -0.034 1 98.31 316 ASP B N 1
ATOM 5680 C CA . ASP B 1 316 ? 20.391 -6.91 0.743 1 98.31 316 ASP B CA 1
ATOM 5681 C C . ASP B 1 316 ? 19.297 -5.988 0.201 1 98.31 316 ASP B C 1
ATOM 5683 O O . ASP B 1 316 ? 18.469 -5.473 0.964 1 98.31 316 ASP B O 1
ATOM 5687 N N . PHE B 1 317 ? 19.25 -5.859 -1.096 1 98.62 317 PHE B N 1
ATOM 5688 C CA . PHE B 1 317 ? 18.25 -4.992 -1.717 1 98.62 317 PHE B CA 1
ATOM 5689 C C . PHE B 1 317 ? 16.859 -5.594 -1.585 1 98.62 317 PHE B C 1
ATOM 5691 O O . PHE B 1 317 ? 15.891 -4.871 -1.356 1 98.62 317 PHE B O 1
ATOM 5698 N N . LEU B 1 318 ? 16.766 -6.863 -1.718 1 98.69 318 LEU B N 1
ATOM 5699 C CA . LEU B 1 318 ? 15.477 -7.539 -1.58 1 98.69 318 LEU B CA 1
ATOM 5700 C C . LEU B 1 318 ? 14.898 -7.32 -0.189 1 98.69 318 LEU B C 1
ATOM 5702 O O . LEU B 1 318 ? 13.742 -6.914 -0.052 1 98.69 318 LEU B O 1
ATOM 5706 N N . THR B 1 319 ? 15.711 -7.566 0.845 1 98.31 319 THR B N 1
ATOM 5707 C CA . THR B 1 319 ? 15.234 -7.477 2.221 1 98.31 319 THR B CA 1
ATOM 5708 C C . THR B 1 319 ? 14.883 -6.039 2.58 1 98.31 319 THR B C 1
ATOM 5710 O O . THR B 1 319 ? 13.891 -5.789 3.279 1 98.31 319 THR B O 1
ATOM 5713 N N . THR B 1 320 ? 15.648 -5.117 2.068 1 97.81 320 THR B N 1
ATOM 5714 C CA . THR B 1 320 ? 15.344 -3.701 2.256 1 97.81 320 THR B CA 1
ATOM 5715 C C . THR B 1 320 ? 14.023 -3.338 1.586 1 97.81 320 THR B C 1
ATOM 5717 O O . THR B 1 320 ? 13.203 -2.635 2.17 1 97.81 320 THR B O 1
ATOM 5720 N N . SER B 1 321 ? 13.828 -3.871 0.387 1 98.25 321 SER B N 1
ATOM 5721 C CA . SER B 1 321 ? 12.602 -3.607 -0.357 1 98.25 321 SER B CA 1
ATOM 5722 C C . SER B 1 321 ? 11.391 -4.184 0.361 1 98.25 321 SER B C 1
ATOM 5724 O O . SER B 1 321 ? 10.328 -3.555 0.396 1 98.25 321 SER B O 1
ATOM 5726 N N . ILE B 1 322 ? 11.523 -5.363 0.909 1 97.56 322 ILE B N 1
ATOM 5727 C CA . ILE B 1 322 ? 10.438 -5.98 1.666 1 97.56 322 ILE B CA 1
ATOM 5728 C C . ILE B 1 322 ? 10.102 -5.117 2.877 1 97.56 322 ILE B C 1
ATOM 5730 O O . ILE B 1 322 ? 8.93 -4.809 3.117 1 97.56 322 ILE B O 1
ATOM 5734 N N . ALA B 1 323 ? 11.094 -4.68 3.602 1 96.06 323 ALA B N 1
ATOM 5735 C CA . ALA B 1 323 ? 10.883 -3.842 4.777 1 96.06 323 ALA B CA 1
ATOM 5736 C C . ALA B 1 323 ? 10.211 -2.523 4.402 1 96.06 323 ALA B C 1
ATOM 5738 O O . ALA B 1 323 ? 9.281 -2.08 5.07 1 96.06 323 ALA B O 1
ATOM 5739 N N . ASN B 1 324 ? 10.734 -1.889 3.328 1 97.06 324 ASN B N 1
ATOM 5740 C CA . ASN B 1 324 ? 10.125 -0.655 2.846 1 97.06 324 ASN B CA 1
ATOM 5741 C C . ASN B 1 324 ? 8.648 -0.858 2.49 1 97.06 324 ASN B C 1
ATOM 5743 O O . ASN B 1 324 ? 7.809 -0.016 2.809 1 97.06 324 ASN B O 1
ATOM 5747 N N . THR B 1 325 ? 8.367 -1.993 1.818 1 96.81 325 THR B N 1
ATOM 5748 C CA . THR B 1 325 ? 7.004 -2.311 1.418 1 96.81 325 THR B CA 1
ATOM 5749 C C . THR B 1 325 ? 6.09 -2.402 2.637 1 96.81 325 THR B C 1
ATOM 5751 O O . THR B 1 325 ? 4.957 -1.917 2.609 1 96.81 325 THR B O 1
ATOM 5754 N N . LEU B 1 326 ? 6.59 -2.891 3.727 1 94.19 326 LEU B N 1
ATOM 5755 C CA . LEU B 1 326 ? 5.801 -3.111 4.93 1 94.19 326 LEU B CA 1
ATOM 5756 C C . LEU B 1 326 ? 5.527 -1.796 5.652 1 94.19 326 LEU B C 1
ATOM 5758 O O . LEU B 1 326 ? 4.637 -1.722 6.504 1 94.19 326 LEU B O 1
ATOM 5762 N N . ILE B 1 327 ? 6.27 -0.75 5.34 1 93.31 327 ILE B N 1
ATOM 5763 C CA . ILE B 1 327 ? 6.031 0.582 5.883 1 93.31 327 ILE B CA 1
ATOM 5764 C C . ILE B 1 327 ? 4.891 1.255 5.125 1 93.31 327 ILE B C 1
ATOM 5766 O O . ILE B 1 327 ? 4.18 2.1 5.676 1 93.31 327 ILE B O 1
ATOM 5770 N N . ILE B 1 328 ? 4.715 0.838 3.906 1 93.75 328 ILE B N 1
ATOM 5771 C CA . ILE B 1 328 ? 3.721 1.422 3.014 1 93.75 328 ILE B CA 1
ATOM 5772 C C . ILE B 1 328 ? 2.422 0.621 3.096 1 93.75 328 ILE B C 1
ATOM 5774 O O . ILE B 1 328 ? 1.33 1.19 3.041 1 93.75 328 ILE B O 1
ATOM 5778 N N . TYR B 1 329 ? 2.562 -0.686 3.271 1 92.19 329 TYR B N 1
ATOM 5779 C CA . TYR B 1 329 ? 1.432 -1.606 3.27 1 92.19 329 TYR B CA 1
ATOM 5780 C C . TYR B 1 329 ? 1.46 -2.508 4.5 1 92.19 329 TYR B C 1
ATOM 5782 O O . TYR B 1 329 ? 2.398 -3.287 4.684 1 92.19 329 TYR B O 1
ATOM 5790 N N . ASP B 1 330 ? 0.413 -2.41 5.262 1 89 330 ASP B N 1
ATOM 5791 C CA . ASP B 1 330 ? 0.346 -3.152 6.516 1 89 330 ASP B CA 1
ATOM 5792 C C . ASP B 1 330 ? -0.012 -4.617 6.273 1 89 330 ASP B C 1
ATOM 5794 O O . ASP B 1 330 ? -1.161 -4.938 5.957 1 89 330 ASP B O 1
ATOM 5798 N N . SER B 1 331 ? 0.975 -5.473 6.305 1 92.06 331 SER B N 1
ATOM 5799 C CA . SER B 1 331 ? 0.742 -6.906 6.18 1 92.06 331 SER B CA 1
ATOM 5800 C C . SER B 1 331 ? 1.435 -7.68 7.297 1 92.06 331 SER B C 1
ATOM 5802 O O . SER B 1 331 ? 2.588 -7.398 7.633 1 92.06 331 SER B O 1
ATOM 5804 N N . LYS B 1 332 ? 0.731 -8.656 7.836 1 92.19 332 LYS B N 1
ATOM 5805 C CA . LYS B 1 332 ? 1.307 -9.477 8.898 1 92.19 332 LYS B CA 1
ATOM 5806 C C . LYS B 1 332 ? 1.817 -10.812 8.352 1 92.19 332 LYS B C 1
ATOM 5808 O O . LYS B 1 332 ? 2.443 -11.586 9.078 1 92.19 332 LYS B O 1
ATOM 5813 N N . LYS B 1 333 ? 1.508 -11.086 7.117 1 96.81 333 LYS B N 1
ATOM 5814 C CA . LYS B 1 333 ? 1.906 -12.344 6.492 1 96.81 333 LYS B CA 1
ATOM 5815 C C . LYS B 1 333 ? 2.475 -12.109 5.094 1 96.81 333 LYS B C 1
ATOM 5817 O O . LYS B 1 333 ? 1.928 -11.328 4.32 1 96.81 333 LYS B O 1
ATOM 5822 N N . ILE B 1 334 ? 3.619 -12.734 4.82 1 98 334 ILE B N 1
ATOM 5823 C CA . ILE B 1 334 ? 4.234 -12.711 3.498 1 98 334 ILE B CA 1
ATOM 5824 C C . ILE B 1 334 ? 4.516 -14.133 3.031 1 98 334 ILE B C 1
ATOM 5826 O O . ILE B 1 334 ? 5.137 -14.922 3.754 1 98 334 ILE B O 1
ATOM 5830 N N . PHE B 1 335 ? 3.977 -14.469 1.888 1 98.69 335 PHE B N 1
ATOM 5831 C CA . PHE B 1 335 ? 4.406 -15.68 1.194 1 98.69 335 PHE B CA 1
ATOM 5832 C C . PHE B 1 335 ? 5.465 -15.352 0.145 1 98.69 335 PHE B C 1
ATOM 5834 O O . PHE B 1 335 ? 5.316 -14.391 -0.613 1 98.69 335 PHE B O 1
ATOM 5841 N N . ILE B 1 336 ? 6.539 -16.141 0.106 1 98.69 336 ILE B N 1
ATOM 5842 C CA . ILE B 1 336 ? 7.582 -15.93 -0.895 1 98.69 336 ILE B CA 1
ATOM 5843 C C . ILE B 1 336 ? 7.742 -17.188 -1.741 1 98.69 336 ILE B C 1
ATOM 5845 O O . ILE B 1 336 ? 8 -18.266 -1.211 1 98.69 336 ILE B O 1
ATOM 5849 N N . ASN B 1 337 ? 7.449 -17.047 -2.99 1 98.62 337 ASN B N 1
ATOM 5850 C CA . ASN B 1 337 ? 7.695 -18.078 -3.984 1 98.62 337 ASN B CA 1
ATOM 5851 C C . ASN B 1 337 ? 8.961 -17.797 -4.793 1 98.62 337 ASN B C 1
ATOM 5853 O O . ASN B 1 337 ? 8.984 -16.875 -5.602 1 98.62 337 ASN B O 1
ATOM 5857 N N . SER B 1 338 ? 10.055 -18.578 -4.547 1 98.44 338 SER B N 1
ATOM 5858 C CA . SER B 1 338 ? 11.352 -18.328 -5.156 1 98.44 338 SER B CA 1
ATOM 5859 C C . SER B 1 338 ? 12.203 -19.609 -5.164 1 98.44 338 SER B C 1
ATOM 5861 O O . SER B 1 338 ? 12.398 -20.234 -4.125 1 98.44 338 SER B O 1
ATOM 5863 N N . GLN B 1 339 ? 12.656 -19.953 -6.355 1 97.81 339 GLN B N 1
ATOM 5864 C CA . GLN B 1 339 ? 13.609 -21.062 -6.41 1 97.81 339 GLN B CA 1
ATOM 5865 C C . GLN B 1 339 ? 14.906 -20.703 -5.688 1 97.81 339 GLN B C 1
ATOM 5867 O O . GLN B 1 339 ? 15.422 -21.5 -4.895 1 97.81 339 GLN B O 1
ATOM 5872 N N . LEU B 1 340 ? 15.383 -19.547 -5.883 1 97.69 340 LEU B N 1
ATOM 5873 C CA . LEU B 1 340 ? 16.625 -19.047 -5.293 1 97.69 340 LEU B CA 1
ATOM 5874 C C . LEU B 1 340 ? 16.578 -19.172 -3.773 1 97.69 340 LEU B C 1
ATOM 5876 O O . LEU B 1 340 ? 17.516 -19.703 -3.162 1 97.69 340 LEU B O 1
ATOM 5880 N N . LEU B 1 341 ? 15.477 -18.734 -3.186 1 98.25 341 LEU B N 1
ATOM 5881 C CA . LEU B 1 341 ? 15.406 -18.641 -1.732 1 98.25 341 LEU B CA 1
ATOM 5882 C C . LEU B 1 341 ? 15.094 -19.984 -1.103 1 98.25 341 LEU B C 1
ATOM 5884 O O . LEU B 1 341 ? 15.062 -20.109 0.124 1 98.25 341 LEU B O 1
ATOM 5888 N N . ASN B 1 342 ? 14.891 -20.984 -1.968 1 98 342 ASN B N 1
ATOM 5889 C CA . ASN B 1 342 ? 14.703 -22.344 -1.466 1 98 342 ASN B CA 1
ATOM 5890 C C . ASN B 1 342 ? 16.047 -23.078 -1.316 1 98 342 ASN B C 1
ATOM 5892 O O . ASN B 1 342 ? 16.109 -24.141 -0.701 1 98 342 ASN B O 1
ATOM 5896 N N . TYR B 1 343 ? 17.109 -22.469 -1.901 1 97.75 343 TYR B N 1
ATOM 5897 C CA . TYR B 1 343 ? 18.438 -23.047 -1.646 1 97.75 343 TYR B CA 1
ATOM 5898 C C . TYR B 1 343 ? 18.812 -22.906 -0.181 1 97.75 343 TYR B C 1
ATOM 5900 O O . TYR B 1 343 ? 18.422 -21.938 0.476 1 97.75 343 TYR B O 1
ATOM 5908 N N . PRO B 1 344 ? 19.578 -23.797 0.331 1 96.56 344 PRO B N 1
ATOM 5909 C CA . PRO B 1 344 ? 19.906 -23.797 1.755 1 96.56 344 PRO B CA 1
ATOM 5910 C C . PRO B 1 344 ? 20.531 -22.484 2.215 1 96.56 344 PRO B C 1
ATOM 5912 O O . PRO B 1 344 ? 21.438 -21.969 1.561 1 96.56 344 PRO B O 1
ATOM 5915 N N . GLY B 1 345 ? 20.016 -21.969 3.277 1 96.38 345 GLY B N 1
ATOM 5916 C CA . GLY B 1 345 ? 20.609 -20.828 3.959 1 96.38 345 GLY B CA 1
ATOM 5917 C C . GLY B 1 345 ? 20 -19.5 3.559 1 96.38 345 GLY B C 1
ATOM 5918 O O . GLY B 1 345 ? 20.047 -18.547 4.324 1 96.38 345 GLY B O 1
ATOM 5919 N N . PHE B 1 346 ? 19.422 -19.406 2.436 1 97.88 346 PHE B N 1
ATOM 5920 C CA . PHE B 1 346 ? 18.984 -18.109 1.918 1 97.88 346 PHE B CA 1
ATOM 5921 C C . PHE B 1 346 ? 17.719 -17.656 2.633 1 97.88 346 PHE B C 1
ATOM 5923 O O . PHE B 1 346 ? 17.562 -16.469 2.93 1 97.88 346 PHE B O 1
ATOM 5930 N N . SER B 1 347 ? 16.766 -18.562 2.914 1 97.69 347 SER B N 1
ATOM 5931 C CA . SER B 1 347 ? 15.523 -18.188 3.596 1 97.69 347 SER B CA 1
ATOM 5932 C C . SER B 1 347 ? 15.805 -17.609 4.98 1 97.69 347 SER B C 1
ATOM 5934 O O . SER B 1 347 ? 15.25 -16.578 5.359 1 97.69 347 SER B O 1
ATOM 5936 N N . GLU B 1 348 ? 16.688 -18.25 5.738 1 97.12 348 GLU B N 1
ATOM 5937 C CA . GLU B 1 348 ? 17.078 -17.781 7.062 1 97.12 348 GLU B CA 1
ATOM 5938 C C . GLU B 1 348 ? 17.75 -16.406 6.984 1 97.12 348 GLU B C 1
ATOM 5940 O O . GLU B 1 348 ? 17.453 -15.516 7.793 1 97.12 348 GLU B O 1
ATOM 5945 N N . LYS B 1 349 ? 18.609 -16.312 6.031 1 97.38 349 LYS B N 1
ATOM 5946 C CA . LYS B 1 349 ? 19.312 -15.047 5.836 1 97.38 349 LYS B CA 1
ATOM 5947 C C . LYS B 1 349 ? 18.328 -13.906 5.562 1 97.38 349 LYS B C 1
ATOM 5949 O O . LYS B 1 349 ? 18.406 -12.844 6.176 1 97.38 349 LYS B O 1
ATOM 5954 N N . VAL B 1 350 ? 17.391 -14.109 4.672 1 97.88 350 VAL B N 1
ATOM 5955 C CA . VAL B 1 350 ? 16.406 -13.102 4.312 1 97.88 350 VAL B CA 1
ATOM 5956 C C . VAL B 1 350 ? 15.562 -12.75 5.535 1 97.88 350 VAL B C 1
ATOM 5958 O O . VAL B 1 350 ? 15.344 -11.578 5.832 1 97.88 350 VAL B O 1
ATOM 5961 N N . ASN B 1 351 ? 15.086 -13.758 6.246 1 96.12 351 ASN B N 1
ATOM 5962 C CA . ASN B 1 351 ? 14.281 -13.539 7.445 1 96.12 351 ASN B CA 1
ATOM 5963 C C . ASN B 1 351 ? 15.023 -12.672 8.461 1 96.12 351 ASN B C 1
ATOM 5965 O O . ASN B 1 351 ? 14.453 -11.719 9 1 96.12 351 ASN B O 1
ATOM 5969 N N . ASN B 1 352 ? 16.266 -12.984 8.727 1 95.56 352 ASN B N 1
ATOM 5970 C CA . ASN B 1 352 ? 17.078 -12.25 9.695 1 95.56 352 ASN B CA 1
ATOM 5971 C C . ASN B 1 352 ? 17.266 -10.797 9.266 1 95.56 352 ASN B C 1
ATOM 5973 O O . ASN B 1 352 ? 17.172 -9.883 10.086 1 95.56 352 ASN B O 1
ATOM 5977 N N . LEU B 1 353 ? 17.578 -10.633 8.039 1 96 353 LEU B N 1
ATOM 5978 C CA . LEU B 1 353 ? 17.844 -9.289 7.535 1 96 353 LEU B CA 1
ATOM 5979 C C . LEU B 1 353 ? 16.578 -8.438 7.547 1 96 353 LEU B C 1
ATOM 5981 O O . LEU B 1 353 ? 16.625 -7.25 7.871 1 96 353 LEU B O 1
ATOM 5985 N N . VAL B 1 354 ? 15.43 -9.016 7.191 1 95.31 354 VAL B N 1
ATOM 5986 C CA . VAL B 1 354 ? 14.172 -8.281 7.242 1 95.31 354 VAL B CA 1
ATOM 5987 C C . VAL B 1 354 ? 13.859 -7.887 8.688 1 95.31 354 VAL B C 1
ATOM 5989 O O . VAL B 1 354 ? 13.469 -6.75 8.953 1 95.31 354 VAL B O 1
ATOM 5992 N N . ASP B 1 355 ? 14.039 -8.805 9.594 1 91.94 355 ASP B N 1
ATOM 5993 C CA . ASP B 1 355 ? 13.812 -8.531 11.008 1 91.94 355 ASP B CA 1
ATOM 5994 C C . ASP B 1 355 ? 14.672 -7.367 11.484 1 91.94 355 ASP B C 1
ATOM 5996 O O . ASP B 1 355 ? 14.195 -6.5 12.227 1 91.94 355 ASP B O 1
ATOM 6000 N N . ASN B 1 356 ? 15.906 -7.379 11.062 1 91.25 356 ASN B N 1
ATOM 6001 C CA . ASN B 1 356 ? 16.828 -6.312 11.453 1 91.25 356 ASN B CA 1
ATOM 6002 C C . ASN B 1 356 ? 16.359 -4.957 10.922 1 91.25 356 ASN B C 1
ATOM 6004 O O . ASN B 1 356 ? 16.484 -3.943 11.617 1 91.25 356 ASN B O 1
ATOM 6008 N N . GLN B 1 357 ? 15.82 -4.949 9.75 1 90.88 357 GLN B N 1
ATOM 6009 C CA . GLN B 1 357 ? 15.359 -3.717 9.117 1 90.88 357 GLN B CA 1
ATOM 6010 C C . GLN B 1 357 ? 14.109 -3.18 9.812 1 90.88 357 GLN B C 1
ATOM 6012 O O . GLN B 1 357 ? 13.812 -1.985 9.727 1 90.88 357 GLN B O 1
ATOM 6017 N N . LEU B 1 358 ? 13.375 -4.031 10.508 1 88.06 358 LEU B N 1
ATOM 6018 C CA . LEU B 1 358 ? 12.078 -3.641 11.047 1 88.06 358 LEU B CA 1
ATOM 6019 C C . LEU B 1 358 ? 12.148 -3.479 12.562 1 88.06 358 LEU B C 1
ATOM 6021 O O . LEU B 1 358 ? 11.125 -3.309 13.227 1 88.06 358 LEU B O 1
ATOM 6025 N N . GLN B 1 359 ? 13.273 -3.482 13.148 1 82.38 359 GLN B N 1
ATOM 6026 C CA . GLN B 1 359 ? 13.453 -3.432 14.594 1 82.38 359 GLN B CA 1
ATOM 6027 C C . GLN B 1 359 ? 12.867 -2.15 15.172 1 82.38 359 GLN B C 1
ATOM 6029 O O . GLN B 1 359 ? 12.445 -2.125 16.328 1 82.38 359 GLN B O 1
ATOM 6034 N N . PHE B 1 360 ? 12.773 -1.147 14.406 1 78.69 360 PHE B N 1
ATOM 6035 C CA . PHE B 1 360 ? 12.273 0.133 14.891 1 78.69 360 PHE B CA 1
ATOM 6036 C C . PHE B 1 360 ? 10.758 0.118 14.984 1 78.69 360 PHE B C 1
ATOM 6038 O O . PHE B 1 360 ? 10.156 1.018 15.578 1 78.69 360 PHE B O 1
ATOM 6045 N N . ILE B 1 361 ? 10.109 -0.899 14.398 1 72.69 361 ILE B N 1
ATOM 6046 C CA . ILE B 1 361 ? 8.664 -1.061 14.453 1 72.69 361 ILE B CA 1
ATOM 6047 C C . ILE B 1 361 ? 8.297 -2.092 15.516 1 72.69 361 ILE B C 1
ATOM 6049 O O . ILE B 1 361 ? 8.492 -3.293 15.32 1 72.69 361 ILE B O 1
ATOM 6053 N N . PRO B 1 362 ? 7.805 -1.604 16.672 1 64.19 362 PRO B N 1
ATOM 6054 C CA . PRO B 1 362 ? 7.48 -2.586 17.703 1 64.19 362 PRO B CA 1
ATOM 6055 C C . PRO B 1 362 ? 6.438 -3.602 17.25 1 64.19 362 PRO B C 1
ATOM 6057 O O . PRO B 1 362 ? 6.504 -4.773 17.625 1 64.19 362 PRO B O 1
ATOM 6060 N N . SER B 1 363 ? 5.379 -3.215 16.531 1 58.69 363 SER B N 1
ATOM 6061 C CA . SER B 1 363 ? 4.273 -4.086 16.141 1 58.69 363 SER B CA 1
ATOM 6062 C C . SER B 1 363 ? 4.742 -5.172 15.18 1 58.69 363 SER B C 1
ATOM 6064 O O . SER B 1 363 ? 4.109 -6.223 15.07 1 58.69 363 SER B O 1
ATOM 6066 N N . LYS B 1 364 ? 5.797 -4.922 14.398 1 58.31 364 LYS B N 1
ATOM 6067 C CA . LYS B 1 364 ? 6.23 -5.898 13.398 1 58.31 364 LYS B CA 1
ATOM 6068 C C . LYS B 1 364 ? 6.863 -7.117 14.062 1 58.31 364 LYS B C 1
ATOM 6070 O O . LYS B 1 364 ? 7.238 -8.078 13.391 1 58.31 364 LYS B O 1
ATOM 6075 N N . ASN B 1 365 ? 6.793 -7.141 15.383 1 62.16 365 ASN B N 1
ATOM 6076 C CA . ASN B 1 365 ? 7.363 -8.281 16.094 1 62.16 365 ASN B CA 1
ATOM 6077 C C . ASN B 1 365 ? 6.551 -9.555 15.852 1 62.16 365 ASN B C 1
ATOM 6079 O O . ASN B 1 365 ? 7.004 -10.648 16.172 1 62.16 365 ASN B O 1
ATOM 6083 N N . ASN B 1 366 ? 5.543 -9.391 14.906 1 77.94 366 ASN B N 1
ATOM 6084 C CA . ASN B 1 366 ? 4.75 -10.594 14.648 1 77.94 366 ASN B CA 1
ATOM 6085 C C . ASN B 1 366 ? 4.641 -10.875 13.156 1 77.94 366 ASN B C 1
ATOM 6087 O O . ASN B 1 366 ? 3.676 -11.5 12.703 1 77.94 366 ASN B O 1
ATOM 6091 N N . LEU B 1 367 ? 5.641 -10.438 12.391 1 88.88 367 LEU B N 1
ATOM 6092 C CA . LEU B 1 367 ? 5.613 -10.695 10.953 1 88.88 367 LEU B CA 1
ATOM 6093 C C . LEU B 1 367 ? 5.891 -12.164 10.664 1 88.88 367 LEU B C 1
ATOM 6095 O O . LEU B 1 367 ? 6.836 -12.742 11.195 1 88.88 367 LEU B O 1
ATOM 6099 N N . ASP B 1 368 ? 5.051 -12.781 9.898 1 95.12 368 ASP B N 1
ATOM 6100 C CA . ASP B 1 368 ? 5.195 -14.172 9.477 1 95.12 368 ASP B CA 1
ATOM 6101 C C . ASP B 1 368 ? 5.594 -14.266 8 1 95.12 368 ASP B C 1
ATOM 6103 O O . ASP B 1 368 ? 4.758 -14.062 7.117 1 95.12 368 ASP B O 1
ATOM 6107 N N . ILE B 1 369 ? 6.855 -14.5 7.797 1 97.06 369 ILE B N 1
ATOM 6108 C CA . ILE B 1 369 ? 7.332 -14.727 6.438 1 97.06 369 ILE B CA 1
ATOM 6109 C C . ILE B 1 369 ? 7.43 -16.234 6.172 1 97.06 369 ILE B C 1
ATOM 6111 O O . ILE B 1 369 ? 8.195 -16.938 6.828 1 97.06 369 ILE B O 1
ATOM 6115 N N . GLU B 1 370 ? 6.688 -16.688 5.262 1 97.88 370 GLU B N 1
ATOM 6116 C CA . GLU B 1 370 ? 6.707 -18.094 4.902 1 97.88 370 GLU B CA 1
ATOM 6117 C C . GLU B 1 370 ? 7.312 -18.312 3.516 1 97.88 370 GLU B C 1
ATOM 6119 O O . GLU B 1 370 ? 6.773 -17.828 2.518 1 97.88 370 GLU B O 1
ATOM 6124 N N . PHE B 1 371 ? 8.414 -19 3.475 1 98.19 371 PHE B N 1
ATOM 6125 C CA . PHE B 1 371 ? 9.016 -19.406 2.211 1 98.19 371 PHE B CA 1
ATOM 6126 C C . PHE B 1 371 ? 8.375 -20.688 1.693 1 98.19 371 PHE B C 1
ATOM 6128 O O . PHE B 1 371 ? 8.562 -21.75 2.275 1 98.19 371 PHE B O 1
ATOM 6135 N N . LEU B 1 372 ? 7.68 -20.547 0.592 1 98.12 372 LEU B N 1
ATOM 6136 C CA . LEU B 1 372 ? 6.98 -21.703 0.045 1 98.12 372 LEU B CA 1
ATOM 6137 C C . LEU B 1 372 ? 7.957 -22.656 -0.64 1 98.12 372 LEU B C 1
ATOM 6139 O O . LEU B 1 372 ? 8.891 -22.203 -1.319 1 98.12 372 LEU B O 1
ATOM 6143 N N . SER B 1 373 ? 7.703 -23.953 -0.407 1 97.62 373 SER B N 1
ATOM 6144 C CA . SER B 1 373 ? 8.477 -24.906 -1.191 1 97.62 373 SER B CA 1
ATOM 6145 C C . SER B 1 373 ? 8.312 -24.656 -2.688 1 97.62 373 SER B C 1
ATOM 6147 O O . SER B 1 373 ? 7.203 -24.422 -3.164 1 97.62 373 SER B O 1
ATOM 6149 N N . PHE B 1 374 ? 9.445 -24.734 -3.34 1 96.5 374 PHE B N 1
ATOM 6150 C CA . PHE B 1 374 ? 9.383 -24.375 -4.754 1 96.5 374 PHE B CA 1
ATOM 6151 C C . PHE B 1 374 ? 8.672 -25.469 -5.551 1 96.5 374 PHE B C 1
ATOM 6153 O O . PHE B 1 374 ? 9.039 -26.641 -5.461 1 96.5 374 PHE B O 1
ATOM 6160 N N . ASN B 1 375 ? 7.582 -25.109 -6.199 1 97.19 375 ASN B N 1
ATOM 6161 C CA . ASN B 1 375 ? 6.734 -25.984 -7.008 1 97.19 375 ASN B CA 1
ATOM 6162 C C . ASN B 1 375 ? 6.465 -25.375 -8.383 1 97.19 375 ASN B C 1
ATOM 6164 O O . ASN B 1 375 ? 5.785 -24.359 -8.492 1 97.19 375 ASN B O 1
ATOM 6168 N N . ILE B 1 376 ? 6.949 -26.109 -9.438 1 96.75 376 ILE B N 1
ATOM 6169 C CA . ILE B 1 376 ? 6.875 -25.562 -10.789 1 96.75 376 ILE B CA 1
ATOM 6170 C C . ILE B 1 376 ? 5.422 -25.516 -11.25 1 96.75 376 ILE B C 1
ATOM 6172 O O . ILE B 1 376 ? 5.102 -24.859 -12.25 1 96.75 376 ILE B O 1
ATOM 6176 N N . PHE B 1 377 ? 4.465 -26.125 -10.539 1 98.44 377 PHE B N 1
ATOM 6177 C CA . PHE B 1 377 ? 3.066 -26.172 -10.953 1 98.44 377 PHE B CA 1
ATOM 6178 C C . PHE B 1 377 ? 2.225 -25.203 -10.148 1 98.44 377 PHE B C 1
ATOM 6180 O O . PHE B 1 377 ? 1.002 -25.141 -10.312 1 98.44 377 PHE B O 1
ATOM 6187 N N . ARG B 1 378 ? 2.803 -24.391 -9.266 1 98.44 378 ARG B N 1
ATOM 6188 C CA . ARG B 1 378 ? 2.047 -23.516 -8.375 1 98.44 378 ARG B CA 1
ATOM 6189 C C . ARG B 1 378 ? 1.173 -22.547 -9.172 1 98.44 378 ARG B C 1
ATOM 6191 O O . ARG B 1 378 ? 0.028 -22.281 -8.797 1 98.44 378 ARG B O 1
ATOM 6198 N N . GLY B 1 379 ? 1.764 -22.016 -10.25 1 98.5 379 GLY B N 1
ATOM 6199 C CA . GLY B 1 379 ? 0.993 -21.125 -11.094 1 98.5 379 GLY B CA 1
ATOM 6200 C C . GLY B 1 379 ? -0.217 -21.797 -11.727 1 98.5 379 GLY B C 1
ATOM 6201 O O . GLY B 1 379 ? -1.302 -21.203 -11.766 1 98.5 379 GLY B O 1
ATOM 6202 N N . ALA B 1 380 ? -0.062 -23.016 -12.18 1 98.88 380 ALA B N 1
ATOM 6203 C CA . ALA B 1 380 ? -1.162 -23.766 -12.789 1 98.88 380 ALA B CA 1
ATOM 6204 C C . ALA B 1 380 ? -2.234 -24.094 -11.75 1 98.88 380 ALA B C 1
ATOM 6206 O O . ALA B 1 380 ? -3.43 -23.969 -12.023 1 98.88 380 ALA B O 1
ATOM 6207 N N . ILE B 1 381 ? -1.777 -24.484 -10.609 1 98.81 381 ILE B N 1
ATOM 6208 C CA . ILE B 1 381 ? -2.707 -24.766 -9.516 1 98.81 381 ILE B CA 1
ATOM 6209 C C . ILE B 1 381 ? -3.439 -23.484 -9.133 1 98.81 381 ILE B C 1
ATOM 6211 O O . ILE B 1 381 ? -4.648 -23.5 -8.898 1 98.81 381 ILE B O 1
ATOM 6215 N N . GLY B 1 382 ? -2.654 -22.391 -9.094 1 98.75 382 GLY B N 1
ATOM 6216 C CA . GLY B 1 382 ? -3.266 -21.094 -8.867 1 98.75 382 GLY B CA 1
ATOM 6217 C C . GLY B 1 382 ? -4.316 -20.734 -9.898 1 98.75 382 GLY B C 1
ATOM 6218 O O . GLY B 1 382 ? -5.359 -20.172 -9.57 1 98.75 382 GLY B O 1
ATOM 6219 N N . ALA B 1 383 ? -4.039 -21.078 -11.117 1 98.69 383 ALA B N 1
ATOM 6220 C CA . ALA B 1 383 ? -4.996 -20.828 -12.188 1 98.69 383 ALA B CA 1
ATOM 6221 C C . ALA B 1 383 ? -6.27 -21.641 -11.992 1 98.69 383 ALA B C 1
ATOM 6223 O O . ALA B 1 383 ? -7.371 -21.156 -12.266 1 98.69 383 ALA B O 1
ATOM 6224 N N . ALA B 1 384 ? -6.117 -22.859 -11.523 1 98.81 384 ALA B N 1
ATOM 6225 C CA . ALA B 1 384 ? -7.289 -23.656 -11.195 1 98.81 384 ALA B CA 1
ATOM 6226 C C . ALA B 1 384 ? -8.117 -23 -10.094 1 98.81 384 ALA B C 1
ATOM 6228 O O . ALA B 1 384 ? -9.352 -23 -10.148 1 98.81 384 ALA B O 1
ATOM 6229 N N . SER B 1 385 ? -7.414 -22.422 -9.141 1 98.69 385 SER B N 1
ATOM 6230 C CA . SER B 1 385 ? -8.117 -21.734 -8.062 1 98.69 385 SER B CA 1
ATOM 6231 C C . SER B 1 385 ? -8.867 -20.516 -8.586 1 98.69 385 SER B C 1
ATOM 6233 O O . SER B 1 385 ? -9.945 -20.188 -8.086 1 98.69 385 SER B O 1
ATOM 6235 N N . LEU B 1 386 ? -8.289 -19.828 -9.547 1 98.19 386 LEU B N 1
ATOM 6236 C CA . LEU B 1 386 ? -8.977 -18.734 -10.219 1 98.19 386 LEU B CA 1
ATOM 6237 C C . LEU B 1 386 ? -10.289 -19.203 -10.828 1 98.19 386 LEU B C 1
ATOM 6239 O O . LEU B 1 386 ? -11.312 -18.531 -10.703 1 98.19 386 LEU B O 1
ATOM 6243 N N . ALA B 1 387 ? -10.258 -20.328 -11.477 1 98.38 387 ALA B N 1
ATOM 6244 C CA . ALA B 1 387 ? -11.445 -20.922 -12.094 1 98.38 387 ALA B CA 1
ATOM 6245 C C . ALA B 1 387 ? -12.492 -21.266 -11.039 1 98.38 387 ALA B C 1
ATOM 6247 O O . ALA B 1 387 ? -13.68 -20.984 -11.219 1 98.38 387 ALA B O 1
ATOM 6248 N N . VAL B 1 388 ? -12.047 -21.844 -9.945 1 98.12 388 VAL B N 1
ATOM 6249 C CA . VAL B 1 388 ? -12.945 -22.203 -8.852 1 98.12 388 VAL B CA 1
ATOM 6250 C C . VAL B 1 388 ? -13.617 -20.938 -8.312 1 98.12 388 VAL B C 1
ATOM 6252 O O . VAL B 1 388 ? -14.836 -20.891 -8.148 1 98.12 388 VAL B O 1
ATOM 6255 N N . TYR B 1 389 ? -12.836 -19.938 -8.102 1 97.81 389 TYR B N 1
ATOM 6256 C CA . TYR B 1 389 ? -13.344 -18.703 -7.52 1 97.81 389 TYR B CA 1
ATOM 6257 C C . TYR B 1 389 ? -14.414 -18.078 -8.406 1 97.81 389 TYR B C 1
ATOM 6259 O O . TYR B 1 389 ? -15.492 -17.719 -7.934 1 97.81 389 TYR B O 1
ATOM 6267 N N . ASN B 1 390 ? -14.109 -18 -9.664 1 96.88 390 ASN B N 1
ATOM 6268 C CA . ASN B 1 390 ? -15.016 -17.328 -10.594 1 96.88 390 ASN B CA 1
ATOM 6269 C C . ASN B 1 390 ? -16.25 -18.188 -10.891 1 96.88 390 ASN B C 1
ATOM 6271 O O . ASN B 1 390 ? -17.375 -17.688 -10.836 1 96.88 390 ASN B O 1
ATOM 6275 N N . HIS B 1 391 ? -16.062 -19.438 -11.125 1 96.69 391 HIS B N 1
ATOM 6276 C CA . HIS B 1 391 ? -17.125 -20.312 -11.594 1 96.69 391 HIS B CA 1
ATOM 6277 C C . HIS B 1 391 ? -17.969 -20.844 -10.43 1 96.69 391 HIS B C 1
ATOM 6279 O O . HIS B 1 391 ? -19.203 -20.797 -10.477 1 96.69 391 HIS B O 1
ATOM 6285 N N . PHE B 1 392 ? -17.266 -21.328 -9.414 1 96.69 392 PHE B N 1
ATOM 6286 C CA . PHE B 1 392 ? -17.953 -22.016 -8.32 1 96.69 392 PHE B CA 1
ATOM 6287 C C . PHE B 1 392 ? -18.453 -21.016 -7.289 1 96.69 392 PHE B C 1
ATOM 6289 O O . PHE B 1 392 ? -19.609 -21.094 -6.852 1 96.69 392 PHE B O 1
ATOM 6296 N N . ILE B 1 393 ? -17.656 -20.047 -6.969 1 95.81 393 ILE B N 1
ATOM 6297 C CA . ILE B 1 393 ? -18 -19.125 -5.883 1 95.81 393 ILE B CA 1
ATOM 6298 C C . ILE B 1 393 ? -18.812 -17.953 -6.43 1 95.81 393 ILE B C 1
ATOM 6300 O O . ILE B 1 393 ? -19.891 -17.656 -5.914 1 95.81 393 ILE B O 1
ATOM 6304 N N . LEU B 1 394 ? -18.328 -17.344 -7.508 1 93.88 394 LEU B N 1
ATOM 6305 C CA . LEU B 1 394 ? -19.016 -16.172 -8.039 1 93.88 394 LEU B CA 1
ATOM 6306 C C . LEU B 1 394 ? -20.109 -16.578 -9.016 1 93.88 394 LEU B C 1
ATOM 6308 O O . LEU B 1 394 ? -20.953 -15.758 -9.391 1 93.88 394 LEU B O 1
ATOM 6312 N N . GLU B 1 395 ? -20.125 -17.797 -9.461 1 92.56 395 GLU B N 1
ATOM 6313 C CA . GLU B 1 395 ? -21.109 -18.359 -10.383 1 92.56 395 GLU B CA 1
ATOM 6314 C C . GLU B 1 395 ? -21.094 -17.625 -11.719 1 92.56 395 GLU B C 1
ATOM 6316 O O . GLU B 1 395 ? -22.156 -17.328 -12.273 1 92.56 395 GLU B O 1
ATOM 6321 N N . ASN B 1 396 ? -19.844 -17.266 -12.062 1 86.75 396 ASN B N 1
ATOM 6322 C CA . ASN B 1 396 ? -19.672 -16.734 -13.406 1 86.75 396 ASN B CA 1
ATOM 6323 C C . ASN B 1 396 ? -19.562 -17.844 -14.445 1 86.75 396 ASN B C 1
ATOM 6325 O O . ASN B 1 396 ? -18.703 -18.719 -14.344 1 86.75 396 ASN B O 1
ATOM 6329 N N . ASN B 1 397 ? -20.531 -17.922 -15.375 1 79.62 397 ASN B N 1
ATOM 6330 C CA . ASN B 1 397 ? -20.531 -19 -16.359 1 79.62 397 ASN B CA 1
ATOM 6331 C C . ASN B 1 397 ? -20.234 -18.484 -17.766 1 79.62 397 ASN B C 1
ATOM 6333 O O . ASN B 1 397 ? -20.297 -19.25 -18.734 1 79.62 397 ASN B O 1
ATOM 6337 N N . SER B 1 398 ? -20.031 -17.156 -17.75 1 66.62 398 SER B N 1
ATOM 6338 C CA . SER B 1 398 ? -19.922 -16.625 -19.109 1 66.62 398 SER B CA 1
ATOM 6339 C C . SER B 1 398 ? -18.484 -16.688 -19.609 1 66.62 398 SER B C 1
ATOM 6341 O O . SER B 1 398 ? -17.547 -16.469 -18.844 1 66.62 398 SER B O 1
ATOM 6343 N N . ASN B 1 399 ? -18.391 -17.359 -20.859 1 60.84 399 ASN B N 1
ATOM 6344 C CA . ASN B 1 399 ? -17.141 -17.328 -21.609 1 60.84 399 ASN B CA 1
ATOM 6345 C C . ASN B 1 399 ? -16.906 -15.953 -22.234 1 60.84 399 ASN B C 1
ATOM 6347 O O . ASN B 1 399 ? -17.828 -15.352 -22.781 1 60.84 399 ASN B O 1
#

Foldseek 3Di:
DDPVVLVLLQLQLLLQLVCLLPQWDFLVRSCVVVVHDSVVSVVSLVVCVVLVQKDFAPQQDCPDPDPDDRTTTMGGNQQSAKEKFWEQDPQFIKIFIGTLLQHTDDIDTDGPVRDQLLCNLVVVLVVVVVVCVVPVVGHHAEYFYAYAADADPVQQAHDDPDPSGRNHHVVSNPVRDPFHYHYDHLQLLLVLLCVRNVSVVDDQWEWEWEAEQFIFIDGHHVVQRPPDPDRCVGRQQQDAQDQQAPADPVGGHRGLRCQAHQNNLLVQLLVCVVPPDPQPLVVVDVDSVPRGVVSLVVSCVVPRPSSVVSNVVSLLSVLLSVLVVCVVPPHQEYEYAYPNCLPPPNVVVSVVSNCVSCVVPPVNPRRHYDYDDHDPCSSRSSSRSVSSSVCVSSVDGDD/DDPVVLVLLQLQLLLQLVCLLPFWDFLVRSCVVVVHDSVVSVVSLVVCVVLVQKDFAPQQDCPDPDPDDRTTTMGGNQQSAKEKFWEQDPQFIKIFIGTLLQHTDDIDTDGPVRDQLLCNLVVVLVVVVVVCVVPVVGHHAEYFYAYAADADPVQQAHDDPDPSGRNHHVVSNPVRDPFHYHYDHLQLLLVLLCVRNVSVVDDQWEWEWEAEQFIFIDGHHVVQRPPDPDRCVGRQQQDAQDQQAPADPVGGHRGLRCQAHQNNLLVQLLVCVVPPDPQPLVVVDVDSVPRGVVSLVVSCVVPRPSSVVSNVVSLLSVLLSVLVVCVVPPHQEYEYAYPNCLPPPNVVVSVVSNCVSCVVPPVNPRRHYDYDDHDPCSSRSSSRSVSSSVCVSSVDGDD

Nearest PDB structures (foldseek):
  5f7p-assembly1_A  TM=8.308E-01  e=1.620E-24  Listeria monocytogenes EGD-e
  3vov-assembly1_B  TM=8.309E-01  e=4.139E-21  Thermus thermophilus HB8
  3eo3-assembly3_A  TM=8.135E-01  e=7.959E-20  Homo sapiens
  6jdo-assembly1_A  TM=7.791E-01  e=3.910E-19  Pasteurella multocida
  4db3-assembly1_A  TM=7.327E-01  e=3.028E-18  Vibrio vulnificus

Solvent-accessible surface area (backbone atoms only — not comparable to full-atom values): 41912 Å² total; per-residue (Å²): 128,57,73,69,56,52,52,50,47,50,50,51,20,51,51,47,52,48,25,49,58,36,59,72,33,36,69,66,55,51,17,63,74,66,72,43,55,62,68,58,43,53,52,51,48,51,48,35,40,73,69,44,50,32,40,76,42,79,57,48,60,67,83,65,94,64,93,65,79,58,48,51,24,32,24,65,30,46,78,57,32,26,24,36,4,31,19,45,53,93,65,22,40,27,39,24,32,22,34,56,60,55,54,76,76,49,71,53,72,46,51,46,89,75,56,57,50,83,43,47,46,60,51,52,47,47,54,51,51,51,49,50,61,76,43,58,89,55,55,71,60,24,33,7,37,10,32,58,60,36,74,36,81,90,80,37,31,51,52,59,94,54,73,68,46,64,58,42,41,52,67,65,42,55,73,75,43,91,54,26,62,44,77,46,35,25,65,50,18,32,43,44,21,42,44,54,53,34,28,91,79,38,65,66,47,33,36,36,36,36,48,38,72,44,32,38,34,33,81,46,36,71,91,52,69,91,62,76,82,59,78,56,50,19,44,56,20,67,26,66,58,31,88,83,40,61,80,39,96,73,74,49,40,9,24,42,22,69,41,56,8,51,48,38,49,39,49,52,50,38,51,42,53,76,72,37,86,85,40,59,56,56,77,74,39,93,46,68,89,70,59,38,69,67,52,52,50,50,28,35,73,72,60,33,66,70,53,40,50,46,51,53,52,15,50,52,52,48,28,49,49,53,43,38,47,45,29,72,43,91,57,53,33,36,40,36,46,23,64,74,48,61,41,89,67,41,49,61,51,45,53,52,51,28,50,63,68,38,63,73,42,76,81,58,77,63,59,43,77,44,77,42,79,70,54,94,52,45,33,5,45,3,5,18,36,47,16,38,46,40,39,69,31,64,60,50,71,71,107,129,57,71,67,55,52,51,49,48,50,51,49,21,50,50,48,51,47,27,48,58,38,56,75,32,35,69,67,53,51,17,62,73,67,72,43,55,60,69,59,44,52,53,49,49,50,49,34,40,74,70,44,49,32,40,77,40,81,56,46,59,68,85,63,96,62,92,65,79,58,47,51,24,32,25,64,31,46,78,57,31,26,25,36,4,29,18,47,54,94,65,23,41,29,38,23,31,21,34,55,58,54,53,75,76,50,71,54,73,46,50,47,90,74,55,58,52,85,42,47,46,59,52,52,48,48,54,51,52,51,48,50,59,76,44,58,89,54,56,69,59,26,32,8,35,8,33,59,61,34,75,37,80,88,79,35,31,49,51,59,94,54,74,69,45,64,58,42,41,52,67,65,42,55,75,74,40,91,54,25,62,43,75,47,33,24,64,51,17,32,45,45,22,40,42,53,53,35,27,91,78,38,65,66,48,32,37,35,35,37,46,38,72,44,33,39,35,33,82,45,36,72,90,53,69,91,62,76,80,59,79,56,52,20,43,54,22,67,27,67,59,29,88,82,41,59,80,39,95,74,72,49,40,9,25,41,23,71,41,56,7,50,48,39,48,39,50,51,49,37,50,42,52,75,71,37,86,86,42,60,56,56,78,74,40,94,47,66,90,69,60,38,69,67,51,53,50,50,29,37,73,73,60,32,64,69,54,39,50,45,52,52,53,15,51,53,52,49,27,50,49,53,42,38,47,45,28,72,43,89,57,54,34,33,40,36,45,23,63,74,48,61,41,88,66,42,48,61,51,45,52,53,50,28,51,64,68,38,64,74,42,74,80,58,78,63,60,43,76,43,74,42,78,72,54,95,52,44,34,4,45,3,6,19,36,48,17,39,46,40,37,70,32,64,59,50,71,71,107

Sequence (798 aa):
MGKKEETIRNISGNILKTLFRHQKSSRTRISKSLKITPATITNMISYLVAEKKVIETGDEVRDYIGSGRSRRLITVNSQYRHYIGIEINANGIYLAVTDTIGNLITNSNIKITEYDSKQINEIIIQLVTETLDKFSYLEFGALGIAVPGHFDSKSGHIISNNVKWIYFDLAVIKQSISIPIFLENNINCMAIGSYLFHPESSPEQFLFIHIGPGLFCSFFDSEHILQNKNFYIGEIGHTVVDLNGPSCECGKRGCLQTYISDTWLINNARFLFENVQGSIIKTLVEKPEDITLDVVYNAYRLGDGFIIEKIESGIDFLTTSIANTLIIYDSKKIFINSQLLNYPGFSEKVNNLVDNQLQFIPSKNNLDIEFLSFNIFRGAIGAASLAVYNHFILENNSNMGKKEETIRNISGNILKTLFRHQKSSRTRISKSLKITPATITNMISYLVAEKKVIETGDEVRDYIGSGRSRRLITVNSQYRHYIGIEINANGIYLAVTDTIGNLITNSNIKITEYDSKQINEIIIQLVTETLDKFSYLEFGALGIAVPGHFDSKSGHIISNNVKWIYFDLAVIKQSISIPIFLENNINCMAIGSYLFHPESSPEQFLFIHIGPGLFCSFFDSEHILQNKNFYIGEIGHTVVDLNGPSCECGKRGCLQTYISDTWLINNARFLFENVQGSIIKTLVEKPEDITLDVVYNAYRLGDGFIIEKIESGIDFLTTSIANTLIIYDSKKIFINSQLLNYPGFSEKVNNLVDNQLQFIPSKNNLDIEFLSFNIFRGAIGAASLAVYNHFILENNSN

Radius of gyration: 29.93 Å; Cα contacts (8 Å, |Δi|>4): 1506; chains: 2; bounding box: 81×74×66 Å

InterPro domains:
  IPR000600 ROK family [PF00480] (83-387)
  IPR000600 ROK family [PTHR18964] (14-387)
  IPR036388 Winged helix-like DNA-binding domain superfamily [G3DSA:1.10.10.10] (12-75)
  IPR036390 Winged helix DNA-binding domain superfamily [SSF46785] (14-62)
  IPR043129 ATPase, nucleotide binding domain [SSF53067] (82-389)

pLDDT: mean 91.39, std 11.73, range [38.09, 98.88]

Secondary structure (DSSP, 8-state):
--HHHHHHHHHHHHHHHHHHHSSSB-HHHHHHHHT--HHHHHHHHHHHHHTTSEEEEEEEE-SSSSS---EEEEEE-TTS-EEEEEEEETTEEEEEEE-TT--EEEEEEEEGGGS-GGGHHHHHHHHHHHHHHHTTTSPEEEEEEEESSEEETTTTEEE-S-GGGTT--HHHHHHH--S-EEEEEHHHHHHHHHHHH-TTT--SEEEEEEESSSEEEEEEEGGGTT----TTTT-GGGSBS-TTSPBPTTS-BSBTHHHHSHHHHHHHHHHHHHH-TT-THHHH-SSGGG--HHHHHHHHHTT-HHHHHHHHHHHHHHHHHHHHHHHHS--SEEEEEESGGGSTTHHHHHHHHHHHHTTT-GGGGG-EEEEPPP-TTHHHHHHHHHHIIIIIIS-----/--HHHHHHHHHHHHHHHHHHHSSSB-HHHHHHHHT--HHHHHHHHHHHHHTTSEEEEEEEE-SSSSS---EEEEEE-TTS-EEEEEEEETTEEEEEEE-TT--EEEEEEEEGGGS-GGGHHHHHHHHHHHHHHHTTTSPEEEEEEEESSEEETTTTEEE-S-GGGTT--HHHHHHH--S-EEEEEHHHHHHHHHHHH-TTT--SEEEEEEESSSEEEEEEEGGGTT----TTTT-GGGSBS-TTS-B-TTS-BSBTHHHHSHHHHHHHHHHHHHH-TT-THHHH-SSGGG--HHHHHHHHHTT-HHHHHHHHHHHHHHHHHHHHHHHHS--SEEEEEESGGGSTTHHHHHHHHHHHHTTT-GGGGG-EEEEEPP-TTHHHHHHHHHHIIIIIIS-----

Organism: Streptococcus suis (strain BM407) (NCBI:txid568814)